Protein 7MK3 (pdb70)

Organism: Arabidopsis thaliana (NCBI:txid3702)

Nearest PDB structures (foldseek):
  7mk3-assembly1_A  TM=1.003E+00  e=4.484E-58  Arabidopsis thaliana
  7mk3-assembly1_B  TM=9.980E-01  e=1.835E-53  Arabidopsis thaliana
  7tac-assembly1_A  TM=9.935E-01  e=2.397E-52  Arabidopsis thaliana
  7mk2-assembly1_B  TM=9.627E-01  e=1.447E-45  Arabidopsis thaliana
  3v30-assembly1_A  TM=5.871E-01  e=3.829E-04  Homo sapiens

Sequence (726 aa):
TGPDVSALQLLSNSFESVFDSPDDFYSDAKLVLSDGREVSFHRCVLSARSSFFKSALAAAKKEKDAVKLELKEIAKDYEVGFDSVVTVLAYVYSSRVRPPPKGVSECADENCCHVACRPAVDFMLEVLYLAFIFKIPELITLYQRRHLLDVVDKVVIEDTLVILKLANI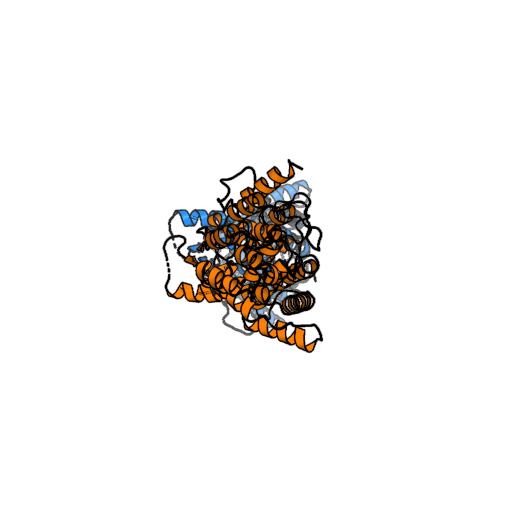CGKACMKLLDRCKEIIVKSNVDMVSLEKSLPEELVKEIIDRRKELGLEVPKVKKHVSNVHKALDSDDIELVKLLLKEDHTNLDDACALHFAVAYCNVKTATDLLKLDLADVNHRNPRGYTVLHVAAMRKEPQLILSLLEKGASASEATLEGRTALMIAKQATMAVECNNIPEQCKHSLKGRLCVEILEQEDKRTGPDVSALQLLSNSFESVFDSPDDFYSDAKLVLSDGREVSFHRCVLSARSSFFKSALAAAKKEKNNTAAVKLELKEIAKDYEVGFDSVVTVLAYVYSSRVRPPPKGVSECADENCCHVACRPAVDFMLEVLYLAFIFKIPELITLYQRHLLDVVDKVVIEDTLVILKLANICGKACMKLLDRCKEIIVKSNVDMVSLEKSLPEELVKEIIDRRKELGLEVPKVKKHVSNVHKALDSDDIELVKLLLKEDHTNLDDACALHFAVAYCNVKTATDLLKLDLADVNHRNPRGYTVLHVAAMRKEPQLILSLLEKGASASEATLEGRTALMIAKQATMAVECNNIPEQCKHSLKGRLCVEILEQEDKRE

GO terms:
  GO:0005634 nucleus (C, IDA)
  GO:0005737 cytoplasm (C, IDA)
  GO:0016604 nuclear body (C, IDA)
  GO:0003712 transcription coregulator activity (F, IDA)
  GO:0009617 response to bacterium (P, IEP)
  GO:0009751 response to salicylic acid (P, IDA)
  GO:1901149 salicylic acid binding (F, IDA)
  GO:0005634 nucleus (C, EXP)
  GO:0005737 cytoplasm (C, EXP)
  GO:0003712 transcription coregulator activity (F, IMP)
  GO:0042742 defense response to bacterium (P, IMP)
  GO:0009751 response to salicylic acid (P, IMP)
  GO:0009862 systemic acquired resistance, salicylic acid mediated signaling pathway (P, IMP)
  GO:0010112 regulation of systemic acquired resistance (P, IMP)
  GO:2000022 regulation of jasmonic acid mediated signaling pathway (P, IMP)
  GO:2000031 regulation of salicylic acid mediated signaling pathway (P, IMP)
  GO:1900424 regulation of defense response to bacterium (P, IMP)
  GO:0005515 protein binding (F, IPI)
  GO:0045893 positive regulation of DNA-templated transcription (P, IDA)
  GO:0009627 systemic acquired resistance (P, IEP)

Solvent-accessible surface area: 35230 Å² total; per-residue (Å²): 167,64,76,94,60,69,6,6,71,69,0,0,70,23,8,43,58,5,17,88,46,22,106,86,16,65,36,42,7,25,0,34,11,59,89,54,124,113,16,36,1,1,56,10,7,1,3,26,28,5,69,53,0,87,74,20,2,37,61,18,120,179,132,95,103,130,31,71,25,106,3,53,136,49,5,76,96,40,141,11,29,52,31,1,0,32,3,0,0,1,15,2,2,2,5,81,73,72,104,42,70,90,4,34,20,56,3,19,9,172,137,26,112,46,90,21,11,72,2,9,1,37,9,23,0,33,0,0,3,0,0,57,29,1,130,5,89,49,2,17,79,71,21,12,115,77,1,20,96,22,2,82,162,14,26,23,42,11,1,5,23,1,0,74,0,0,37,67,0,32,99,41,0,130,120,0,30,73,88,0,24,86,32,0,19,94,25,85,5,58,71,31,20,0,104,92,33,11,60,152,114,3,8,137,90,0,46,77,104,15,67,137,66,68,49,86,48,112,182,66,36,75,62,23,36,72,2,27,154,2,0,65,72,68,57,31,117,79,1,74,60,48,28,170,130,85,133,15,67,3,34,118,4,23,0,5,14,12,0,0,30,80,4,88,45,117,4,0,12,35,4,10,140,52,103,98,26,73,18,61,65,75,35,89,23,9,10,8,0,4,2,18,0,0,60,76,59,36,13,96,0,0,74,24,0,39,134,55,55,8,48,24,106,85,36,13,140,84,47,74,26,1,26,84,15,0,35,31,18,0,61,23,47,20,42,45,124,128,59,146,116,97,112,151,44,84,96,2,68,92,0,9,73,28,5,53,127,61,92,158,109,171,57,88,90,75,67,6,8,62,76,1,0,66,24,3,38,62,1,18,87,51,26,100,96,21,44,18,41,1,57,0,27,4,49,98,53,96,108,15,18,0,3,55,10,4,0,3,24,30,0,60,50,1,82,72,24,3,64,70,43,45,182,107,83,122,105,88,57,49,24,80,20,81,5,96,126,48,12,71,93,45,145,9,30,54,27,0,0,29,2,0,0,1,14,1,1,0,3,88,76,69,112,28,85,77,1,36,22,53,4,24,9,176,136,27,113,48,85,20,12,69,4,4,1,45,9,36,0,30,0,0,1,1,0,64,26,0,135,6,91,57,1,12,55,70,17,16,121,76,1,36,103,17,2,79,162,12,29,27,45,18,0,8,34,0,0,89,0,0,48,65,0,35,99,46,0,111,111,0,30,65,94,0,37,68,30,0,19,84,27,92,8,64,68,33,22,0,104,90,35,12,49,156,100,5,12,142,89,1,26,87,97,19,138,120,66,68,48,162,29,119,102,75,41,79,57,28,43,75,0,23,148,1,0,63,77,67,58,27,101,69,0,59,116,39,29,159,70,96,124,24,73,2,34,119,6,18,0,4,12,9,0,4,34,83,4,85,43,121,11,2,10,42,2,11,136,44,105,96,23,74,15,46,56,88,28,88,22,6,5,1,0,3,2,8,0,0,62,74,53,30,15,95,4,0,95,24,0,33,94,53,48,10,40,33,102,62,36,12,120,81,39,60,35,1,28,70,16,0,42,30,24,0,47,24,41,30,42,68,113,78,112,80,101,76,166,124,59,116,97,2,110,82,0,13,45,39,5,80,145,74,80,90,86,151

B-factor: mean 110.25, std 25.47, range [72.66, 228.22]

Radius of gyration: 40.94 Å; Cα contacts (8 Å, |Δi|>4): 1008; chains: 2; bounding box: 62×63×133 Å

Structure (mmCIF, N/CA/C/O backbone):
data_7MK3
#
_entry.id   7MK3
#
_cell.length_a   78.980
_cell.length_b   78.980
_cell.length_c   395.370
_cell.angle_alpha   90.000
_cell.angle_beta   90.000
_cell.angle_gamma   90.000
#
_symmetry.space_group_name_H-M   'P 41 21 2'
#
loop_
_entity.id
_entity.type
_entity.pdbx_description
1 polymer 'Regulatory protein NPR1'
2 non-polymer 'ZINC ION'
3 non-polymer GLYCEROL
4 non-polymer 'CHLORIDE ION'
#
loop_
_atom_site.group_PDB
_atom_site.id
_atom_site.type_symbol
_atom_site.label_atom_id
_atom_site.label_alt_id
_atom_site.label_comp_id
_atom_site.label_asym_id
_atom_site.label_entity_id
_atom_site.label_seq_id
_atom_site.pdbx_PDB_ins_code
_atom_site.Cartn_x
_atom_site.Cartn_y
_atom_site.Cartn_z
_atom_site.occupancy
_atom_site.B_iso_or_equiv
_atom_site.auth_seq_id
_atom_site.auth_comp_id
_atom_site.auth_asym_id
_atom_site.auth_atom_id
_atom_site.pdbx_PDB_model_num
ATOM 1 N N . THR A 1 7 ? 15.75624 66.04782 86.08261 1.000 134.24463 39 THR A N 1
ATOM 2 C CA . THR A 1 7 ? 14.96785 65.25744 87.02060 1.000 141.50590 39 THR A CA 1
ATOM 3 C C . THR A 1 7 ? 15.10605 65.79314 88.44307 1.000 156.20518 39 THR A C 1
ATOM 4 O O . THR A 1 7 ? 15.06161 67.00287 88.66783 1.000 152.93435 39 THR A O 1
ATOM 6 N N . GLY A 1 8 ? 15.27539 64.88436 89.40035 1.000 177.76889 40 GLY A N 1
ATOM 7 C CA . GLY A 1 8 ? 15.39031 65.25324 90.79036 1.000 170.89321 40 GLY A CA 1
ATOM 8 C C . GLY A 1 8 ? 16.82945 65.40581 91.23859 1.000 170.35645 40 GLY A C 1
ATOM 9 O O . GLY A 1 8 ? 17.69926 65.84817 90.48147 1.000 171.11814 40 GLY A O 1
ATOM 10 N N . PRO A 1 9 ? 17.10712 65.04204 92.49286 1.000 154.37007 41 PRO A N 1
ATOM 11 C CA . PRO A 1 9 ? 18.46826 65.18923 93.02123 1.000 143.65453 41 PRO A CA 1
ATOM 12 C C . PRO A 1 9 ? 19.29171 63.91357 92.92375 1.000 142.05544 41 PRO A C 1
ATOM 13 O O . PRO A 1 9 ? 18.75792 62.80581 93.04237 1.000 143.29995 41 PRO A O 1
ATOM 17 N N . ASP A 1 10 ? 20.59787 64.06210 92.71008 1.000 134.77364 42 ASP A N 1
ATOM 18 C CA . ASP A 1 10 ? 21.52944 62.93941 92.67733 1.000 135.48833 42 ASP A CA 1
ATOM 19 C C . ASP A 1 10 ? 22.29205 62.93648 93.99849 1.000 130.47988 42 ASP A C 1
ATOM 20 O O . ASP A 1 10 ? 23.08011 63.84801 94.26964 1.000 125.91317 42 ASP A O 1
ATOM 25 N N . VAL A 1 11 ? 22.06309 61.90529 94.81319 1.000 134.86567 43 VAL A N 1
ATOM 26 C CA . VAL A 1 11 ? 22.57993 61.90440 96.17873 1.000 123.43308 43 VAL A CA 1
ATOM 27 C C . VAL A 1 11 ? 24.08081 61.63180 96.22031 1.000 121.20395 43 VAL A C 1
ATOM 28 O O . VAL A 1 11 ? 24.77764 62.13090 97.11274 1.000 122.33042 43 VAL A O 1
ATOM 32 N N . SER A 1 12 ? 24.60316 60.84311 95.27811 1.000 124.82972 44 SER A N 1
ATOM 33 C CA . SER A 1 12 ? 26.02130 60.49438 95.30478 1.000 122.71348 44 SER A CA 1
ATOM 34 C C . SER A 1 12 ? 26.89661 61.73166 95.14130 1.000 119.54324 44 SER A C 1
ATOM 35 O O . SER A 1 12 ? 27.83386 61.95303 95.91916 1.000 113.83536 44 SER A O 1
ATOM 37 N N . ALA A 1 13 ? 26.60223 62.55298 94.13053 1.000 117.58784 45 ALA A N 1
ATOM 38 C CA . ALA A 1 13 ? 27.38998 63.76008 93.90641 1.000 115.73170 45 ALA A CA 1
ATOM 39 C C . ALA A 1 13 ? 27.23856 64.74089 95.06222 1.000 115.36795 45 ALA A C 1
ATOM 40 O O . ALA A 1 13 ? 28.20023 65.42190 95.43745 1.000 123.82352 45 ALA A O 1
ATOM 42 N N . LEU A 1 14 ? 26.03979 64.82055 95.64645 1.000 115.48438 46 LEU A N 1
ATOM 43 C CA . LEU A 1 14 ? 25.83367 65.70657 96.78824 1.000 112.19228 46 LEU A CA 1
ATOM 44 C C . LEU A 1 14 ? 26.67833 65.27547 97.98042 1.000 110.92776 46 LEU A C 1
ATOM 45 O O . LEU A 1 14 ? 27.30619 66.11149 98.64269 1.000 107.65759 46 LEU A O 1
ATOM 50 N N . GLN A 1 15 ? 26.71315 63.97189 98.26738 1.000 122.03074 47 GLN A N 1
ATOM 51 C CA . GLN A 1 15 ? 27.52230 63.49796 99.38400 1.000 122.92434 47 GLN A CA 1
ATOM 52 C C . GLN A 1 15 ? 29.01153 63.64696 99.10068 1.000 119.87986 47 GLN A C 1
ATOM 53 O O . GLN A 1 15 ? 29.78738 63.92174 100.02176 1.000 118.98036 47 GLN A O 1
ATOM 59 N N . LEU A 1 16 ? 29.43024 63.48636 97.84193 1.000 113.92351 48 LEU A N 1
ATOM 60 C CA . LEU A 1 16 ? 30.83011 63.73230 97.50308 1.000 107.44714 48 LEU A CA 1
ATOM 61 C C . LEU A 1 16 ? 31.19692 65.19799 97.71192 1.000 102.29937 48 LEU A C 1
ATOM 62 O O . LEU A 1 16 ? 32.27247 65.50965 98.23945 1.000 97.43403 48 LEU A O 1
ATOM 67 N N . LEU A 1 17 ? 30.31268 66.11029 97.30016 1.000 100.27605 49 LEU A N 1
ATOM 68 C CA . LEU A 1 17 ? 30.51923 67.53434 97.54910 1.000 98.63959 49 LEU A CA 1
ATOM 69 C C . LEU A 1 17 ? 30.62821 67.81898 99.04281 1.000 103.32849 49 LEU A C 1
ATOM 70 O O . LEU A 1 17 ? 31.51121 68.56668 99.48763 1.000 103.83790 49 LEU A O 1
ATOM 75 N N . SER A 1 18 ? 29.72593 67.22995 99.83229 1.000 97.67023 50 SER A N 1
ATOM 76 C CA . SER A 1 18 ? 29.74960 67.43636 101.27636 1.000 100.43657 50 SER A CA 1
ATOM 77 C C . SER A 1 18 ? 31.04717 66.92356 101.88733 1.000 102.58535 50 SER A C 1
ATOM 78 O O . SER A 1 18 ? 31.64083 67.58699 102.74434 1.000 91.37291 50 SER A O 1
ATOM 81 N N . ASN A 1 19 ? 31.50541 65.74560 101.45599 1.000 99.28144 51 ASN A N 1
ATOM 82 C CA . ASN A 1 19 ? 32.75188 65.19773 101.98197 1.000 95.47386 51 ASN A CA 1
ATOM 83 C C . ASN A 1 19 ? 33.94386 66.06752 101.60344 1.000 98.91170 51 ASN A C 1
ATOM 84 O O . ASN A 1 19 ? 34.83610 66.29697 102.42811 1.000 97.95099 51 ASN A O 1
ATOM 89 N N . SER A 1 20 ? 33.97449 66.56689 100.36477 1.000 105.26845 52 SER A N 1
ATOM 90 C CA . SER A 1 20 ? 35.07682 67.42841 99.94703 1.000 99.98824 52 SER A CA 1
ATOM 91 C C . SER A 1 20 ? 35.10890 68.71824 100.75869 1.000 102.84999 52 SER A C 1
ATOM 92 O O . SER A 1 20 ? 36.17762 69.16086 101.19893 1.000 107.77051 52 SER A O 1
ATOM 95 N N . PHE A 1 21 ? 33.94451 69.32778 100.98863 1.000 98.66657 53 PHE A N 1
ATOM 96 C CA . PHE A 1 21 ? 33.92630 70.57961 101.74001 1.000 98.81106 53 PHE A CA 1
ATOM 97 C C . PHE A 1 21 ? 34.20043 70.35347 103.22475 1.000 97.54716 53 PHE A C 1
ATOM 98 O O . PHE A 1 21 ? 34.80096 71.21319 103.88343 1.000 95.88326 53 PHE A O 1
ATOM 106 N N . GLU A 1 22 ? 33.80610 69.19796 103.76446 1.000 101.59809 54 GLU A N 1
ATOM 107 C CA . GLU A 1 22 ? 34.16512 68.87796 105.14132 1.000 97.23805 54 GLU A CA 1
ATOM 108 C C . GLU A 1 22 ? 35.66488 68.64427 105.27274 1.000 99.79990 54 GLU A C 1
ATOM 109 O O . GLU A 1 22 ? 36.27454 69.03366 106.27566 1.000 111.32427 54 GLU A O 1
ATOM 115 N N . SER A 1 23 ? 36.27738 68.01276 104.26703 1.000 99.59719 55 SER A N 1
ATOM 116 C CA . SER A 1 23 ? 37.72980 67.87901 104.25369 1.000 100.97706 55 SER A CA 1
ATOM 117 C C . SER A 1 23 ? 38.40858 69.23697 104.14044 1.000 98.77083 55 SER A C 1
ATOM 118 O O . SER A 1 23 ? 39.49582 69.43673 104.69460 1.000 97.53018 55 SER A O 1
ATOM 121 N N . VAL A 1 24 ? 37.78990 70.17388 103.41831 1.000 102.46219 56 VAL A N 1
ATOM 122 C CA . VAL A 1 24 ? 38.29612 71.54527 103.38395 1.000 100.49820 56 VAL A CA 1
ATOM 123 C C . VAL A 1 24 ? 38.26729 72.15470 104.77956 1.000 115.33568 56 VAL A C 1
ATOM 124 O O . VAL A 1 24 ? 39.24903 72.75072 105.23900 1.000 100.04454 56 VAL A O 1
ATOM 128 N N . PHE A 1 25 ? 37.13393 72.01872 105.47175 1.000 96.36147 57 PHE A N 1
ATOM 129 C CA . PHE A 1 25 ? 37.01991 72.58821 106.81220 1.000 95.15954 57 PHE A CA 1
ATOM 130 C C . PHE A 1 2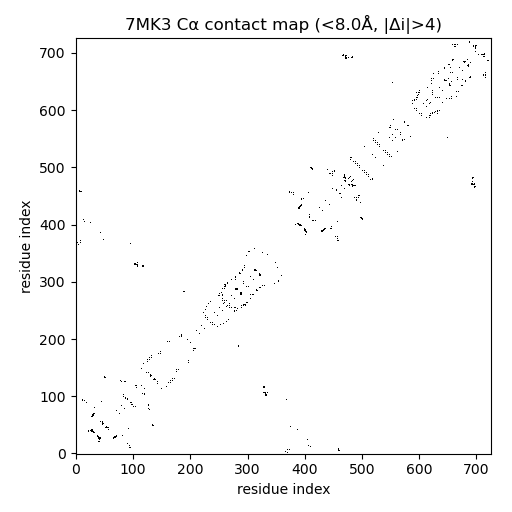5 ? 38.00894 71.94810 107.78047 1.000 100.16411 57 PHE A C 1
ATOM 131 O O . PHE A 1 25 ? 38.53333 72.62051 108.67639 1.000 96.19622 57 PHE A O 1
ATOM 139 N N . ASP A 1 26 ? 38.27324 70.64863 107.62088 1.000 104.24224 58 ASP A N 1
ATOM 140 C CA . ASP A 1 26 ? 39.16078 69.95644 108.55069 1.000 106.87692 58 ASP A CA 1
ATOM 141 C C . ASP A 1 26 ? 40.59381 70.46623 108.45679 1.000 104.04594 58 ASP A C 1
ATOM 142 O O . ASP A 1 26 ? 41.30952 70.48523 109.46468 1.000 110.20574 58 ASP A O 1
ATOM 147 N N . SER A 1 27 ? 41.02931 70.87919 107.26947 1.000 101.00887 59 SER A N 1
ATOM 148 C CA . SER A 1 27 ? 42.36779 71.43519 107.06710 1.000 98.71204 59 SER A CA 1
ATOM 149 C C . SER A 1 27 ? 42.24680 72.66177 106.17828 1.000 101.68933 59 SER A C 1
ATOM 150 O O . SER A 1 27 ? 42.54686 72.61616 104.97924 1.000 108.80534 59 SER A O 1
ATOM 153 N N . PRO A 1 28 ? 41.81473 73.79408 106.74132 1.000 106.75710 60 PRO A N 1
ATOM 154 C CA . PRO A 1 28 ? 41.57042 74.97919 105.90271 1.000 106.79759 60 PRO A CA 1
ATOM 155 C C . PRO A 1 28 ? 42.83691 75.61277 105.35868 1.000 116.09769 60 PRO A C 1
ATOM 156 O O . PRO A 1 28 ? 42.76191 76.34140 104.36156 1.000 114.17945 60 PRO A O 1
ATOM 160 N N . ASP A 1 29 ? 43.99484 75.35940 105.97146 1.000 120.73773 61 ASP A N 1
ATOM 161 C CA . ASP A 1 29 ? 45.23702 75.94087 105.47863 1.000 125.12820 61 ASP A CA 1
ATOM 162 C C . ASP A 1 29 ? 45.71548 75.28224 104.19180 1.000 123.86093 61 ASP A C 1
ATOM 163 O O . ASP A 1 29 ? 46.44904 75.91396 103.42398 1.000 128.06936 61 ASP A O 1
ATOM 168 N N . ASP A 1 30 ? 45.31968 74.03587 103.93797 1.000 116.23051 62 ASP A N 1
ATOM 169 C CA . ASP A 1 30 ? 45.70247 73.34264 102.71476 1.000 116.01055 62 ASP A CA 1
ATOM 170 C C . ASP A 1 30 ? 44.80997 73.68844 101.53050 1.000 109.77876 62 ASP A C 1
ATOM 171 O O . ASP A 1 30 ? 45.03238 73.15989 100.43577 1.000 101.15540 62 ASP A O 1
ATOM 176 N N . PHE A 1 31 ? 43.81458 74.55208 101.71566 1.000 110.78172 63 PHE A N 1
ATOM 177 C CA . PHE A 1 31 ? 42.89654 74.93873 100.65103 1.000 109.07970 63 PHE A CA 1
ATOM 178 C C . PHE A 1 31 ? 42.71863 76.44958 100.61008 1.000 109.21387 63 PHE A C 1
ATOM 179 O O . PHE A 1 31 ? 41.62614 76.95850 100.34333 1.000 108.64550 63 PHE A O 1
ATOM 187 N N . TYR A 1 32 ? 43.79588 77.18576 100.88794 1.000 111.69669 64 TYR A N 1
ATOM 188 C CA . TYR A 1 32 ? 43.86064 78.63213 100.67455 1.000 114.99869 64 TYR A CA 1
ATOM 189 C C . TYR A 1 32 ? 42.81046 79.37404 101.50641 1.000 116.33213 64 TYR A C 1
ATOM 190 O O . TYR A 1 32 ? 41.92682 80.05562 100.98213 1.000 109.32887 64 TYR A O 1
ATOM 199 N N . SER A 1 33 ? 42.92473 79.23161 102.82472 1.000 122.88931 65 SER A N 1
ATOM 200 C CA . SER A 1 33 ? 42.07315 79.99213 103.72958 1.000 127.71897 65 SER A CA 1
ATOM 201 C C . SER A 1 33 ? 42.49869 81.45481 103.72334 1.000 115.51894 65 SER A C 1
ATOM 202 O O . SER A 1 33 ? 43.68949 81.76565 103.82436 1.000 115.63035 65 SER A O 1
ATOM 205 N N . ASP A 1 34 ? 41.52432 82.35659 103.60233 1.000 109.79448 66 ASP A N 1
ATOM 206 C CA . ASP A 1 34 ? 41.80953 83.77663 103.43742 1.000 115.79725 66 ASP A CA 1
ATOM 207 C C . ASP A 1 34 ? 41.17443 84.64804 104.51454 1.000 117.35458 66 ASP A C 1
ATOM 208 O O . ASP A 1 34 ? 41.15910 85.87648 104.36854 1.000 118.04456 66 ASP A O 1
ATOM 213 N N . ALA A 1 35 ? 40.65979 84.05922 105.59250 1.000 120.61626 67 ALA A N 1
ATOM 214 C CA . ALA A 1 35 ? 40.07267 84.85339 106.66151 1.000 115.13552 67 ALA A CA 1
ATOM 215 C C . ALA A 1 35 ? 40.16474 84.09012 107.97447 1.000 106.80912 67 ALA A C 1
ATOM 216 O O . ALA A 1 35 ? 40.32597 82.86757 107.99720 1.000 106.99079 67 ALA A O 1
ATOM 218 N N . LYS A 1 36 ? 40.05102 84.83141 109.07508 1.000 115.40787 68 LYS A N 1
ATOM 219 C CA . LYS A 1 36 ? 40.14796 84.25840 110.40917 1.000 112.24653 68 LYS A CA 1
ATOM 220 C C . LYS A 1 36 ? 39.05913 84.83779 111.29929 1.000 110.70190 68 LYS A C 1
ATOM 221 O O . LYS A 1 36 ? 38.76398 86.03529 111.23732 1.000 115.09881 68 LYS A O 1
ATOM 223 N N . LEU A 1 37 ? 38.46357 83.97651 112.12058 1.000 113.03882 69 LEU A N 1
ATOM 224 C CA . LEU A 1 37 ? 37.44327 84.36017 113.08980 1.000 116.00603 69 LEU A CA 1
ATOM 225 C C . LEU A 1 37 ? 38.02700 84.13947 114.47943 1.000 119.73969 69 LEU A C 1
ATOM 226 O O . LEU A 1 37 ? 38.30375 82.99874 114.86435 1.000 125.85648 69 LEU A O 1
ATOM 231 N N . VAL A 1 38 ? 38.22843 85.22599 115.22204 1.000 126.13034 70 VAL A N 1
ATOM 232 C CA . VAL A 1 38 ? 38.83763 85.17710 116.54648 1.000 127.65951 70 VAL A CA 1
ATOM 233 C C . VAL A 1 38 ? 37.73763 85.26912 117.59342 1.000 124.96718 70 VAL A C 1
ATOM 234 O O . VAL A 1 38 ? 36.86896 86.14755 117.51818 1.000 124.46508 70 VAL A O 1
ATOM 238 N N . LEU A 1 39 ? 37.77397 84.36685 118.57086 1.000 123.76305 71 LEU A N 1
ATOM 239 C CA . LEU A 1 39 ? 36.76966 84.34352 119.62119 1.000 129.72378 71 LEU A CA 1
ATOM 240 C C . LEU A 1 39 ? 37.13407 85.33666 120.72340 1.000 134.98846 71 LEU A C 1
ATOM 241 O O . LEU A 1 39 ? 38.12958 86.06208 120.64444 1.000 137.94484 71 LEU A O 1
ATOM 246 N N . SER A 1 40 ? 36.31210 85.36779 121.77403 1.000 135.44400 72 SER A N 1
ATOM 247 C CA . SER A 1 40 ? 36.56713 86.25283 122.90335 1.000 143.42014 72 SER A CA 1
ATOM 248 C C . SER A 1 40 ? 37.65784 85.72774 123.82666 1.000 146.68079 72 SER A C 1
ATOM 249 O O . SER A 1 40 ? 38.22773 86.50853 124.59641 1.000 146.74013 72 SER A O 1
ATOM 252 N N . ASP A 1 41 ? 37.96086 84.42978 123.76762 1.000 151.68633 73 ASP A N 1
ATOM 253 C CA . ASP A 1 41 ? 38.99681 83.86557 124.62583 1.000 153.73432 73 ASP A CA 1
ATOM 254 C C . ASP A 1 41 ? 40.39499 84.16214 124.09416 1.000 151.60187 73 ASP A C 1
ATOM 255 O O . ASP A 1 41 ? 41.31079 84.44712 124.87389 1.000 155.89018 73 ASP A O 1
ATOM 260 N N . GLY A 1 42 ? 40.57687 84.10014 122.77816 1.000 142.95912 74 GLY A N 1
ATOM 261 C CA . GLY A 1 42 ? 41.87729 84.31871 122.17776 1.000 137.80997 74 GLY A CA 1
ATOM 262 C C . GLY A 1 42 ? 42.14051 83.36397 121.03311 1.000 138.28027 74 GLY A C 1
ATOM 263 O O . GLY A 1 42 ? 42.97407 83.63446 120.16314 1.000 129.03581 74 GLY A O 1
ATOM 264 N N . ARG A 1 43 ? 41.42958 82.23950 121.02663 1.000 138.21950 75 ARG A N 1
ATOM 265 C CA . ARG A 1 43 ? 41.56379 81.27076 119.95201 1.000 131.71545 75 ARG A CA 1
ATOM 266 C C . ARG A 1 43 ? 40.98319 81.82799 118.65492 1.000 132.11535 75 ARG A C 1
ATOM 267 O O . ARG A 1 43 ? 40.22698 82.80441 118.64502 1.000 130.77595 75 ARG A O 1
ATOM 275 N N . GLU A 1 44 ? 41.35558 81.19352 117.54604 1.000 134.69715 76 GLU A N 1
ATOM 276 C CA . GLU A 1 44 ? 40.92524 81.63035 116.22783 1.000 137.67831 76 GLU A CA 1
ATOM 277 C C . GLU A 1 44 ? 40.71608 80.41958 115.33176 1.000 136.51137 76 GLU A C 1
ATOM 278 O O . GLU A 1 44 ? 41.36482 79.38289 115.49568 1.000 136.47851 76 GLU A O 1
ATOM 284 N N . VAL A 1 45 ? 39.79372 80.56418 114.38462 1.000 137.25036 77 VAL A N 1
ATOM 285 C CA . VAL A 1 45 ? 39.47894 79.52795 113.40917 1.000 128.31577 77 VAL A CA 1
ATOM 286 C C . VAL A 1 45 ? 39.68858 80.10481 112.01680 1.000 123.67172 77 VAL A C 1
ATOM 287 O O . VAL A 1 45 ? 39.19880 81.19881 111.71213 1.000 129.92137 77 VAL A O 1
ATOM 291 N N . SER A 1 46 ? 40.41825 79.37404 111.17882 1.000 120.21576 78 SER A N 1
ATOM 292 C CA . SER A 1 46 ? 40.63478 79.79227 109.80215 1.000 113.86525 78 SER A CA 1
ATOM 293 C C . SER A 1 46 ? 39.44894 79.38457 108.93868 1.000 113.25172 78 SER A C 1
ATOM 294 O O . SER A 1 46 ? 38.90168 78.28807 109.08795 1.000 109.49176 78 SER A O 1
ATOM 297 N N . PHE A 1 47 ? 39.04970 80.27548 108.03372 1.000 107.36162 79 PHE A N 1
ATOM 298 C CA . PHE A 1 47 ? 37.92891 80.00872 107.14647 1.000 106.37086 79 PHE A CA 1
ATOM 299 C C . PHE A 1 47 ? 38.11986 80.78825 105.85348 1.000 106.13960 79 PHE A C 1
ATOM 300 O O . PHE A 1 47 ? 38.96446 81.68417 105.75540 1.000 107.59436 79 PHE A O 1
ATOM 308 N N . HIS A 1 48 ? 37.31706 80.42999 104.85703 1.000 106.46794 80 HIS A N 1
ATOM 309 C CA . HIS A 1 48 ? 37.38195 81.02997 103.53413 1.000 101.73509 80 HIS A CA 1
ATOM 310 C C . HIS A 1 48 ? 36.22401 82.00118 103.35243 1.000 102.32472 80 HIS A C 1
ATOM 311 O O . HIS A 1 48 ? 35.10737 81.74901 103.81525 1.000 110.72195 80 HIS A O 1
ATOM 318 N N . ARG A 1 49 ? 36.49964 83.11371 102.66992 1.000 104.73185 81 ARG A N 1
ATOM 319 C CA . ARG A 1 49 ? 35.52851 84.20029 102.60216 1.000 101.58673 81 ARG A CA 1
ATOM 320 C C . ARG A 1 49 ? 34.34080 83.84166 101.71596 1.000 97.04088 81 ARG A C 1
ATOM 321 O O . ARG A 1 49 ? 33.20644 84.24023 102.00319 1.000 97.04307 81 ARG A O 1
ATOM 329 N N . CYS A 1 50 ? 34.57664 83.08384 100.64196 1.000 97.97582 82 CYS A N 1
ATOM 330 C CA . CYS A 1 50 ? 33.50186 82.77584 99.70172 1.000 103.09426 82 CYS A CA 1
ATOM 331 C C . CYS A 1 50 ? 32.43918 81.88550 100.33543 1.000 104.73031 82 CYS A C 1
ATOM 332 O O . CYS A 1 50 ? 31.23632 82.13707 100.18114 1.000 104.70103 82 CYS A O 1
ATOM 335 N N . VAL A 1 51 ? 32.86490 80.84453 101.05485 1.000 104.60681 83 VAL A N 1
ATOM 336 C CA . VAL A 1 51 ? 31.92113 79.87733 101.61133 1.000 107.65920 83 VAL A CA 1
ATOM 337 C C . VAL A 1 51 ? 30.95296 80.56379 102.56647 1.000 105.31053 83 VAL A C 1
ATOM 338 O O . VAL A 1 51 ? 29.72992 80.41523 102.45458 1.000 111.26056 83 VAL A O 1
ATOM 342 N N . LEU A 1 52 ? 31.48455 81.33356 103.51531 1.000 95.40295 84 LEU A N 1
ATOM 343 C CA . LEU A 1 52 ? 30.63455 81.98604 104.50102 1.000 100.92801 84 LEU A CA 1
ATOM 344 C C . LEU A 1 52 ? 29.94383 83.22797 103.95513 1.000 96.35780 84 LEU A C 1
ATOM 345 O O . LEU A 1 52 ? 28.90959 83.63055 104.49834 1.000 104.22938 84 LEU A O 1
ATOM 350 N N . SER A 1 53 ? 30.47973 83.84102 102.89702 1.000 99.56116 85 SER A N 1
ATOM 351 C CA . SER A 1 53 ? 29.74575 84.90052 102.21910 1.000 102.58664 85 SER A CA 1
ATOM 352 C C . SER A 1 53 ? 28.55365 84.35350 101.44912 1.000 104.08043 85 SER A C 1
ATOM 353 O O . SER A 1 53 ? 27.59036 85.08977 101.21122 1.000 103.60269 85 SER A O 1
ATOM 355 N N . ALA A 1 54 ? 28.60127 83.08173 101.05505 1.000 95.98623 86 ALA A N 1
ATOM 356 C CA . ALA A 1 54 ? 27.48243 82.45699 100.36141 1.000 97.54784 86 ALA A CA 1
ATOM 357 C C . ALA A 1 54 ? 26.45898 81.85076 101.31339 1.000 97.03950 86 ALA A C 1
ATOM 358 O O . ALA A 1 54 ? 25.25138 81.99410 101.09368 1.000 102.03035 86 ALA A O 1
ATOM 360 N N . ARG A 1 55 ? 26.91577 81.16986 102.36663 1.000 98.73951 87 ARG A N 1
ATOM 361 C CA . ARG A 1 55 ? 25.99676 80.43038 103.22545 1.000 91.60076 87 ARG A CA 1
ATOM 362 C C . ARG A 1 55 ? 25.19644 81.33692 104.15278 1.000 91.94469 87 ARG A C 1
ATOM 363 O O . ARG A 1 55 ? 24.05746 81.00396 104.49904 1.000 92.17948 87 ARG A O 1
ATOM 371 N N . SER A 1 56 ? 25.75761 82.47088 104.56532 1.000 94.50490 88 SER A N 1
ATOM 372 C CA . SER A 1 56 ? 25.10449 83.34914 105.52472 1.000 92.53926 88 SER A CA 1
ATOM 373 C C . SER A 1 56 ? 25.13717 84.78717 105.02991 1.000 108.93551 88 SER A C 1
ATOM 374 O O . SER A 1 56 ? 26.14659 85.24420 104.48565 1.000 95.40938 88 SER A O 1
ATOM 377 N N . SER A 1 57 ? 24.02347 85.49820 105.22790 1.000 91.94013 89 SER A N 1
ATOM 378 C CA . SER A 1 57 ? 23.95877 86.90243 104.83588 1.000 91.76450 89 SER A CA 1
ATOM 379 C C . SER A 1 57 ? 24.75435 87.78692 105.78643 1.000 103.40433 89 SER A C 1
ATOM 380 O O . SER A 1 57 ? 25.33543 88.79288 105.35789 1.000 105.00121 89 SER A O 1
ATOM 383 N N . PHE A 1 58 ? 24.78297 87.43266 107.07367 1.000 101.45046 90 PHE A N 1
ATOM 384 C CA . PHE A 1 58 ? 25.53827 88.20914 108.05130 1.000 105.66836 90 PHE A CA 1
ATOM 385 C C . PHE A 1 58 ? 27.01124 88.27943 107.67036 1.000 110.49113 90 PHE A C 1
ATOM 386 O O . PHE A 1 58 ? 27.61426 89.35973 107.66894 1.000 139.14019 90 PHE A O 1
ATOM 394 N N . PHE A 1 59 ? 27.60804 87.13263 107.33565 1.000 107.10788 91 PHE A N 1
ATOM 395 C CA . PHE A 1 59 ? 29.01733 87.13133 106.96357 1.000 106.61037 91 PHE A CA 1
ATOM 396 C C . PHE A 1 59 ? 29.24980 87.81809 105.62658 1.000 107.06686 91 PHE A C 1
ATOM 397 O O . PHE A 1 59 ? 30.28966 88.45470 105.44135 1.000 110.63257 91 PHE A O 1
ATOM 405 N N . LYS A 1 60 ? 28.30426 87.71376 104.69026 1.000 103.58242 92 LYS A N 1
ATOM 406 C CA . LYS A 1 60 ? 28.43988 88.44545 103.43421 1.000 108.45468 92 LYS A CA 1
ATOM 407 C C . LYS A 1 60 ? 28.50610 89.94664 103.68688 1.000 110.53436 92 LYS A C 1
ATOM 408 O O . LYS A 1 60 ? 29.38669 90.64019 103.16213 1.000 109.38957 92 LYS A O 1
ATOM 414 N N . SER A 1 61 ? 27.58545 90.46339 104.50576 1.000 108.20392 93 SER A N 1
ATOM 415 C CA . SER A 1 61 ? 27.58924 91.88985 104.81588 1.000 108.76692 93 SER A CA 1
ATOM 416 C C . SER A 1 61 ? 28.85216 92.29053 105.56946 1.000 109.91399 93 SER A C 1
ATOM 417 O O . SER A 1 61 ? 29.45579 93.32995 105.27509 1.000 119.22792 93 SER A O 1
ATOM 420 N N . ALA A 1 62 ? 29.27378 91.47385 106.53957 1.000 113.65627 94 ALA A N 1
ATOM 421 C CA . ALA A 1 62 ? 30.46510 91.80370 107.31590 1.000 114.57139 94 ALA A CA 1
ATOM 422 C C . ALA A 1 62 ? 31.71148 91.82224 106.43958 1.000 125.73714 94 ALA A C 1
ATOM 423 O O . ALA A 1 62 ? 32.56574 92.70452 106.58033 1.000 126.17361 94 ALA A O 1
ATOM 425 N N . LEU A 1 63 ? 31.82565 90.86667 105.51549 1.000 108.41694 95 LEU A N 1
ATOM 426 C CA . LEU A 1 63 ? 32.99218 90.81098 104.64330 1.000 117.65443 95 LEU A CA 1
ATOM 427 C C . LEU A 1 63 ? 32.97765 91.94838 103.62985 1.000 130.99901 95 LEU A C 1
ATOM 428 O O . LEU A 1 63 ? 34.02913 92.52043 103.31670 1.000 138.40712 95 LEU A O 1
ATOM 433 N N . ALA A 1 64 ? 31.79595 92.29651 103.10969 1.000 132.70431 96 ALA A N 1
ATOM 434 C CA . ALA A 1 64 ? 31.70255 93.43585 102.20407 1.000 134.22817 96 ALA A CA 1
ATOM 435 C C . ALA A 1 64 ? 32.02816 94.74289 102.91442 1.000 145.12607 96 ALA A C 1
ATOM 436 O O . ALA A 1 64 ? 32.56798 95.66606 102.29404 1.000 158.67499 96 ALA A O 1
ATOM 438 N N . ALA A 1 65 ? 31.71017 94.84206 104.20695 1.000 135.41795 97 ALA A N 1
ATOM 439 C CA . ALA A 1 65 ? 32.06890 96.03553 104.96468 1.000 144.28689 97 ALA A CA 1
ATOM 440 C C . ALA A 1 65 ? 33.55675 96.06210 105.29509 1.000 156.04121 97 ALA A C 1
ATOM 441 O O . ALA A 1 65 ? 34.17181 97.13418 105.31544 1.000 169.45725 97 ALA A O 1
ATOM 443 N N . ALA A 1 66 ? 34.14955 94.89448 105.55633 1.000 148.47360 98 ALA A N 1
ATOM 444 C CA . ALA A 1 66 ? 35.57189 94.84222 105.87536 1.000 155.51245 98 ALA A CA 1
ATOM 445 C C . ALA A 1 66 ? 36.43709 95.08668 104.64598 1.000 166.35843 98 ALA A C 1
ATOM 446 O O . ALA A 1 66 ? 37.53974 95.63278 104.76649 1.000 177.39920 98 ALA A O 1
ATOM 448 N N . LYS A 1 67 ? 35.96285 94.69313 103.46103 1.000 166.47618 99 LYS A N 1
ATOM 449 C CA . LYS A 1 67 ? 36.74131 94.90817 102.24674 1.000 171.62902 99 LYS A CA 1
ATOM 450 C C . LYS A 1 67 ? 36.73466 96.36509 101.80284 1.000 184.66056 99 LYS A C 1
ATOM 451 O O . LYS A 1 67 ? 37.56475 96.74964 100.97219 1.000 189.58184 99 LYS A O 1
ATOM 457 N N . LYS A 1 68 ? 35.82268 97.18145 102.33410 1.000 197.79313 100 LYS A N 1
ATOM 458 C CA . LYS A 1 68 ? 35.73665 98.57899 101.93138 1.000 202.46152 100 LYS A CA 1
ATOM 459 C C . LYS A 1 68 ? 36.81314 99.44438 102.57235 1.000 218.29024 100 LYS A C 1
ATOM 460 O O . LYS A 1 68 ? 37.08966 100.53844 102.06840 1.000 226.53718 100 LYS A O 1
ATOM 466 N N . GLU A 1 69 ? 37.42350 98.98513 103.66220 1.000 206.04503 101 GLU A N 1
ATOM 467 C CA . GLU A 1 69 ? 38.47713 99.73048 104.33715 1.000 210.54625 101 GLU A CA 1
ATOM 468 C C . GLU A 1 69 ? 39.87414 99.32717 103.88382 1.000 214.47444 101 GLU A C 1
ATOM 469 O O . GLU A 1 69 ? 40.85536 99.87282 104.40053 1.000 217.86043 101 GLU A O 1
ATOM 475 N N . LYS A 1 70 ? 39.98332 98.39090 102.93772 1.000 228.21808 102 LYS A N 1
ATOM 476 C CA . LYS A 1 70 ? 41.27055 97.91482 102.42664 1.000 216.80225 102 LYS A CA 1
ATOM 477 C C . LYS A 1 70 ? 42.14268 97.36494 103.55547 1.000 219.88919 102 LYS A C 1
ATOM 478 O O . LYS A 1 70 ? 43.30436 97.74385 103.71932 1.000 219.13090 102 LYS A O 1
ATOM 480 N N . ASP A 1 71 ? 41.56732 96.45856 104.33932 1.000 188.99168 103 ASP A N 1
ATOM 481 C CA . ASP A 1 71 ? 42.27843 95.84823 105.45681 1.000 166.09948 103 ASP A CA 1
ATOM 482 C C . ASP A 1 71 ? 42.81510 94.47138 105.07931 1.000 154.67388 103 ASP A C 1
ATOM 483 O O . ASP A 1 71 ? 43.49588 94.31625 104.06536 1.000 152.53097 103 ASP A O 1
ATOM 485 N N . ALA A 1 77 ? 44.22050 87.92191 104.30256 1.000 148.03726 109 ALA A N 1
ATOM 486 C CA . ALA A 1 77 ? 44.36523 88.04349 105.74804 1.000 152.56804 109 ALA A CA 1
ATOM 487 C C . ALA A 1 77 ? 43.35054 89.02975 106.31662 1.000 163.72791 109 ALA A C 1
ATOM 488 O O . ALA A 1 77 ? 43.61484 90.22928 106.39764 1.000 164.73106 109 ALA A O 1
ATOM 490 N N . VAL A 1 78 ? 42.18629 88.51575 106.70684 1.000 143.56369 110 VAL A N 1
ATOM 491 C CA . VAL A 1 78 ? 41.11434 89.31874 107.28271 1.000 139.89655 110 VAL A CA 1
ATOM 492 C C . VAL A 1 78 ? 40.69717 88.68238 108.60081 1.000 130.00190 110 VAL A C 1
ATOM 493 O O . VAL A 1 78 ? 40.39283 87.48546 108.64716 1.000 127.53347 110 VAL A O 1
ATOM 497 N N . LYS A 1 79 ? 40.68247 89.47818 109.66678 1.000 133.21557 111 LYS A N 1
ATOM 498 C CA . LYS A 1 79 ? 40.34159 89.00390 111.00049 1.000 126.24526 111 LYS A CA 1
ATOM 499 C C . LYS A 1 79 ? 39.02129 89.61222 111.45212 1.000 125.94600 111 LYS A C 1
ATOM 500 O O . LYS A 1 79 ? 38.79386 90.81549 111.29040 1.000 127.05366 111 LYS A O 1
ATOM 502 N N . LEU A 1 80 ? 38.15594 88.77480 112.02058 1.000 122.80316 112 LEU A N 1
ATOM 503 C CA . LEU A 1 80 ? 36.85495 89.20071 112.52010 1.000 123.57463 112 LEU A CA 1
ATOM 504 C C . LEU A 1 80 ? 36.72170 88.80585 113.98337 1.000 126.21764 112 LEU A C 1
ATOM 505 O O . LEU A 1 80 ? 36.87381 87.62957 114.32850 1.000 142.70127 112 LEU A O 1
ATOM 510 N N . GLU A 1 81 ? 36.43278 89.78628 114.83654 1.000 126.03234 113 GLU A N 1
ATOM 511 C CA . GLU A 1 81 ? 36.29820 89.56077 116.27234 1.000 124.62548 113 GLU A CA 1
ATOM 512 C C . GLU A 1 81 ? 34.87708 89.09597 116.57085 1.000 118.63207 113 GLU A C 1
ATOM 513 O O . GLU A 1 81 ? 33.91594 89.84727 116.37511 1.000 117.48922 113 GLU A O 1
ATOM 519 N N . LEU A 1 82 ? 34.74537 87.85515 117.04791 1.000 118.74467 114 LEU A N 1
ATOM 520 C CA . LEU A 1 82 ? 33.43239 87.34128 117.42405 1.000 117.42192 114 LEU A CA 1
ATOM 521 C C . LEU A 1 82 ? 32.85800 88.08513 118.62176 1.000 116.43238 114 LEU A C 1
ATOM 522 O O . LEU A 1 82 ? 31.63387 88.20842 118.74353 1.000 114.41506 114 LEU A O 1
ATOM 527 N N . LYS A 1 83 ? 33.71854 88.58432 119.51218 1.000 118.59981 115 LYS A N 1
ATOM 528 C CA . LYS A 1 83 ? 33.24696 89.33602 120.66861 1.000 120.35418 115 LYS A CA 1
ATOM 529 C C . LYS A 1 83 ? 32.64248 90.67797 120.27952 1.000 124.83413 115 LYS A C 1
ATOM 530 O O . LYS A 1 83 ? 31.95652 91.29541 121.10113 1.000 119.88402 115 LYS A O 1
ATOM 532 N N . GLU A 1 84 ? 32.87692 91.13904 119.05179 1.000 125.58086 116 GLU A N 1
ATOM 533 C CA . GLU A 1 84 ? 32.35275 92.41264 118.57480 1.000 131.76255 116 GLU A CA 1
ATOM 534 C C . GLU A 1 84 ? 31.05454 92.26927 117.79212 1.000 130.25771 116 GLU A C 1
ATOM 535 O O . GLU A 1 84 ? 30.12213 93.04981 118.00573 1.000 133.49661 116 GLU A O 1
ATOM 541 N N . ILE A 1 85 ? 30.96729 91.28922 116.89048 1.000 125.34319 117 ILE A N 1
ATOM 542 C CA . ILE A 1 85 ? 29.76285 91.13646 116.07847 1.000 129.10208 117 ILE A CA 1
ATOM 543 C C . ILE A 1 85 ? 28.61641 90.58061 116.91826 1.000 129.86033 117 ILE A C 1
ATOM 544 O O . ILE A 1 85 ? 27.52627 91.16236 116.97040 1.000 131.44307 117 ILE A O 1
ATOM 549 N N . ALA A 1 86 ? 28.84468 89.45513 117.59185 1.000 125.07039 118 ALA A N 1
ATOM 550 C CA . ALA A 1 86 ? 27.87654 88.87007 118.51714 1.000 125.96567 118 ALA A CA 1
ATOM 551 C C . ALA A 1 86 ? 28.30336 89.26466 119.92621 1.000 128.68809 118 ALA A C 1
ATOM 552 O O . ALA A 1 86 ? 29.23934 88.68859 120.48598 1.000 130.37436 118 ALA A O 1
ATOM 554 N N . LYS A 1 87 ? 27.60931 90.24907 120.50280 1.000 125.83168 119 LYS A N 1
ATOM 555 C CA . LYS A 1 87 ? 28.04325 90.86992 121.74601 1.000 128.31773 119 LYS A CA 1
ATOM 556 C C . LYS A 1 87 ? 27.20204 90.50926 122.96188 1.000 130.54837 119 LYS A C 1
ATOM 557 O O . LYS A 1 87 ? 27.65586 90.73496 124.08800 1.000 135.43706 119 LYS A O 1
ATOM 559 N N . ASP A 1 88 ? 26.00468 89.96005 122.77538 1.000 124.62942 120 ASP A N 1
ATOM 560 C CA . ASP A 1 88 ? 25.09023 89.72063 123.88379 1.000 127.36200 120 ASP A CA 1
ATOM 561 C C . ASP A 1 88 ? 25.19441 88.31513 124.46474 1.000 125.57631 120 ASP A C 1
ATOM 562 O O . ASP A 1 88 ? 24.38079 87.95695 125.32246 1.000 135.45620 120 ASP A O 1
ATOM 567 N N . TYR A 1 89 ? 26.16737 87.51560 124.03176 1.000 122.15208 121 TYR A N 1
ATOM 568 C CA . TYR A 1 89 ? 26.31287 86.16209 124.56422 1.000 119.71804 121 TYR A CA 1
ATOM 569 C C . TYR A 1 89 ? 27.70842 85.65288 124.24715 1.000 117.64984 121 TYR A C 1
ATOM 570 O O . TYR A 1 89 ? 28.10389 85.61907 123.07734 1.000 125.54162 121 TYR A O 1
ATOM 579 N N . GLU A 1 90 ? 28.44750 85.25671 125.28119 1.000 117.55964 122 GLU A N 1
ATOM 580 C CA . GLU A 1 90 ? 29.78688 84.70280 125.11258 1.000 117.96985 122 GLU A CA 1
ATOM 581 C C . GLU A 1 90 ? 29.66681 83.25750 124.64530 1.000 114.52824 122 GLU A C 1
ATOM 582 O O . GLU A 1 90 ? 29.27981 82.37642 125.42007 1.000 117.72001 122 GLU A O 1
ATOM 588 N N . VAL A 1 91 ? 29.99599 83.01172 123.38411 1.000 108.00705 123 VAL A N 1
ATOM 589 C CA . VAL A 1 91 ? 29.91273 81.67771 122.80261 1.000 101.53944 123 VAL A CA 1
ATOM 590 C C . VAL A 1 91 ? 31.26821 80.99723 122.91702 1.000 102.22199 123 VAL A C 1
ATOM 591 O O . VAL A 1 91 ? 32.32166 81.63986 122.85442 1.000 103.53318 123 VAL A O 1
ATOM 595 N N . GLY A 1 92 ? 31.24164 79.67868 123.08540 1.000 97.77425 124 GLY A N 1
ATOM 596 C CA . GLY A 1 92 ? 32.45243 78.89767 123.20122 1.000 93.83528 124 GLY A CA 1
ATOM 597 C C . GLY A 1 92 ? 33.10911 78.65127 121.85601 1.000 97.02580 124 GLY A C 1
ATOM 598 O O . GLY A 1 92 ? 32.77735 79.25766 120.83636 1.000 98.76163 124 GLY A O 1
ATOM 599 N N . PHE A 1 93 ? 34.06903 77.72775 121.86701 1.000 100.84130 125 PHE A N 1
ATOM 600 C CA . PHE A 1 93 ? 34.81624 77.37126 120.66699 1.000 97.85163 125 PHE A CA 1
ATOM 601 C C . PHE A 1 93 ? 34.17633 76.20998 119.91584 1.000 95.65072 125 PHE A C 1
ATOM 602 O O . PHE A 1 93 ? 34.08438 76.24185 118.68234 1.000 94.82732 125 PHE A O 1
ATOM 610 N N . ASP A 1 94 ? 33.72190 75.18650 120.64205 1.000 93.42255 126 ASP A N 1
ATOM 611 C CA . ASP A 1 94 ? 33.14776 74.01389 119.99302 1.000 93.42957 126 ASP A CA 1
ATOM 612 C C . ASP A 1 94 ? 31.80922 74.32839 119.33738 1.000 90.11432 126 ASP A C 1
ATOM 613 O O . ASP A 1 94 ? 31.46947 73.72847 118.31240 1.000 91.15854 126 ASP A O 1
ATOM 618 N N . SER A 1 95 ? 31.04368 75.26737 119.89787 1.000 86.82373 127 SER A N 1
ATOM 619 C CA . SER A 1 95 ? 29.80006 75.67939 119.25352 1.000 89.48502 127 SER A CA 1
ATOM 620 C C . SER A 1 95 ? 30.07382 76.35883 117.91687 1.000 85.53646 127 SER A C 1
ATOM 621 O O . SER A 1 95 ? 29.38847 76.08887 116.92050 1.000 89.54640 127 SER A O 1
ATOM 624 N N . VAL A 1 96 ? 31.07319 77.24360 117.87874 1.000 91.68587 128 VAL A N 1
ATOM 625 C CA . VAL A 1 96 ? 31.46548 77.87457 116.62229 1.000 87.80823 128 VAL A CA 1
ATOM 626 C C . VAL A 1 96 ? 31.96046 76.82527 115.63760 1.000 86.09254 128 VAL A C 1
ATOM 627 O O . VAL A 1 96 ? 31.66957 76.89217 114.43709 1.000 89.38827 128 VAL A O 1
ATOM 631 N N . VAL A 1 97 ? 32.71042 75.83606 116.13051 1.000 86.87747 129 VAL A N 1
ATOM 632 C CA . VAL A 1 97 ? 33.20111 74.76966 115.26114 1.000 85.63629 129 VAL A CA 1
ATOM 633 C C . VAL A 1 97 ? 32.03645 73.99465 114.65623 1.000 87.57022 129 VAL A C 1
ATOM 634 O O . VAL A 1 97 ? 32.03638 73.68040 113.46142 1.000 92.60273 129 VAL A O 1
ATOM 638 N N . THR A 1 98 ? 31.02053 73.68954 115.46613 1.000 85.36799 130 THR A N 1
ATOM 639 C CA . THR A 1 98 ? 29.85799 72.95592 114.97122 1.000 89.96594 130 THR A CA 1
ATOM 640 C C . THR A 1 98 ? 29.09792 73.76811 113.92683 1.000 85.34909 130 THR A C 1
ATOM 641 O O . THR A 1 98 ? 28.71610 73.24757 112.86774 1.000 88.59185 130 THR A O 1
ATOM 645 N N . VAL A 1 99 ? 28.86904 75.05313 114.21103 1.000 83.04762 131 VAL A N 1
ATOM 646 C CA . VAL A 1 99 ? 28.14272 75.90177 113.26918 1.000 82.94534 131 VAL A CA 1
ATOM 647 C C . VAL A 1 99 ? 28.90555 76.01648 111.95410 1.000 87.45703 131 VAL A C 1
ATOM 648 O O . VAL A 1 99 ? 28.31816 75.93019 110.86824 1.000 88.99864 131 VAL A O 1
ATOM 652 N N . LEU A 1 100 ? 30.22822 76.18764 112.02586 1.000 83.49370 132 LEU A N 1
ATOM 653 C CA . LEU A 1 100 ? 31.02026 76.30204 110.80632 1.000 83.06395 132 LEU A CA 1
ATOM 654 C C . LEU A 1 100 ? 31.08435 74.98142 110.04918 1.000 86.06158 132 LEU A C 1
ATOM 655 O O . LEU A 1 100 ? 31.12227 74.97906 108.81338 1.000 87.48356 132 LEU A O 1
ATOM 660 N N . ALA A 1 101 ? 31.09095 73.85356 110.76356 1.000 107.53661 133 ALA A N 1
ATOM 661 C CA . ALA A 1 101 ? 31.05290 72.55862 110.09544 1.000 85.63314 133 ALA A CA 1
ATOM 662 C C . ALA A 1 101 ? 29.74552 72.37492 109.34112 1.000 92.52168 133 ALA A C 1
ATOM 663 O O . ALA A 1 101 ? 29.73376 71.84572 108.22284 1.000 92.44842 133 ALA A O 1
ATOM 665 N N . TYR A 1 102 ? 28.63045 72.80829 109.93482 1.000 86.75511 134 TYR A N 1
ATOM 666 C CA . TYR A 1 102 ? 27.36707 72.74984 109.20565 1.000 89.38309 134 TYR A CA 1
ATOM 667 C C . TYR A 1 102 ? 27.37071 73.70916 108.02152 1.000 89.22228 134 TYR A C 1
ATOM 668 O O . TYR A 1 102 ? 26.79636 73.40771 106.96922 1.000 88.81954 134 TYR A O 1
ATOM 677 N N . VAL A 1 103 ? 28.00261 74.87368 108.17832 1.000 93.87568 135 VAL A N 1
ATOM 678 C CA . VAL A 1 103 ? 28.08672 75.82856 107.07586 1.000 89.84557 135 VAL A CA 1
ATOM 679 C C . VAL A 1 103 ? 28.86533 75.22953 105.91023 1.000 86.62911 135 VAL A C 1
ATOM 680 O O . VAL A 1 103 ? 28.49775 75.40164 104.74104 1.000 92.90150 135 VAL A O 1
ATOM 684 N N . TYR A 1 104 ? 29.93972 74.49972 106.21090 1.000 92.43373 136 TYR A N 1
ATOM 685 C CA . TYR A 1 104 ? 30.80008 73.96618 105.15980 1.000 85.45244 136 TYR A CA 1
ATOM 686 C C . TYR A 1 104 ? 30.20648 72.71979 104.50987 1.000 88.08080 136 TYR A C 1
ATOM 687 O O . TYR A 1 104 ? 30.13575 72.63048 103.27944 1.000 84.52674 136 TYR A O 1
ATOM 696 N N . SER A 1 105 ? 29.77798 71.74583 105.31315 1.000 92.44905 137 SER A N 1
ATOM 697 C CA . SER A 1 105 ? 29.41609 70.43107 104.79921 1.000 90.21174 137 SER A CA 1
ATOM 698 C C . SER A 1 105 ? 27.93262 70.10728 104.90892 1.000 87.34057 137 SER A C 1
ATOM 699 O O . SER A 1 105 ? 27.53021 69.00551 104.51821 1.000 89.52265 137 SER A O 1
ATOM 702 N N . SER A 1 106 ? 27.11237 71.02453 105.42652 1.000 87.24567 138 SER A N 1
ATOM 703 C CA . SER A 1 106 ? 25.68317 70.78067 105.63964 1.000 91.22537 138 SER A CA 1
ATOM 704 C C . SER A 1 106 ? 25.44673 69.57297 106.54366 1.000 96.88199 138 SER A C 1
ATOM 705 O O . SER A 1 106 ? 24.42311 68.89272 106.43772 1.000 97.28538 138 SER A O 1
ATOM 707 N N . ARG A 1 107 ? 26.39231 69.30311 107.44151 1.000 95.18439 139 ARG A N 1
ATOM 708 C CA . ARG A 1 107 ? 26.33411 68.15791 108.33890 1.000 94.17914 139 ARG A CA 1
ATOM 709 C C . ARG A 1 107 ? 26.50441 68.64267 109.76989 1.000 98.33882 139 ARG A C 1
ATOM 710 O O . ARG A 1 107 ? 27.46938 69.34957 110.07699 1.000 100.88921 139 ARG A O 1
ATOM 718 N N . VAL A 1 108 ? 25.57064 68.26347 110.64049 1.000 106.13361 140 VAL A N 1
ATOM 719 C CA . VAL A 1 108 ? 25.61421 68.67011 112.04084 1.000 104.34243 140 VAL A CA 1
ATOM 720 C C . VAL A 1 108 ? 26.69950 67.88626 112.76960 1.000 107.11782 140 VAL A C 1
ATOM 721 O O . VAL A 1 108 ? 26.52558 66.70420 113.08789 1.000 105.47233 140 VAL A O 1
ATOM 725 N N . ARG A 1 109 ? 27.82554 68.53780 113.03586 1.000 106.30832 141 ARG A N 1
ATOM 726 C CA . ARG A 1 109 ? 28.92675 67.87541 113.72592 1.000 110.90402 141 ARG A CA 1
ATOM 727 C C . ARG A 1 109 ? 28.64655 67.82850 115.22483 1.000 125.96200 141 ARG A C 1
ATOM 728 O O . ARG A 1 109 ? 28.30352 68.85655 115.81603 1.000 152.24294 141 ARG A O 1
ATOM 736 N N . PRO A 1 110 ? 28.77487 66.66604 115.86929 1.000 116.36297 142 PRO A N 1
ATOM 737 C CA . PRO A 1 110 ? 28.48886 66.59456 117.29777 1.000 114.48087 142 PRO A CA 1
ATOM 738 C C . PRO A 1 110 ? 29.61676 67.21414 118.10294 1.000 116.09579 142 PRO A C 1
ATOM 739 O O . PRO A 1 110 ? 30.76654 67.28324 117.63650 1.000 112.95082 142 PRO A O 1
ATOM 743 N N . PRO A 1 111 ? 29.33408 67.69206 119.30964 1.000 111.35403 143 PRO A N 1
ATOM 744 C CA 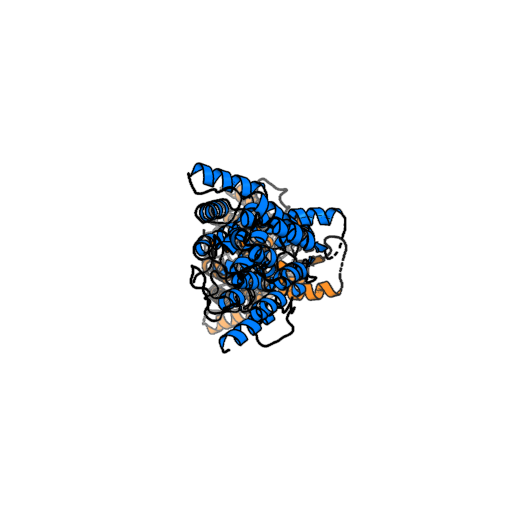. PRO A 1 111 ? 30.37712 68.31635 120.12282 1.000 105.75456 143 PRO A CA 1
ATOM 745 C C . PRO A 1 111 ? 31.28712 67.27108 120.73951 1.000 109.20887 143 PRO A C 1
ATOM 746 O O . PRO A 1 111 ? 30.88313 66.11267 120.92200 1.000 113.69522 143 PRO A O 1
ATOM 750 N N . PRO A 1 112 ? 32.52438 67.63640 121.06735 1.000 111.80285 144 PRO A N 1
ATOM 751 C CA . PRO A 1 112 ? 33.40910 66.69232 121.75612 1.000 117.74564 144 PRO A CA 1
ATOM 752 C C . PRO A 1 112 ? 32.91544 66.40276 123.16403 1.000 116.99098 144 PRO A C 1
ATOM 753 O O . PRO A 1 112 ? 32.25101 67.22660 123.79804 1.000 111.32746 144 PRO A O 1
ATOM 757 N N . LYS A 1 113 ? 33.23941 65.20325 123.64315 1.000 126.31159 145 LYS A N 1
ATOM 758 C CA . LYS A 1 113 ? 32.79863 64.77778 124.96526 1.000 129.28855 145 LYS A CA 1
ATOM 759 C C . LYS A 1 113 ? 33.33746 65.71359 126.03995 1.000 130.24058 145 LYS A C 1
ATOM 760 O O . LYS A 1 113 ? 34.51706 66.07776 126.03226 1.000 127.70467 145 LYS A O 1
ATOM 762 N N . GLY A 1 114 ? 32.46455 66.10358 126.96521 1.000 114.46977 146 GLY A N 1
ATOM 763 C CA . GLY A 1 114 ? 32.85419 66.98353 128.04818 1.000 110.50506 146 GLY A CA 1
ATOM 764 C C . GLY A 1 114 ? 32.27680 68.37878 127.93195 1.000 105.25327 146 GLY A C 1
ATOM 765 O O . GLY A 1 114 ? 31.89378 68.98337 128.93779 1.000 110.49284 146 GLY A O 1
ATOM 766 N N . VAL A 1 115 ? 32.21181 68.90403 126.70755 1.000 105.69968 147 VAL A N 1
ATOM 767 C CA . VAL A 1 115 ? 31.68518 70.25066 126.50463 1.000 99.03709 147 VAL A CA 1
ATOM 768 C C . VAL A 1 115 ? 30.18111 70.27651 126.74849 1.000 90.55992 147 VAL A C 1
ATOM 769 O O . VAL A 1 115 ? 29.67832 71.07370 127.54890 1.000 89.81256 147 VAL A O 1
ATOM 773 N N . SER A 1 116 ? 29.44033 69.40647 126.06118 1.000 89.15302 148 SER A N 1
ATOM 774 C CA . SER A 1 116 ? 27.99645 69.29563 126.22575 1.000 85.87102 148 SER A CA 1
ATOM 775 C C . SER A 1 116 ? 27.61250 68.18710 127.19947 1.000 90.00250 148 SER A C 1
ATOM 776 O O . SER A 1 116 ? 26.52719 67.60702 127.08561 1.000 90.71678 148 SER A O 1
ATOM 779 N N . GLU A 1 117 ? 28.48601 67.88192 128.15648 1.000 89.51775 149 GLU A N 1
ATOM 780 C CA . GLU A 1 117 ? 28.25441 66.81591 129.11862 1.000 89.15801 149 GLU A CA 1
ATOM 781 C C . GLU A 1 117 ? 28.66256 67.29777 130.50178 1.000 87.49281 149 GLU A C 1
ATOM 782 O O . GLU A 1 117 ? 29.62910 68.05186 130.64196 1.000 93.94519 149 GLU A O 1
ATOM 788 N N . CYS A 1 118 ? 27.92594 66.86125 131.51922 1.000 89.66223 150 CYS A N 1
ATOM 789 C CA . CYS A 1 118 ? 28.19885 67.25054 132.89209 1.000 93.75048 150 CYS A CA 1
ATOM 790 C C . CYS A 1 118 ? 29.05021 66.18487 133.58156 1.000 95.96155 150 CYS A C 1
ATOM 791 O O . CYS A 1 118 ? 29.42753 65.16970 132.99113 1.000 89.56341 150 CYS A O 1
ATOM 794 N N . ALA A 1 119 ? 29.35755 66.42630 134.85450 1.000 89.24861 151 ALA A N 1
ATOM 795 C CA . ALA A 1 119 ? 30.24531 65.56615 135.62495 1.000 90.19928 151 ALA A CA 1
ATOM 796 C C . ALA A 1 119 ? 29.50977 64.45709 136.36792 1.000 97.34204 151 ALA A C 1
ATOM 797 O O . ALA A 1 119 ? 30.11405 63.79091 137.21498 1.000 95.86813 151 ALA A O 1
ATOM 799 N N . ASP A 1 120 ? 28.22945 64.24328 136.07601 1.000 96.56138 152 ASP A N 1
ATOM 800 C CA . ASP A 1 120 ? 27.44853 63.17835 136.69566 1.000 91.47776 152 ASP A CA 1
ATOM 801 C C . ASP A 1 120 ? 27.39505 61.99706 135.73351 1.000 98.37555 152 ASP A C 1
ATOM 802 O O . ASP A 1 120 ? 26.76623 62.07932 134.67324 1.000 94.58945 152 ASP A O 1
ATOM 807 N N . GLU A 1 121 ? 28.05671 60.89799 136.10470 1.000 96.23140 153 GLU A N 1
ATOM 808 C CA . GLU A 1 121 ? 28.01817 59.69554 135.28134 1.000 98.51960 153 GLU A CA 1
ATOM 809 C C . GLU A 1 121 ? 26.62809 59.07743 135.23134 1.000 96.72501 153 GLU A C 1
ATOM 810 O O . GLU A 1 121 ? 26.34472 58.29184 134.32077 1.000 96.94153 153 GLU A O 1
ATOM 816 N N . ASN A 1 122 ? 25.75938 59.41179 136.18665 1.000 98.95940 154 ASN A N 1
ATOM 817 C CA . ASN A 1 122 ? 24.37888 58.95012 136.14998 1.000 98.91068 154 ASN A CA 1
ATOM 818 C C . ASN A 1 122 ? 23.49394 59.83335 135.28162 1.000 92.06536 154 ASN A C 1
ATOM 819 O O . ASN A 1 122 ? 22.40610 59.40071 134.88646 1.000 94.14714 154 ASN A O 1
ATOM 824 N N . CYS A 1 123 ? 23.93274 61.05240 134.97915 1.000 90.62484 155 CYS A N 1
ATOM 825 C CA . CYS A 1 123 ? 23.16364 61.93516 134.11432 1.000 87.93082 155 CYS A CA 1
ATOM 826 C C . CYS A 1 123 ? 23.26504 61.48719 132.66262 1.000 91.80378 155 CYS A C 1
ATOM 827 O O . CYS A 1 123 ? 24.34345 61.13684 132.17610 1.000 89.13208 155 CYS A O 1
ATOM 830 N N . CYS A 1 124 ? 22.12865 61.50501 131.96702 1.000 91.06874 156 CYS A N 1
ATOM 831 C CA . CYS A 1 124 ? 22.09902 61.14726 130.55587 1.000 85.28596 156 CYS A CA 1
ATOM 832 C C . CYS A 1 124 ? 22.60969 62.26183 129.65347 1.000 85.38418 156 CYS A C 1
ATOM 833 O O . CYS A 1 124 ? 22.72550 62.04717 128.44150 1.000 89.43112 156 CYS A O 1
ATOM 836 N N . HIS A 1 125 ? 22.91030 63.43567 130.21408 1.000 94.48208 157 HIS A N 1
ATOM 837 C CA . HIS A 1 125 ? 23.43284 64.57501 129.45713 1.000 79.68951 157 HIS A CA 1
ATOM 838 C C . HIS A 1 125 ? 22.48097 64.98940 128.33880 1.000 77.73240 157 HIS A C 1
ATOM 839 O O . HIS A 1 125 ? 22.90116 65.35237 127.23829 1.000 85.41241 157 HIS A O 1
ATOM 846 N N . VAL A 1 126 ? 21.18548 64.93567 128.62837 1.000 86.11972 158 VAL A N 1
ATOM 847 C CA . VAL A 1 126 ? 20.16256 65.43937 127.72586 1.000 83.90831 158 VAL A CA 1
ATOM 848 C C . VAL A 1 126 ? 19.63304 66.79124 128.18608 1.000 81.22462 158 VAL A C 1
ATOM 849 O O . VAL A 1 126 ? 19.49494 67.71271 127.38124 1.000 86.49382 158 VAL A O 1
ATOM 853 N N . ALA A 1 127 ? 19.35669 66.92987 129.48378 1.000 84.19959 159 ALA A N 1
ATOM 854 C CA . ALA A 1 127 ? 18.81387 68.15947 130.04091 1.000 81.96472 159 ALA A CA 1
ATOM 855 C C . ALA A 1 127 ? 19.72120 68.81843 131.07074 1.000 79.12293 159 ALA A C 1
ATOM 856 O O . ALA A 1 127 ? 19.32870 69.83808 131.65028 1.000 77.69885 159 ALA A O 1
ATOM 858 N N . CYS A 1 128 ? 20.91104 68.27615 131.32174 1.000 77.33857 160 CYS A N 1
ATOM 859 C CA . CYS A 1 128 ? 21.81462 68.90223 132.27425 1.000 76.51325 160 CYS A CA 1
ATOM 860 C C . CYS A 1 128 ? 22.34801 70.22053 131.71446 1.000 80.82238 160 CYS A C 1
ATOM 861 O O . CYS A 1 128 ? 22.25685 70.50281 130.51637 1.000 86.87839 160 CYS A O 1
ATOM 864 N N . ARG A 1 129 ? 22.90543 71.03613 132.60913 1.000 74.92501 161 ARG A N 1
ATOM 865 C CA . ARG A 1 129 ? 23.24968 72.40887 132.24489 1.000 78.82469 161 ARG A CA 1
ATOM 866 C C . ARG A 1 129 ? 24.29891 72.52679 131.14176 1.000 82.28683 161 ARG A C 1
ATOM 867 O O . ARG A 1 129 ? 24.14821 73.42130 130.29221 1.000 88.61438 161 ARG A O 1
ATOM 875 N N . PRO A 1 130 ? 25.36767 71.71859 131.09370 1.000 83.70817 162 PRO A N 1
ATOM 876 C CA . PRO A 1 130 ? 26.32514 71.87297 129.98124 1.000 87.66825 162 PRO A CA 1
ATOM 877 C C . PRO A 1 130 ? 25.70739 71.68251 128.60419 1.000 83.73872 162 PRO A C 1
ATOM 878 O O . PRO A 1 130 ? 26.01173 72.45184 127.68171 1.000 92.75957 162 PRO A O 1
ATOM 882 N N . ALA A 1 131 ? 24.84767 70.67448 128.43532 1.000 94.03476 163 ALA A N 1
ATOM 883 C CA . ALA A 1 131 ? 24.21281 70.45696 127.13864 1.000 97.55413 163 ALA A CA 1
ATOM 884 C C . ALA A 1 131 ? 23.28575 71.61095 126.77743 1.000 97.93962 163 ALA A C 1
ATOM 885 O O . ALA A 1 131 ? 23.24677 72.04760 125.61856 1.000 98.50808 163 ALA A O 1
ATOM 887 N N . VAL A 1 132 ? 22.53279 72.11643 127.75756 1.000 83.88263 164 VAL A N 1
ATOM 888 C CA . VAL A 1 132 ? 21.66637 73.26566 127.51497 1.000 93.95048 164 VAL A CA 1
ATOM 889 C C . VAL A 1 132 ? 22.49513 74.47702 127.11085 1.000 84.46537 164 VAL A C 1
ATOM 890 O O . VAL A 1 132 ? 22.12238 75.22460 126.20166 1.000 82.86020 164 VAL A O 1
ATOM 894 N N . ASP A 1 133 ? 23.64147 74.67818 127.76467 1.000 78.73060 165 ASP A N 1
ATOM 895 C CA . ASP A 1 133 ? 24.50133 75.80899 127.42925 1.000 81.57937 165 ASP A CA 1
ATOM 896 C C . ASP A 1 133 ? 25.05760 75.68098 126.01696 1.000 83.54203 165 ASP A C 1
ATOM 897 O O . ASP A 1 133 ? 25.10952 76.66607 125.27012 1.000 86.27795 165 ASP A O 1
ATOM 902 N N . PHE A 1 134 ? 25.48359 74.47455 125.63393 1.000 83.90120 166 PHE A N 1
ATOM 903 C CA . PHE A 1 134 ? 25.98746 74.27244 124.27842 1.000 87.81395 166 PHE A CA 1
ATOM 904 C C . PHE A 1 134 ? 24.90133 74.53142 123.24176 1.000 85.51436 166 PHE A C 1
ATOM 905 O O . PHE A 1 134 ? 25.14760 75.19053 122.22195 1.000 78.48133 166 PHE A O 1
ATOM 913 N N . MET A 1 135 ? 23.69262 74.01641 123.48166 1.000 85.17672 167 MET A N 1
ATOM 914 C CA . MET A 1 135 ? 22.60211 74.24638 122.54006 1.000 81.61326 167 MET A CA 1
ATOM 915 C C . MET A 1 135 ? 22.22921 75.72323 122.47655 1.000 79.32816 167 MET A C 1
ATOM 916 O O . MET A 1 135 ? 21.90380 76.23921 121.40200 1.000 87.41464 167 MET A O 1
ATOM 921 N N . LEU A 1 136 ? 22.28832 76.42253 123.61251 1.000 89.72610 168 LEU A N 1
ATOM 922 C CA . LEU A 1 136 ? 22.03391 77.85946 123.62378 1.000 84.31402 168 LEU A CA 1
ATOM 923 C C . LEU A 1 136 ? 23.06407 78.60062 122.78177 1.000 82.81307 168 LEU A C 1
ATOM 924 O O . LEU A 1 136 ? 22.71715 79.47883 121.98313 1.000 85.69682 168 LEU A O 1
ATOM 929 N N . GLU A 1 137 ? 24.34464 78.26451 122.95906 1.000 85.74551 169 GLU A N 1
ATOM 930 C CA . GLU A 1 137 ? 25.39314 78.90595 122.17212 1.000 84.58721 169 GLU A CA 1
ATOM 931 C C . GLU A 1 137 ? 25.19552 78.65366 120.68343 1.000 85.55668 169 GLU A C 1
ATOM 932 O O . GLU A 1 137 ? 25.32519 79.57438 119.86673 1.000 81.40217 169 GLU A O 1
ATOM 938 N N . VAL A 1 138 ? 24.86969 77.41355 120.31185 1.000 83.12408 170 VAL A N 1
ATOM 939 C CA . VAL A 1 138 ? 24.69825 77.09423 118.89773 1.000 86.59019 170 VAL A CA 1
ATOM 940 C C . VAL A 1 138 ? 23.48566 77.82130 118.32562 1.000 95.81251 170 VAL A C 1
ATOM 941 O O . VAL A 1 138 ? 23.52172 78.31934 117.19378 1.000 92.28766 170 VAL A O 1
ATOM 945 N N . LEU A 1 139 ? 22.39902 77.90859 119.09774 1.000 83.15265 171 LEU A N 1
ATOM 946 C CA . LEU A 1 139 ? 21.21284 78.61588 118.62612 1.000 78.85243 171 LEU A CA 1
ATOM 947 C C . LEU A 1 139 ? 21.48757 80.10487 118.45674 1.000 84.69200 171 LEU A C 1
ATOM 948 O O . LEU A 1 139 ? 21.04763 80.71495 117.47513 1.000 88.67468 171 LEU A O 1
ATOM 953 N N . TYR A 1 140 ? 22.21901 80.70624 119.39821 1.000 90.68665 172 TYR A N 1
ATOM 954 C CA . TYR A 1 140 ? 22.56389 82.11844 119.27122 1.000 89.61254 172 TYR A CA 1
ATOM 955 C C . TYR A 1 140 ? 23.46571 82.35644 118.06661 1.000 91.05018 172 TYR A C 1
ATOM 956 O O . TYR A 1 140 ? 23.31560 83.35820 117.35531 1.000 97.10472 172 TYR A O 1
ATOM 965 N N . LEU A 1 141 ? 24.40938 81.44336 117.82097 1.000 85.02886 173 LEU A N 1
ATOM 966 C CA . LEU A 1 141 ? 25.27722 81.57339 116.65519 1.000 84.85373 173 LEU A CA 1
ATOM 967 C C . LEU A 1 141 ? 24.48211 81.45716 115.36161 1.000 86.10119 173 LEU A C 1
ATOM 968 O O . LEU A 1 141 ? 24.71617 82.21130 114.41042 1.000 87.13289 173 LEU A O 1
ATOM 973 N N . ALA A 1 142 ? 23.53512 80.51741 115.30809 1.000 90.66826 174 ALA A N 1
ATOM 974 C CA . ALA A 1 142 ? 22.70171 80.37393 114.11980 1.000 89.91659 174 ALA A CA 1
ATOM 975 C C . ALA A 1 142 ? 21.80165 81.58519 113.91596 1.000 91.48753 174 ALA A C 1
ATOM 976 O O . ALA A 1 142 ? 21.51467 81.95678 112.77220 1.000 88.99131 174 ALA A O 1
ATOM 978 N N . PHE A 1 143 ? 21.34722 82.20984 115.00487 1.000 89.06942 175 PHE A N 1
ATOM 979 C CA . PHE A 1 143 ? 20.52592 83.40865 114.87366 1.000 88.82935 175 PHE A CA 1
ATOM 980 C C . PHE A 1 143 ? 21.34575 84.59125 114.37612 1.000 98.23115 175 PHE A C 1
ATOM 981 O O . PHE A 1 143 ? 20.90142 85.33249 113.49126 1.000 96.90562 175 PHE A O 1
ATOM 989 N N . ILE A 1 144 ? 22.54021 84.78865 114.93689 1.000 93.07905 176 ILE A N 1
ATOM 990 C CA . ILE A 1 144 ? 23.38750 85.89348 114.50045 1.000 91.12121 176 ILE A CA 1
ATOM 991 C C . ILE A 1 144 ? 23.82169 85.69315 113.05349 1.000 92.20186 176 ILE A C 1
ATOM 992 O O . ILE A 1 144 ? 23.84893 86.64279 112.26116 1.000 100.35457 176 ILE A O 1
ATOM 997 N N . PHE A 1 145 ? 24.14562 84.45579 112.67835 1.000 93.21587 177 PHE A N 1
ATOM 998 C CA . PHE A 1 145 ? 24.58962 84.16177 111.32249 1.000 91.56601 177 PHE A CA 1
ATOM 999 C C . PHE A 1 145 ? 23.43554 84.04875 110.33508 1.000 93.52778 177 PHE A C 1
ATOM 1000 O O . PHE A 1 145 ? 23.68593 83.90382 109.13403 1.000 87.47110 177 PHE A O 1
ATOM 1008 N N . LYS A 1 146 ? 22.18983 84.10707 110.81203 1.000 89.83243 178 LYS A N 1
ATOM 1009 C CA . LYS A 1 146 ? 20.99985 84.07140 109.95858 1.000 90.87481 178 LYS A CA 1
ATOM 1010 C C . LYS A 1 146 ? 20.93926 82.78477 109.13394 1.000 85.51203 178 LYS A C 1
ATOM 1011 O O . LYS A 1 146 ? 20.82754 82.80736 107.90680 1.000 79.89648 178 LYS A O 1
ATOM 1017 N N . ILE A 1 147 ? 21.01333 81.65183 109.82515 1.000 91.21902 179 ILE A N 1
ATOM 1018 C CA . ILE A 1 147 ? 20.83717 80.34285 109.20027 1.000 93.30132 179 ILE A CA 1
ATOM 1019 C C . ILE A 1 147 ? 19.52062 79.75838 109.69844 1.000 102.12103 179 ILE A C 1
ATOM 1020 O O . ILE A 1 147 ? 19.46337 79.23327 110.81943 1.000 97.92143 179 ILE A O 1
ATOM 1025 N N . PRO A 1 148 ? 18.44881 79.80716 108.90185 1.000 98.38228 180 PRO A N 1
ATOM 1026 C CA . PRO A 1 148 ? 17.12490 79.46314 109.44566 1.000 100.36002 180 PRO A CA 1
ATOM 1027 C C . PRO A 1 148 ? 16.94982 77.98516 109.74420 1.000 102.56083 180 PRO A C 1
ATOM 1028 O O . PRO A 1 148 ? 16.23579 77.64261 110.69528 1.000 111.90497 180 PRO A O 1
ATOM 1032 N N . GLU A 1 149 ? 17.57253 77.09873 108.96480 1.000 100.24453 181 GLU A N 1
ATOM 1033 C CA . GLU A 1 149 ? 17.43373 75.66880 109.22239 1.000 99.83784 181 GLU A CA 1
ATOM 1034 C C . GLU A 1 149 ? 18.05652 75.28240 110.55971 1.000 98.24848 181 GLU A C 1
ATOM 1035 O O . GLU A 1 149 ? 17.45831 74.52347 111.33247 1.000 106.97471 181 GLU A O 1
ATOM 1041 N N . LEU A 1 150 ? 19.25134 75.80161 110.85449 1.000 100.20113 182 LEU A N 1
ATOM 1042 C CA . LEU A 1 150 ? 19.87459 75.54083 112.14797 1.000 100.35801 182 LEU A CA 1
ATOM 1043 C C . LEU A 1 150 ? 19.04967 76.13623 113.28188 1.000 100.74061 182 LEU A C 1
ATOM 1044 O O . LEU A 1 150 ? 18.89649 75.51616 114.34370 1.000 102.77107 182 LEU A O 1
ATOM 1049 N N . ILE A 1 151 ? 18.51479 77.34320 113.07200 1.000 103.22220 183 ILE A N 1
ATOM 1050 C CA . ILE A 1 151 ? 17.64372 77.96871 114.06423 1.000 102.09285 183 ILE A CA 1
ATOM 1051 C C . ILE A 1 151 ? 16.47373 77.05323 114.39224 1.000 99.04108 183 ILE A C 1
ATOM 1052 O O . ILE A 1 151 ? 16.19639 76.76667 115.56197 1.000 103.47985 183 ILE A O 1
ATOM 1057 N N . THR A 1 152 ? 15.77020 76.58087 113.36022 1.000 97.28541 184 THR A N 1
ATOM 1058 C CA . THR A 1 152 ? 14.59833 75.74255 113.58842 1.000 101.73432 184 THR A CA 1
ATOM 1059 C C . THR A 1 152 ? 14.98048 74.42117 114.24258 1.000 95.98977 184 THR A C 1
ATOM 1060 O O . THR A 1 152 ? 14.29788 73.96050 115.16360 1.000 100.65879 184 THR A O 1
ATOM 1064 N N . LEU A 1 153 ? 16.08156 73.80798 113.79976 1.000 90.77345 185 LEU A N 1
ATOM 1065 C CA . LEU A 1 153 ? 16.48217 72.51629 114.35117 1.000 97.47475 185 LEU A CA 1
ATOM 1066 C C . LEU A 1 153 ? 16.82123 72.62858 115.83377 1.000 105.14721 185 LEU A C 1
ATOM 1067 O O . LEU A 1 153 ? 16.37925 71.81098 116.65209 1.000 106.67281 185 LEU A O 1
ATOM 1072 N N . TYR A 1 154 ? 17.59616 73.64608 116.20853 1.000 113.56074 186 TYR A N 1
ATOM 1073 C CA . TYR A 1 154 ? 17.97617 73.75360 117.61089 1.000 99.54034 186 TYR A CA 1
ATOM 1074 C C . TYR A 1 154 ? 16.83961 74.29180 118.47224 1.000 98.98502 186 TYR A C 1
ATOM 1075 O O . TYR A 1 154 ? 16.74609 73.93577 119.65281 1.000 105.66456 186 TYR A O 1
ATOM 1084 N N . GLN A 1 155 ? 15.94701 75.10919 117.90697 1.000 98.06534 187 GLN A N 1
ATOM 1085 C CA . GLN A 1 155 ? 14.73429 75.46971 118.63038 1.000 98.97653 187 GLN A CA 1
ATOM 1086 C C . GLN A 1 155 ? 13.88804 74.23430 118.90765 1.000 94.27146 187 GLN A C 1
ATOM 1087 O O . GLN A 1 155 ? 13.31489 74.09684 119.99341 1.000 95.81987 187 GLN A O 1
ATOM 1093 N N A ARG A 1 156 ? 13.80660 73.31854 117.93836 0.422 100.18819 188 ARG A N 1
ATOM 1094 N N B ARG A 1 156 ? 13.80712 73.31890 117.93811 0.578 98.60857 188 ARG A N 1
ATOM 1095 C CA A ARG A 1 156 ? 13.10429 72.05899 118.16125 0.422 97.20271 188 ARG A CA 1
ATOM 1096 C CA B ARG A 1 156 ? 13.10607 72.05853 118.15928 0.578 92.57073 188 ARG A CA 1
ATOM 1097 C C A ARG A 1 156 ? 13.78222 71.23915 119.25098 0.422 106.55184 188 ARG A C 1
ATOM 1098 C C B ARG A 1 156 ? 13.78234 71.24096 119.25140 0.578 119.09607 188 ARG A C 1
ATOM 1099 O O A ARG A 1 156 ? 13.10939 70.64028 120.09869 0.422 106.80932 188 ARG A O 1
ATOM 1100 O O B ARG A 1 156 ? 13.10874 70.64412 120.09984 0.578 101.92395 188 ARG A O 1
ATOM 1115 N N . HIS A 1 157 ? 15.11681 71.19929 119.23951 1.000 96.25314 189 HIS A N 1
ATOM 1116 C CA . HIS A 1 157 ? 15.85273 70.48514 120.28229 1.000 97.00573 189 HIS A CA 1
ATOM 1117 C C . HIS A 1 157 ? 15.50980 71.02412 121.66854 1.000 102.76723 189 HIS A C 1
ATOM 1118 O O . HIS A 1 157 ? 15.12372 70.26595 122.57016 1.000 100.58448 189 HIS A O 1
ATOM 1125 N N . LEU A 1 158 ? 15.64152 72.34006 121.85522 1.000 103.34488 190 LEU A N 1
ATOM 1126 C CA . LEU A 1 158 ? 15.34333 72.92071 123.16117 1.000 102.33840 190 LEU A CA 1
ATOM 1127 C C . LEU A 1 158 ? 13.87138 72.78825 123.53292 1.000 98.38839 190 LEU A C 1
ATOM 1128 O O . LEU A 1 158 ? 13.55743 72.61491 124.71229 1.000 96.13307 190 LEU A O 1
ATOM 1133 N N . LEU A 1 159 ? 12.95518 72.85898 122.56442 1.000 100.71758 191 LEU A N 1
ATOM 1134 C CA . LEU A 1 159 ? 11.54827 72.66210 122.89629 1.000 99.97847 191 LEU A CA 1
ATOM 1135 C C . LEU A 1 159 ? 11.27001 71.22735 123.31954 1.000 99.00122 191 LEU A C 1
ATOM 1136 O O . LEU A 1 159 ? 10.39047 70.98724 124.15458 1.000 100.49929 191 LEU A O 1
ATOM 1141 N N . ASP A 1 160 ? 12.00257 70.26526 122.75608 1.000 97.84243 192 ASP A N 1
ATOM 1142 C CA . ASP A 1 160 ? 11.83576 68.87797 123.17019 1.000 99.15413 192 ASP A CA 1
ATOM 1143 C C . ASP A 1 160 ? 12.41652 68.63243 124.55621 1.000 97.80453 192 ASP A C 1
ATOM 1144 O O . ASP A 1 160 ? 11.86891 67.83157 125.32240 1.000 102.54230 192 ASP A O 1
ATOM 1149 N N . VAL A 1 161 ? 13.51430 69.30891 124.89979 1.000 103.58094 193 VAL A N 1
ATOM 1150 C CA . VAL A 1 161 ? 14.17751 69.03165 126.17426 1.000 100.70070 193 VAL A CA 1
ATOM 1151 C C . VAL A 1 161 ? 13.70870 69.91909 127.33085 1.000 103.67028 193 VAL A C 1
ATOM 1152 O O . VAL A 1 161 ? 13.89566 69.54332 128.49727 1.000 93.00303 193 VAL A O 1
ATOM 1156 N N . VAL A 1 162 ? 13.06863 71.05896 127.04918 1.000 104.30025 194 VAL A N 1
ATOM 1157 C CA . VAL A 1 162 ? 12.80822 72.05664 128.08734 1.000 100.24189 194 VAL A CA 1
ATOM 1158 C C . VAL A 1 162 ? 11.90341 71.51452 129.18797 1.000 102.58261 194 VAL A C 1
ATOM 1159 O O . VAL A 1 162 ? 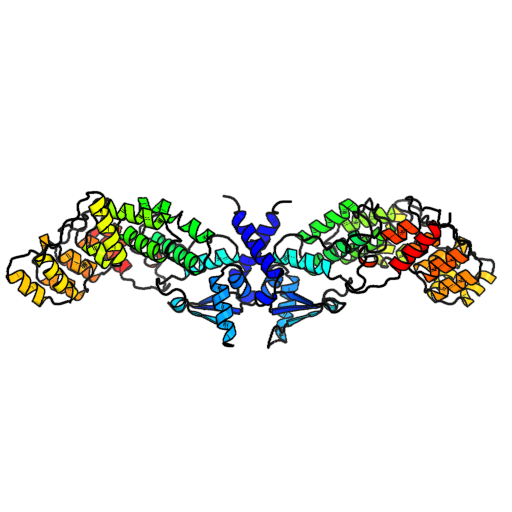12.00233 71.93954 130.34635 1.000 103.03211 194 VAL A O 1
ATOM 1163 N N . ASP A 1 163 ? 11.02289 70.56660 128.86273 1.000 106.31734 195 ASP A N 1
ATOM 1164 C CA . ASP A 1 163 ? 10.10972 70.03359 129.86710 1.000 102.59734 195 ASP A CA 1
ATOM 1165 C C . ASP A 1 163 ? 10.81748 69.21621 130.94030 1.000 99.82691 195 ASP A C 1
ATOM 1166 O O . ASP A 1 163 ? 10.18974 68.88035 131.95031 1.000 100.44984 195 ASP A O 1
ATOM 1171 N N . LYS A 1 164 ? 12.09940 68.89399 130.75263 1.000 105.54867 196 LYS A N 1
ATOM 1172 C CA . LYS A 1 164 ? 12.86518 68.14346 131.73625 1.000 91.36184 196 LYS A CA 1
ATOM 1173 C C . LYS A 1 164 ? 13.93775 68.96604 132.43433 1.000 90.10283 196 LYS A C 1
ATOM 1174 O O . LYS A 1 164 ? 14.43391 68.53776 133.48058 1.000 94.68330 196 LYS A O 1
ATOM 1180 N N . VAL A 1 165 ? 14.30658 70.12242 131.88924 1.000 94.74190 197 VAL A N 1
ATOM 1181 C CA . VAL A 1 165 ? 15.34508 70.95401 132.48589 1.000 98.29041 197 VAL A CA 1
ATOM 1182 C C . VAL A 1 165 ? 14.78950 71.65523 133.71786 1.000 96.45053 197 VAL A C 1
ATOM 1183 O O . VAL A 1 165 ? 13.59238 71.95178 133.80761 1.000 96.42529 197 VAL A O 1
ATOM 1187 N N . VAL A 1 166 ? 15.67270 71.92309 134.68362 1.000 106.24372 198 VAL A N 1
ATOM 1188 C CA . VAL A 1 166 ? 15.25303 72.60494 135.90181 1.000 101.76138 198 VAL A CA 1
ATOM 1189 C C . VAL A 1 166 ? 14.87486 74.05105 135.58596 1.000 99.34531 198 VAL A C 1
ATOM 1190 O O . VAL A 1 166 ? 15.26333 74.62312 134.55994 1.000 106.39950 198 VAL A O 1
ATOM 1194 N N . ILE A 1 167 ? 14.09434 74.64737 136.48995 1.000 93.33642 199 ILE A N 1
ATOM 1195 C CA . ILE A 1 167 ? 13.52784 75.97029 136.24085 1.000 96.54050 199 ILE A CA 1
ATOM 1196 C C . ILE A 1 167 ? 14.62332 77.03083 136.18631 1.000 100.32934 199 ILE A C 1
ATOM 1197 O O . ILE A 1 167 ? 14.54862 77.98202 135.39566 1.000 100.99342 199 ILE A O 1
ATOM 1202 N N . GLU A 1 168 ? 15.65892 76.88483 137.01754 1.000 102.13895 200 GLU A N 1
ATOM 1203 C CA . GLU A 1 168 ? 16.73416 77.87181 137.04046 1.000 96.24407 200 GLU A CA 1
ATOM 1204 C C . GLU A 1 168 ? 17.44945 77.95732 135.69798 1.000 94.07808 200 GLU A C 1
ATOM 1205 O O . GLU A 1 168 ? 17.89556 79.03999 135.30118 1.000 92.51857 200 GLU A O 1
ATOM 1211 N N . ASP A 1 169 ? 17.56792 76.83466 134.98589 1.000 92.06386 201 ASP A N 1
ATOM 1212 C CA . ASP A 1 169 ? 18.13557 76.86184 133.64295 1.000 90.14472 201 ASP A CA 1
ATOM 1213 C C . ASP A 1 169 ? 17.10811 77.29903 132.60651 1.000 93.34850 201 ASP A C 1
ATOM 1214 O O . ASP A 1 169 ? 17.47248 77.90788 131.59117 1.000 92.91393 201 ASP A O 1
ATOM 1219 N N . THR A 1 170 ? 15.82846 76.99579 132.84303 1.000 92.73700 202 THR A N 1
ATOM 1220 C CA . THR A 1 170 ? 14.77468 77.49620 131.96834 1.000 84.68597 202 THR A CA 1
ATOM 1221 C C . THR A 1 170 ? 14.73992 79.01840 131.96467 1.000 90.57865 202 THR A C 1
ATOM 1222 O O . THR A 1 170 ? 14.35749 79.62849 130.96116 1.000 91.60487 202 THR A O 1
ATOM 1226 N N . LEU A 1 171 ? 15.15416 79.64795 133.06627 1.000 92.58437 203 LEU A N 1
ATOM 1227 C CA . LEU A 1 171 ? 15.25298 81.10495 133.09203 1.000 89.31468 203 LEU A CA 1
ATOM 1228 C C . LEU A 1 171 ? 16.27974 81.60396 132.07916 1.000 82.94393 203 LEU A C 1
ATOM 1229 O O . LEU A 1 171 ? 16.02211 82.55417 131.33002 1.000 94.45170 203 LEU A O 1
ATOM 1234 N N . VAL A 1 172 ? 17.45219 80.96673 132.03686 1.000 90.66958 204 VAL A N 1
ATOM 1235 C CA . VAL A 1 172 ? 18.48003 81.36087 131.07661 1.000 86.89828 204 VAL A CA 1
ATOM 1236 C C . VAL A 1 172 ? 18.02254 81.05935 129.65384 1.000 81.48389 204 VAL A C 1
ATOM 1237 O O . VAL A 1 172 ? 18.30719 81.81888 128.71481 1.000 91.12751 204 VAL A O 1
ATOM 1241 N N . ILE A 1 173 ? 17.30776 79.94609 129.47187 1.000 84.02473 205 ILE A N 1
ATOM 1242 C CA . ILE A 1 173 ? 16.77236 79.61866 128.15206 1.000 88.33015 205 ILE A CA 1
ATOM 1243 C C . ILE A 1 173 ? 15.79882 80.69695 127.69076 1.000 84.86875 205 ILE A C 1
ATOM 1244 O O . ILE A 1 173 ? 15.83284 81.12846 126.53325 1.000 92.95614 205 ILE A O 1
ATOM 1249 N N . LEU A 1 174 ? 14.92085 81.15088 128.58983 1.000 93.48379 206 LEU A N 1
ATOM 1250 C CA . LEU A 1 174 ? 14.00017 82.23721 128.26469 1.000 94.64069 206 LEU A CA 1
ATOM 1251 C C . LEU A 1 174 ? 14.75753 83.51955 127.94243 1.000 94.09645 206 LEU A C 1
ATOM 1252 O O . LEU A 1 174 ? 14.39120 84.25288 127.01379 1.000 100.64170 206 LEU A O 1
ATOM 1257 N N . LYS A 1 175 ? 15.80948 83.81070 128.71095 1.000 90.59970 207 LYS A N 1
ATOM 1258 C CA . LYS A 1 175 ? 16.62896 84.98841 128.44402 1.000 91.34186 207 LYS A CA 1
ATOM 1259 C C . LYS A 1 175 ? 17.16976 84.96663 127.01977 1.000 89.81587 207 LYS A C 1
ATOM 1260 O O . LYS A 1 175 ? 16.99662 85.92816 126.25920 1.000 90.93865 207 LYS A O 1
ATOM 1266 N N . LEU A 1 176 ? 17.81456 83.86353 126.63268 1.000 89.46676 208 LEU A N 1
ATOM 1267 C CA . LEU A 1 176 ? 18.38474 83.80447 125.28951 1.000 95.37446 208 LEU A CA 1
ATOM 1268 C C . LEU A 1 176 ? 17.30268 83.75913 124.21564 1.000 98.60516 208 LEU A C 1
ATOM 1269 O O . LEU A 1 176 ? 17.50265 84.28957 123.11662 1.000 86.08318 208 LEU A O 1
ATOM 1274 N N . ALA A 1 177 ? 16.15433 83.14268 124.50821 1.000 96.54463 209 ALA A N 1
ATOM 1275 C CA . ALA A 1 177 ? 15.05999 83.13120 123.54404 1.000 95.40735 209 ALA A CA 1
ATOM 1276 C C . ALA A 1 177 ? 14.55436 84.54141 123.27620 1.000 100.26753 209 ALA A C 1
ATOM 1277 O O . ALA A 1 177 ? 14.20397 84.87877 122.13920 1.000 102.32407 209 ALA A O 1
ATOM 1279 N N . ASN A 1 178 ? 14.50803 85.38168 124.31286 1.000 95.84192 210 ASN A N 1
ATOM 1280 C CA . ASN A 1 178 ? 14.17373 86.78414 124.08911 1.000 98.17156 210 ASN A CA 1
ATOM 1281 C C . ASN A 1 178 ? 15.29648 87.51371 123.36352 1.000 98.70966 210 ASN A C 1
ATOM 1282 O O . ASN A 1 178 ? 15.02892 88.43986 122.58913 1.000 102.26093 210 ASN A O 1
ATOM 1287 N N . ILE A 1 179 ? 16.55132 87.12448 123.60694 1.000 102.76023 211 ILE A N 1
ATOM 1288 C CA . ILE A 1 179 ? 17.66529 87.73222 122.88102 1.000 98.28269 211 ILE A CA 1
ATOM 1289 C C . ILE A 1 179 ? 17.51612 87.49629 121.38207 1.000 105.70975 211 ILE A C 1
ATOM 1290 O O . ILE A 1 179 ? 17.84578 88.36488 120.56463 1.000 107.32020 211 ILE A O 1
ATOM 1295 N N . CYS A 1 180 ? 16.99499 86.33140 120.99800 1.000 112.49024 212 CYS A N 1
ATOM 1296 C CA . CYS A 1 180 ? 16.82771 85.98475 119.59187 1.000 107.68612 212 CYS A CA 1
ATOM 1297 C C . CYS A 1 180 ? 15.60698 86.63454 118.95117 1.000 124.61823 212 CYS A C 1
ATOM 1298 O O . CYS A 1 180 ? 15.33502 86.36964 117.77560 1.000 129.75475 212 CYS A O 1
ATOM 1301 N N . GLY A 1 181 ? 14.86573 87.46163 119.68541 1.000 121.91637 213 GLY A N 1
ATOM 1302 C CA . GLY A 1 181 ? 13.76926 88.20105 119.07905 1.000 127.17973 213 GLY A CA 1
ATOM 1303 C C . GLY A 1 181 ? 12.64945 87.29403 118.60319 1.000 127.90696 213 GLY A C 1
ATOM 1304 O O . GLY A 1 181 ? 12.29075 86.30590 119.25344 1.000 120.57297 213 GLY A O 1
ATOM 1305 N N . LYS A 1 182 ? 12.08896 87.63502 117.44308 1.000 133.16516 214 LYS A N 1
ATOM 1306 C CA . LYS A 1 182 ? 10.95260 86.91559 116.88177 1.000 137.29391 214 LYS A CA 1
ATOM 1307 C C . LYS A 1 182 ? 11.34666 85.62540 116.17534 1.000 131.78841 214 LYS A C 1
ATOM 1308 O O . LYS A 1 182 ? 10.45994 84.89494 115.72039 1.000 137.74386 214 LYS A O 1
ATOM 1310 N N . ALA A 1 183 ? 12.64227 85.32620 116.06683 1.000 127.86328 215 ALA A N 1
ATOM 1311 C CA . ALA A 1 183 ? 13.06183 84.09604 115.40830 1.000 123.37181 215 ALA A CA 1
ATOM 1312 C C . ALA A 1 183 ? 12.82231 82.86664 116.27375 1.000 127.20978 215 ALA A C 1
ATOM 1313 O O . ALA A 1 183 ? 12.77036 81.75168 115.74341 1.000 125.76261 215 ALA A O 1
ATOM 1315 N N . CYS A 1 184 ? 12.67517 83.04213 117.58633 1.000 123.05713 216 CYS A N 1
ATOM 1316 C CA . CYS A 1 184 ? 12.43598 81.92040 118.48499 1.000 118.06792 216 CYS A CA 1
ATOM 1317 C C . CYS A 1 184 ? 11.11531 82.09838 119.22296 1.000 119.91260 216 CYS A C 1
ATOM 1318 O O . CYS A 1 184 ? 11.07672 82.05519 120.45647 1.000 115.76866 216 CYS A O 1
ATOM 1321 N N . MET A 1 185 ? 10.02815 82.29571 118.47244 1.000 133.29484 217 MET A N 1
ATOM 1322 C CA . MET A 1 185 ? 8.73019 82.55162 119.09085 1.000 136.83828 217 MET A CA 1
ATOM 1323 C C . MET A 1 185 ? 8.23153 81.34032 119.87002 1.000 132.87619 217 MET A C 1
ATOM 1324 O O . MET A 1 185 ? 7.71986 81.48298 120.98728 1.000 132.97342 217 MET A O 1
ATOM 1329 N N . LYS A 1 186 ? 8.37001 80.14251 119.29673 1.000 115.65572 218 LYS A N 1
ATOM 1330 C CA . LYS A 1 186 ? 7.88591 78.93525 119.96005 1.000 107.91308 218 LYS A CA 1
ATOM 1331 C C . LYS A 1 186 ? 8.59209 78.72081 121.29334 1.000 103.17064 218 LYS A C 1
ATOM 1332 O O . LYS A 1 186 ? 7.94455 78.53981 122.33267 1.000 100.51475 218 LYS A O 1
ATOM 1338 N N . LEU A 1 187 ? 9.92771 78.74060 121.27856 1.000 104.94797 219 LEU A N 1
ATOM 1339 C CA . LEU A 1 187 ? 10.69311 78.52655 122.50235 1.000 106.26206 219 LEU A CA 1
ATOM 1340 C C . LEU A 1 187 ? 10.42766 79.62624 123.52198 1.000 100.42455 219 LEU A C 1
ATOM 1341 O O . LE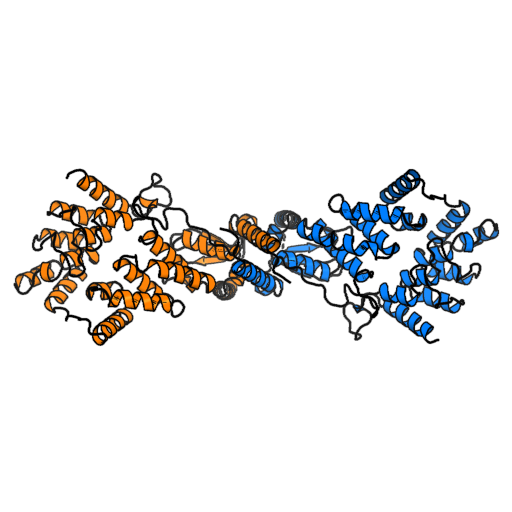U A 1 187 ? 10.29954 79.35228 124.72114 1.000 94.68249 219 LEU A O 1
ATOM 1346 N N . LEU A 1 188 ? 10.33894 80.87723 123.06351 1.000 102.89891 220 LEU A N 1
ATOM 1347 C CA . LEU A 1 188 ? 10.09809 81.98947 123.97763 1.000 99.46374 220 LEU A CA 1
ATOM 1348 C C . LEU A 1 188 ? 8.74616 81.84994 124.66599 1.000 101.07095 220 LEU A C 1
ATOM 1349 O O . LEU A 1 188 ? 8.64117 81.99788 125.88929 1.000 104.15969 220 LEU A O 1
ATOM 1354 N N . ASP A 1 189 ? 7.69638 81.55979 123.89303 1.000 104.31745 221 ASP A N 1
ATOM 1355 C CA . ASP A 1 189 ? 6.36952 81.41217 124.48174 1.000 106.57364 221 ASP A CA 1
ATOM 1356 C C . ASP A 1 189 ? 6.30481 80.20448 125.40830 1.000 102.36767 221 ASP A C 1
ATOM 1357 O O . ASP A 1 189 ? 5.68123 80.26889 126.47512 1.000 99.20174 221 ASP A O 1
ATOM 1362 N N . ARG A 1 190 ? 6.94947 79.09724 125.02747 1.000 101.00343 222 ARG A N 1
ATOM 1363 C CA . ARG A 1 190 ? 6.95010 77.91939 125.88834 1.000 96.68826 222 ARG A CA 1
ATOM 1364 C C . ARG A 1 190 ? 7.65040 78.20468 127.21030 1.000 99.20870 222 ARG A C 1
ATOM 1365 O O . ARG A 1 190 ? 7.15391 77.82832 128.27917 1.000 98.24563 222 ARG A O 1
ATOM 1373 N N . CYS A 1 191 ? 8.80221 78.87817 127.15913 1.000 97.76759 223 CYS A N 1
ATOM 1374 C CA . CYS A 1 191 ? 9.52390 79.20221 128.38407 1.000 93.94068 223 CYS A CA 1
ATOM 1375 C C . CYS A 1 191 ? 8.74245 80.18974 129.24031 1.000 94.23230 223 CYS A C 1
ATOM 1376 O O . CYS A 1 191 ? 8.74072 80.08331 130.47208 1.000 91.89959 223 CYS A O 1
ATOM 1379 N N . LYS A 1 192 ? 8.06862 81.15451 128.60775 1.000 98.11533 224 LYS A N 1
ATOM 1380 C CA . LYS A 1 192 ? 7.23617 82.08698 129.35990 1.000 100.32176 224 LYS A CA 1
ATOM 1381 C C . LYS A 1 192 ? 6.10472 81.35787 130.07239 1.000 100.48818 224 LYS A C 1
ATOM 1382 O O . LYS A 1 192 ? 5.82782 81.62335 131.24842 1.000 99.59885 224 LYS A O 1
ATOM 1386 N N . GLU A 1 193 ? 5.44576 80.42656 129.37719 1.000 102.71565 225 GLU A N 1
ATOM 1387 C CA . GLU A 1 193 ? 4.37462 79.65582 130.00088 1.000 104.77318 225 GLU A CA 1
ATOM 1388 C C . GLU A 1 193 ? 4.90213 78.80379 131.14903 1.000 101.55332 225 GLU A C 1
ATOM 1389 O O . GLU A 1 193 ? 4.26303 78.70644 132.20367 1.000 102.31916 225 GLU A O 1
ATOM 1395 N N . ILE A 1 194 ? 6.06947 78.18127 130.96429 1.000 103.59209 226 ILE A N 1
ATOM 1396 C CA . ILE A 1 194 ? 6.64017 77.34330 132.01690 1.000 101.96262 226 ILE A CA 1
ATOM 1397 C C . ILE A 1 194 ? 6.99177 78.18238 133.23978 1.000 99.22375 226 ILE A C 1
ATOM 1398 O O . ILE A 1 194 ? 6.73970 77.77826 134.38191 1.000 97.88231 226 ILE A O 1
ATOM 1403 N N . ILE A 1 195 ? 7.56890 79.36619 133.02279 1.000 97.99031 227 ILE A N 1
ATOM 1404 C CA . ILE A 1 195 ? 7.96027 80.21737 134.14177 1.000 96.82724 227 ILE A CA 1
ATOM 1405 C C . ILE A 1 195 ? 6.72972 80.76101 134.85895 1.000 100.83864 227 ILE A C 1
ATOM 1406 O O . ILE A 1 195 ? 6.70989 80.86667 136.09172 1.000 105.44326 227 ILE A O 1
ATOM 1411 N N . VAL A 1 196 ? 5.67976 81.10064 134.10707 1.000 102.45203 228 VAL A N 1
ATOM 1412 C CA . VAL A 1 196 ? 4.45275 81.58722 134.72990 1.000 106.89070 228 VAL A CA 1
ATOM 1413 C C . VAL A 1 196 ? 3.79482 80.48398 135.55051 1.000 108.33082 228 VAL A C 1
ATOM 1414 O O . VAL A 1 196 ? 3.34566 80.71558 136.67996 1.000 108.21171 228 VAL A O 1
ATOM 1418 N N . LYS A 1 197 ? 3.73987 79.26510 135.00572 1.000 108.92488 229 LYS A N 1
ATOM 1419 C CA . LYS A 1 197 ? 3.08942 78.16584 135.71185 1.000 108.88437 229 LYS A CA 1
ATOM 1420 C C . LYS A 1 197 ? 3.85625 77.76013 136.96458 1.000 106.96736 229 LYS A C 1
ATOM 1421 O O . LYS A 1 197 ? 3.25455 77.25579 137.91956 1.000 105.93237 229 LYS A O 1
ATOM 1423 N N . SER A 1 198 ? 5.16984 77.96757 136.98368 1.000 108.19448 230 SER A N 1
ATOM 1424 C CA . SER A 1 198 ? 5.97221 77.61044 138.14141 1.000 107.41884 230 SER A CA 1
ATOM 1425 C C . SER A 1 198 ? 5.93075 78.72338 139.18714 1.000 102.32575 230 SER A C 1
ATOM 1426 O O . SER A 1 198 ? 5.36322 79.79828 138.97444 1.000 103.84277 230 SER A O 1
ATOM 1429 N N . ASN A 1 199 ? 6.54760 78.45068 140.33644 1.000 104.75675 231 ASN A N 1
ATOM 1430 C CA . ASN A 1 199 ? 6.56582 79.40567 141.43737 1.000 101.11193 231 ASN A CA 1
ATOM 1431 C C . ASN A 1 199 ? 7.93437 80.06115 141.56709 1.000 102.88650 231 ASN A C 1
ATOM 1432 O O . ASN A 1 199 ? 8.60831 79.90779 142.59107 1.000 103.21543 231 ASN A O 1
ATOM 1437 N N . VAL A 1 200 ? 8.35289 80.79056 140.53895 1.000 106.72644 232 VAL A N 1
ATOM 1438 C CA . VAL A 1 200 ? 9.64476 81.46507 140.56030 1.000 106.96731 232 VAL A CA 1
ATOM 1439 C C . VAL A 1 200 ? 9.54474 82.71021 141.42806 1.000 109.82858 232 VAL A C 1
ATOM 1440 O O . VAL A 1 200 ? 8.57906 83.47815 141.33479 1.000 105.11940 232 VAL A O 1
ATOM 1444 N N . ASP A 1 201 ? 10.54538 82.91058 142.28167 1.000 127.00572 233 ASP A N 1
ATOM 1445 C CA . ASP A 1 201 ? 10.57555 84.08937 143.13401 1.000 127.33239 233 ASP A CA 1
ATOM 1446 C C . ASP A 1 201 ? 10.70962 85.35400 142.29368 1.000 127.93585 233 ASP A C 1
ATOM 1447 O O . ASP A 1 201 ? 11.29211 85.34716 141.20570 1.000 128.68399 233 ASP A O 1
ATOM 1452 N N . MET A 1 202 ? 10.15206 86.45172 142.81063 1.000 114.25340 234 MET A N 1
ATOM 1453 C CA . MET A 1 202 ? 10.27195 87.73197 142.12196 1.000 101.93834 234 MET A CA 1
ATOM 1454 C C . MET A 1 202 ? 11.72099 88.19624 142.06488 1.000 97.93022 234 MET A C 1
ATOM 1455 O O . MET A 1 202 ? 12.13887 88.81138 141.07657 1.000 101.05589 234 MET A O 1
ATOM 1460 N N . VAL A 1 203 ? 12.50305 87.90084 143.10537 1.000 100.51281 235 VAL A N 1
ATOM 1461 C CA . VAL A 1 203 ? 13.91669 88.26252 143.10189 1.000 96.75331 235 VAL A CA 1
ATOM 1462 C C . VAL A 1 203 ? 14.66587 87.48307 142.02845 1.000 94.97120 235 VAL A C 1
ATOM 1463 O O . VAL A 1 203 ? 15.55538 88.02165 141.35791 1.000 98.00594 235 VAL A O 1
ATOM 1467 N N . SER A 1 204 ? 14.32329 86.20437 141.84971 1.000 97.99567 236 SER A N 1
ATOM 1468 C CA . SER A 1 204 ? 14.95747 85.40990 140.80280 1.000 91.36790 236 SER A CA 1
ATOM 1469 C C . SER A 1 204 ? 14.66207 85.98547 139.42461 1.000 92.25720 236 SER A C 1
ATOM 1470 O O . SER A 1 204 ? 15.55615 86.07365 138.57485 1.000 98.68403 236 SER A O 1
ATOM 1473 N N . LEU A 1 205 ? 13.41197 86.38963 139.18775 1.000 105.46128 237 LEU A N 1
ATOM 1474 C CA . LEU A 1 205 ? 13.06354 87.01043 137.91439 1.000 96.19192 237 LEU A CA 1
ATOM 1475 C C . LEU A 1 205 ? 13.79727 88.33224 137.72829 1.000 98.74973 237 LEU A C 1
ATOM 1476 O O . LEU A 1 205 ? 14.26937 88.64031 136.62739 1.000 90.32088 237 LEU A O 1
ATOM 1481 N N . GLU A 1 206 ? 13.91105 89.12252 138.79851 1.000 90.32674 238 GLU A N 1
ATOM 1482 C CA . GLU A 1 206 ? 14.55642 90.42700 138.69406 1.000 86.59176 238 GLU A CA 1
ATOM 1483 C C . GLU A 1 206 ? 16.04889 90.29164 138.41732 1.000 88.09803 238 GLU A C 1
ATOM 1484 O O . GLU A 1 206 ? 16.62355 91.09945 137.67806 1.000 94.70897 238 GLU A O 1
ATOM 1490 N N . LYS A 1 207 ? 16.69347 89.28091 138.99817 1.000 87.60951 239 LYS A N 1
ATOM 1491 C CA . LYS A 1 207 ? 18.12894 89.09755 138.83162 1.000 91.31396 239 LYS A CA 1
ATOM 1492 C C . LYS A 1 207 ? 18.49250 88.17147 137.67767 1.000 91.29339 239 LYS A C 1
ATOM 1493 O O . LYS A 1 207 ? 19.68241 88.02104 137.37997 1.000 93.80348 239 LYS A O 1
ATOM 1499 N N . SER A 1 208 ? 17.51014 87.55141 137.02073 1.000 88.95826 240 SER A N 1
ATOM 1500 C CA . SER A 1 208 ? 17.77835 86.66810 135.89611 1.000 91.96573 240 SER A CA 1
ATOM 1501 C C . SER A 1 208 ? 17.22434 87.16235 134.56945 1.000 94.95927 240 SER A C 1
ATOM 1502 O O . SER A 1 208 ? 17.67200 86.68282 133.52211 1.000 98.06593 240 SER A O 1
ATOM 1505 N N . LEU A 1 209 ? 16.27944 88.09614 134.57673 1.000 95.81794 241 LEU A N 1
ATOM 1506 C CA . LEU A 1 209 ? 15.61983 88.54474 133.36290 1.000 91.75330 241 LEU A CA 1
ATOM 1507 C C . LEU A 1 209 ? 15.61235 90.06353 133.29577 1.000 91.79227 241 LEU A C 1
ATOM 1508 O O . LEU A 1 209 ? 15.62929 90.73599 134.33217 1.000 92.67243 241 LEU A O 1
ATOM 1513 N N . PRO A 1 210 ? 15.59352 90.63027 132.09124 1.000 96.58608 242 PRO A N 1
ATOM 1514 C CA . PRO A 1 210 ? 15.45005 92.08410 131.95977 1.000 98.52580 242 PRO A CA 1
ATOM 1515 C C . PRO A 1 210 ? 14.07427 92.54034 132.42276 1.000 97.35732 242 PRO A C 1
ATOM 1516 O O . PRO A 1 210 ? 13.14521 91.74932 132.59469 1.000 103.93687 242 PRO A O 1
ATOM 1520 N N . GLU A 1 211 ? 13.95730 93.85704 132.61792 1.000 98.91630 243 GLU A N 1
ATOM 1521 C CA . GLU A 1 211 ? 12.73679 94.42690 133.18383 1.000 103.02596 243 GLU A CA 1
ATOM 1522 C C . GLU A 1 211 ? 11.51575 94.10055 132.33172 1.000 106.49550 243 GLU A C 1
ATOM 1523 O O . GLU A 1 211 ? 10.42315 93.86223 132.86364 1.000 104.78340 243 GLU A O 1
ATOM 1529 N N . GLU A 1 212 ? 11.68282 94.08246 131.00711 1.000 106.18318 244 GLU A N 1
ATOM 1530 C CA . GLU A 1 212 ? 10.56119 93.80015 130.11677 1.000 105.90243 244 GLU A CA 1
ATOM 1531 C C . GLU A 1 212 ? 9.99909 92.40480 130.36375 1.000 104.52173 244 GLU A C 1
ATOM 1532 O O . GLU A 1 212 ? 8.78011 92.22425 130.47346 1.000 106.61590 244 GLU A O 1
ATOM 1538 N N . LEU A 1 213 ? 10.87772 91.40340 130.46437 1.000 110.93996 245 LEU A N 1
ATOM 1539 C CA . LEU A 1 213 ? 10.41711 90.03744 130.69157 1.000 102.18018 245 LEU A CA 1
ATOM 1540 C C . LEU A 1 213 ? 9.76408 89.89106 132.05805 1.000 97.02409 245 LEU A C 1
ATOM 1541 O O . LEU A 1 213 ? 8.75235 89.19439 132.19441 1.000 100.61244 245 LEU A O 1
ATOM 1546 N N . VAL A 1 214 ? 10.33013 90.53313 133.08164 1.000 101.75802 246 VAL A N 1
ATOM 1547 C CA . VAL A 1 214 ? 9.74889 90.45355 134.41902 1.000 102.58478 246 VAL A CA 1
ATOM 1548 C C . VAL A 1 214 ? 8.34669 91.04712 134.42091 1.000 117.40422 246 VAL A C 1
ATOM 1549 O O . VAL A 1 214 ? 7.40364 90.45654 134.96222 1.000 114.62421 246 VAL A O 1
ATOM 1553 N N . LYS A 1 215 ? 8.18614 92.22210 133.80507 1.000 116.44845 247 LYS A N 1
ATOM 1554 C CA . LYS A 1 215 ? 6.87101 92.85348 133.77294 1.000 113.31115 247 LYS A CA 1
ATOM 1555 C C . LYS A 1 215 ? 5.88034 92.02584 132.96278 1.000 114.51859 247 LYS A C 1
ATOM 1556 O O . LYS A 1 215 ? 4.71468 91.89169 133.35234 1.000 117.55703 247 LYS A O 1
ATOM 1562 N N . GLU A 1 216 ? 6.32676 91.45047 131.84187 1.000 126.15089 248 GLU A N 1
ATOM 1563 C CA . GLU A 1 216 ? 5.44260 90.61061 131.03902 1.000 119.10052 248 GLU A CA 1
ATOM 1564 C C . GLU A 1 216 ? 4.98947 89.38148 131.81730 1.000 114.07394 248 GLU A C 1
ATOM 1565 O O . GLU A 1 216 ? 3.80441 89.02428 131.79699 1.000 117.76103 248 GLU A O 1
ATOM 1571 N N . ILE A 1 217 ? 5.91851 88.72481 132.51508 1.000 112.41890 249 ILE A N 1
ATOM 1572 C CA . ILE A 1 217 ? 5.57386 87.52330 133.26621 1.000 111.00348 249 ILE A CA 1
ATOM 1573 C C . ILE A 1 217 ? 4.64712 87.86303 134.42624 1.000 119.04375 249 ILE A C 1
ATOM 1574 O O . ILE A 1 217 ? 3.70588 87.11838 134.71910 1.000 123.78180 249 ILE A O 1
ATOM 1579 N N . ILE A 1 218 ? 4.87740 88.99821 135.09117 1.000 116.45254 250 ILE A N 1
ATOM 1580 C CA . ILE A 1 218 ? 4.00174 89.39065 136.19230 1.000 118.46970 250 ILE A CA 1
ATOM 1581 C C . ILE A 1 218 ? 2.60599 89.72466 135.67626 1.000 125.29542 250 ILE A C 1
ATOM 1582 O O . ILE A 1 218 ? 1.59705 89.36145 136.29580 1.000 132.05891 250 ILE A O 1
ATOM 1587 N N . ASP A 1 219 ? 2.52172 90.41008 134.53197 1.000 127.15674 251 ASP A N 1
ATOM 1588 C CA . ASP A 1 219 ? 1.21919 90.72051 133.95228 1.000 130.27660 251 ASP A CA 1
ATOM 1589 C C . ASP A 1 219 ? 0.47504 89.45145 133.55879 1.000 132.10440 251 ASP A C 1
ATOM 1590 O O . ASP A 1 219 ? -0.73286 89.33403 133.79398 1.000 135.14121 251 ASP A O 1
ATOM 1595 N N . ARG A 1 220 ? 1.18025 88.48488 132.96512 1.000 137.03509 252 ARG A N 1
ATOM 1596 C CA . ARG A 1 220 ? 0.53121 87.23359 132.58711 1.000 136.59913 252 ARG A CA 1
ATOM 1597 C C . ARG A 1 220 ? 0.12459 86.41927 133.81007 1.000 138.75039 252 ARG A C 1
ATOM 1598 O O . ARG A 1 220 ? -0.91128 85.74414 133.78787 1.000 141.23969 252 ARG A O 1
ATOM 1606 N N . ARG A 1 221 ? 0.91696 86.47617 134.88316 1.000 133.97848 253 ARG A N 1
ATOM 1607 C CA . ARG A 1 221 ? 0.58169 85.74638 136.10048 1.000 129.48229 253 ARG A CA 1
ATOM 1608 C C . ARG A 1 221 ? -0.64520 86.34240 136.77690 1.000 136.26945 253 ARG A C 1
ATOM 1609 O O . ARG A 1 221 ? -1.52322 85.60718 137.24334 1.000 141.32215 253 ARG A O 1
ATOM 1617 N N . LYS A 1 222 ? -0.72308 87.67428 136.84070 1.000 136.57143 254 LYS A N 1
ATOM 1618 C CA . LYS A 1 222 ? -1.89705 88.31561 137.42282 1.000 141.36102 254 LYS A CA 1
ATOM 1619 C C . LYS A 1 222 ? -3.11545 88.18081 136.51834 1.000 141.77468 254 LYS A C 1
ATOM 1620 O O . LYS A 1 222 ? -4.25208 88.19767 137.00451 1.000 144.01598 254 LYS A O 1
ATOM 1622 N N . GLU A 1 223 ? -2.90104 88.04483 135.20778 1.000 140.87885 255 GLU A N 1
ATOM 1623 C CA . GLU A 1 223 ? -4.01921 87.88163 134.28524 1.000 145.98222 255 GLU A CA 1
ATOM 1624 C C . GLU A 1 223 ? -4.63951 86.49575 134.41053 1.000 145.17231 255 GLU A C 1
ATOM 1625 O O . GLU A 1 223 ? -5.86495 86.34787 134.33438 1.000 148.94583 255 GLU A O 1
ATOM 1631 N N . LEU A 1 224 ? -3.81260 85.47088 134.60866 1.000 145.85425 256 LEU A N 1
ATOM 1632 C CA . LEU A 1 224 ? -4.29861 84.10649 134.76638 1.000 145.80931 256 LEU A CA 1
ATOM 1633 C C . LEU A 1 224 ? -4.82256 83.81957 136.16743 1.000 148.83899 256 LEU A C 1
ATOM 1634 O O . LEU A 1 224 ? -5.25759 82.69265 136.42797 1.000 149.37196 256 LEU A O 1
ATOM 1636 N N . GLY A 1 225 ? -4.79431 84.79858 137.06785 1.000 152.91422 257 GLY A N 1
ATOM 1637 C CA . GLY A 1 225 ? -5.26866 84.57933 138.42054 1.000 153.57182 257 GLY A CA 1
ATOM 1638 C C . GLY A 1 225 ? -4.35187 83.73310 139.27336 1.000 151.14543 257 GLY A C 1
ATOM 1639 O O . GLY A 1 225 ? -4.82357 83.04591 140.18470 1.000 151.99548 257 GLY A O 1
ATOM 1640 N N . LEU A 1 226 ? -3.04971 83.76233 139.00238 1.000 150.60542 258 LEU A N 1
ATOM 1641 C CA . LEU A 1 226 ? -2.08739 82.98089 139.75926 1.000 148.82441 258 LEU A CA 1
ATOM 1642 C C . LEU A 1 226 ? -1.66467 83.73845 141.01650 1.000 153.10325 258 LEU A C 1
ATOM 1643 O O . LEU A 1 226 ? -2.06504 84.88066 141.25398 1.000 154.34695 258 LEU A O 1
ATOM 1645 N N . GLU A 1 227 ? -0.83987 83.09086 141.83554 1.000 160.59614 259 GLU A N 1
ATOM 1646 C CA . GLU A 1 227 ? -0.35622 83.68924 143.07489 1.000 163.51699 259 GLU A CA 1
ATOM 1647 C C . GLU A 1 227 ? 0.81238 84.61361 142.75622 1.000 173.65055 259 GLU A C 1
ATOM 1648 O O . GLU A 1 227 ? 1.91248 84.15041 142.43733 1.000 167.09877 259 GLU A O 1
ATOM 1650 N N . VAL A 1 228 ? 0.57581 85.91899 142.83850 1.000 158.37770 260 VAL A N 1
ATOM 1651 C CA . VAL A 1 228 ? 1.62007 86.91633 142.61901 1.000 159.41066 260 VAL A CA 1
ATOM 1652 C C . VAL A 1 228 ? 1.77275 87.74315 143.89053 1.000 163.89316 260 VAL A C 1
ATOM 1653 O O . VAL A 1 228 ? 1.31098 88.89268 143.94093 1.000 158.92909 260 VAL A O 1
ATOM 1655 N N . PRO A 1 229 ? 2.40639 87.21048 144.93160 1.000 176.68897 261 PRO A N 1
ATOM 1656 C CA . PRO A 1 229 ? 2.51128 87.94935 146.19133 1.000 178.44794 261 PRO A CA 1
ATOM 1657 C C . PRO A 1 229 ? 3.51978 89.08285 146.11252 1.000 180.17540 261 PRO A C 1
ATOM 1658 O O . PRO A 1 229 ? 4.53586 89.00436 145.41842 1.000 185.25063 261 PRO A O 1
ATOM 1662 N N . LYS A 1 230 ? 3.22084 90.15088 146.84550 1.000 178.68001 262 LYS A N 1
ATOM 1663 C CA . LYS A 1 230 ? 4.12406 91.28510 146.91769 1.000 167.30143 262 LYS A CA 1
ATOM 1664 C C . LYS A 1 230 ? 5.32085 90.95319 147.80672 1.000 164.02903 262 LYS A C 1
ATOM 1665 O O . LYS A 1 230 ? 5.32412 89.97457 148.55897 1.000 167.28723 262 LYS A O 1
ATOM 1671 N N . VAL A 1 231 ? 6.35159 91.78587 147.70945 1.000 157.16693 263 VAL A N 1
ATOM 1672 C CA . VAL A 1 231 ? 7.56881 91.63172 148.49706 1.000 148.41088 263 VAL A CA 1
ATOM 1673 C C . VAL A 1 231 ? 7.46101 92.49531 149.74388 1.000 145.48481 263 VAL A C 1
ATOM 1674 O O . VAL A 1 231 ? 7.02996 93.65378 149.67711 1.000 146.15814 263 VAL A O 1
ATOM 1676 N N . LYS A 1 232 ? 7.84983 91.93204 150.88563 1.000 143.20779 264 LYS A N 1
ATOM 1677 C CA . LYS A 1 232 ? 7.84573 92.68991 152.12921 1.000 139.72277 264 LYS A CA 1
ATOM 1678 C C . LYS A 1 232 ? 8.85336 93.82940 152.04918 1.000 135.38093 264 LYS A C 1
ATOM 1679 O O . LYS A 1 232 ? 9.99094 93.63868 151.60902 1.000 141.26000 264 LYS A O 1
ATOM 1681 N N . LYS A 1 233 ? 8.42557 95.02181 152.47259 1.000 138.60023 265 LYS A N 1
ATOM 1682 C CA . LYS A 1 233 ? 9.27486 96.20296 152.34789 1.000 135.28113 265 LYS A CA 1
ATOM 1683 C C . LYS A 1 233 ? 10.55363 96.05953 153.16422 1.000 132.81099 265 LYS A C 1
ATOM 1684 O O . LYS A 1 233 ? 11.64610 96.37826 152.68058 1.000 127.56215 265 LYS A O 1
ATOM 1686 N N . HIS A 1 234 ? 10.43855 95.58077 154.40466 1.000 136.65471 266 HIS A N 1
ATOM 1687 C CA . HIS A 1 234 ? 11.62080 95.39892 155.24175 1.000 139.61246 266 HIS A CA 1
ATOM 1688 C C . HIS A 1 234 ? 12.51742 94.28676 154.70776 1.000 142.73753 266 HIS A C 1
ATOM 1689 O O . HIS A 1 234 ? 13.74954 94.38974 154.77141 1.000 154.77219 266 HIS A O 1
ATOM 1696 N N . VAL A 1 235 ? 11.92017 93.21751 154.17679 1.000 134.94305 267 VAL A N 1
ATOM 1697 C CA . VAL A 1 235 ? 12.70968 92.16765 153.53840 1.000 125.92977 267 VAL A CA 1
ATOM 1698 C C . VAL A 1 235 ? 13.44222 92.72461 152.32418 1.000 113.74370 267 VAL A C 1
ATOM 1699 O O . VAL A 1 235 ? 14.60850 92.39225 152.07305 1.000 112.57258 267 VAL A O 1
ATOM 1703 N N . SER A 1 236 ? 12.77481 93.59242 151.55951 1.000 127.74006 268 SER A N 1
ATOM 1704 C CA . SER A 1 236 ? 13.43888 94.25335 150.44155 1.000 119.86629 268 SER A CA 1
ATOM 1705 C C . SER A 1 236 ? 14.57573 95.14285 150.92823 1.000 120.31134 268 SER A C 1
ATOM 1706 O O . SER A 1 236 ? 15.61508 95.24960 150.26820 1.000 110.20861 268 SER A O 1
ATOM 1708 N N . ASN A 1 237 ? 14.39987 95.78536 152.08640 1.000 121.58922 269 ASN A N 1
ATOM 1709 C CA . ASN A 1 237 ? 15.47678 96.59257 152.65203 1.000 116.55043 269 ASN A CA 1
ATOM 1710 C C . ASN A 1 237 ? 16.67917 95.72930 153.01224 1.000 107.41681 269 ASN A C 1
ATOM 1711 O O . ASN A 1 237 ? 17.82635 96.10591 152.74396 1.000 98.83346 269 ASN A O 1
ATOM 1716 N N . VAL A 1 238 ? 16.43559 94.56383 153.61675 1.000 114.45362 270 VAL A N 1
ATOM 1717 C CA . VAL A 1 238 ? 17.53140 93.65324 153.94338 1.000 110.33860 270 VAL A CA 1
ATOM 1718 C C . VAL A 1 238 ? 18.22483 93.17678 152.67161 1.000 102.87270 270 VAL A C 1
ATOM 1719 O O . VAL A 1 238 ? 19.45795 93.07368 152.61622 1.000 100.12290 270 VAL A O 1
ATOM 1723 N N . HIS A 1 239 ? 17.44522 92.89368 151.62504 1.000 101.73700 271 HIS A N 1
ATOM 1724 C CA . HIS A 1 239 ? 18.03119 92.43567 150.36830 1.000 95.20414 271 HIS A CA 1
ATOM 1725 C C . HIS A 1 239 ? 18.89264 93.51788 149.72589 1.000 99.67331 271 HIS A C 1
ATOM 1726 O O . HIS A 1 239 ? 19.98592 93.22997 149.22419 1.000 92.14349 271 HIS A O 1
ATOM 1733 N N . LYS A 1 240 ? 18.41860 94.76727 149.72761 1.000 105.79299 272 LYS A N 1
ATOM 1734 C CA . LYS A 1 240 ? 19.21916 95.85885 149.17835 1.000 97.95044 272 LYS A CA 1
ATOM 1735 C C . LYS A 1 240 ? 20.46444 96.11046 150.01938 1.000 96.06788 272 LYS A C 1
ATOM 1736 O O . LYS A 1 240 ? 21.52105 96.46289 149.48194 1.000 89.73764 272 LYS A O 1
ATOM 1742 N N . ALA A 1 241 ? 20.36069 95.94024 151.33981 1.000 99.26233 273 ALA A N 1
ATOM 1743 C CA . ALA A 1 241 ? 21.53533 96.08082 152.19268 1.000 100.23770 273 ALA A CA 1
ATOM 1744 C C . ALA A 1 241 ? 22.56585 95.00339 151.88530 1.000 99.05545 273 ALA A C 1
ATOM 1745 O O . ALA A 1 241 ? 23.77414 95.26680 151.89184 1.000 100.59238 273 ALA A O 1
ATOM 1747 N N . LEU A 1 242 ? 22.10500 93.78135 151.61133 1.000 101.20231 274 LEU A N 1
ATOM 1748 C CA . LEU A 1 242 ? 23.03031 92.70058 151.28541 1.000 101.36902 274 LEU A CA 1
ATOM 1749 C C . LEU A 1 242 ? 23.64182 92.89066 149.90236 1.000 96.52768 274 LEU A C 1
ATOM 1750 O O . LEU A 1 242 ? 24.81078 92.55196 149.68272 1.000 96.75366 274 LEU A O 1
ATOM 1755 N N . ASP A 1 243 ? 22.86779 93.43055 148.95743 1.000 97.90868 275 ASP A N 1
ATOM 1756 C CA . ASP A 1 243 ? 23.37411 93.61751 147.60153 1.000 97.89251 275 ASP A CA 1
ATOM 1757 C C . ASP A 1 243 ? 24.48230 94.66196 147.54814 1.000 100.41086 275 ASP A C 1
ATOM 1758 O O . ASP A 1 243 ? 25.33942 94.60798 146.65872 1.000 94.51202 275 ASP A O 1
ATOM 1763 N N . SER A 1 244 ? 24.48490 95.61195 148.48044 1.000 103.94152 276 SER A N 1
ATOM 1764 C CA . SER A 1 244 ? 25.49359 96.66090 148.52660 1.000 100.72451 276 SER A CA 1
ATOM 1765 C C . SER A 1 244 ? 26.70131 96.28301 149.37606 1.000 105.12985 276 SER A C 1
ATOM 1766 O O . SER A 1 244 ? 27.57929 97.12641 149.58782 1.000 110.44058 276 SER A O 1
ATOM 1768 N N . ASP A 1 245 ? 26.76063 95.04110 149.86403 1.000 103.30136 277 ASP A N 1
ATOM 1769 C CA . ASP A 1 245 ? 27.87695 94.55460 150.67898 1.000 103.10648 277 ASP A CA 1
ATOM 1770 C C . ASP A 1 245 ? 28.07227 95.41069 151.92909 1.000 101.55860 277 ASP A C 1
ATOM 1771 O O . ASP A 1 245 ? 29.19773 95.73301 152.31533 1.000 98.83133 277 ASP A O 1
ATOM 1776 N N . ASP A 1 246 ? 26.96660 95.77896 152.56840 1.000 103.76194 278 ASP A N 1
ATOM 1777 C CA . ASP A 1 246 ? 26.97639 96.57986 153.79090 1.000 110.99307 278 ASP A CA 1
ATOM 1778 C C . ASP A 1 246 ? 26.42719 95.70578 154.91654 1.000 111.86346 278 ASP A C 1
ATOM 1779 O O . ASP A 1 246 ? 25.23281 95.73223 155.21724 1.000 108.60378 278 ASP A O 1
ATOM 1784 N N . ILE A 1 247 ? 27.31615 94.92895 155.54072 1.000 113.81400 279 ILE A N 1
ATOM 1785 C CA . ILE A 1 247 ? 26.89364 94.01927 156.60115 1.000 115.42060 279 ILE A CA 1
ATOM 1786 C C . ILE A 1 247 ? 26.42797 94.79458 157.82739 1.000 119.46658 279 ILE A C 1
ATOM 1787 O O . ILE A 1 247 ? 25.50643 94.36162 158.53172 1.000 118.15543 279 ILE A O 1
ATOM 1792 N N . GLU A 1 248 ? 27.04576 95.94574 158.10612 1.000 120.55328 280 GLU A N 1
ATOM 1793 C CA . GLU A 1 248 ? 26.61059 96.75797 159.23736 1.000 116.12091 280 GLU A CA 1
ATOM 1794 C C . GLU A 1 248 ? 25.19495 97.28062 159.03539 1.000 112.68155 280 GLU A C 1
ATOM 1795 O O . GLU A 1 248 ? 24.44779 97.44416 160.00715 1.000 111.48293 280 GLU A O 1
ATOM 1801 N N . LEU A 1 249 ? 24.80279 97.53596 157.78537 1.000 111.81920 281 LEU A N 1
ATOM 1802 C CA . LEU A 1 249 ? 23.42465 97.93141 157.51787 1.000 108.39902 281 LEU A CA 1
ATOM 1803 C C . LEU A 1 249 ? 22.46314 96.78591 157.80972 1.000 111.16938 281 LEU A C 1
ATOM 1804 O O . LEU A 1 249 ? 21.36879 97.00690 158.34089 1.000 105.94678 281 LEU A O 1
ATOM 1809 N N . VAL A 1 250 ? 22.85929 95.55288 157.48152 1.000 111.92682 282 VAL A N 1
ATOM 1810 C CA . VAL A 1 250 ? 22.04278 94.39289 157.83112 1.000 108.40619 282 VAL A CA 1
ATOM 1811 C C . VAL A 1 250 ? 21.94197 94.25253 159.34374 1.000 110.72205 282 VAL A C 1
ATOM 1812 O O . VAL A 1 250 ? 20.88702 93.89362 159.88031 1.000 112.50985 282 VAL A O 1
ATOM 1816 N N . LYS A 1 251 ? 23.03546 94.53724 160.05460 1.000 115.69901 283 LYS A N 1
ATOM 1817 C CA . LYS A 1 251 ? 23.00650 94.49359 161.51383 1.000 115.95217 283 LYS A CA 1
ATOM 1818 C C . LYS A 1 251 ? 22.02986 95.52249 162.07122 1.000 119.50582 283 LYS A C 1
ATOM 1819 O O . LYS A 1 251 ? 21.21678 95.21508 162.95123 1.000 123.93103 283 LYS A O 1
ATOM 1825 N N . LEU A 1 252 ? 22.09953 96.75649 161.56616 1.000 113.40699 284 LEU A N 1
ATOM 1826 C CA . LEU A 1 252 ? 21.20060 97.80629 162.03559 1.000 119.24686 284 LEU A CA 1
ATOM 1827 C C . LEU A 1 252 ? 19.74895 97.50586 161.68313 1.000 114.68470 284 LEU A C 1
ATOM 1828 O O . LEU A 1 252 ? 18.84084 97.87837 162.43476 1.000 122.99705 284 LEU A O 1
ATOM 1830 N N . LEU A 1 253 ? 19.50961 96.84011 160.55126 1.000 120.81671 285 LEU A N 1
ATOM 1831 C CA . LEU A 1 253 ? 18.14564 96.47109 160.18795 1.000 121.95972 285 LEU A CA 1
ATOM 1832 C C . LEU A 1 253 ? 17.62257 95.35192 161.07929 1.000 126.40802 285 LEU A C 1
ATOM 1833 O O . LEU A 1 253 ? 16.45187 95.36276 161.47742 1.000 130.38341 285 LEU A O 1
ATOM 1838 N N . LEU A 1 254 ? 18.47608 94.37778 161.40361 1.000 122.28259 286 LEU A N 1
ATOM 1839 C CA . LEU A 1 254 ? 18.07511 93.28942 162.28542 1.000 128.63399 286 LEU A CA 1
ATOM 1840 C C . LEU A 1 254 ? 17.90539 93.74910 163.72699 1.000 137.04885 286 LEU A C 1
ATOM 1841 O O . LEU A 1 254 ? 17.17570 93.10307 164.48693 1.000 139.73592 286 LEU A O 1
ATOM 1846 N N . LYS A 1 255 ? 18.57195 94.83941 164.11940 1.000 142.00971 287 LYS A N 1
ATOM 1847 C CA . LYS A 1 255 ? 18.40511 95.36513 165.47237 1.000 146.44357 287 LYS A CA 1
ATOM 1848 C C . LYS A 1 255 ? 16.95352 95.73725 165.74965 1.000 155.23941 287 LYS A C 1
ATOM 1849 O O . LYS A 1 255 ? 16.46414 95.56479 166.87224 1.000 175.56620 287 LYS A O 1
ATOM 1855 N N . GLU A 1 256 ? 16.24912 96.25192 164.73887 1.000 165.87887 288 GLU A N 1
ATOM 1856 C CA . GLU A 1 256 ? 14.84667 96.61389 164.90788 1.000 157.08002 288 GLU A CA 1
ATOM 1857 C C . GLU A 1 256 ? 13.96334 95.39353 165.14483 1.000 156.87489 288 GLU A C 1
ATOM 1858 O O . GLU A 1 256 ? 12.86571 95.53455 165.69674 1.000 161.10872 288 GLU A O 1
ATOM 1864 N N . ASP A 1 257 ? 14.42977 94.20236 164.76483 1.000 154.10320 289 ASP A N 1
ATOM 1865 C CA . ASP A 1 257 ? 13.68511 92.95051 164.89708 1.000 153.85266 289 ASP A CA 1
ATOM 1866 C C . ASP A 1 257 ? 12.38782 92.96491 164.09670 1.000 153.35461 289 ASP A C 1
ATOM 1867 O O . ASP A 1 257 ? 11.44887 92.22816 164.41409 1.000 149.09531 289 ASP A O 1
ATOM 1869 N N . HIS A 1 258 ? 12.31992 93.79926 163.05801 1.000 170.69866 290 HIS A N 1
ATOM 1870 C CA . HIS A 1 258 ? 11.15589 93.81217 162.18171 1.000 172.88320 290 HIS A CA 1
ATOM 1871 C C . HIS A 1 258 ? 11.17218 92.64408 161.20666 1.000 172.01508 290 HIS A C 1
ATOM 1872 O O . HIS A 1 258 ? 10.10885 92.13653 160.83359 1.000 174.81139 290 HIS A O 1
ATOM 1879 N N . THR A 1 259 ? 12.35749 92.20713 160.79104 1.000 156.87120 291 THR A N 1
ATOM 1880 C CA . THR A 1 259 ? 12.50752 91.09671 159.86632 1.000 146.55732 291 THR A CA 1
ATOM 1881 C C . THR A 1 259 ? 13.43030 90.04834 160.47000 1.000 138.68156 291 THR A C 1
ATOM 1882 O O . THR A 1 259 ? 14.24569 90.33608 161.34989 1.000 138.97363 291 THR A O 1
ATOM 1884 N N . ASN A 1 260 ? 13.28578 88.82015 159.98397 1.000 130.96875 292 ASN A N 1
ATOM 1885 C CA . ASN A 1 260 ? 14.17212 87.72319 160.33290 1.000 122.50699 292 ASN A CA 1
ATOM 1886 C C . ASN A 1 260 ? 14.83555 87.20692 159.06463 1.000 120.31986 292 ASN A C 1
ATOM 1887 O O . ASN A 1 260 ? 14.23370 87.20768 157.98637 1.000 118.70025 292 ASN A O 1
ATOM 1892 N N . LEU A 1 261 ? 16.08918 86.77085 159.20125 1.000 123.18842 293 LEU A N 1
ATOM 1893 C CA . LEU A 1 261 ? 16.82473 86.25936 158.05156 1.000 112.65185 293 LEU A CA 1
ATOM 1894 C C . LEU A 1 261 ? 16.20835 84.98537 157.48947 1.000 106.86071 293 LEU A C 1
ATOM 1895 O O . LEU A 1 261 ? 16.43261 84.66958 156.31624 1.000 109.09619 293 LEU A O 1
ATOM 1900 N N . ASP A 1 262 ? 15.43650 84.25214 158.29387 1.000 113.12508 294 ASP A N 1
ATOM 1901 C CA . ASP A 1 262 ? 14.80073 83.03128 157.81084 1.000 115.38746 294 ASP A CA 1
ATOM 1902 C C . ASP A 1 262 ? 13.57988 83.34341 156.95261 1.000 116.34513 294 ASP A C 1
ATOM 1903 O O . ASP A 1 262 ? 13.41334 82.77417 155.86835 1.000 115.62684 294 ASP A O 1
ATOM 1908 N N . ASP A 1 263 ? 12.71216 84.24350 157.42357 1.000 121.12324 295 ASP A N 1
ATOM 1909 C CA . ASP A 1 263 ? 11.55709 84.64583 156.62920 1.000 118.46980 295 ASP A CA 1
ATOM 1910 C C . ASP A 1 263 ? 11.95240 85.47568 155.41572 1.000 108.67764 295 ASP A C 1
ATOM 1911 O O . ASP A 1 263 ? 11.17706 85.55755 154.45725 1.000 108.40374 295 ASP A O 1
ATOM 1916 N N . ALA A 1 264 ? 13.13394 86.09068 155.43473 1.000 108.99821 296 ALA A N 1
ATOM 1917 C CA . ALA A 1 264 ? 13.62341 86.87017 154.30793 1.000 105.88302 296 ALA A CA 1
ATOM 1918 C C . ALA A 1 264 ? 14.53511 86.07631 153.38330 1.000 103.53228 296 ALA A C 1
ATOM 1919 O O . ALA A 1 264 ? 14.82257 86.54543 152.27639 1.000 99.09487 296 ALA A O 1
ATOM 1921 N N . CYS A 1 265 ? 14.98599 84.89307 153.80644 1.000 98.25778 297 CYS A N 1
ATOM 1922 C CA . CYS A 1 265 ? 15.92055 84.07555 153.03123 1.000 91.71841 297 CYS A CA 1
ATOM 1923 C C . CYS A 1 265 ? 17.16583 84.87458 152.65751 1.000 86.89227 297 CYS A C 1
ATOM 1924 O O . CYS A 1 265 ? 17.64874 84.82451 151.52418 1.000 86.11544 297 CYS A O 1
ATOM 1927 N N . ALA A 1 266 ? 17.68636 85.62974 153.62852 1.000 91.75522 298 ALA A N 1
ATOM 1928 C CA . ALA A 1 266 ? 18.87720 86.43515 153.38264 1.000 89.76381 298 ALA A CA 1
ATOM 1929 C C . ALA A 1 266 ? 20.08860 85.56511 153.08009 1.000 84.68304 298 ALA A C 1
ATOM 1930 O O . ALA A 1 266 ? 20.96023 85.96512 152.29915 1.000 82.10837 298 ALA A O 1
ATOM 1932 N N . LEU A 1 267 ? 20.16136 84.37658 153.68349 1.000 87.92522 299 LEU A N 1
ATOM 1933 C CA . LEU A 1 267 ? 21.25246 83.45759 153.37796 1.000 87.08619 299 LEU A CA 1
ATOM 1934 C C . LEU A 1 267 ? 21.19774 83.01510 151.92159 1.000 85.58342 299 LEU A C 1
ATOM 1935 O O . LEU A 1 267 ? 22.22083 82.99841 151.22641 1.000 81.96076 299 LEU A O 1
ATOM 1940 N N . HIS A 1 268 ? 20.00339 82.65310 151.44234 1.000 89.50560 300 HIS A N 1
ATOM 1941 C CA . HIS A 1 268 ? 19.85302 82.26089 150.04475 1.000 81.67737 300 HIS A CA 1
ATOM 1942 C C . HIS A 1 268 ? 20.25087 83.39571 149.11101 1.000 76.85567 300 HIS A C 1
ATOM 1943 O O . HIS A 1 268 ? 20.94607 83.17342 148.11441 1.000 80.60725 300 HIS A O 1
ATOM 1950 N N . PHE A 1 269 ? 19.82151 84.62078 149.42238 1.000 78.68334 301 PHE A N 1
ATOM 1951 C CA . PHE A 1 269 ? 20.15274 85.76977 148.58476 1.000 82.56574 301 PHE A CA 1
ATOM 1952 C C . PHE A 1 269 ? 21.65859 86.00416 148.54676 1.000 82.10320 301 PHE A C 1
ATOM 1953 O O . PHE A 1 269 ? 22.24699 86.18178 147.47149 1.000 87.05265 301 PHE A O 1
ATOM 1961 N N . ALA A 1 270 ? 22.29915 86.01053 149.71914 1.000 86.41466 302 ALA A N 1
ATOM 1962 C CA . ALA A 1 270 ? 23.73511 86.26089 149.77978 1.000 86.53603 302 ALA A CA 1
ATOM 1963 C C . ALA A 1 270 ? 24.51872 85.16848 149.06495 1.000 92.49387 302 ALA A C 1
ATOM 1964 O O . ALA A 1 270 ? 25.53684 85.44512 148.41971 1.000 86.43199 302 ALA A O 1
ATOM 1966 N N . VAL A 1 271 ? 24.05667 83.92012 149.16036 1.000 95.88541 303 VAL A N 1
ATOM 1967 C CA . VAL A 1 271 ? 24.76479 82.82559 148.50859 1.000 93.36863 303 VAL A CA 1
ATOM 1968 C C . VAL A 1 271 ? 24.54045 82.85321 147.00162 1.000 85.17683 303 VAL A C 1
ATOM 1969 O O . VAL A 1 271 ? 25.43941 82.50451 146.22782 1.000 87.34896 303 VAL A O 1
ATOM 1973 N N . ALA A 1 272 ? 23.36259 83.29009 146.55440 1.000 84.15435 304 ALA A N 1
ATOM 1974 C CA . ALA A 1 272 ? 23.05787 83.27285 145.12908 1.000 79.09832 304 ALA A CA 1
ATOM 1975 C C . ALA A 1 272 ? 23.72019 84.43053 144.39273 1.000 84.46722 304 ALA A C 1
ATOM 1976 O O . ALA A 1 272 ? 24.37267 84.22602 143.36314 1.000 84.40373 304 ALA A O 1
ATOM 1978 N N . TYR A 1 273 ? 23.56660 85.65225 144.90034 1.000 85.48465 305 TYR A N 1
ATOM 1979 C CA . TYR A 1 273 ? 23.92590 86.83315 144.12714 1.000 78.38923 305 TYR A CA 1
ATOM 1980 C C . TYR A 1 273 ? 25.02709 87.68565 144.73864 1.000 89.43590 305 TYR A C 1
ATOM 1981 O O . TYR A 1 273 ? 25.79158 88.29784 143.98954 1.000 91.28781 305 TYR A O 1
ATOM 1990 N N . CYS A 1 274 ? 25.13351 87.74828 146.06299 1.000 90.77166 306 CYS A N 1
ATOM 1991 C CA . CYS A 1 274 ? 26.08596 88.65051 146.69250 1.000 91.15336 306 CYS A CA 1
ATOM 1992 C C . CYS A 1 274 ? 27.51071 88.11579 146.54876 1.000 89.49341 306 CYS A C 1
ATOM 1993 O O . CYS A 1 274 ? 27.75268 87.02340 146.02761 1.000 89.41310 306 CYS A O 1
ATOM 1996 N N . ASN A 1 275 ? 28.46754 88.91022 147.02201 1.000 96.73822 307 ASN A N 1
ATOM 1997 C CA . ASN A 1 275 ? 29.86862 88.53019 146.96588 1.000 99.46000 307 ASN A CA 1
ATOM 1998 C C . ASN A 1 275 ? 30.15324 87.39495 147.94799 1.000 97.15776 307 ASN A C 1
ATOM 1999 O O . ASN A 1 275 ? 29.33554 87.05299 148.80757 1.000 96.52726 307 ASN A O 1
ATOM 2004 N N . VAL A 1 276 ? 31.34192 86.80545 147.80936 1.000 100.31035 308 VAL A N 1
ATOM 2005 C CA . VAL A 1 276 ? 31.74328 85.73214 148.71254 1.000 98.24280 308 VAL A CA 1
ATOM 2006 C C . VAL A 1 276 ? 31.95866 86.27355 150.12046 1.000 101.97292 308 VAL A C 1
ATOM 2007 O O . VAL A 1 276 ? 31.50879 85.67574 151.10598 1.000 101.08904 308 VAL A O 1
ATOM 2011 N N . LYS A 1 277 ? 32.63426 87.42027 150.23804 1.000 100.64206 309 LYS A N 1
ATOM 2012 C CA . LYS A 1 277 ? 32.91542 87.98198 151.55501 1.000 103.89660 309 LYS A CA 1
ATOM 2013 C C . LYS A 1 277 ? 31.64675 88.45553 152.25271 1.000 102.66639 309 LYS A C 1
ATOM 2014 O O . LYS A 1 277 ? 31.54611 88.35501 153.47967 1.000 104.99181 309 LYS A O 1
ATOM 2020 N N . THR A 1 278 ? 30.66993 88.96376 151.49811 1.000 101.54146 310 THR A N 1
ATOM 2021 C CA . THR A 1 278 ? 29.41735 89.40020 152.10898 1.000 100.95862 310 THR A CA 1
ATOM 2022 C C . THR A 1 278 ? 28.66880 88.22117 152.72089 1.000 102.87406 310 THR A C 1
ATOM 2023 O O . THR A 1 278 ? 28.21827 88.28346 153.87174 1.000 103.90559 310 THR A O 1
ATOM 2027 N N . ALA A 1 279 ? 28.53418 87.12942 151.96360 1.000 107.77631 311 ALA A N 1
ATOM 2028 C CA . ALA A 1 279 ? 27.88112 85.93767 152.49472 1.000 94.78808 311 ALA A CA 1
ATOM 2029 C C . ALA A 1 279 ? 28.67772 85.34123 153.64823 1.000 102.40758 311 ALA A C 1
ATOM 2030 O O . ALA A 1 279 ? 28.09887 84.82113 154.60929 1.000 105.22737 311 ALA A O 1
ATOM 2032 N N . THR A 1 280 ? 30.00866 85.41769 153.57703 1.000 100.16534 312 THR A N 1
ATOM 2033 C CA . THR A 1 280 ? 30.84047 84.91208 154.66455 1.000 104.47379 312 THR A CA 1
ATOM 2034 C C . THR A 1 280 ? 30.59947 85.70011 155.94730 1.000 111.81329 312 THR A C 1
ATOM 2035 O O . THR A 1 280 ? 30.42249 85.11890 157.02394 1.000 113.88746 312 THR A O 1
ATOM 2039 N N . ASP A 1 281 ? 30.58060 87.03139 155.84793 1.000 107.32833 313 ASP A N 1
ATOM 2040 C CA . ASP A 1 281 ? 30.32977 87.86024 157.02136 1.000 108.52054 313 ASP A CA 1
ATOM 2041 C C . ASP A 1 281 ? 28.90667 87.69225 157.53556 1.000 109.75828 313 ASP A C 1
ATOM 2042 O O . ASP A 1 281 ? 28.66881 87.81715 158.74185 1.000 113.39734 313 ASP A O 1
ATOM 2047 N N . LEU A 1 282 ? 27.95097 87.41346 156.64574 1.000 110.29828 314 LEU A N 1
ATOM 2048 C CA . LEU A 1 282 ? 26.58817 87.15276 157.09814 1.000 107.88973 314 LEU A CA 1
ATOM 2049 C C . LEU A 1 282 ? 26.49980 85.82471 157.84081 1.000 111.49231 314 LEU A C 1
ATOM 2050 O O . LEU A 1 282 ? 25.77134 85.70858 158.83337 1.000 112.60674 314 LEU A O 1
ATOM 2055 N N . LEU A 1 283 ? 27.23470 84.81170 157.37443 1.000 119.62450 315 LEU A N 1
ATOM 2056 C CA . LEU A 1 283 ? 27.24370 83.52390 158.06045 1.000 122.61670 315 LEU A CA 1
ATOM 2057 C C . LEU A 1 283 ? 27.98731 83.59697 159.38727 1.000 125.11715 315 LEU A C 1
ATOM 2058 O O . LEU A 1 283 ? 27.62062 82.90042 160.34052 1.000 134.14515 315 LEU A O 1
ATOM 2063 N N . LYS A 1 284 ? 29.02770 84.42887 159.46957 1.000 118.24622 316 LYS A N 1
ATOM 2064 C CA . LYS A 1 284 ? 29.80394 84.55238 160.69785 1.000 118.02426 316 LYS A CA 1
ATOM 2065 C C . LYS A 1 284 ? 29.02178 85.19962 161.83308 1.000 118.65379 316 LYS A C 1
ATOM 2066 O O . LYS A 1 284 ? 29.53794 85.26896 162.95346 1.000 136.59897 316 LYS A O 1
ATOM 2072 N N . LEU A 1 285 ? 27.80239 85.67211 161.57704 1.000 116.09824 317 LEU A N 1
ATOM 2073 C CA . LEU A 1 285 ? 26.97495 86.25675 162.62399 1.000 121.71558 317 LEU A CA 1
ATOM 2074 C C . LEU A 1 285 ? 26.09313 85.22832 163.31883 1.000 123.35245 317 LEU A C 1
ATOM 2075 O O . LEU A 1 285 ? 25.79228 85.38729 164.50797 1.000 134.45470 317 LEU A O 1
ATOM 2080 N N . ASP A 1 286 ? 25.67782 84.18087 162.60302 1.000 121.04599 318 ASP A N 1
ATOM 2081 C CA . ASP A 1 286 ? 24.84598 83.10225 163.13936 1.000 121.39104 318 ASP A CA 1
ATOM 2082 C C . ASP A 1 286 ? 23.51605 83.64623 163.67337 1.000 117.14952 318 ASP A C 1
ATOM 2083 O O . ASP A 1 286 ? 23.23503 83.64733 164.87360 1.000 119.22395 318 ASP A O 1
ATOM 2088 N N . LEU A 1 287 ? 22.69571 84.11194 162.72581 1.000 115.03989 319 LEU A N 1
ATOM 2089 C CA . LEU A 1 287 ? 21.32847 84.51256 163.03618 1.000 116.46912 319 LEU A CA 1
ATOM 2090 C C . LEU A 1 287 ? 20.33015 83.97404 162.01639 1.000 112.48400 319 LEU A C 1
ATOM 2091 O O . LEU A 1 287 ? 19.24524 84.54793 161.86383 1.000 119.35232 319 LEU A O 1
ATOM 2096 N N . ALA A 1 288 ? 20.66485 82.89177 161.31807 1.000 115.26595 320 ALA A N 1
ATOM 2097 C CA . ALA A 1 288 ? 19.78665 82.32793 160.30527 1.000 117.04154 320 ALA A CA 1
ATOM 2098 C C . ALA A 1 288 ? 19.96112 80.81813 160.27260 1.000 118.34875 320 ALA A C 1
ATOM 2099 O O . ALA A 1 288 ? 21.07578 80.31179 160.42772 1.000 112.73566 320 ALA A O 1
ATOM 2101 N N . ASP A 1 289 ? 18.85408 80.10829 160.06922 1.000 130.87127 321 ASP A N 1
ATOM 2102 C CA . ASP A 1 289 ? 18.90003 78.65865 159.93376 1.000 128.11292 321 ASP A CA 1
ATOM 2103 C C . ASP A 1 289 ? 19.61673 78.29675 158.63778 1.000 122.68042 321 ASP A C 1
ATOM 2104 O O . ASP A 1 289 ? 19.14850 78.63373 157.54491 1.000 122.34524 321 ASP A O 1
ATOM 2109 N N . VAL A 1 290 ? 20.75710 77.61526 158.76091 1.000 115.49342 322 VAL A N 1
ATOM 2110 C CA . VAL A 1 290 ? 21.54487 77.26403 157.58342 1.000 104.17575 322 VAL A CA 1
ATOM 2111 C C . VAL A 1 290 ? 20.79556 76.25765 156.71685 1.000 105.91105 322 VAL A C 1
ATOM 2112 O O . VAL A 1 290 ? 20.85547 76.31342 155.48230 1.000 103.22035 322 VAL A O 1
ATOM 2116 N N . ASN A 1 291 ? 20.06043 75.33897 157.34238 1.000 105.83355 323 ASN A N 1
ATOM 2117 C CA . ASN A 1 291 ? 19.32221 74.30811 156.62696 1.000 105.52886 323 ASN A CA 1
ATOM 2118 C C . ASN A 1 291 ? 17.92178 74.75788 156.21642 1.000 106.75482 323 ASN A C 1
ATOM 2119 O O . ASN A 1 291 ? 17.07960 73.91136 155.89627 1.000 104.92758 323 ASN A O 1
ATOM 2124 N N . HIS A 1 292 ? 17.65564 76.06130 156.21533 1.000 106.41643 324 HIS A N 1
ATOM 2125 C CA . HIS A 1 292 ? 16.34027 76.56523 155.84967 1.000 102.49382 324 HIS A CA 1
ATOM 2126 C C . HIS A 1 292 ? 16.13987 76.50347 154.33943 1.000 100.50341 324 HIS A C 1
ATOM 2127 O O . HIS A 1 292 ? 17.09110 76.60128 153.55918 1.000 97.19908 324 HIS A O 1
ATOM 2134 N N . ARG A 1 293 ? 14.88434 76.34103 153.93174 1.000 100.32288 325 ARG A N 1
ATOM 2135 C CA . ARG A 1 293 ? 14.52365 76.23398 152.52858 1.000 100.15940 325 ARG A CA 1
ATOM 2136 C C . ARG A 1 293 ? 14.02771 77.58169 152.00419 1.000 100.21590 325 ARG A C 1
ATOM 2137 O O . ARG A 1 293 ? 14.07098 78.60268 152.69676 1.000 107.07638 325 ARG A O 1
ATOM 2145 N N . ASN A 1 294 ? 13.54963 77.58754 150.76267 1.000 107.26649 326 ASN A N 1
ATOM 2146 C CA . ASN A 1 294 ? 13.04097 78.78990 150.11278 1.000 110.32823 326 ASN A CA 1
ATOM 2147 C C . ASN A 1 294 ? 11.71367 78.46863 149.42907 1.000 120.92397 326 ASN A C 1
ATOM 2148 O O . ASN A 1 294 ? 11.33448 77.29245 149.36619 1.000 118.96326 326 ASN A O 1
ATOM 2153 N N . PRO A 1 295 ? 10.96923 79.46201 148.92503 1.000 128.19276 327 PRO A N 1
ATOM 2154 C CA . PRO A 1 295 ? 9.70930 79.14275 148.22778 1.000 135.98224 327 PRO A CA 1
ATOM 2155 C C . PRO A 1 295 ? 9.86251 78.17526 147.06308 1.000 127.13577 327 PRO A C 1
ATOM 2156 O O . PRO A 1 295 ? 8.87702 77.52709 146.69143 1.000 126.95663 327 PRO A O 1
ATOM 2160 N N . ARG A 1 296 ? 11.05158 78.05376 146.47386 1.000 120.14290 328 ARG A N 1
ATOM 2161 C CA . ARG A 1 296 ? 11.27738 77.07894 145.41490 1.000 119.44106 328 ARG A CA 1
ATOM 2162 C C . ARG A 1 296 ? 11.65356 75.70116 145.94410 1.000 120.00571 328 ARG A C 1
ATOM 2163 O O . ARG A 1 296 ? 11.67419 74.74103 145.16624 1.000 123.90977 328 ARG A O 1
ATOM 2171 N N . GLY A 1 297 ? 11.94789 75.57921 147.23463 1.000 113.95050 329 GLY A N 1
ATOM 2172 C CA . GLY A 1 297 ? 12.29440 74.30612 147.82842 1.000 109.15904 329 GLY A CA 1
ATOM 2173 C C . GLY A 1 297 ? 13.77394 74.02535 147.96420 1.000 110.98492 329 GLY A C 1
ATOM 2174 O O . GLY A 1 297 ? 14.14017 72.89437 148.30369 1.000 109.07123 329 GLY A O 1
ATOM 2175 N N . TYR A 1 298 ? 14.63229 75.00893 147.71519 1.000 119.12382 330 TYR A N 1
ATOM 2176 C CA . TYR A 1 298 ? 16.07470 74.83315 147.79754 1.000 99.28681 330 TYR A CA 1
ATOM 2177 C C . TYR A 1 298 ? 16.58226 75.31370 149.15024 1.000 95.14392 330 TYR A C 1
ATOM 2178 O O . TYR A 1 298 ? 16.11105 76.32483 149.67882 1.000 98.55251 330 TYR A O 1
ATOM 2187 N N . THR A 1 299 ? 17.54595 74.58471 149.70594 1.000 91.25376 331 THR A N 1
ATOM 2188 C CA . THR A 1 299 ? 18.22819 75.01769 150.91303 1.000 91.14960 331 THR A CA 1
ATOM 2189 C C . THR A 1 299 ? 19.43498 7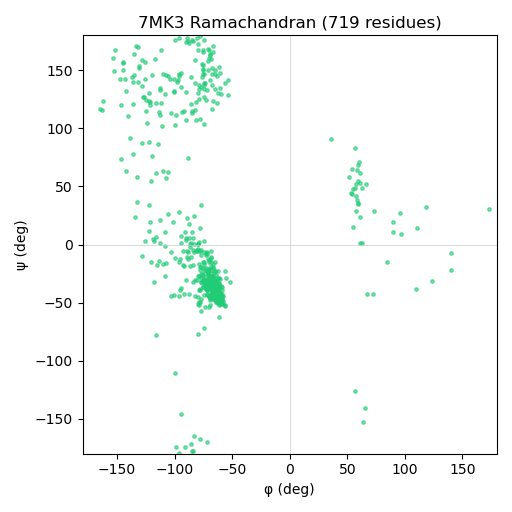5.87525 150.53557 1.000 81.30924 331 THR A C 1
ATOM 2190 O O . THR A 1 299 ? 19.74169 76.07511 149.35824 1.000 87.48515 331 THR A O 1
ATOM 2194 N N . VAL A 1 300 ? 20.13210 76.39406 151.54905 1.000 80.74404 332 VAL A N 1
ATOM 2195 C CA . VAL A 1 300 ? 21.28008 77.25989 151.28883 1.000 80.99629 332 VAL A CA 1
ATOM 2196 C C . VAL A 1 300 ? 22.38998 76.48056 150.59323 1.000 83.65006 332 VAL A C 1
ATOM 2197 O O . VAL A 1 300 ? 23.06523 76.99837 149.69330 1.000 81.81873 332 VAL A O 1
ATOM 2201 N N . LEU A 1 301 ? 22.59073 75.22118 150.99116 1.000 80.54453 333 LEU A N 1
ATOM 2202 C CA . LEU A 1 301 ? 23.62868 74.40559 150.36954 1.000 79.30374 333 LEU A CA 1
ATOM 2203 C C . LEU A 1 301 ? 23.32701 74.12960 148.90227 1.000 79.59806 333 LEU A C 1
ATOM 2204 O O . LEU A 1 301 ? 24.25256 74.03928 148.08738 1.000 84.07429 333 LEU A O 1
ATOM 2209 N N . HIS A 1 302 ? 22.04783 74.00641 148.54156 1.000 79.57868 334 HIS A N 1
ATOM 2210 C CA . HIS A 1 302 ? 21.70338 73.80602 147.13806 1.000 84.52295 334 HIS A CA 1
ATOM 2211 C C . HIS A 1 302 ? 22.07034 75.02576 146.30191 1.000 84.54388 334 HIS A C 1
ATOM 2212 O O . HIS A 1 302 ? 22.62375 74.88910 145.20508 1.000 83.91114 334 HIS A O 1
ATOM 2219 N N . VAL A 1 303 ? 21.78230 76.22784 146.80654 1.000 78.78285 335 VAL A N 1
ATOM 2220 C CA . VAL A 1 303 ? 22.16944 77.43592 146.08533 1.000 87.65630 335 VAL A CA 1
ATOM 2221 C C . VAL A 1 303 ? 23.68605 77.57058 146.03423 1.000 81.94024 335 VAL A C 1
ATOM 2222 O O . VAL A 1 303 ? 24.24079 78.05561 145.03861 1.000 85.13035 335 VAL A O 1
ATOM 2226 N N . ALA A 1 304 ? 24.38167 77.14581 147.09300 1.000 77.73146 336 ALA A N 1
ATOM 2227 C CA . ALA A 1 304 ? 25.84115 77.16077 147.06900 1.000 79.10861 336 ALA A CA 1
ATOM 2228 C C . ALA A 1 304 ? 26.38154 76.22372 145.99710 1.000 86.13701 336 ALA A C 1
ATOM 2229 O O . ALA A 1 304 ? 27.37821 76.53356 145.33358 1.000 88.13643 336 ALA A O 1
ATOM 2231 N N . ALA A 1 305 ? 25.73625 75.06961 145.81702 1.000 90.26479 337 ALA A N 1
ATOM 2232 C CA . ALA A 1 305 ? 26.12751 74.16148 144.74366 1.000 89.45987 337 ALA A CA 1
ATOM 2233 C C . ALA A 1 305 ? 25.82521 74.76259 143.37633 1.000 86.06423 337 ALA A C 1
ATOM 2234 O O . ALA A 1 305 ? 26.59816 74.58318 142.42789 1.000 84.16654 337 ALA A O 1
ATOM 2236 N N . MET A 1 306 ? 24.70138 75.47450 143.25611 1.000 89.81237 338 MET A N 1
ATOM 2237 C CA . MET A 1 306 ? 24.36953 76.12897 141.99297 1.000 88.92159 338 MET A CA 1
ATOM 2238 C C . MET A 1 306 ? 25.36273 77.23140 141.64593 1.000 89.66089 338 MET A C 1
ATOM 2239 O O . MET A 1 306 ? 25.62977 77.47077 140.46277 1.000 101.44529 338 MET A O 1
ATOM 2244 N N . ARG A 1 307 ? 25.91431 77.91352 142.65193 1.000 86.80078 339 ARG A N 1
ATOM 2245 C CA . ARG A 1 307 ? 26.85447 78.99610 142.37956 1.000 89.94578 339 ARG A CA 1
ATOM 2246 C C . ARG A 1 307 ? 28.25306 78.47987 142.05678 1.000 88.78138 339 ARG A C 1
ATOM 2247 O O . ARG A 1 307 ? 29.00032 79.14643 141.33022 1.000 95.91129 339 ARG A O 1
ATOM 2255 N N . LYS A 1 308 ? 28.61296 77.30107 142.56921 1.000 90.86241 340 LYS A N 1
ATOM 2256 C CA . LYS A 1 308 ? 29.93552 76.70474 142.36230 1.000 88.37692 340 LYS A CA 1
ATOM 2257 C C . LYS A 1 308 ? 31.03553 77.57742 142.96637 1.000 88.03308 340 LYS A C 1
ATOM 2258 O O . LYS A 1 308 ? 32.04599 77.87906 142.32786 1.000 92.14990 340 LYS A O 1
ATOM 2264 N N . GLU A 1 309 ? 30.82947 77.98482 144.21568 1.000 92.12488 341 GLU A N 1
ATOM 2265 C CA . GLU A 1 309 ? 31.84743 78.70820 144.96850 1.000 88.88310 341 GLU A CA 1
ATOM 2266 C C . GLU A 1 309 ? 32.32733 77.83232 146.11640 1.000 85.45360 341 GLU A C 1
ATOM 2267 O O . GLU A 1 309 ? 31.55752 77.57755 147.05650 1.000 80.64579 341 GLU A O 1
ATOM 2273 N N . PRO A 1 310 ? 33.57133 77.34406 146.08248 1.000 89.75182 342 PRO A N 1
ATOM 2274 C CA . PRO A 1 310 ? 34.01180 76.38730 147.11322 1.000 85.45004 342 PRO A CA 1
ATOM 2275 C C . PRO A 1 310 ? 33.99583 76.95031 148.52178 1.000 90.38743 342 PRO A C 1
ATOM 2276 O O . PRO A 1 310 ? 33.67419 76.22093 149.46887 1.000 90.44270 342 PRO A O 1
ATOM 2280 N N . GLN A 1 311 ? 34.34190 78.22874 148.69120 1.000 91.71361 343 GLN A N 1
ATOM 2281 C CA . GLN A 1 311 ? 34.42269 78.79218 150.03487 1.000 93.46542 343 GLN A CA 1
ATOM 2282 C C . GLN A 1 311 ? 33.05048 78.85933 150.69253 1.000 87.13197 343 GLN A C 1
ATOM 2283 O O . GLN A 1 311 ? 32.93029 78.65505 151.90522 1.000 86.27726 343 GLN A O 1
ATOM 2289 N N . LEU A 1 312 ? 32.00340 79.13098 149.91033 1.000 87.37622 344 LEU A N 1
ATOM 2290 C CA . LEU A 1 312 ? 30.65381 79.16063 150.46656 1.000 85.78986 344 LEU A CA 1
ATOM 2291 C C . LEU A 1 312 ? 30.24314 77.78385 150.97543 1.000 86.03585 344 LEU A C 1
ATOM 2292 O O . LEU A 1 312 ? 29.73094 77.64816 152.09323 1.000 91.31382 344 LEU A O 1
ATOM 2297 N N . ILE A 1 313 ? 30.47035 76.74656 150.16535 1.000 82.31212 345 ILE A N 1
ATOM 2298 C CA . ILE A 1 313 ? 30.14135 75.38386 150.57658 1.000 85.29441 345 ILE A CA 1
ATOM 2299 C C . ILE A 1 313 ? 30.94648 74.99028 151.80802 1.000 92.33280 345 ILE A C 1
ATOM 2300 O O . ILE A 1 313 ? 30.42361 74.36543 152.74005 1.000 93.60269 345 ILE A O 1
ATOM 2305 N N . LEU A 1 314 ? 32.22860 75.35888 151.83491 1.000 88.62212 346 LEU A N 1
ATOM 2306 C CA . LEU A 1 314 ? 33.08336 75.01731 152.96672 1.000 87.61852 346 LEU A CA 1
ATOM 2307 C C . LEU A 1 314 ? 32.59484 75.68953 154.24575 1.000 97.98972 346 LEU A C 1
ATOM 2308 O O . LEU A 1 314 ? 32.43821 75.03596 155.28451 1.000 107.35873 346 LEU A O 1
ATOM 2313 N N . SER A 1 315 ? 32.33660 76.99908 154.18498 1.000 94.77131 347 SER A N 1
ATOM 2314 C CA . SER A 1 315 ? 31.87235 77.72323 155.36249 1.000 99.50088 347 SER A CA 1
ATOM 2315 C C . SER A 1 315 ? 30.49611 77.25038 155.81026 1.000 99.37266 347 SER A C 1
ATOM 2316 O O . SER A 1 315 ? 30.18788 77.29643 157.00663 1.000 103.56010 347 SER A O 1
ATOM 2319 N N . LEU A 1 316 ? 29.65749 76.79518 154.87600 1.000 93.30006 348 LEU A N 1
ATOM 2320 C CA . LEU A 1 316 ? 28.36119 76.25206 155.26469 1.000 99.32309 348 LEU A CA 1
ATOM 2321 C C . LEU A 1 316 ? 28.51537 74.90180 155.95149 1.000 103.78308 348 LEU A C 1
ATOM 2322 O O . LEU A 1 316 ? 27.81077 74.61029 156.92513 1.000 103.21458 348 LEU A O 1
ATOM 2327 N N . LEU A 1 317 ? 29.43296 74.06484 155.45966 1.000 103.63031 349 LEU A N 1
ATOM 2328 C CA . LEU A 1 317 ? 29.66894 72.77531 156.09882 1.000 101.74902 349 LEU A CA 1
ATOM 2329 C C . LEU A 1 317 ? 30.29683 72.93930 157.47724 1.000 112.80626 349 LEU A C 1
ATOM 2330 O O . LEU A 1 317 ? 30.03615 72.12909 158.37378 1.000 118.88045 349 LEU A O 1
ATOM 2335 N N . GLU A 1 318 ? 31.11833 73.97434 157.67006 1.000 123.10999 350 GLU A N 1
ATOM 2336 C CA . GLU A 1 318 ? 31.64116 74.26554 159.00159 1.000 133.21563 350 GLU A CA 1
ATOM 2337 C C . GLU A 1 318 ? 30.60150 74.89495 159.91966 1.000 140.13755 350 GLU A C 1
ATOM 2338 O O . GLU A 1 318 ? 30.93685 75.23673 161.05952 1.000 154.08085 350 GLU A O 1
ATOM 2344 N N . LYS A 1 319 ? 29.36134 75.05896 159.45737 1.000 121.87331 351 LYS A N 1
ATOM 2345 C CA . LYS A 1 319 ? 28.28904 75.62222 160.26785 1.000 112.50568 351 LYS A CA 1
ATOM 2346 C C . LYS A 1 319 ? 27.15876 74.62971 160.51199 1.000 112.25583 351 LYS A C 1
ATOM 2347 O O . LYS A 1 319 ? 26.13055 75.00776 161.08294 1.000 111.25165 351 LYS A O 1
ATOM 2350 N N . GLY A 1 320 ? 27.31752 73.37610 160.09672 1.000 111.41975 352 GLY A N 1
ATOM 2351 C CA . GLY A 1 320 ? 26.31904 72.36235 160.36312 1.000 114.34133 352 GLY A CA 1
ATOM 2352 C C . GLY A 1 320 ? 25.32705 72.12566 159.25017 1.000 109.27011 352 GLY A C 1
ATOM 2353 O O . GLY A 1 320 ? 24.19752 71.69994 159.52144 1.000 116.78150 352 GLY A O 1
ATOM 2354 N N . ALA A 1 321 ? 25.71042 72.38326 158.00276 1.000 110.84747 353 ALA A N 1
ATOM 2355 C CA . ALA A 1 321 ? 24.80284 72.18175 156.88262 1.000 106.24696 353 ALA A CA 1
ATOM 2356 C C . ALA A 1 321 ? 24.64252 70.69529 156.59234 1.000 111.85421 353 ALA A C 1
ATOM 2357 O O . ALA A 1 321 ? 25.62999 69.97474 156.41834 1.000 112.20938 353 ALA A O 1
ATOM 2359 N N . SER A 1 322 ? 23.39459 70.23566 156.54748 1.000 116.36895 354 SER A N 1
ATOM 2360 C CA . SER A 1 322 ? 23.10211 68.84471 156.22515 1.000 115.78708 354 SER A CA 1
ATOM 2361 C C . SER A 1 322 ? 23.12294 68.66451 154.71238 1.000 109.79250 354 SER A C 1
ATOM 2362 O O . SER A 1 322 ? 22.29722 69.24656 154.00059 1.000 106.67972 354 SER A O 1
ATOM 2365 N N . ALA A 1 323 ? 24.06537 67.86094 154.22295 1.000 109.07034 355 ALA A N 1
ATOM 2366 C CA . ALA A 1 323 ? 24.24603 67.66286 152.79188 1.000 102.20381 355 ALA A CA 1
ATOM 2367 C C . ALA A 1 323 ? 23.40143 66.52951 152.22681 1.000 96.86451 355 ALA A C 1
ATOM 2368 O O . ALA A 1 323 ? 23.38426 66.34418 151.00535 1.000 94.52943 355 ALA A O 1
ATOM 2370 N N . SER A 1 324 ? 22.70367 65.77529 153.07187 1.000 98.19111 356 SER A N 1
ATOM 2371 C CA . SER A 1 324 ? 21.91170 64.63790 152.62399 1.000 99.54159 356 SER A CA 1
ATOM 2372 C C . SER A 1 324 ? 20.47451 65.00664 152.27868 1.000 99.99830 356 SER A C 1
ATOM 2373 O O . SER A 1 324 ? 19.68443 64.11433 151.95389 1.000 99.60074 356 SER A O 1
ATOM 2376 N N . GLU A 1 325 ? 20.11616 66.28636 152.33622 1.000 101.28691 357 GLU A N 1
ATOM 2377 C CA . GLU A 1 325 ? 18.76185 66.71969 152.02482 1.000 98.84996 357 GLU A CA 1
ATOM 2378 C C . GLU A 1 325 ? 18.61537 66.94912 150.52614 1.000 101.45845 357 GLU A C 1
ATOM 2379 O O . GLU A 1 325 ? 19.54903 67.40639 149.86047 1.000 102.24888 357 GLU A O 1
ATOM 2385 N N . ALA A 1 326 ? 17.43690 66.62982 150.00117 1.000 101.28246 358 ALA A N 1
ATOM 2386 C CA . ALA A 1 326 ? 17.15853 66.71085 148.57520 1.000 99.11014 358 ALA A CA 1
ATOM 2387 C C . ALA A 1 326 ? 16.15512 67.82060 148.28468 1.000 101.30092 358 ALA A C 1
ATOM 2388 O O . ALA A 1 326 ? 15.50443 68.36211 149.18240 1.000 106.44553 358 ALA A O 1
ATOM 2390 N N . THR A 1 327 ? 16.03812 68.15307 147.00127 1.000 102.66052 359 THR A N 1
ATOM 2391 C CA . THR A 1 327 ? 15.10264 69.16585 146.53838 1.000 96.80774 359 THR A CA 1
ATOM 2392 C C . THR A 1 327 ? 13.73186 68.53353 146.30462 1.000 103.39616 359 THR A C 1
ATOM 2393 O O . THR A 1 327 ? 13.48866 67.37297 146.64583 1.000 109.42876 359 THR A O 1
ATOM 2397 N N . LEU A 1 328 ? 12.81545 69.30253 145.71223 1.000 108.62942 360 LEU A N 1
ATOM 2398 C CA . LEU A 1 328 ? 11.51371 68.75266 145.35307 1.000 109.95695 360 LEU A CA 1
ATOM 2399 C C . LEU A 1 328 ? 11.62728 67.76305 144.20180 1.000 109.96724 360 LEU A C 1
ATOM 2400 O O . LEU A 1 328 ? 10.80495 66.84691 144.08918 1.000 116.35248 360 LEU A O 1
ATOM 2405 N N . GLU A 1 329 ? 12.63209 67.92842 143.34513 1.000 116.67590 361 GLU A N 1
ATOM 2406 C CA . GLU A 1 329 ? 12.87002 67.02455 142.22917 1.000 115.93894 361 GLU A CA 1
ATOM 2407 C C . GLU A 1 329 ? 13.72442 65.82345 142.61307 1.000 112.77221 361 GLU A C 1
ATOM 2408 O O . GLU A 1 329 ? 13.97230 64.96127 141.76379 1.000 114.94910 361 GLU A O 1
ATOM 2414 N N . GLY A 1 330 ? 14.17975 65.74740 143.86070 1.000 106.11897 362 GLY A N 1
ATOM 2415 C CA . GLY A 1 330 ? 14.97220 64.62292 144.31381 1.000 101.55831 362 GLY A CA 1
ATOM 2416 C C . GLY A 1 330 ? 16.46448 64.76291 144.12866 1.000 93.44034 362 GLY A C 1
ATOM 2417 O O . GLY A 1 330 ? 17.17220 63.74929 144.15001 1.000 92.55205 362 GLY A O 1
ATOM 2418 N N . ARG A 1 331 ? 16.96939 65.98008 143.95152 1.000 93.40689 363 ARG A N 1
ATOM 2419 C CA . ARG A 1 331 ? 18.38961 66.21783 143.73255 1.000 90.32480 363 ARG A CA 1
ATOM 2420 C C . ARG A 1 331 ? 19.04271 66.67430 145.02989 1.000 92.60976 363 ARG A C 1
ATOM 2421 O O . ARG A 1 331 ? 18.52821 67.56960 145.70827 1.000 94.40570 363 ARG A O 1
ATOM 2429 N N . THR A 1 332 ? 20.17087 66.06029 145.36927 1.000 97.23947 364 THR A N 1
ATOM 2430 C CA . THR A 1 332 ? 20.96380 66.49769 146.50568 1.000 89.96844 364 THR A CA 1
ATOM 2431 C C . THR A 1 332 ? 21.98439 67.54165 146.05683 1.000 87.01363 364 THR A C 1
ATOM 2432 O O . THR A 1 332 ? 22.13523 67.83066 144.86776 1.000 84.71866 364 THR A O 1
ATOM 2436 N N . ALA A 1 333 ? 22.68955 68.11704 147.03419 1.000 87.31348 365 ALA A N 1
ATOM 2437 C CA . ALA A 1 333 ? 23.67333 69.15004 146.72352 1.000 79.40011 365 ALA A CA 1
ATOM 2438 C C . ALA A 1 333 ? 24.78643 68.60737 145.83561 1.000 83.33526 365 ALA A C 1
ATOM 2439 O O . ALA A 1 333 ? 25.25518 69.29854 144.92287 1.000 87.20804 365 ALA A O 1
ATOM 2441 N N . LEU A 1 334 ? 25.22539 67.37168 146.09002 1.000 91.34587 366 LEU A N 1
ATOM 2442 C CA . LEU A 1 334 ? 26.26341 66.76787 145.25999 1.000 82.90284 366 LEU A CA 1
ATOM 2443 C C . LEU A 1 334 ? 25.78431 66.58962 143.82482 1.000 82.21630 366 LEU A C 1
ATOM 2444 O O . LEU A 1 334 ? 26.54117 66.82372 142.87456 1.000 78.10874 366 LEU A O 1
ATOM 2449 N N . MET A 1 335 ? 24.52623 66.17903 143.64869 1.000 79.25423 367 MET A N 1
ATOM 2450 C CA . MET A 1 335 ? 23.97805 66.02602 142.30552 1.000 80.26198 367 MET A CA 1
ATOM 2451 C C . MET A 1 335 ? 23.93646 67.36082 141.57370 1.000 80.32478 367 MET A C 1
ATOM 2452 O O . MET A 1 335 ? 24.27311 67.43711 140.38611 1.000 85.63766 367 MET A O 1
ATOM 2457 N N . ILE A 1 336 ? 23.52974 68.42538 142.26908 1.000 73.48621 368 ILE A N 1
ATOM 2458 C CA . ILE A 1 336 ? 23.49053 69.74920 141.65436 1.000 79.53501 368 ILE A CA 1
ATOM 2459 C C . ILE A 1 336 ? 24.89425 70.20208 141.27465 1.000 83.35945 368 ILE A C 1
ATOM 2460 O O . ILE A 1 336 ? 25.11528 70.74523 140.18435 1.000 82.51337 368 ILE A O 1
ATOM 2465 N N . ALA A 1 337 ? 25.86629 69.97872 142.16307 1.000 81.33008 369 ALA A N 1
ATOM 2466 C CA . ALA A 1 337 ? 27.23663 70.39216 141.87896 1.000 84.27912 369 ALA A CA 1
ATOM 2467 C C . ALA A 1 337 ? 27.81392 69.62435 140.69639 1.000 81.92768 369 ALA A C 1
ATOM 2468 O O . ALA A 1 337 ? 28.55926 70.18762 139.88610 1.000 84.45548 369 ALA A O 1
ATOM 2470 N N . LYS A 1 338 ? 27.48016 68.33677 140.57718 1.000 88.45204 370 LYS A N 1
ATOM 2471 C CA . LYS A 1 338 ? 27.98144 67.55335 139.45209 1.000 84.73881 370 LYS A CA 1
ATOM 2472 C C . LYS A 1 338 ? 27.30909 67.96289 138.14746 1.000 86.18753 370 LYS A C 1
ATOM 2473 O O . LYS A 1 338 ? 27.97387 68.08157 137.11160 1.000 91.01984 370 LYS A O 1
ATOM 2479 N N . GLN A 1 339 ? 25.99460 68.18471 138.17477 1.000 90.30161 371 GLN A N 1
ATOM 2480 C CA . GLN A 1 339 ? 25.26379 68.55515 136.97149 1.000 80.77676 371 GLN A CA 1
ATOM 2481 C C . GLN A 1 339 ? 25.45505 70.01555 136.58489 1.000 81.06849 371 GLN A C 1
ATOM 2482 O O . GLN A 1 339 ? 25.02211 70.41168 135.49755 1.000 84.58732 371 GLN A O 1
ATOM 2488 N N . ALA A 1 340 ? 26.08487 70.82128 137.43964 1.000 79.60214 372 ALA A N 1
ATOM 2489 C CA . ALA A 1 340 ? 26.38859 72.20373 137.09727 1.000 82.41383 372 ALA A CA 1
ATOM 2490 C C . ALA A 1 340 ? 27.76929 72.37482 136.47900 1.000 84.44235 372 ALA A C 1
ATOM 2491 O O . ALA A 1 340 ? 28.02909 73.41107 135.85694 1.000 96.66087 372 ALA A O 1
ATOM 2493 N N . THR A 1 341 ? 28.65291 71.39224 136.63284 1.000 84.84079 373 THR A N 1
ATOM 2494 C CA . THR A 1 341 ? 30.00106 71.43989 136.08565 1.000 91.05929 373 THR A CA 1
ATOM 2495 C C . THR A 1 341 ? 30.10185 70.51366 134.88123 1.000 90.95882 373 THR A C 1
ATOM 2496 O O . THR A 1 341 ? 29.47423 69.45061 134.85053 1.000 98.61175 373 THR A O 1
ATOM 2500 N N . MET A 1 342 ? 30.89340 70.91777 133.89164 1.000 92.59049 374 MET A N 1
ATOM 2501 C CA . MET A 1 342 ? 31.09804 70.08222 132.71939 1.000 95.47095 374 MET A CA 1
ATOM 2502 C C . MET A 1 342 ? 32.15996 69.01956 132.99444 1.000 95.58252 374 MET A C 1
ATOM 2503 O O . MET A 1 342 ? 32.99800 69.15364 133.89055 1.000 100.11618 374 MET A O 1
ATOM 2508 N N . ALA A 1 343 ? 32.11661 67.95016 132.19608 1.000 96.86191 375 ALA A N 1
ATOM 2509 C CA . ALA A 1 343 ? 32.99575 66.80467 132.40028 1.000 100.11005 375 ALA A CA 1
ATOM 2510 C C . ALA A 1 343 ? 34.45157 67.09477 132.05977 1.000 109.88519 375 ALA A C 1
ATOM 2511 O O . ALA A 1 343 ? 35.31809 66.28100 132.39764 1.000 116.21436 375 ALA A O 1
ATOM 2513 N N . VAL A 1 344 ? 34.74183 68.21877 131.40154 1.000 108.90885 376 VAL A N 1
ATOM 2514 C CA . VAL A 1 344 ? 36.12511 68.55030 131.07328 1.000 105.98836 376 VAL A CA 1
ATOM 2515 C C . VAL A 1 344 ? 36.93082 68.79876 132.34265 1.000 112.11222 376 VAL A C 1
ATOM 2516 O O . VAL A 1 344 ? 38.11134 68.43811 132.42822 1.000 118.82026 376 VAL A O 1
ATOM 2520 N N . GLU A 1 345 ? 36.30414 69.39824 133.35230 1.000 104.80512 377 GLU A N 1
ATOM 2521 C CA . GLU A 1 345 ? 36.98817 69.77924 134.58048 1.000 115.32074 377 GLU A CA 1
ATOM 2522 C C . GLU A 1 345 ? 37.25334 68.60452 135.51468 1.000 120.94324 377 GLU A C 1
ATOM 2523 O O . GLU A 1 345 ? 37.90249 68.79678 136.54860 1.000 118.94421 377 GLU A O 1
ATOM 2529 N N . CYS A 1 346 ? 36.77528 67.40203 135.18774 1.000 125.25625 378 CYS A N 1
ATOM 2530 C CA . CYS A 1 346 ? 36.91610 66.23920 136.06003 1.000 126.03967 378 CYS A CA 1
ATOM 2531 C C . CYS A 1 346 ? 37.18266 64.98306 135.22528 1.000 142.39971 378 CYS A C 1
ATOM 2532 O O . CYS A 1 346 ? 36.40297 64.03463 135.21429 1.000 149.82332 378 CYS A O 1
ATOM 2535 N N . ASN A 1 347 ? 38.31145 64.95964 134.51668 1.000 151.25579 379 ASN A N 1
ATOM 2536 C CA . ASN A 1 347 ? 38.62943 63.81655 133.66076 1.000 165.66911 379 ASN A CA 1
ATOM 2537 C C . ASN A 1 347 ? 40.10757 63.83456 133.30671 1.000 183.72846 379 ASN A C 1
ATOM 2538 O O . ASN A 1 347 ? 40.56665 64.76719 132.64428 1.000 189.15897 379 ASN A O 1
ATOM 2540 N N . ASN A 1 348 ? 40.84519 62.81938 133.76698 1.000 187.24206 380 ASN A N 1
ATOM 2541 C CA . ASN A 1 348 ? 42.20890 62.46626 133.35733 1.000 193.15096 380 ASN A CA 1
ATOM 2542 C C . ASN A 1 348 ? 43.24026 63.56339 133.62091 1.000 196.09214 380 ASN A C 1
ATOM 2543 O O . ASN A 1 348 ? 44.41971 63.39640 133.29319 1.000 197.86189 380 ASN A O 1
ATOM 2548 N N . ILE A 1 349 ? 42.80986 64.67538 134.21020 1.000 197.98515 381 ILE A N 1
ATOM 2549 C CA . ILE A 1 349 ? 43.68079 65.73827 134.71991 1.000 198.19639 381 ILE A CA 1
ATOM 2550 C C . ILE A 1 349 ? 44.63953 66.27846 133.65561 1.000 204.17088 381 ILE A C 1
ATOM 2551 O O . ILE A 1 349 ? 45.84645 66.38202 133.92078 1.000 194.24450 381 ILE A O 1
ATOM 2556 N N . PRO A 1 350 ? 44.18679 66.60672 132.42961 1.000 226.15769 382 PRO A N 1
ATOM 2557 C CA . PRO A 1 350 ? 45.06507 67.34355 131.51621 1.000 223.73633 382 PRO A CA 1
ATOM 2558 C C . PRO A 1 350 ? 44.98324 68.83864 131.77010 1.000 224.11935 382 PRO A C 1
ATOM 2559 O O . PRO A 1 350 ? 44.27813 69.27460 132.68600 1.000 221.01123 382 PRO A O 1
ATOM 2563 N N . GLU A 1 351 ? 45.70169 69.63691 130.98299 1.000 209.77144 383 GLU A N 1
ATOM 2564 C CA . GLU A 1 351 ? 45.64371 71.07836 131.17753 1.000 201.27555 383 GLU A CA 1
ATOM 2565 C C . GLU A 1 351 ? 44.29624 71.53554 130.63624 1.000 210.31175 383 GLU A C 1
ATOM 2566 O O . GLU A 1 351 ? 43.39099 71.86813 131.40810 1.000 217.13691 383 GLU A O 1
ATOM 2572 N N . GLN A 1 352 ? 44.15662 71.52565 129.31086 1.000 203.08710 384 GLN A N 1
ATOM 2573 C CA . GLN A 1 352 ? 42.86598 71.62927 128.63038 1.000 196.46639 384 GLN A CA 1
ATOM 2574 C C . GLN A 1 352 ? 42.09030 72.86352 129.09155 1.000 200.89256 384 GLN A C 1
ATOM 2575 O O . GLN A 1 352 ? 41.04562 72.77038 129.74063 1.000 198.06406 384 GLN A O 1
ATOM 2581 N N . CYS A 1 353 ? 42.65335 74.03510 128.78161 1.000 209.40502 385 CYS A N 1
ATOM 2582 C CA . CYS A 1 353 ? 42.03495 75.32464 129.08483 1.000 209.70566 385 CYS A CA 1
ATOM 2583 C C . CYS A 1 353 ? 41.97183 75.58135 130.58782 1.000 207.95557 385 CYS A C 1
ATOM 2584 O O . CYS A 1 353 ? 42.22034 76.70566 131.03662 1.000 209.46678 385 CYS A O 1
ATOM 2586 N N . LYS A 1 354 ? 41.59952 74.55274 131.35736 1.000 198.04541 386 LYS A N 1
ATOM 2587 C CA . LYS A 1 354 ? 41.46534 74.58590 132.81216 1.000 189.31580 386 LYS A CA 1
ATOM 2588 C C . LYS A 1 354 ? 40.23863 75.37857 133.24470 1.000 183.24351 386 LYS A C 1
ATOM 2589 O O . LYS A 1 354 ? 39.50906 74.94416 134.14282 1.000 170.41663 386 LYS A O 1
ATOM 2595 N N . HIS A 1 355 ? 39.99947 76.52647 132.61170 1.000 185.07020 387 HIS A N 1
ATOM 2596 C CA . HIS A 1 355 ? 38.91567 77.44040 132.99563 1.000 177.05853 387 HIS A CA 1
ATOM 2597 C C . HIS A 1 355 ? 39.16258 77.78340 134.46371 1.000 171.86669 387 HIS A C 1
ATOM 2598 O O . HIS A 1 355 ? 40.27210 78.22633 134.80171 1.000 167.73843 387 HIS A O 1
ATOM 2605 N N . SER A 1 356 ? 38.19312 77.60333 135.35449 1.000 179.31397 388 SER A N 1
ATOM 2606 C CA . SER A 1 356 ? 38.40770 77.72268 136.78982 1.000 157.28264 388 SER A CA 1
ATOM 2607 C C . SER A 1 356 ? 38.00291 76.40594 137.43364 1.000 140.43436 388 SER A C 1
ATOM 2608 O O . SER A 1 356 ? 36.86603 75.95311 137.26233 1.000 139.15902 388 SER A O 1
ATOM 2611 N N . LEU A 1 357 ? 38.92926 75.79415 138.17170 1.000 127.59811 389 LEU A N 1
ATOM 2612 C CA . LEU A 1 357 ? 38.66803 74.51111 138.81459 1.000 115.53615 389 LEU A CA 1
ATOM 2613 C C . LEU A 1 357 ? 37.81842 74.68254 140.06774 1.000 111.74967 389 LEU A C 1
ATOM 2614 O O . LEU A 1 357 ? 37.98145 73.94273 141.04324 1.000 107.22304 389 LEU A O 1
ATOM 2619 N N . LYS A 1 358 ? 36.90695 75.65613 140.04625 1.000 114.50248 390 LYS A N 1
ATOM 2620 C CA . LYS A 1 358 ? 36.03891 75.89136 141.19324 1.000 105.38334 390 LYS A CA 1
ATOM 2621 C C . LYS A 1 358 ? 34.95836 74.82070 141.28800 1.000 99.24358 390 LYS A C 1
ATOM 2622 O O . LYS A 1 358 ? 34.67659 74.30393 142.37762 1.000 115.20418 390 LYS A O 1
ATOM 2628 N N . GLY A 1 359 ? 34.34838 74.47125 140.15314 1.000 98.86457 391 GLY A N 1
ATOM 2629 C CA . GLY A 1 359 ? 33.33031 73.43420 140.15940 1.000 99.91025 391 GLY A CA 1
ATOM 2630 C C . GLY A 1 359 ? 33.88218 72.07646 140.54685 1.000 100.56342 391 GLY A C 1
ATOM 2631 O O . GLY A 1 359 ? 33.22926 71.31184 141.26078 1.000 113.53175 391 GLY A O 1
ATOM 2632 N N . ARG A 1 360 ? 35.09348 71.75756 140.08373 1.000 97.08210 392 ARG A N 1
ATOM 2633 C CA . ARG A 1 360 ? 35.72054 70.50077 140.47927 1.000 99.70157 392 ARG A CA 1
ATOM 2634 C C . ARG A 1 360 ? 35.99611 70.47645 141.97721 1.000 97.65760 392 ARG A C 1
ATOM 2635 O O . ARG A 1 360 ? 35.81631 69.44354 142.63497 1.000 94.52733 392 ARG A O 1
ATOM 2643 N N . LEU A 1 361 ? 36.42049 71.61199 142.53668 1.000 100.33164 393 LEU A N 1
ATOM 2644 C CA . LEU A 1 361 ? 36.65033 71.68471 143.97507 1.000 92.46157 393 LEU A CA 1
ATOM 2645 C C . LEU A 1 361 ? 35.35165 71.49578 144.74867 1.000 96.15295 393 LEU A C 1
ATOM 2646 O O . LEU A 1 361 ? 35.32662 70.80086 145.77066 1.000 85.73470 393 LEU A O 1
ATOM 2651 N N . CYS A 1 362 ? 34.25933 72.10194 144.27377 1.000 97.52809 394 CYS A N 1
ATOM 2652 C CA . CYS A 1 362 ? 32.96580 71.90140 144.92368 1.000 93.38389 394 CYS A CA 1
ATOM 2653 C C . CYS A 1 362 ? 32.53184 70.44181 144.84961 1.000 88.00291 394 CYS A C 1
ATOM 2654 O O . CYS A 1 362 ? 32.02370 69.88193 145.83208 1.000 87.63241 394 CYS A O 1
ATOM 2657 N N . VAL A 1 363 ? 32.72165 69.81262 143.68685 1.000 87.85142 395 VAL A N 1
ATOM 2658 C CA . VAL A 1 363 ? 32.35062 68.41066 143.51954 1.000 91.39919 395 VAL A CA 1
ATOM 2659 C C . VAL A 1 363 ? 33.14484 67.53227 144.47615 1.000 96.20914 395 VAL A C 1
ATOM 2660 O O . VAL A 1 363 ? 32.59386 66.62484 145.11041 1.000 99.47450 395 VAL A O 1
ATOM 2664 N N . GLU A 1 364 ? 34.44764 67.79418 144.60665 1.000 90.38821 396 GLU A N 1
ATOM 2665 C CA . GLU A 1 364 ? 35.26818 66.99345 145.50999 1.000 94.31561 396 GLU A CA 1
ATOM 2666 C C . GLU A 1 364 ? 34.88623 67.23309 146.96629 1.000 95.60304 396 GLU A C 1
ATOM 2667 O O . GLU A 1 364 ? 34.87474 66.29400 147.76983 1.000 116.16670 396 GLU A O 1
ATOM 2673 N N . ILE A 1 365 ? 34.56033 68.47886 147.32244 1.000 96.80324 397 ILE A N 1
ATOM 2674 C CA . ILE A 1 365 ? 34.11025 68.77885 148.68093 1.000 97.21664 397 ILE A CA 1
ATOM 2675 C C . ILE A 1 365 ? 32.85624 67.97943 149.00993 1.000 100.62843 397 ILE A C 1
ATOM 2676 O O . ILE A 1 365 ? 32.74979 67.35339 150.07385 1.000 104.15594 397 ILE A O 1
ATOM 2681 N N . LEU A 1 366 ? 31.88652 67.98620 148.09416 1.000 98.59128 398 LEU A N 1
ATOM 2682 C CA . LEU A 1 366 ? 30.62322 67.31194 148.36836 1.000 101.38296 398 LEU A CA 1
ATOM 2683 C C . LEU A 1 366 ? 30.77444 65.79476 148.33651 1.000 105.44255 398 LEU A C 1
ATOM 2684 O O . LEU A 1 366 ? 30.10235 65.09119 149.10077 1.000 111.41811 398 LEU A O 1
ATOM 2689 N N . GLU A 1 367 ? 31.66233 65.27245 147.48590 1.000 100.45579 399 GLU A N 1
ATOM 2690 C CA . GLU A 1 367 ? 31.94188 63.84044 147.50639 1.000 107.92120 399 GLU A CA 1
ATOM 2691 C C . GLU A 1 367 ? 32.61593 63.43267 148.81053 1.000 119.43592 399 GLU A C 1
ATOM 2692 O O . GLU A 1 367 ? 32.33019 62.35972 149.35207 1.000 129.53351 399 GLU A O 1
ATOM 2698 N N . GLN A 1 368 ? 33.51370 64.27408 149.32907 1.000 117.58222 400 GLN A N 1
ATOM 2699 C CA . GLN A 1 368 ? 34.07895 64.03569 150.65293 1.000 118.51797 400 GLN A CA 1
ATOM 2700 C C . GLN A 1 368 ? 32.99277 63.99601 151.71693 1.000 127.23749 400 GLN A C 1
ATOM 2701 O O . GLN A 1 368 ? 32.93802 63.06733 152.53129 1.000 133.79172 400 GLN A O 1
ATOM 2707 N N . GLU A 1 369 ? 32.11987 65.00447 151.72870 1.000 145.26629 401 GLU A N 1
ATOM 2708 C CA . GLU A 1 369 ? 31.04461 65.03083 152.71297 1.000 144.02107 401 GLU A CA 1
ATOM 2709 C C . GLU A 1 369 ? 30.09821 63.84528 152.55286 1.000 156.78038 401 GLU A C 1
ATOM 2710 O O . GLU A 1 369 ? 29.42927 63.46215 153.52001 1.000 158.52222 401 GLU A O 1
ATOM 2716 N N . ASP A 1 370 ? 30.04670 63.24273 151.36230 1.000 136.99545 402 ASP A N 1
ATOM 2717 C CA . ASP A 1 370 ? 29.19991 62.07256 151.14808 1.000 142.37507 402 ASP A CA 1
ATOM 2718 C C . ASP A 1 370 ? 29.61538 60.91598 152.05384 1.000 148.60460 402 ASP A C 1
ATOM 2719 O O . ASP A 1 370 ? 28.83607 60.46134 152.89915 1.000 154.01433 402 ASP A O 1
ATOM 2724 N N . LYS A 1 371 ? 30.84743 60.42371 151.89224 1.000 148.23751 403 LYS A N 1
ATOM 2725 C CA . LYS A 1 371 ? 31.29648 59.27782 152.67803 1.000 146.82542 403 LYS A CA 1
ATOM 2726 C C . LYS A 1 371 ? 31.53780 59.61287 154.14449 1.000 141.49359 403 LYS A C 1
ATOM 2727 O O . LYS A 1 371 ? 31.80509 58.69792 154.93088 1.000 142.24598 403 LYS A O 1
ATOM 2733 N N . ARG A 1 372 ? 31.45168 60.88116 154.53185 1.000 142.33154 404 ARG A N 1
ATOM 2734 C CA . ARG A 1 372 ? 31.65999 61.26942 155.92223 1.000 138.73682 404 ARG A CA 1
ATOM 2735 C C . ARG A 1 372 ? 30.45873 60.89404 156.78550 1.000 145.10430 404 ARG A C 1
ATOM 2736 O O . ARG A 1 372 ? 29.49693 60.29382 156.30460 1.000 143.92602 404 ARG A O 1
ATOM 2738 N N . THR B 1 7 ? 20.51967 58.19403 110.73035 1.000 151.46192 39 THR B N 1
ATOM 2739 C CA . THR B 1 7 ? 20.08085 56.95363 110.10169 1.000 155.42417 39 THR B CA 1
ATOM 2740 C C . THR B 1 7 ? 20.14984 57.05459 108.58100 1.000 164.50873 39 THR B C 1
ATOM 2741 O O . THR B 1 7 ? 20.42274 56.06873 107.89604 1.000 163.51236 39 THR B O 1
ATOM 2743 N N . GLY B 1 8 ? 19.90115 58.25305 108.05900 1.000 178.55005 40 GLY B N 1
ATOM 2744 C CA . GLY B 1 8 ? 19.92677 58.48416 106.63509 1.000 175.34710 40 GLY B CA 1
ATOM 2745 C C . GLY B 1 8 ? 20.45984 59.85748 106.28217 1.000 174.18683 40 GLY B C 1
ATOM 2746 O O . GLY B 1 8 ? 20.43111 60.78812 107.09404 1.000 175.01218 40 GLY B O 1
ATOM 2747 N N . PRO B 1 9 ? 20.97314 60.00361 105.06021 1.000 162.36658 41 PRO B N 1
ATOM 2748 C CA . PRO B 1 9 ? 21.49023 61.30663 104.62785 1.000 157.21346 41 PRO B CA 1
ATOM 2749 C C . PRO B 1 9 ? 20.40880 62.37739 104.64409 1.000 153.38956 41 PRO B C 1
ATOM 2750 O O . PRO B 1 9 ? 19.23029 62.10969 104.39829 1.000 148.60025 41 PRO B O 1
ATOM 2754 N N . ASP B 1 10 ? 20.82794 63.60608 104.93990 1.000 147.66878 42 ASP B N 1
ATOM 2755 C CA . ASP B 1 10 ? 19.92955 64.75592 104.97124 1.000 135.92374 42 ASP B CA 1
ATOM 2756 C C . ASP B 1 10 ? 19.89880 65.38215 103.58130 1.000 127.44701 42 ASP B C 1
ATOM 2757 O O . ASP B 1 10 ? 20.86099 66.03521 103.16515 1.000 125.31353 42 ASP B O 1
ATOM 2762 N N . VAL B 1 11 ? 18.78968 65.18916 102.86645 1.000 128.79283 43 VAL B N 1
ATOM 2763 C CA . VAL B 1 11 ? 18.71246 65.62736 101.47621 1.000 115.79041 43 VAL B CA 1
ATOM 2764 C C . VAL B 1 11 ? 18.53279 67.13797 101.38328 1.000 106.36177 43 VAL B C 1
ATOM 2765 O O . VAL B 1 11 ? 19.07589 67.78150 100.47829 1.000 111.58234 43 VAL B O 1
ATOM 2769 N N . SER B 1 12 ? 17.77168 67.72788 102.30850 1.000 108.15513 44 SER B N 1
ATOM 2770 C CA . SER B 1 12 ? 17.49743 69.16034 102.23729 1.000 106.42385 44 SER B CA 1
ATOM 2771 C C . SER B 1 12 ? 18.76435 69.98212 102.44304 1.000 104.84870 44 SER B C 1
ATOM 2772 O O . SER B 1 12 ? 19.00682 70.95275 101.71459 1.000 101.78219 44 SER B O 1
ATOM 2775 N N . ALA B 1 13 ? 19.58358 69.60944 103.42927 1.000 103.97239 45 ALA B N 1
ATOM 2776 C CA . ALA B 1 13 ? 20.81268 70.35151 103.68920 1.000 101.80368 45 ALA B CA 1
ATOM 2777 C C . ALA B 1 13 ? 21.77874 70.24872 102.51570 1.000 97.36307 45 ALA B C 1
ATOM 2778 O O . ALA B 1 13 ? 22.40212 71.24358 102.12479 1.000 95.97771 45 ALA B O 1
ATOM 2780 N N . LEU B 1 14 ? 21.90923 69.05386 101.93421 1.000 101.40807 46 LEU B N 1
ATOM 2781 C CA . LEU B 1 14 ? 22.79452 68.88345 100.78651 1.000 98.02799 46 LEU B CA 1
ATOM 2782 C C . LEU B 1 14 ? 22.28742 69.66051 99.57738 1.000 92.18339 46 LEU B C 1
ATOM 2783 O O . LEU B 1 14 ? 23.08152 70.24797 98.83192 1.000 101.64327 46 LEU B O 1
ATOM 2788 N N . GLN B 1 15 ? 20.96777 69.68481 99.37106 1.000 92.66228 47 GLN B N 1
ATOM 2789 C CA . GLN B 1 15 ? 20.41271 70.45653 98.26401 1.000 94.03205 47 GLN B CA 1
ATOM 2790 C C . GLN B 1 15 ? 20.64694 71.94895 98.45929 1.000 92.07083 47 GLN B C 1
ATOM 2791 O O . GLN B 1 15 ? 20.96993 72.66100 97.50171 1.000 94.86910 47 GLN B O 1
ATOM 2797 N N . LEU B 1 16 ? 20.49308 72.44094 99.69162 1.000 95.30764 48 LEU B N 1
ATOM 2798 C CA . LEU B 1 16 ? 20.76035 73.85183 99.95711 1.000 90.33867 48 LEU B CA 1
ATOM 2799 C C . LEU B 1 16 ? 22.23487 74.18176 99.75286 1.000 95.44498 48 LEU B C 1
ATOM 2800 O O . LEU B 1 16 ? 22.57128 75.24758 99.22162 1.000 96.19939 48 LEU B O 1
ATOM 2805 N N . LEU B 1 17 ? 23.12621 73.27797 100.16767 1.000 92.52757 49 LEU B N 1
ATOM 2806 C CA . LEU B 1 17 ? 24.55341 73.45673 99.91416 1.000 92.00985 49 LEU B CA 1
ATOM 2807 C C . LEU B 1 17 ? 24.83458 73.55727 98.41861 1.000 92.14332 49 LEU B C 1
ATOM 2808 O O . LEU B 1 17 ? 25.55837 74.45554 97.96273 1.000 105.38532 49 LEU B O 1
ATOM 2813 N N . SER B 1 18 ? 24.26866 72.63098 97.63967 1.000 91.27128 50 SER B N 1
ATOM 2814 C CA . SER B 1 18 ? 24.48313 72.63769 96.19698 1.000 93.40722 50 SER B CA 1
ATOM 2815 C C . SER B 1 18 ? 23.93700 73.90944 95.56331 1.000 88.05561 50 SER B C 1
ATOM 2816 O O . SER B 1 18 ? 24.56035 74.47542 94.66022 1.000 95.44347 50 SER B O 1
ATOM 2819 N N . ASN B 1 19 ? 22.77602 74.37796 96.02692 1.000 94.31658 51 ASN B N 1
ATOM 2820 C CA . ASN B 1 19 ? 22.20655 75.60733 95.48318 1.000 95.32895 51 ASN B CA 1
ATOM 2821 C C . ASN B 1 19 ? 23.08207 76.81233 95.80461 1.000 101.03708 51 ASN B C 1
ATOM 2822 O O . ASN B 1 19 ? 23.30662 77.67192 94.94262 1.000 93.23500 51 ASN B O 1
ATOM 2827 N N . SER B 1 20 ? 23.58720 76.89114 97.03899 1.000 106.83418 52 SER B N 1
ATOM 2828 C CA . SER B 1 20 ? 24.46112 77.99966 97.40930 1.000 95.50571 52 SER B CA 1
ATOM 2829 C C . SER B 1 20 ? 25.73004 78.00592 96.56671 1.000 97.96482 52 SER B C 1
ATOM 2830 O O . SER B 1 20 ? 26.16388 79.06068 96.08706 1.000 99.28537 52 SER B O 1
ATOM 2833 N N . PHE B 1 21 ? 26.33081 76.83542 96.35202 1.000 93.80872 53 PHE B N 1
ATOM 2834 C CA . PHE B 1 21 ? 27.56664 76.81088 95.57604 1.000 98.43378 53 PHE B CA 1
ATOM 2835 C C . PHE B 1 21 ? 27.31519 76.99528 94.08090 1.000 96.91432 53 PHE B C 1
ATOM 2836 O O . PHE B 1 21 ? 28.18124 77.52246 93.37086 1.000 95.27914 53 PHE B O 1
ATOM 2844 N N . GLU B 1 22 ? 26.13289 76.61790 93.58884 1.000 96.00084 54 GLU B N 1
ATOM 2845 C CA . GLU B 1 22 ? 25.77713 76.94851 92.21338 1.000 94.30475 54 GLU B CA 1
ATOM 2846 C C . GLU B 1 22 ? 25.59460 78.45085 92.04595 1.000 97.24784 54 GLU B C 1
ATOM 2847 O O . GLU B 1 22 ? 25.99014 79.01999 91.02219 1.000 108.81920 54 GLU B O 1
ATOM 2853 N N . SER B 1 23 ? 24.99543 79.11006 93.04169 1.000 99.90956 55 SER B N 1
ATOM 2854 C CA . SER B 1 23 ? 24.91398 80.56686 93.01228 1.000 100.22257 55 SER B CA 1
ATOM 2855 C C . SER B 1 23 ? 26.29632 81.19961 93.10015 1.000 96.67060 55 SER B C 1
ATOM 2856 O O . SER B 1 23 ? 26.52644 82.27305 92.53106 1.000 100.62290 55 SER B O 1
ATOM 2859 N N . VAL B 1 24 ? 27.22062 80.55665 93.81687 1.000 103.63432 56 VAL B N 1
ATOM 2860 C CA . VAL B 1 24 ? 28.60761 81.01942 93.83607 1.000 102.56296 56 VAL B CA 1
ATOM 2861 C C . VAL B 1 24 ? 29.20336 80.95985 92.43549 1.000 105.88701 56 VAL B C 1
ATOM 2862 O O . VAL B 1 24 ? 29.80272 81.92763 91.95128 1.000 101.31976 56 VAL B O 1
ATOM 2866 N N . PHE B 1 25 ? 29.05195 79.81373 91.76768 1.000 95.50236 57 PHE B N 1
ATOM 2867 C CA . PHE B 1 25 ? 29.59540 79.66581 90.42048 1.000 96.47162 57 PHE B CA 1
ATOM 2868 C C . PHE B 1 25 ? 28.93858 80.62494 89.43426 1.000 100.20530 57 PHE B C 1
ATOM 2869 O O . PHE B 1 25 ? 29.59306 81.09260 88.49507 1.000 101.05887 57 PHE B O 1
ATOM 2877 N N . ASP B 1 26 ? 27.65374 80.93175 89.62815 1.000 103.27787 58 ASP B N 1
ATOM 2878 C CA . ASP B 1 26 ? 26.94383 81.80077 88.69637 1.000 103.17649 58 ASP B CA 1
ATOM 2879 C C . ASP B 1 26 ? 27.34311 83.26359 88.84087 1.000 100.82412 58 ASP B C 1
ATOM 2880 O O . ASP B 1 26 ? 27.06999 84.05891 87.93558 1.000 98.76768 58 ASP B O 1
ATOM 2885 N N . SER B 1 27 ? 27.97647 83.63664 89.95410 1.000 103.94391 59 SER B N 1
ATOM 2886 C CA . SER B 1 27 ? 28.45532 85.00424 90.16394 1.000 102.34679 59 SER B CA 1
ATOM 2887 C C . SER B 1 27 ? 29.74046 84.94946 90.97775 1.000 110.60459 59 SER B C 1
ATOM 2888 O O . SER B 1 27 ? 29.76285 85.28483 92.16742 1.000 116.77541 59 SER B O 1
ATOM 2891 N N . PRO B 1 28 ? 30.84538 84.52699 90.35589 1.000 107.03469 60 PRO B N 1
ATOM 2892 C CA . PRO B 1 28 ? 32.08332 84.33117 91.12752 1.000 110.87981 60 PRO B CA 1
ATOM 2893 C C . PRO B 1 28 ? 32.67426 85.61953 91.66997 1.000 116.04873 60 PRO B C 1
ATOM 2894 O O . PRO B 1 28 ? 33.26493 85.60221 92.75689 1.000 115.15918 60 PRO B O 1
ATOM 2898 N N . ASP B 1 29 ? 32.53884 86.73549 90.94984 1.000 124.28801 61 ASP B N 1
ATOM 2899 C CA . ASP B 1 29 ? 33.11400 87.99268 91.41346 1.000 125.52760 61 ASP B CA 1
ATOM 2900 C C . ASP B 1 29 ? 32.40868 88.53613 92.64833 1.000 126.75293 61 ASP B C 1
ATOM 2901 O O . ASP B 1 29 ? 33.01782 89.29665 93.40868 1.000 128.95840 61 ASP B O 1
ATOM 2906 N N . ASP B 1 30 ? 31.14624 88.16691 92.86503 1.000 125.42802 62 ASP B N 1
ATOM 2907 C CA . ASP B 1 30 ? 30.41236 88.61072 94.04242 1.000 125.20955 62 ASP B CA 1
ATOM 2908 C C . ASP B 1 30 ? 30.83430 87.88876 95.31438 1.000 117.21639 62 ASP B C 1
ATOM 2909 O O . ASP B 1 30 ? 30.50333 88.35609 96.40921 1.000 117.11798 62 ASP B O 1
ATOM 2914 N N . PHE B 1 31 ? 31.55592 86.77487 95.20018 1.000 114.51209 63 PHE B N 1
ATOM 2915 C CA . PHE B 1 31 ? 31.97673 85.98521 96.35023 1.000 110.98667 63 PHE B CA 1
ATOM 2916 C C . PHE B 1 31 ? 33.49351 85.83587 96.40419 1.000 111.85009 63 PHE B C 1
ATOM 2917 O O . PHE B 1 31 ? 34.00630 84.79514 96.81899 1.000 108.28950 63 PHE B O 1
ATOM 2925 N N . TYR B 1 32 ? 34.21764 86.87159 95.97517 1.000 116.91976 64 TYR B N 1
ATOM 2926 C CA . TYR B 1 32 ? 35.67360 86.95469 96.09881 1.000 115.89468 64 TYR B CA 1
ATOM 2927 C C . TYR B 1 32 ? 36.35797 85.80409 95.35204 1.000 113.59730 64 TYR B C 1
ATOM 2928 O O . TYR B 1 32 ? 36.91845 84.87645 95.93951 1.000 109.10791 64 TYR B O 1
ATOM 2937 N N . SER B 1 33 ? 36.29529 85.89705 94.02597 1.000 114.82225 65 SER B N 1
ATOM 2938 C CA . SER B 1 33 ? 36.99812 84.95453 93.16673 1.000 115.75666 65 SER B CA 1
ATOM 2939 C C . SER B 1 33 ? 38.47038 85.33780 93.09152 1.000 118.02773 65 SER B C 1
ATOM 2940 O O . SER B 1 33 ? 38.80574 86.51096 92.89987 1.000 123.09127 65 SER B O 1
ATOM 2943 N N . ASP B 1 34 ? 39.35004 84.34850 93.24437 1.000 117.70983 66 ASP B N 1
ATOM 2944 C CA . ASP B 1 34 ? 40.78067 84.60278 93.32071 1.000 120.60972 66 ASP B CA 1
ATOM 2945 C C . ASP B 1 34 ? 41.58611 83.94756 92.20755 1.000 120.33630 66 ASP B C 1
ATOM 2946 O O . ASP B 1 34 ? 42.81983 84.02890 92.23319 1.000 124.37060 66 ASP B O 1
ATOM 2951 N N . ALA B 1 35 ? 40.94173 83.30459 91.23572 1.000 121.39628 67 ALA B N 1
ATOM 2952 C CA . ALA B 1 35 ? 41.68102 82.68867 90.14435 1.000 115.28987 67 ALA B CA 1
ATOM 2953 C C . ALA B 1 35 ? 40.87792 82.80965 88.85834 1.000 117.05364 67 ALA B C 1
ATOM 2954 O O . ALA B 1 35 ? 39.65415 82.95657 88.87831 1.000 113.00779 67 ALA B O 1
ATOM 2956 N N . LYS B 1 36 ? 41.58466 82.74312 87.73122 1.000 108.85410 68 LYS B N 1
ATOM 2957 C CA . LYS B 1 36 ? 40.96213 82.87219 86.41805 1.000 106.27113 68 LYS B CA 1
ATOM 2958 C C . LYS B 1 36 ? 41.53399 81.81388 85.48874 1.000 107.23085 68 LYS B C 1
ATOM 2959 O O . LYS B 1 36 ? 42.74756 81.77342 85.26297 1.000 110.27946 68 LYS B O 1
ATOM 2965 N N . LEU B 1 37 ? 40.66120 80.96360 84.95274 1.000 115.43031 69 LEU B N 1
ATOM 2966 C CA . LEU B 1 37 ? 41.04178 79.97322 83.95158 1.000 115.53951 69 LEU B CA 1
ATOM 2967 C C . LEU B 1 37 ? 40.79121 80.57082 82.57247 1.000 117.35158 69 LEU B C 1
ATOM 2968 O O . LEU B 1 37 ? 39.64266 80.83955 82.20670 1.000 119.08052 69 LEU B O 1
ATOM 2973 N N . VAL B 1 38 ? 41.86065 80.79646 81.81334 1.000 123.10218 70 VAL B N 1
ATOM 2974 C CA . VAL B 1 38 ? 41.75405 81.33811 80.46329 1.000 126.39576 70 VAL B CA 1
ATOM 2975 C C . VAL B 1 38 ? 41.81491 80.18805 79.46896 1.000 127.25592 70 VAL B C 1
ATOM 2976 O O . VAL B 1 38 ? 42.57989 79.23085 79.64652 1.000 129.93557 70 VAL B O 1
ATOM 2980 N N . LEU B 1 39 ? 40.99089 80.27053 78.43049 1.000 122.46134 71 LEU B N 1
ATOM 2981 C CA . LEU B 1 39 ? 40.87635 79.19960 77.45367 1.000 124.16361 71 LEU B CA 1
ATOM 2982 C C . LEU B 1 39 ? 41.85734 79.43522 76.30571 1.000 135.34541 71 LEU B C 1
ATOM 2983 O O . LEU B 1 39 ? 42.67883 80.35544 76.33607 1.000 138.40215 71 LEU B O 1
ATOM 2988 N N . SER B 1 40 ? 41.77840 78.59224 75.27321 1.000 136.38749 72 SER B N 1
ATOM 2989 C CA . SER B 1 40 ? 42.67909 78.73007 74.13432 1.000 142.32799 72 SER B CA 1
ATOM 2990 C C . SER B 1 40 ? 42.30403 79.91803 73.25822 1.000 145.30236 72 SER B C 1
ATOM 2991 O O . SER B 1 40 ? 43.17920 80.51836 72.62409 1.000 151.14543 72 SER B O 1
ATOM 2994 N N . ASP B 1 41 ? 41.01884 80.27419 73.21195 1.000 143.92752 73 ASP B N 1
ATOM 2995 C CA . ASP B 1 41 ? 40.58638 81.39195 72.38041 1.000 143.72628 73 ASP B CA 1
ATOM 2996 C C . ASP B 1 41 ? 40.89366 82.73343 73.03649 1.000 140.85571 73 ASP B C 1
ATOM 2997 O O . ASP B 1 41 ? 41.28454 83.68545 72.35192 1.000 143.53700 73 ASP B O 1
ATOM 3002 N N . GLY B 1 42 ? 40.71884 82.83127 74.35186 1.000 136.73390 74 GLY B N 1
ATOM 3003 C CA . GLY B 1 42 ? 41.02994 84.05639 75.06134 1.000 129.25579 74 GLY B CA 1
ATOM 3004 C C . GLY B 1 42 ? 40.02538 84.39617 76.14183 1.000 130.84417 74 GLY B C 1
ATOM 3005 O O . GLY B 1 42 ? 40.22852 85.33719 76.91519 1.000 132.12288 74 GLY B O 1
ATOM 3006 N N . ARG B 1 43 ? 38.93461 83.63759 76.20261 1.000 131.38083 75 ARG B N 1
ATOM 3007 C CA . ARG B 1 43 ? 37.91669 83.86886 77.21382 1.000 124.83950 75 ARG B CA 1
ATOM 3008 C C . ARG B 1 43 ? 38.42730 83.45274 78.59060 1.000 128.67019 75 ARG B C 1
ATOM 3009 O O . ARG B 1 43 ? 39.35893 82.65421 78.72543 1.000 126.85960 75 ARG B O 1
ATOM 3017 N N . GLU B 1 44 ? 37.80363 84.01376 79.62456 1.000 138.16542 76 GLU B N 1
ATOM 3018 C CA . GLU B 1 44 ? 38.19025 83.75602 81.00371 1.000 139.75716 76 GLU B CA 1
ATOM 3019 C C . GLU B 1 44 ? 36.98485 83.28889 81.80420 1.000 134.01730 76 GLU B C 1
ATOM 3020 O O . GLU B 1 44 ? 35.86671 83.77224 81.60264 1.000 135.76172 76 GLU B O 1
ATOM 3026 N N . VAL B 1 45 ? 37.22147 82.34428 82.71023 1.000 123.17653 77 VAL B N 1
ATOM 3027 C CA . VAL B 1 45 ? 36.22634 81.89266 83.67518 1.000 119.81098 77 VAL B CA 1
ATOM 3028 C C . VAL B 1 45 ? 36.79745 82.13631 85.06421 1.000 112.75040 77 VAL B C 1
ATOM 3029 O O . VAL B 1 45 ? 37.86315 81.60621 85.40412 1.000 109.70074 77 VAL B O 1
ATOM 3033 N N . SER B 1 46 ? 36.10224 82.94736 85.85703 1.000 115.68089 78 SER B N 1
ATOM 3034 C CA . SER B 1 46 ? 36.54991 83.26137 87.20776 1.000 112.56557 78 SER B CA 1
ATOM 3035 C C . SER B 1 46 ? 36.15756 82.12782 88.14687 1.000 106.87068 78 SER B C 1
ATOM 3036 O O . SER B 1 46 ? 34.97494 81.78616 88.25657 1.000 106.59104 78 SER B O 1
ATOM 3039 N N . PHE B 1 47 ? 37.14642 81.54227 88.81871 1.000 108.12062 79 PHE B N 1
ATOM 3040 C CA . PHE B 1 47 ? 36.90758 80.44734 89.74417 1.000 105.47246 79 PHE B CA 1
ATOM 3041 C C . PHE B 1 47 ? 37.70876 80.67384 91.01831 1.000 109.44882 79 PHE B C 1
ATOM 3042 O O . PHE B 1 47 ? 38.63941 81.48555 91.06438 1.000 111.64628 79 PHE B O 1
ATOM 3050 N N . HIS B 1 48 ? 37.32652 79.93992 92.05772 1.000 103.35319 80 HIS B N 1
ATOM 3051 C CA . HIS B 1 48 ? 37.97211 80.01356 93.35833 1.000 103.91677 80 HIS B CA 1
ATOM 3052 C C . HIS B 1 48 ? 38.93532 78.84625 93.52119 1.000 103.33530 80 HIS B C 1
ATOM 3053 O O . HIS B 1 48 ? 38.65543 77.72818 93.07854 1.000 103.79399 80 HIS B O 1
ATOM 3060 N N . ARG B 1 49 ? 40.07423 79.11586 94.16083 1.000 105.72389 81 ARG B N 1
ATOM 3061 C CA . ARG B 1 49 ? 41.12263 78.10640 94.26021 1.000 105.38713 81 ARG B CA 1
ATOM 3062 C C . ARG B 1 49 ? 40.72309 76.96789 95.19121 1.000 97.16660 81 ARG B C 1
ATOM 3063 O O . ARG B 1 49 ? 41.06454 75.80691 94.93844 1.000 97.83001 81 ARG B O 1
ATOM 3071 N N . CYS B 1 50 ? 40.00046 77.27754 96.27055 1.000 98.78198 82 CYS B N 1
ATOM 3072 C CA . CYS B 1 50 ? 39.68208 76.25698 97.26570 1.000 104.52500 82 CYS B CA 1
ATOM 3073 C C . CYS B 1 50 ? 38.75369 75.18950 96.69898 1.000 102.03440 82 CYS B C 1
ATOM 3074 O O . CYS B 1 50 ? 38.97343 73.99096 96.91509 1.000 117.30926 82 CYS B O 1
ATOM 3077 N N . VAL B 1 51 ? 37.71627 75.60485 95.96827 1.000 102.56460 83 VAL B N 1
ATOM 3078 C CA . VAL B 1 51 ? 36.72813 74.65682 95.45666 1.000 98.18405 83 VAL B CA 1
ATOM 3079 C C . VAL B 1 51 ? 37.38830 73.64664 94.52639 1.000 95.83752 83 VAL B C 1
ATOM 3080 O O . VAL B 1 51 ? 37.20281 72.43050 94.66408 1.000 97.96454 83 VAL B O 1
ATOM 3084 N N . LEU B 1 52 ? 38.17573 74.13556 93.56878 1.000 98.03703 84 LEU B N 1
ATOM 3085 C CA . LEU B 1 52 ? 38.78886 73.24522 92.59231 1.000 93.24771 84 LEU B CA 1
ATOM 3086 C C . LEU B 1 52 ? 39.97931 72.49112 93.17010 1.000 91.18622 84 LEU B C 1
ATOM 3087 O O . LEU B 1 52 ? 40.30208 71.39847 92.69169 1.000 102.87056 84 LEU B O 1
ATOM 3092 N N . SER B 1 53 ? 40.63657 73.04141 94.19411 1.000 96.95681 85 SER B N 1
ATOM 3093 C CA . SER B 1 53 ? 41.67598 72.28444 94.88165 1.000 96.48892 85 SER B CA 1
ATOM 3094 C C . SER B 1 53 ? 41.08026 71.14490 95.69645 1.000 101.80450 85 SER B C 1
ATOM 3095 O O . SER B 1 53 ? 41.73502 70.11513 95.89516 1.000 98.94734 85 SER B O 1
ATOM 3097 N N . ALA B 1 54 ? 39.84472 71.30973 96.17102 1.000 99.75088 86 ALA B N 1
ATOM 3098 C CA . ALA B 1 54 ? 39.18032 70.24518 96.91298 1.000 94.76658 86 ALA B CA 1
ATOM 3099 C C . ALA B 1 54 ? 38.61945 69.17873 95.98138 1.000 99.61371 86 ALA B C 1
ATOM 3100 O O . ALA B 1 54 ? 38.87943 67.98432 96.16429 1.000 100.77464 86 ALA B O 1
ATOM 3102 N N . ARG B 1 55 ? 37.84233 69.59311 94.97817 1.000 98.67095 87 ARG B N 1
ATOM 3103 C CA . ARG B 1 55 ? 37.15935 68.62153 94.12978 1.000 98.76035 87 ARG B CA 1
ATOM 3104 C C . ARG B 1 55 ? 38.12469 67.93469 93.17103 1.000 96.04869 87 ARG B C 1
ATOM 3105 O O . ARG B 1 55 ? 37.98625 66.73690 92.89630 1.000 88.23287 87 ARG B O 1
ATOM 3113 N N . SER B 1 56 ? 39.10520 68.66820 92.65399 1.000 95.35933 88 SER B N 1
ATOM 3114 C CA . SER B 1 56 ? 40.03843 68.14900 91.66222 1.000 101.00876 88 SER B CA 1
ATOM 3115 C C . SER B 1 56 ? 41.42552 68.03771 92.27975 1.000 106.96238 88 SER B C 1
ATOM 3116 O O . SER B 1 56 ? 41.97816 69.03462 92.75736 1.000 100.58867 88 SER B O 1
ATOM 3119 N N . SER B 1 57 ? 41.98352 66.82431 92.26989 1.000 96.24055 89 SER B N 1
ATOM 3120 C CA . SER B 1 57 ? 43.36224 66.64740 92.71172 1.000 90.10999 89 SER B CA 1
ATOM 3121 C C . SER B 1 57 ? 44.34208 67.26435 91.72368 1.000 101.04914 89 SER B C 1
ATOM 3122 O O . SER B 1 57 ? 45.40924 67.74427 92.12598 1.000 102.06744 89 SER B O 1
ATOM 3125 N N . PHE B 1 58 ? 43.99720 67.25812 90.43364 1.000 107.05235 90 PHE B N 1
ATOM 3126 C CA . PHE B 1 58 ? 44.82776 67.91804 89.43200 1.000 111.49180 90 PHE B CA 1
ATOM 3127 C C . PHE B 1 58 ? 44.96688 69.40354 89.73570 1.000 113.30221 90 PHE B C 1
ATOM 3128 O O . PHE B 1 58 ? 46.06869 69.96171 89.67443 1.000 116.92488 90 PHE B O 1
ATOM 3136 N N . PHE B 1 59 ? 43.85505 70.06164 90.07251 1.000 98.96025 91 PHE B N 1
ATOM 3137 C CA . PHE B 1 59 ? 43.91363 71.48989 90.36112 1.000 98.11088 91 PHE B CA 1
ATOM 3138 C C . PHE B 1 59 ? 44.68324 71.76725 91.64504 1.000 99.20865 91 PHE B C 1
ATOM 3139 O O . PHE B 1 59 ? 45.39676 72.76980 91.73521 1.000 104.52051 91 PHE B O 1
ATOM 3147 N N . LYS B 1 60 ? 44.56741 70.88921 92.64322 1.000 98.59656 92 LYS B N 1
ATOM 3148 C CA . LYS B 1 60 ? 45.35878 71.05707 93.85869 1.000 97.28464 92 LYS B CA 1
ATOM 3149 C C . LYS B 1 60 ? 46.84895 70.94541 93.55838 1.000 104.50043 92 LYS B C 1
ATOM 3150 O O . LYS B 1 60 ? 47.64776 71.78943 93.98566 1.000 111.43849 92 LYS B O 1
ATOM 3156 N N . SER B 1 61 ? 47.23999 69.90537 92.81524 1.000 103.97726 93 SER B N 1
ATOM 3157 C CA . SER B 1 61 ? 48.64917 69.70868 92.49214 1.000 103.48711 93 SER B CA 1
ATOM 3158 C C . SER B 1 61 ? 49.18977 70.82601 91.60914 1.000 110.47549 93 SER B C 1
ATOM 3159 O O . SER B 1 61 ? 50.37325 71.17037 91.70576 1.000 123.87995 93 SER B O 1
ATOM 3161 N N . ALA B 1 62 ? 48.34829 71.40260 90.74833 1.000 103.86578 94 ALA B N 1
ATOM 3162 C CA . ALA B 1 62 ? 48.80256 72.49100 89.89043 1.000 112.35347 94 ALA B CA 1
ATOM 3163 C C . ALA B 1 62 ? 48.88869 73.80877 90.65128 1.000 120.13158 94 ALA B C 1
ATOM 3164 O O . ALA B 1 62 ? 49.82206 74.59084 90.44012 1.000 130.60718 94 ALA B O 1
ATOM 3166 N N . LEU B 1 63 ? 47.93424 74.06751 91.54715 1.000 114.17538 95 LEU B N 1
ATOM 3167 C CA . LEU B 1 63 ? 47.93283 75.31790 92.29280 1.000 121.02220 95 LEU B CA 1
ATOM 3168 C C . LEU B 1 63 ? 49.02087 75.33555 93.35645 1.000 135.01168 95 LEU B C 1
ATOM 3169 O O . LEU B 1 63 ? 49.56269 76.40327 93.66598 1.000 140.23473 95 LEU B O 1
ATOM 3174 N N . ALA B 1 64 ? 49.36158 74.17134 93.91943 1.000 149.98962 96 ALA B N 1
ATOM 3175 C CA . ALA B 1 64 ? 50.46897 74.11548 94.86747 1.000 156.91914 96 ALA B CA 1
ATOM 3176 C C . ALA B 1 64 ? 51.78839 74.48920 94.20546 1.000 159.74870 96 ALA B C 1
ATOM 3177 O O . ALA B 1 64 ? 52.66845 75.06541 94.85530 1.000 165.25177 96 ALA B O 1
A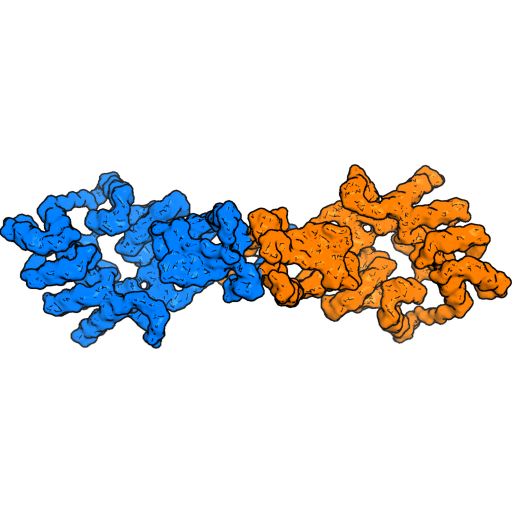TOM 3179 N N . ALA B 1 65 ? 51.94391 74.17452 92.91778 1.000 151.87512 97 ALA B N 1
ATOM 3180 C CA . ALA B 1 65 ? 53.14886 74.56226 92.19497 1.000 156.11590 97 ALA B CA 1
ATOM 3181 C C . ALA B 1 65 ? 53.06532 75.99058 91.67342 1.000 160.81369 97 ALA B C 1
ATOM 3182 O O . ALA B 1 65 ? 54.09012 76.67713 91.59363 1.000 172.93679 97 ALA B O 1
ATOM 3184 N N . ALA B 1 66 ? 51.86462 76.45190 91.31446 1.000 150.38565 98 ALA B N 1
ATOM 3185 C CA . ALA B 1 66 ? 51.71211 77.82205 90.83770 1.000 149.73593 98 ALA B CA 1
ATOM 3186 C C . ALA B 1 66 ? 51.89433 78.83410 91.96123 1.000 160.02455 98 ALA B C 1
ATOM 3187 O O . ALA B 1 66 ? 52.33430 79.96211 91.71075 1.000 163.71178 98 ALA B O 1
ATOM 3189 N N . LYS B 1 67 ? 51.56572 78.45580 93.19870 1.000 162.53214 99 LYS B N 1
ATOM 3190 C CA . LYS B 1 67 ? 51.73924 79.35648 94.33168 1.000 163.49341 99 LYS B CA 1
ATOM 3191 C C . LYS B 1 67 ? 53.19670 79.51365 94.74406 1.000 169.99985 99 LYS B C 1
ATOM 3192 O O . LYS B 1 67 ? 53.48767 80.33786 95.61763 1.000 173.25981 99 LYS B O 1
ATOM 3194 N N . LYS B 1 68 ? 54.11217 78.74900 94.14499 1.000 172.75515 100 LYS B N 1
ATOM 3195 C CA . LYS B 1 68 ? 55.52548 78.87790 94.48486 1.000 178.61014 100 LYS B CA 1
ATOM 3196 C C . LYS B 1 68 ? 56.08425 80.21282 94.00736 1.000 184.25551 100 LYS B C 1
ATOM 3197 O O . LYS B 1 68 ? 56.79481 80.90172 94.74879 1.000 188.26737 100 LYS B O 1
ATOM 3203 N N . GLU B 1 69 ? 55.77214 80.59530 92.76838 1.000 185.62969 101 GLU B N 1
ATOM 3204 C CA . GLU B 1 69 ? 56.25598 81.86249 92.23045 1.000 186.51962 101 GLU B CA 1
ATOM 3205 C C . GLU B 1 69 ? 55.46081 83.03787 92.78930 1.000 190.96847 101 GLU B C 1
ATOM 3206 O O . GLU B 1 69 ? 56.02828 83.96002 93.38489 1.000 198.55741 101 GLU B O 1
ATOM 3208 N N . LYS B 1 70 ? 54.14454 83.01921 92.60582 1.000 180.72193 102 LYS B N 1
ATOM 3209 C CA . LYS B 1 70 ? 53.28697 84.09153 93.09674 1.000 170.98638 102 LYS B CA 1
ATOM 3210 C C . LYS B 1 70 ? 53.04693 83.95781 94.59697 1.000 168.28066 102 LYS B C 1
ATOM 3211 O O . LYS B 1 70 ? 52.37993 84.79443 95.20581 1.000 162.86361 102 LYS B O 1
ATOM 3213 N N . ASN B 1 73 ? 49.80467 89.20383 93.12238 1.000 178.44738 105 ASN B N 1
ATOM 3214 C CA . ASN B 1 73 ? 49.58604 89.37495 94.55329 1.000 184.13294 105 ASN B CA 1
ATOM 3215 C C . ASN B 1 73 ? 48.90986 90.70973 94.85002 1.000 190.39737 105 ASN B C 1
ATOM 3216 O O . ASN B 1 73 ? 49.12034 91.30007 95.90963 1.000 190.17380 105 ASN B O 1
ATOM 3218 N N . ASN B 1 74 ? 48.09366 91.18025 93.90728 1.000 193.21448 106 ASN B N 1
ATOM 3219 C CA . ASN B 1 74 ? 47.41158 92.45940 94.06071 1.000 195.36002 106 ASN B CA 1
ATOM 3220 C C . ASN B 1 74 ? 45.90024 92.27350 94.12033 1.000 196.68317 106 ASN B C 1
ATOM 3221 O O . ASN B 1 74 ? 45.30588 92.32314 95.20219 1.000 187.44166 106 ASN B O 1
ATOM 3223 N N . THR B 1 75 ? 45.26996 92.06040 92.96590 1.000 209.18992 107 THR B N 1
ATOM 3224 C CA . THR B 1 75 ? 43.81844 91.90954 92.88516 1.000 202.35713 107 THR B CA 1
ATOM 3225 C C . THR B 1 75 ? 43.50101 90.81614 91.87536 1.000 202.20529 107 THR B C 1
ATOM 3226 O O . THR B 1 75 ? 43.69979 91.00853 90.67098 1.000 202.52267 107 THR B O 1
ATOM 3228 N N . ALA B 1 76 ? 42.99980 89.68283 92.36602 1.000 189.67495 108 ALA B N 1
ATOM 3229 C CA . ALA B 1 76 ? 42.65568 88.53096 91.53458 1.000 177.15644 108 ALA B CA 1
ATOM 3230 C C . ALA B 1 76 ? 43.82924 88.13905 90.63621 1.000 184.62876 108 ALA B C 1
ATOM 3231 O O . ALA B 1 76 ? 43.72699 88.09615 89.40932 1.000 177.28773 108 ALA B O 1
ATOM 3233 N N . ALA B 1 77 ? 44.96170 87.84736 91.27814 1.000 214.16574 109 ALA B N 1
ATOM 3234 C CA . ALA B 1 77 ? 46.20980 87.63294 90.55157 1.000 200.59301 109 ALA B CA 1
ATOM 3235 C C . ALA B 1 77 ? 46.66682 86.17666 90.57754 1.000 194.00331 109 ALA B C 1
ATOM 3236 O O . ALA B 1 77 ? 47.72815 85.85951 91.12509 1.000 195.13418 109 ALA B O 1
ATOM 3238 N N . VAL B 1 78 ? 45.86586 85.28789 89.99078 1.000 152.05291 110 VAL B N 1
ATOM 3239 C CA . VAL B 1 78 ? 46.26622 83.91535 89.68933 1.000 135.98448 110 VAL B CA 1
ATOM 3240 C C . VAL B 1 78 ? 45.55910 83.51603 88.40097 1.000 128.41075 110 VAL B C 1
ATOM 3241 O O . VAL B 1 78 ? 44.32510 83.52181 88.33296 1.000 127.77143 110 VAL B O 1
ATOM 3245 N N . LYS B 1 79 ? 46.32755 83.18024 87.36761 1.000 124.50039 111 LYS B N 1
ATOM 3246 C CA . LYS B 1 79 ? 45.76989 82.85464 86.06266 1.000 114.89855 111 LYS B CA 1
ATOM 3247 C C . LYS B 1 79 ? 46.32170 81.52094 85.58491 1.000 114.97652 111 LYS B C 1
ATOM 3248 O O . LYS B 1 79 ? 47.52265 81.25836 85.69937 1.000 116.64261 111 LYS B O 1
ATOM 3250 N N . LEU B 1 80 ? 45.43841 80.68351 85.04653 1.000 115.69750 112 LEU B N 1
ATOM 3251 C CA . LEU B 1 80 ? 45.80236 79.35951 84.55625 1.000 117.57950 112 LEU B CA 1
ATOM 3252 C C . LEU B 1 80 ? 45.43900 79.25477 83.08246 1.000 124.65060 112 LEU B C 1
ATOM 3253 O O . LEU B 1 80 ? 44.27456 79.44090 82.71109 1.000 124.94199 112 LEU B O 1
ATOM 3258 N N . GLU B 1 81 ? 46.43233 78.94595 82.25117 1.000 132.17321 113 GLU B N 1
ATOM 3259 C CA . GLU B 1 81 ? 46.22838 78.79627 80.81400 1.000 137.29235 113 GLU B CA 1
ATOM 3260 C C . GLU B 1 81 ? 45.75077 77.37853 80.52420 1.000 134.62861 113 GLU B C 1
ATOM 3261 O O . GLU B 1 81 ? 46.49575 76.41243 80.71886 1.000 133.35129 113 GLU B O 1
ATOM 3267 N N . LEU B 1 82 ? 44.50605 77.25092 80.05726 1.000 127.65290 114 LEU B N 1
ATOM 3268 C CA . LEU B 1 82 ? 43.97488 75.93321 79.72466 1.000 124.94709 114 LEU B CA 1
ATOM 3269 C C . LEU B 1 82 ? 44.68003 75.33276 78.51544 1.000 125.01652 114 LEU B C 1
ATOM 3270 O O . LEU B 1 82 ? 44.81280 74.10746 78.42281 1.000 118.63803 114 LEU B O 1
ATOM 3275 N N . LYS B 1 83 ? 45.14954 76.17354 77.59037 1.000 127.67438 115 LYS B N 1
ATOM 3276 C CA . LYS B 1 83 ? 45.83468 75.67556 76.40293 1.000 132.90673 115 LYS B CA 1
ATOM 3277 C C . LYS B 1 83 ? 47.14266 74.97061 76.73833 1.000 134.75054 115 LYS B C 1
ATOM 3278 O O . LYS B 1 83 ? 47.68423 74.25685 75.88698 1.000 129.43835 115 LYS B O 1
ATOM 3284 N N . GLU B 1 84 ? 47.65969 75.14962 77.95317 1.000 133.68853 116 GLU B N 1
ATOM 3285 C CA . GLU B 1 84 ? 48.92582 74.55548 78.36333 1.000 129.22304 116 GLU B CA 1
ATOM 3286 C C . GLU B 1 84 ? 48.75248 73.30341 79.21202 1.000 120.52481 116 GLU B C 1
ATOM 3287 O O . GLU B 1 84 ? 49.45492 72.31240 78.99097 1.000 119.70354 116 GLU B O 1
ATOM 3293 N N . ILE B 1 85 ? 47.83426 73.32035 80.17978 1.000 123.20276 117 ILE B N 1
ATOM 3294 C CA . ILE B 1 85 ? 47.64449 72.14664 81.02657 1.000 117.67346 117 ILE B CA 1
ATOM 3295 C C . ILE B 1 85 ? 46.82316 71.07849 80.31344 1.000 116.55751 117 ILE B C 1
ATOM 3296 O O . ILE B 1 85 ? 46.95577 69.88673 80.61499 1.000 108.69260 117 ILE B O 1
ATOM 3301 N N . ALA B 1 86 ? 45.96267 71.47123 79.37548 1.000 116.84834 118 ALA B N 1
ATOM 3302 C CA . ALA B 1 86 ? 45.30163 70.49675 78.51760 1.000 117.29102 118 ALA B CA 1
ATOM 3303 C C . ALA B 1 86 ? 46.26677 70.06756 77.42005 1.000 124.73356 118 ALA B C 1
ATOM 3304 O O . ALA B 1 86 ? 46.83637 68.97244 77.47820 1.000 129.82968 118 ALA B O 1
ATOM 3306 N N . LYS B 1 87 ? 46.45008 70.92536 76.41487 1.000 135.14353 119 LYS B N 1
ATOM 3307 C CA . LYS B 1 87 ? 47.47056 70.80262 75.37288 1.000 136.34536 119 LYS B CA 1
ATOM 3308 C C . LYS B 1 87 ? 47.42747 69.46919 74.63119 1.000 138.99216 119 LYS B C 1
ATOM 3309 O O . LYS B 1 87 ? 48.38446 69.12619 73.92808 1.000 148.06085 119 LYS B O 1
ATOM 3311 N N . ASP B 1 88 ? 46.34366 68.70587 74.76780 1.000 126.97547 120 ASP B N 1
ATOM 3312 C CA . ASP B 1 88 ? 46.18753 67.44569 74.05655 1.000 120.45663 120 ASP B CA 1
ATOM 3313 C C . ASP B 1 88 ? 44.86882 67.34255 73.31146 1.000 113.87022 120 ASP B C 1
ATOM 3314 O O . ASP B 1 88 ? 44.69771 66.40490 72.52432 1.000 110.68708 120 ASP B O 1
ATOM 3319 N N . TYR B 1 89 ? 43.93725 68.26765 73.53610 1.000 111.94415 121 TYR B N 1
ATOM 3320 C CA . TYR B 1 89 ? 42.64123 68.27457 72.87039 1.000 104.19758 121 TYR B CA 1
ATOM 3321 C C . TYR B 1 89 ? 41.99612 69.64035 73.05578 1.000 100.75913 121 TYR B C 1
ATOM 3322 O O . TYR B 1 89 ? 41.71649 70.04219 74.18973 1.000 106.09244 121 TYR B O 1
ATOM 3331 N N . GLU B 1 90 ? 41.77751 70.36939 71.96305 1.000 99.08058 122 GLU B N 1
ATOM 3332 C CA . GLU B 1 90 ? 41.18421 71.69651 72.06492 1.000 108.33372 122 GLU B CA 1
ATOM 3333 C C . GLU B 1 90 ? 39.77972 71.59695 72.64249 1.000 107.99069 122 GLU B C 1
ATOM 3334 O O . GLU B 1 90 ? 38.91658 70.90823 72.08964 1.000 108.84416 122 GLU B O 1
ATOM 3340 N N . VAL B 1 91 ? 39.55762 72.27923 73.76184 1.000 107.06604 123 VAL B N 1
ATOM 3341 C CA . VAL B 1 91 ? 38.31427 72.19155 74.51678 1.000 98.38991 123 VAL B CA 1
ATOM 3342 C C . VAL B 1 91 ? 37.59354 73.52847 74.42117 1.000 95.06817 123 VAL B C 1
ATOM 3343 O O . VAL B 1 91 ? 38.20631 74.58734 74.60577 1.000 97.07090 123 VAL B O 1
ATOM 3347 N N . GLY B 1 92 ? 36.29758 73.47887 74.13367 1.000 93.88590 124 GLY B N 1
ATOM 3348 C CA . GLY B 1 92 ? 35.49723 74.67704 74.03466 1.000 92.38531 124 GLY B CA 1
ATOM 3349 C C . GLY B 1 92 ? 35.25096 75.31485 75.39221 1.000 91.21559 124 GLY B C 1
ATOM 3350 O O . GLY B 1 92 ? 35.83685 74.95723 76.41485 1.000 97.70639 124 GLY B O 1
ATOM 3351 N N . PHE B 1 93 ? 34.34349 76.28926 75.38634 1.000 89.85806 125 PHE B N 1
ATOM 3352 C CA . PHE B 1 93 ? 34.02651 77.05636 76.58472 1.000 91.00365 125 PHE B CA 1
ATOM 3353 C C . PHE B 1 93 ? 32.82947 76.48513 77.33604 1.000 93.85566 125 PHE B C 1
ATOM 3354 O O . PHE B 1 93 ? 32.81959 76.47274 78.57334 1.000 99.39550 125 PHE B O 1
ATOM 3362 N N . ASP B 1 94 ? 31.82383 75.99607 76.60870 1.000 95.23058 126 ASP B N 1
ATOM 3363 C CA . ASP B 1 94 ? 30.61914 75.49163 77.25814 1.000 92.72183 126 ASP B CA 1
ATOM 3364 C C . ASP B 1 94 ? 30.89401 74.19340 78.00888 1.000 87.14167 126 ASP B C 1
ATOM 3365 O O . ASP B 1 94 ? 30.31229 73.95047 79.07252 1.000 95.21104 126 ASP B O 1
ATOM 3370 N N . SER B 1 95 ? 31.78378 73.35091 77.47977 1.000 85.03887 127 SER B N 1
ATOM 3371 C CA . SER B 1 95 ? 32.15460 72.13385 78.19458 1.000 85.30759 127 SER B CA 1
ATOM 3372 C C . SER B 1 95 ? 32.90673 72.45928 79.47917 1.000 86.92464 127 SER B C 1
ATOM 3373 O O . SER B 1 95 ? 32.69009 71.81590 80.51503 1.000 86.91722 127 SER B O 1
ATOM 3376 N N . VAL B 1 96 ? 33.79364 73.45603 79.43014 1.000 87.99349 128 VAL B N 1
ATOM 3377 C CA . VAL B 1 96 ? 34.47647 73.90622 80.63930 1.000 86.45328 128 VAL B CA 1
ATOM 3378 C C . VAL B 1 96 ? 33.46638 74.43617 81.64775 1.000 84.94287 128 VAL B C 1
ATOM 3379 O O . VAL B 1 96 ? 33.57590 74.17968 82.85362 1.000 86.00593 128 VAL B O 1
ATOM 3383 N N . VAL B 1 97 ? 32.45963 75.17203 81.16901 1.000 84.98203 129 VAL B N 1
ATOM 3384 C CA . VAL B 1 97 ? 31.42405 75.68655 82.06179 1.000 82.79628 129 VAL B CA 1
ATOM 3385 C C . VAL B 1 97 ? 30.66075 74.53979 82.71292 1.000 92.40173 129 VAL B C 1
ATOM 3386 O O . VAL B 1 97 ? 30.36918 74.57347 83.91284 1.000 87.13986 129 VAL B O 1
ATOM 3390 N N . THR B 1 98 ? 30.33477 73.50450 81.93664 1.000 85.21999 130 THR B N 1
ATOM 3391 C CA . THR B 1 98 ? 29.62270 72.35254 82.48648 1.000 84.14749 130 THR B CA 1
ATOM 3392 C C . THR B 1 98 ? 30.45655 71.64747 83.55223 1.000 92.63971 130 THR B C 1
ATOM 3393 O O . THR B 1 98 ? 29.95370 71.30329 84.63215 1.000 85.73893 130 THR B O 1
ATOM 3397 N N . VAL B 1 99 ? 31.74160 71.42740 83.26443 1.000 83.66350 131 VAL B N 1
ATOM 3398 C CA . VAL B 1 99 ? 32.60517 70.73432 84.21727 1.000 82.12961 131 VAL B CA 1
ATOM 3399 C C . VAL B 1 99 ? 32.76217 71.55327 85.49325 1.000 83.39878 131 VAL B C 1
ATOM 3400 O O . VAL B 1 99 ? 32.71015 71.01278 86.60492 1.000 88.02672 131 VAL B O 1
ATOM 3404 N N . LEU B 1 100 ? 32.93680 72.87091 85.36016 1.000 86.67148 132 LEU B N 1
ATOM 3405 C CA . LEU B 1 100 ? 33.06308 73.71451 86.54447 1.000 87.95532 132 LEU B CA 1
ATOM 3406 C C . LEU B 1 100 ? 31.75827 73.78275 87.32844 1.000 92.88518 132 LEU B C 1
ATOM 3407 O O . LEU B 1 100 ? 31.78125 73.86314 88.56216 1.000 101.80781 132 LEU B O 1
ATOM 3412 N N . ALA B 1 101 ? 30.61628 73.74490 86.63812 1.000 104.57862 133 ALA B N 1
ATOM 3413 C CA . ALA B 1 101 ? 29.33468 73.72154 87.33119 1.000 92.83558 133 ALA B CA 1
ATOM 3414 C C . ALA B 1 101 ? 29.16903 72.43606 88.12670 1.000 104.87667 133 ALA B C 1
ATOM 3415 O O . ALA B 1 101 ? 28.63565 72.45489 89.24163 1.000 88.16933 133 ALA B O 1
ATOM 3417 N N . TYR B 1 102 ? 29.61987 71.30779 87.57332 1.000 91.22334 134 TYR B N 1
ATOM 3418 C CA . TYR B 1 102 ? 29.58263 70.07173 88.34933 1.000 82.65551 134 TYR B CA 1
ATOM 3419 C C . TYR B 1 102 ? 30.56499 70.12431 89.51355 1.000 95.65885 134 TYR B C 1
ATOM 3420 O O . TYR B 1 102 ? 30.29703 69.56889 90.58453 1.000 88.11025 134 TYR B O 1
ATOM 3429 N N . VAL B 1 103 ? 31.71369 70.77398 89.31978 1.000 97.66124 135 VAL B N 1
ATOM 3430 C CA . VAL B 1 103 ? 32.68687 70.89308 90.40285 1.000 93.89066 135 VAL B CA 1
ATOM 3431 C C . VAL B 1 103 ? 32.10779 71.71229 91.55036 1.000 86.99796 135 VAL B C 1
ATOM 3432 O O . VAL B 1 103 ? 32.29383 71.38193 92.72857 1.000 89.28917 135 VAL B O 1
ATOM 3436 N N . TYR B 1 104 ? 31.37846 72.77958 91.22445 1.000 90.05182 136 TYR B N 1
ATOM 3437 C CA . TYR B 1 104 ? 30.85815 73.67321 92.25403 1.000 87.41105 136 TYR B CA 1
ATOM 3438 C C . TYR B 1 104 ? 29.60354 73.11141 92.91731 1.000 87.58575 136 TYR B C 1
ATOM 3439 O O . TYR B 1 104 ? 29.52778 73.03543 94.14830 1.000 89.80652 136 TYR B O 1
ATOM 3448 N N . SER B 1 105 ? 28.60986 72.71232 92.12303 1.000 89.92834 137 SER B N 1
ATOM 3449 C CA . SER B 1 105 ? 27.29438 72.35974 92.64158 1.000 95.88847 137 SER B CA 1
ATOM 3450 C C . SER B 1 105 ? 26.98900 70.86881 92.59405 1.000 89.41328 137 SER B C 1
ATOM 3451 O O . SER B 1 105 ? 25.90547 70.46466 93.03083 1.000 92.34231 137 SER B O 1
ATOM 3454 N N . SER B 1 106 ? 27.90125 70.04598 92.07297 1.000 92.04863 138 SER B N 1
ATOM 3455 C CA . SER B 1 106 ? 27.71692 68.59418 91.99725 1.000 93.04466 138 SER B CA 1
ATOM 3456 C C . SER B 1 106 ? 26.48593 68.21336 91.17823 1.000 100.80901 138 SER B C 1
ATOM 3457 O O . SER B 1 106 ? 25.80885 67.22737 91.47802 1.000 107.57026 138 SER B O 1
ATOM 3460 N N . ARG B 1 107 ? 26.18407 68.98623 90.13749 1.000 102.04035 139 ARG B N 1
ATOM 3461 C CA . ARG B 1 107 ? 25.07943 68.67412 89.24349 1.000 105.08683 139 ARG B CA 1
ATOM 3462 C C . ARG B 1 107 ? 25.46659 69.04974 87.82104 1.000 108.53849 139 ARG B C 1
ATOM 3463 O O . ARG B 1 107 ? 26.15231 70.05168 87.59692 1.000 104.53966 139 ARG B O 1
ATOM 3471 N N . VAL B 1 108 ? 25.04175 68.22776 86.86743 1.000 133.16863 140 VAL B N 1
ATOM 3472 C CA . VAL B 1 108 ? 25.38647 68.43593 85.46651 1.000 116.52398 140 VAL B CA 1
ATOM 3473 C C . VAL B 1 108 ? 24.49621 69.52297 84.88355 1.000 113.21419 140 VAL B C 1
ATOM 3474 O O . VAL B 1 108 ? 23.28633 69.56481 85.13815 1.000 114.17089 140 VAL B O 1
ATOM 3478 N N . ARG B 1 109 ? 25.09668 70.41201 84.09753 1.000 109.18280 141 ARG B N 1
ATOM 3479 C CA . ARG B 1 109 ? 24.38116 71.52111 83.48112 1.000 107.25058 141 ARG B CA 1
ATOM 3480 C C . ARG B 1 109 ? 24.41766 71.36028 81.96778 1.000 106.52004 141 ARG B C 1
ATOM 3481 O O . ARG B 1 109 ? 25.51369 71.29534 81.38356 1.000 110.00035 141 ARG B O 1
ATOM 3489 N N . PRO B 1 110 ? 23.27279 71.28187 81.29579 1.000 109.04669 142 PRO B N 1
ATOM 3490 C CA . PRO B 1 110 ? 23.27116 71.08001 79.84315 1.000 108.02925 142 PRO B CA 1
ATOM 3491 C C . PRO B 1 110 ? 23.79124 72.30868 79.12047 1.000 111.48557 142 PRO B C 1
ATOM 3492 O O . PRO B 1 110 ? 23.49634 73.44686 79.51666 1.000 108.73389 142 PRO B O 1
ATOM 3496 N N . PRO B 1 111 ? 24.56746 72.12111 78.05703 1.000 111.15587 143 PRO B N 1
ATOM 3497 C CA . PRO B 1 111 ? 25.12836 73.26327 77.33046 1.000 109.22989 143 PRO B CA 1
ATOM 3498 C C . PRO B 1 111 ? 24.04258 74.01196 76.58231 1.000 109.85334 143 PRO B C 1
ATOM 3499 O O . PRO B 1 111 ? 22.95721 73.46328 76.33721 1.000 106.50793 143 PRO B O 1
ATOM 3503 N N . PRO B 1 112 ? 24.28998 75.26837 76.21438 1.000 112.90926 144 PRO B N 1
ATOM 3504 C CA . PRO B 1 112 ? 23.34398 75.97753 75.34697 1.000 117.66273 144 PRO B CA 1
ATOM 3505 C C . PRO B 1 112 ? 23.12076 75.20392 74.05700 1.000 117.25860 144 PRO B C 1
ATOM 3506 O O . PRO B 1 112 ? 24.05512 74.64071 73.48223 1.000 118.33066 144 PRO B O 1
ATOM 3510 N N . LYS B 1 113 ? 21.86552 75.16016 73.61469 1.000 117.95601 145 LYS B N 1
ATOM 3511 C CA . LYS B 1 113 ? 21.54869 74.45102 72.38313 1.000 118.14954 145 LYS B CA 1
ATOM 3512 C C . LYS B 1 113 ? 22.31712 75.06834 71.22271 1.000 117.75036 145 LYS B C 1
ATOM 3513 O O . LYS B 1 113 ? 22.28308 76.28452 71.01555 1.000 119.96861 145 LYS B O 1
ATOM 3515 N N . GLY B 1 114 ? 23.00386 74.22325 70.45969 1.000 126.89966 146 GLY B N 1
ATOM 3516 C CA . GLY B 1 114 ? 23.88340 74.70573 69.41437 1.000 121.29088 146 GLY B CA 1
ATOM 3517 C C . GLY B 1 114 ? 25.30744 74.20649 69.55627 1.000 126.57424 146 GLY B C 1
ATOM 3518 O O . GLY B 1 114 ? 26.00673 74.02330 68.55574 1.000 133.06784 146 GLY B O 1
ATOM 3519 N N . VAL B 1 115 ? 25.75494 73.98713 70.79371 1.000 111.92739 147 VAL B N 1
ATOM 3520 C CA . VAL B 1 115 ? 27.08877 73.43387 71.00656 1.000 106.08271 147 VAL B CA 1
ATOM 3521 C C . VAL B 1 115 ? 27.08130 71.92497 70.80309 1.000 102.48628 147 VAL B C 1
ATOM 3522 O O . VAL B 1 115 ? 27.96999 71.37071 70.14602 1.000 101.11622 147 VAL B O 1
ATOM 3526 N N . SER B 1 116 ? 26.08295 71.23898 71.35883 1.000 98.19347 148 SER B N 1
ATOM 3527 C CA . SER B 1 116 ? 25.92254 69.80062 71.19399 1.000 100.19882 148 SER B CA 1
ATOM 3528 C C . SER B 1 116 ? 24.78143 69.46801 70.23757 1.000 92.12806 148 SER B C 1
ATOM 3529 O O . SER B 1 116 ? 24.18130 68.39466 70.32663 1.000 90.51504 148 SER B O 1
ATOM 3532 N N . GLU B 1 117 ? 24.47207 70.38036 69.31890 1.000 95.26559 149 GLU B N 1
ATOM 3533 C CA . GLU B 1 117 ? 23.36887 70.19675 68.39013 1.000 96.19565 149 GLU B CA 1
ATOM 3534 C C . GLU B 1 117 ? 23.81204 70.59713 66.99155 1.000 89.20191 149 GLU B C 1
ATOM 3535 O O . GLU B 1 117 ? 24.61285 71.51934 66.81635 1.000 94.51842 149 GLU B O 1
ATOM 3541 N N . CYS B 1 118 ? 23.27944 69.89453 65.99696 1.000 79.00291 150 CYS B N 1
ATOM 3542 C CA . CYS B 1 118 ? 23.61080 70.13673 64.60417 1.000 82.72790 150 CYS B CA 1
ATOM 3543 C C . CYS B 1 118 ? 22.51940 70.97695 63.94350 1.000 89.84173 150 CYS B C 1
ATOM 3544 O O . CYS B 1 118 ? 21.48981 71.29602 64.54304 1.000 93.16168 150 CYS B O 1
ATOM 3547 N N . ALA B 1 119 ? 22.75348 71.33907 62.68422 1.000 82.23188 151 ALA B N 1
ATOM 3548 C CA . ALA B 1 119 ? 21.86929 72.23200 61.94886 1.000 79.19744 151 ALA B CA 1
ATOM 3549 C C . ALA B 1 119 ? 20.73590 71.50255 61.23784 1.000 90.32606 151 ALA B C 1
ATOM 3550 O O . ALA B 1 119 ? 19.97978 72.13679 60.49492 1.000 89.45892 151 ALA B O 1
ATOM 3552 N N . ASP B 1 120 ? 20.59861 70.19584 61.44322 1.000 89.13713 152 ASP B N 1
ATOM 3553 C CA . ASP B 1 120 ? 19.52889 69.42412 60.82372 1.000 88.07428 152 ASP B CA 1
ATOM 3554 C C . ASP B 1 120 ? 18.33194 69.38450 61.76634 1.000 93.75325 152 ASP B C 1
ATOM 3555 O O . ASP B 1 120 ? 18.41544 68.81611 62.86067 1.000 87.69198 152 ASP B O 1
ATOM 3560 N N . GLU B 1 121 ? 17.22000 69.98902 61.34057 1.000 97.97420 153 GLU B N 1
ATOM 3561 C CA . GLU B 1 121 ? 16.02244 70.01727 62.17175 1.000 97.27641 153 GLU B CA 1
ATOM 3562 C C . GLU B 1 121 ? 15.36836 68.64783 62.29422 1.000 94.29965 153 GLU B C 1
ATOM 3563 O O . GLU B 1 121 ? 14.52486 68.45565 63.17606 1.000 100.65499 153 GLU B O 1
ATOM 3569 N N . ASN B 1 122 ? 15.73119 67.69796 61.43293 1.000 97.58664 154 ASN B N 1
ATOM 3570 C CA . ASN B 1 122 ? 15.24234 66.33180 61.55317 1.000 94.56472 154 ASN B CA 1
ATOM 3571 C C . ASN B 1 122 ? 16.09600 65.48112 62.48215 1.000 87.59396 154 ASN B C 1
ATOM 3572 O O . ASN B 1 122 ? 15.62926 64.43498 62.94730 1.000 89.85486 154 ASN B O 1
ATOM 3577 N N . CYS B 1 123 ? 17.32563 65.90432 62.76150 1.000 90.47622 155 CYS B N 1
ATOM 3578 C CA . CYS B 1 123 ? 18.19979 65.15046 63.64787 1.000 87.79069 155 CYS B CA 1
ATOM 3579 C C . CYS B 1 123 ? 17.75809 65.30533 65.09698 1.000 92.12387 155 CYS B C 1
ATOM 3580 O O . CYS B 1 123 ? 17.38876 66.39662 65.53922 1.000 92.85239 155 CYS B O 1
ATOM 3583 N N . CYS B 1 124 ? 17.79590 64.19883 65.83884 1.000 91.46712 156 CYS B N 1
ATOM 3584 C CA . CYS B 1 124 ? 17.48281 64.23006 67.26080 1.000 87.98095 156 CYS B CA 1
ATOM 3585 C C . CYS B 1 124 ? 18.66125 64.68040 68.11190 1.000 87.62333 156 CYS B C 1
ATOM 3586 O O . CYS B 1 124 ? 18.49941 64.83663 69.32745 1.000 94.18665 156 CYS B O 1
ATOM 3589 N N . HIS B 1 125 ? 19.83227 64.88286 67.50344 1.000 92.40704 157 HIS B N 1
ATOM 3590 C CA . HIS B 1 125 ? 21.02072 65.38017 68.19879 1.000 86.61170 157 HIS B CA 1
ATOM 3591 C C . HIS B 1 125 ? 21.43795 64.45043 69.33435 1.000 82.50843 157 HIS B C 1
ATOM 3592 O O . HIS B 1 125 ? 21.91050 64.88960 70.38457 1.000 75.98476 157 HIS B O 1
ATOM 3599 N N . VAL B 1 126 ? 21.26353 63.15180 69.11479 1.000 87.92716 158 VAL B N 1
ATOM 3600 C CA . VAL B 1 126 ? 21.75545 62.13211 70.02707 1.000 86.40236 158 VAL B CA 1
ATOM 3601 C C . VAL B 1 126 ? 23.11495 61.60368 69.58711 1.000 90.61721 158 VAL B C 1
ATOM 3602 O O . VAL B 1 126 ? 23.99538 61.37852 70.41827 1.000 91.95218 158 VAL B O 1
ATOM 3606 N N . ALA B 1 127 ? 23.30911 61.43161 68.27651 1.000 90.94464 159 ALA B N 1
ATOM 3607 C CA . ALA B 1 127 ? 24.54562 60.88341 67.74176 1.000 85.90590 159 ALA B CA 1
ATOM 3608 C C . ALA B 1 127 ? 25.21414 61.76025 66.69036 1.000 83.76004 159 ALA B C 1
ATOM 3609 O O . ALA B 1 127 ? 26.23588 61.34612 66.13141 1.000 88.61963 159 ALA B O 1
ATOM 3611 N N . CYS B 1 128 ? 24.68003 62.94540 66.39967 1.000 82.29229 160 CYS B N 1
ATOM 3612 C CA . CYS B 1 128 ? 25.31136 63.80411 65.40967 1.000 74.67022 160 CYS B CA 1
ATOM 3613 C C . CYS B 1 128 ? 26.62762 64.36015 65.95447 1.000 74.64459 160 CYS B C 1
ATOM 3614 O O . CYS B 1 128 ? 26.92878 64.27068 67.14804 1.000 97.94260 160 CYS B O 1
ATOM 3617 N N . ARG B 1 129 ? 27.42203 64.93709 65.05303 1.000 73.82894 161 ARG B N 1
ATOM 3618 C CA . ARG B 1 129 ? 28.78559 65.31937 65.41264 1.000 76.81880 161 ARG B CA 1
ATOM 3619 C C . ARG B 1 129 ? 28.86783 66.37547 66.51276 1.000 79.84613 161 ARG B C 1
ATOM 3620 O O . ARG B 1 129 ? 29.76054 66.25277 67.36707 1.000 89.18997 161 ARG B O 1
ATOM 3628 N N . PRO B 1 130 ? 28.02968 67.41969 66.55624 1.000 76.97104 162 PRO B N 1
ATOM 3629 C CA . PRO B 1 130 ? 28.14873 68.37528 67.67483 1.000 85.00376 162 PRO B CA 1
ATOM 3630 C C . PRO B 1 130 ? 27.95819 67.74537 69.04746 1.000 82.32093 162 PRO B C 1
ATOM 3631 O O . PRO B 1 130 ? 28.72284 68.04722 69.97561 1.000 91.77865 162 PRO B O 1
ATOM 3635 N N . ALA B 1 131 ? 26.95529 66.87675 69.20463 1.000 81.14681 163 ALA B N 1
ATOM 3636 C CA . ALA B 1 131 ? 26.73348 66.22730 70.49361 1.000 82.59455 163 ALA B CA 1
ATOM 3637 C C . ALA B 1 131 ? 27.90767 65.33380 70.87036 1.000 84.71681 163 ALA B C 1
ATOM 3638 O O . ALA B 1 131 ? 28.35544 65.33257 72.02555 1.000 87.50607 163 ALA B O 1
ATOM 3640 N N . VAL B 1 132 ? 28.41663 64.56362 69.90628 1.000 79.68909 164 VAL B N 1
ATOM 3641 C CA . VAL B 1 132 ? 29.56844 63.70583 70.16458 1.000 83.06061 164 VAL B CA 1
ATOM 3642 C C . VAL B 1 132 ? 30.77842 64.54670 70.54801 1.000 82.25622 164 VAL B C 1
ATOM 3643 O O . VAL B 1 132 ? 31.53292 64.19419 71.46027 1.000 82.23365 164 VAL B O 1
ATOM 3647 N N . ASP B 1 133 ? 30.96911 65.68140 69.87202 1.000 83.53807 165 ASP B N 1
ATOM 3648 C CA . ASP B 1 133 ? 32.09958 66.55244 70.17263 1.000 81.00939 165 ASP B CA 1
ATOM 3649 C C . ASP B 1 133 ? 32.00168 67.11481 71.58310 1.000 82.42467 165 ASP B C 1
ATOM 3650 O O . ASP B 1 133 ? 32.99932 67.15578 72.31214 1.000 89.06997 165 ASP B O 1
ATOM 3655 N N . PHE B 1 134 ? 30.80771 67.55640 71.98663 1.000 78.20977 166 PHE B N 1
ATOM 3656 C CA . PHE B 1 134 ? 30.64613 68.06673 73.34497 1.000 80.96611 166 PHE B CA 1
ATOM 3657 C C . PHE B 1 134 ? 30.88777 66.97242 74.37768 1.000 90.52753 166 PHE B C 1
ATOM 3658 O O . PHE B 1 134 ? 31.54082 67.20831 75.40402 1.000 90.27554 166 PHE B O 1
ATOM 3666 N N . MET B 1 135 ? 30.36103 65.76985 74.12874 1.000 80.48900 167 MET B N 1
ATOM 3667 C CA . MET B 1 135 ? 30.59135 64.66287 75.05123 1.000 79.67230 167 MET B CA 1
ATOM 3668 C C . MET B 1 135 ? 32.07652 64.34333 75.16534 1.000 81.76071 167 MET B C 1
ATOM 3669 O O . MET B 1 135 ? 32.58442 64.10200 76.26653 1.000 79.44649 167 MET B O 1
ATOM 3674 N N . LEU B 1 136 ? 32.79245 64.35416 74.03776 1.000 91.71454 168 LEU B N 1
ATOM 3675 C CA . LEU B 1 136 ? 34.22311 64.06892 74.06098 1.000 84.35847 168 LEU B CA 1
ATOM 3676 C C . LEU B 1 136 ? 34.99047 65.15566 74.80261 1.000 81.34193 168 LEU B C 1
ATOM 3677 O O . LEU B 1 136 ? 35.92897 64.85829 75.55011 1.000 83.24914 168 LEU B O 1
ATOM 3682 N N . GLU B 1 137 ? 34.60871 66.42108 74.60869 1.000 77.00216 169 GLU B N 1
ATOM 3683 C CA . GLU B 1 137 ? 35.27071 67.50619 75.32655 1.000 81.85406 169 GLU B CA 1
ATOM 3684 C C . GLU B 1 137 ? 35.06149 67.37987 76.82935 1.000 83.98875 169 GLU B C 1
ATOM 3685 O O . GLU B 1 137 ? 36.00736 67.53917 77.61081 1.000 82.68173 169 GLU B O 1
ATOM 3691 N N . VAL B 1 138 ? 33.83110 67.08416 77.25425 1.000 83.30863 170 VAL B N 1
ATOM 3692 C CA . VAL B 1 138 ? 33.56738 66.94918 78.68387 1.000 72.89252 170 VAL B CA 1
ATOM 3693 C C . VAL B 1 138 ? 34.30052 65.73859 79.25225 1.000 84.58924 170 VAL B C 1
ATOM 3694 O O . VAL B 1 138 ? 34.82161 65.78239 80.37341 1.000 93.22327 170 VAL B O 1
ATOM 3698 N N . LEU B 1 139 ? 34.36912 64.64546 78.48724 1.000 78.65451 171 LEU B N 1
ATOM 3699 C CA . LEU B 1 139 ? 35.08256 63.46110 78.95449 1.000 83.14879 171 LEU B CA 1
ATOM 3700 C C . LEU B 1 139 ? 36.57418 63.73835 79.10242 1.000 79.01814 171 LEU B C 1
ATOM 3701 O O . LEU B 1 139 ? 37.19395 63.33009 80.09258 1.000 90.28803 171 LEU B O 1
ATOM 3706 N N . TYR B 1 140 ? 37.16603 64.43778 78.13086 1.000 81.80594 172 TYR B N 1
ATOM 3707 C CA . TYR B 1 140 ? 38.57780 64.79376 78.22723 1.000 83.80537 172 TYR B CA 1
ATOM 3708 C C . TYR B 1 140 ? 38.82941 65.73643 79.39702 1.000 86.56865 172 TYR B C 1
ATOM 3709 O O . TYR B 1 140 ? 39.85502 65.62996 80.08141 1.000 85.83200 172 TYR B O 1
ATOM 3718 N N . LEU B 1 141 ? 37.90398 66.66787 79.64191 1.000 91.29746 173 LEU B N 1
ATOM 3719 C CA . LEU B 1 141 ? 38.04749 67.56466 80.78342 1.000 84.23256 173 LEU B CA 1
ATOM 3720 C C . LEU B 1 141 ? 37.99214 66.79443 82.09502 1.000 80.54696 173 LEU B C 1
ATOM 3721 O O . LEU B 1 141 ? 38.77366 67.06158 83.01474 1.000 79.60631 173 LEU B O 1
ATOM 3726 N N . ALA B 1 142 ? 37.07112 65.83387 82.19939 1.000 83.98313 174 ALA B N 1
ATOM 3727 C CA . ALA B 1 142 ? 36.98585 65.01745 83.40483 1.000 86.10788 174 ALA B CA 1
ATOM 3728 C C . ALA B 1 142 ? 38.22526 64.15121 83.58385 1.000 88.92409 174 ALA B C 1
ATOM 3729 O O . ALA B 1 142 ? 38.64025 63.89326 84.71945 1.000 88.20207 174 ALA B O 1
ATOM 3731 N N . PHE B 1 143 ? 38.82613 63.69391 82.48342 1.000 80.10042 175 PHE B N 1
ATOM 3732 C CA . PHE B 1 143 ? 40.04782 62.90180 82.58872 1.000 87.66433 175 PHE B CA 1
ATOM 3733 C C . PHE B 1 143 ? 41.21839 63.75635 83.05844 1.000 93.10316 175 PHE B C 1
ATOM 3734 O O . PHE B 1 143 ? 41.98061 63.35074 83.94386 1.000 95.78188 175 PHE B O 1
ATOM 3742 N N . ILE B 1 144 ? 41.38028 64.94321 82.47050 1.000 90.25288 176 ILE B N 1
ATOM 3743 C CA . ILE B 1 144 ? 42.48867 65.81339 82.85148 1.000 89.91586 176 ILE B CA 1
ATOM 3744 C C . ILE B 1 144 ? 42.32012 66.30038 84.28560 1.000 91.71185 176 ILE B C 1
ATOM 3745 O O . ILE B 1 144 ? 43.29191 66.38232 85.04673 1.000 103.47720 176 ILE B O 1
ATOM 3750 N N . PHE B 1 145 ? 41.08914 66.61489 84.68319 1.000 92.71750 177 PHE B N 1
ATOM 3751 C CA . PHE B 1 145 ? 40.81617 67.12691 86.01947 1.000 88.71958 177 PHE B CA 1
ATOM 3752 C C . PHE B 1 145 ? 40.73922 66.02708 87.07001 1.000 92.96702 177 PHE B C 1
ATOM 3753 O O . PHE B 1 145 ? 40.59018 66.33989 88.25657 1.000 99.08080 177 PHE B O 1
ATOM 3761 N N . LYS B 1 146 ? 40.83005 64.75992 86.66183 1.000 95.07342 178 LYS B N 1
ATOM 3762 C CA . LYS B 1 146 ? 40.80042 63.61232 87.56945 1.000 104.69343 178 LYS B CA 1
ATOM 3763 C C . LYS B 1 146 ? 39.50364 63.58265 88.38286 1.000 100.21312 178 LYS B C 1
ATOM 3764 O O . LYS B 1 146 ? 39.49662 63.71351 89.60840 1.000 99.52210 178 LYS B O 1
ATOM 3770 N N . ILE B 1 147 ? 38.39958 63.40706 87.66987 1.000 98.31368 179 ILE B N 1
ATOM 3771 C CA . ILE B 1 147 ? 37.08052 63.24192 88.26330 1.000 102.80529 179 ILE B CA 1
ATOM 3772 C C . ILE B 1 147 ? 36.49443 61.93195 87.75110 1.000 105.90170 179 ILE B C 1
ATOM 3773 O O . ILE B 1 147 ? 36.04951 61.84354 86.60622 1.000 102.89759 179 ILE B O 1
ATOM 3778 N N . PRO B 1 148 ? 36.46957 60.88590 88.58057 1.000 103.00332 180 PRO B N 1
ATOM 3779 C CA . PRO B 1 148 ? 36.08291 59.55845 88.08114 1.000 99.99699 180 PRO B CA 1
ATOM 3780 C C . PRO B 1 148 ? 34.58636 59.40970 87.85496 1.000 103.64003 180 PRO B C 1
ATOM 3781 O O . PRO B 1 148 ? 34.16456 58.66796 86.96121 1.000 103.48316 180 PRO B O 1
ATOM 3785 N N . GLU B 1 149 ? 33.77386 60.10487 88.65373 1.000 108.02813 181 GLU B N 1
ATOM 3786 C CA . GLU B 1 149 ? 32.32651 60.01728 88.48530 1.000 108.79318 181 GLU B CA 1
ATOM 3787 C C . GLU B 1 149 ? 31.89646 60.59292 87.14067 1.000 105.86732 181 GLU B C 1
ATOM 3788 O O . GLU B 1 149 ? 31.12851 59.96454 86.40197 1.000 106.79568 181 GLU B O 1
ATOM 3794 N N . LEU B 1 150 ? 32.38933 61.78783 86.80366 1.000 101.42538 182 LEU B N 1
ATOM 3795 C CA . LEU B 1 150 ? 32.08636 62.37650 85.50309 1.000 98.30882 182 LEU B CA 1
ATOM 3796 C C . LEU B 1 150 ? 32.66041 61.53120 84.37337 1.000 92.98667 182 LEU B C 1
ATOM 3797 O O . LEU B 1 150 ? 32.03982 61.39325 83.31017 1.000 93.71636 182 LEU B O 1
ATOM 3802 N N . ILE B 1 151 ? 33.84710 60.95702 84.59010 1.000 93.08144 183 ILE B N 1
ATOM 3803 C CA . ILE B 1 151 ? 34.45711 60.08314 83.59153 1.000 87.59399 183 ILE B CA 1
ATOM 3804 C C . ILE B 1 151 ? 33.53043 58.91762 83.27371 1.000 90.24515 183 ILE B C 1
ATOM 3805 O O . ILE B 1 151 ? 33.22332 58.64763 82.10742 1.000 95.45872 183 ILE B O 1
ATOM 3810 N N . THR B 1 152 ? 33.05983 58.21879 84.31041 1.000 93.00939 184 THR B N 1
ATOM 3811 C CA . THR B 1 152 ? 32.18148 57.07350 84.09369 1.000 95.79069 184 THR B CA 1
ATOM 3812 C C . THR B 1 152 ? 30.85089 57.50472 83.48859 1.000 91.12360 184 THR B C 1
ATOM 3813 O O . THR B 1 152 ? 30.32241 56.83228 82.59313 1.000 95.71369 184 THR B O 1
ATOM 3817 N N . LEU B 1 153 ? 30.30507 58.63335 83.95092 1.000 94.71316 185 LEU B N 1
ATOM 3818 C CA . LEU B 1 153 ? 29.02759 59.11224 83.43266 1.000 91.34786 185 LEU B CA 1
ATOM 3819 C C . LEU B 1 153 ? 29.10300 59.36980 81.93282 1.000 94.84247 185 LEU B C 1
ATOM 3820 O O . LEU B 1 153 ? 28.27335 58.87264 81.16119 1.000 102.49192 185 LEU B O 1
ATOM 3825 N N . TYR B 1 154 ? 30.10313 60.13491 81.49395 1.000 89.05494 186 TYR B N 1
ATOM 3826 C CA . TYR B 1 154 ? 30.19045 60.45664 80.07565 1.000 91.41205 186 TYR B CA 1
ATOM 3827 C C . TYR B 1 154 ? 30.70709 59.29283 79.23921 1.000 89.36407 186 TYR B C 1
ATOM 3828 O O . TYR B 1 154 ? 30.36941 59.20573 78.05281 1.000 91.22373 186 TYR B O 1
ATOM 3837 N N . GLN B 1 155 ? 31.47173 58.37171 79.83232 1.000 90.59306 187 GLN B N 1
ATOM 3838 C CA . GLN B 1 155 ? 31.80228 57.13605 79.13306 1.000 88.61808 187 GLN B CA 1
ATOM 3839 C C . GLN B 1 155 ? 30.54741 56.32660 78.83790 1.000 92.90670 187 GLN B C 1
ATOM 3840 O O . GLN B 1 155 ? 30.38179 55.81005 77.72822 1.000 98.02003 187 GLN B O 1
ATOM 3846 N N . ARG B 1 156 ? 29.64498 56.21406 79.81675 1.000 99.55353 188 ARG B N 1
ATOM 3847 C CA . ARG B 1 156 ? 28.37751 55.52993 79.57538 1.000 101.02852 188 ARG B CA 1
ATOM 3848 C C . ARG B 1 156 ? 27.53009 56.28316 78.55608 1.000 104.70683 188 ARG B C 1
ATOM 3849 O O . ARG B 1 156 ? 26.87266 55.66645 77.70587 1.000 116.29918 188 ARG B O 1
ATOM 3857 N N . HIS B 1 157 ? 27.52703 57.61765 78.63618 1.000 101.14194 189 HIS B N 1
ATOM 3858 C CA . HIS B 1 157 ? 26.79618 58.42526 77.66326 1.000 96.21160 189 HIS B CA 1
ATOM 3859 C C . HIS B 1 157 ? 27.27057 58.14392 76.24327 1.000 94.06895 189 HIS B C 1
ATOM 3860 O O . HIS B 1 157 ? 26.45581 57.99746 75.32464 1.000 96.44146 189 HIS B O 1
ATOM 3867 N N . LEU B 1 158 ? 28.58800 58.06713 76.04422 1.000 98.52131 190 LEU B N 1
ATOM 3868 C CA . LEU B 1 158 ? 29.11772 57.78318 74.71495 1.000 92.20416 190 LEU B CA 1
ATOM 3869 C C . LEU B 1 158 ? 28.90585 56.32716 74.31741 1.000 95.68796 190 LEU B C 1
ATOM 3870 O O . LEU B 1 158 ? 28.71528 56.03391 73.13156 1.000 90.51202 190 LEU B O 1
ATOM 3875 N N . LEU B 1 159 ? 28.93757 55.40625 75.28418 1.000 102.55606 191 LEU B N 1
ATOM 3876 C CA . LEU B 1 159 ? 28.80524 53.98904 74.96374 1.000 96.68639 191 LEU B CA 1
ATOM 3877 C C . LEU B 1 159 ? 27.38658 53.64424 74.53219 1.000 102.86264 191 LEU B C 1
ATOM 3878 O O . LEU B 1 159 ? 27.19069 52.82219 73.62939 1.000 102.68655 191 LEU B O 1
ATOM 3883 N N . ASP B 1 160 ? 26.38278 54.25566 75.16516 1.000 92.78439 192 ASP B N 1
ATOM 3884 C CA . ASP B 1 160 ? 25.00441 54.00289 74.75897 1.000 97.24600 192 ASP B CA 1
ATOM 3885 C C . ASP B 1 160 ? 24.70049 54.52950 73.36070 1.000 100.51141 192 ASP B C 1
ATOM 3886 O O . ASP B 1 160 ? 23.71205 54.10296 72.75509 1.000 107.47601 192 ASP B O 1
ATOM 3891 N N . VAL B 1 161 ? 25.53312 55.42179 72.82763 1.000 103.63598 193 VAL B N 1
ATOM 3892 C CA . VAL B 1 161 ? 25.21950 56.13219 71.59294 1.000 108.03726 193 VAL B CA 1
ATOM 3893 C C . VAL B 1 161 ? 26.09278 55.62837 70.44701 1.000 113.25387 193 VAL B C 1
ATOM 3894 O O . VAL B 1 161 ? 25.68671 55.67591 69.27992 1.000 122.83160 193 VAL B O 1
ATOM 3898 N N . VAL B 1 162 ? 27.28538 55.11632 70.77424 1.000 105.29703 194 VAL B N 1
ATOM 3899 C CA . VAL B 1 162 ? 28.29755 54.82937 69.75646 1.000 95.97596 194 VAL B CA 1
ATOM 3900 C C . VAL B 1 162 ? 27.77244 53.90177 68.66318 1.000 101.33564 194 VAL B C 1
ATOM 3901 O O . VAL B 1 162 ? 28.21262 53.98330 67.50938 1.000 104.68897 194 VAL B O 1
ATOM 3905 N N . ASP B 1 163 ? 26.81712 53.02666 68.98655 1.000 106.00945 195 ASP B N 1
ATOM 3906 C CA . ASP B 1 163 ? 26.29966 52.10690 67.97853 1.000 101.60287 195 ASP B CA 1
ATOM 3907 C C . ASP B 1 163 ? 25.49972 52.81478 66.89275 1.000 100.22799 195 ASP B C 1
ATOM 3908 O O . ASP B 1 163 ? 25.30207 52.24110 65.81647 1.000 102.85013 195 ASP B O 1
ATOM 3913 N N . LYS B 1 164 ? 25.04045 54.04012 67.14358 1.000 95.64654 196 LYS B N 1
ATOM 3914 C CA . LYS B 1 164 ? 24.25944 54.79687 66.17406 1.000 99.10972 196 LYS B CA 1
ATOM 3915 C C . LYS B 1 164 ? 25.03892 55.96107 65.57597 1.000 92.59252 196 LYS B C 1
ATOM 3916 O O . LYS B 1 164 ? 24.44952 56.80337 64.89076 1.000 98.77347 196 LYS B O 1
ATOM 3922 N N . VAL B 1 165 ? 26.34464 56.02761 65.81349 1.000 96.70726 197 VAL B N 1
ATOM 3923 C CA . VAL B 1 165 ? 27.18818 57.10664 65.31329 1.000 94.77681 197 VAL B CA 1
ATOM 3924 C C . VAL B 1 165 ? 27.84907 56.65664 64.01896 1.000 93.96133 197 VAL B C 1
ATOM 3925 O O . VAL B 1 165 ? 28.18424 55.47607 63.85501 1.000 97.36869 197 VAL B O 1
ATOM 3929 N N . VAL B 1 166 ? 28.02646 57.59942 63.08917 1.000 92.20256 198 VAL B N 1
ATOM 3930 C CA . VAL B 1 166 ? 28.72646 57.29802 61.84909 1.000 98.25683 198 VAL B CA 1
ATOM 3931 C C . VAL B 1 166 ? 30.17015 56.90979 62.16622 1.000 96.00686 198 VAL B C 1
ATOM 3932 O O . VAL B 1 166 ? 30.79181 57.43786 63.09718 1.000 94.02875 198 VAL B O 1
ATOM 3936 N N . ILE B 1 167 ? 30.70519 55.96924 61.38178 1.000 100.35068 199 ILE B N 1
ATOM 3937 C CA . ILE B 1 167 ? 32.00706 55.37710 61.68211 1.000 106.30018 199 ILE B CA 1
ATOM 3938 C C . ILE B 1 167 ? 33.11565 56.42359 61.64846 1.000 101.66460 199 ILE B C 1
ATOM 3939 O O . ILE B 1 167 ? 34.07845 56.34796 62.42526 1.000 107.27577 199 ILE B O 1
ATOM 3944 N N . GLU B 1 168 ? 33.00465 57.41426 60.75910 1.000 97.22144 200 GLU B N 1
ATOM 3945 C CA . GLU B 1 168 ? 34.02996 58.45052 60.67882 1.000 88.86130 200 GLU B CA 1
ATOM 3946 C C . GLU B 1 168 ? 34.10735 59.26730 61.96265 1.000 92.23516 200 GLU B C 1
ATOM 3947 O O . GLU B 1 168 ? 35.17548 59.79011 62.30056 1.000 95.57246 200 GLU B O 1
ATOM 3953 N N . ASP B 1 169 ? 32.99384 59.38948 62.68887 1.000 92.05730 201 ASP B N 1
ATOM 3954 C CA . ASP B 1 169 ? 33.02862 60.01310 64.00699 1.000 89.38491 201 ASP B CA 1
ATOM 3955 C C . ASP B 1 169 ? 33.47643 59.02811 65.07931 1.000 89.51309 201 ASP B C 1
ATOM 3956 O O . ASP B 1 169 ? 34.08377 59.43280 66.08089 1.000 96.03782 201 ASP B O 1
ATOM 3961 N N . THR B 1 170 ? 33.18112 57.73927 64.88780 1.000 84.91213 202 THR B N 1
ATOM 3962 C CA . THR B 1 170 ? 33.70332 56.71795 65.78677 1.000 86.27817 202 THR B CA 1
ATOM 3963 C C . THR B 1 170 ? 35.22550 56.70365 65.77279 1.000 93.51121 202 THR B C 1
ATOM 3964 O O . THR B 1 170 ? 35.85249 56.36737 66.78199 1.000 93.90603 202 THR B O 1
ATOM 3968 N N . LEU B 1 171 ? 35.83527 57.08509 64.64818 1.000 92.65466 203 LEU B N 1
ATOM 3969 C CA . LEU B 1 171 ? 37.28992 57.21358 64.59896 1.000 83.81037 203 LEU B CA 1
ATOM 3970 C C . LEU B 1 171 ? 37.78513 58.25829 65.59517 1.000 75.81484 203 LEU B C 1
ATOM 3971 O O . LEU B 1 171 ? 38.73667 58.01649 66.34756 1.000 88.41602 203 LEU B O 1
ATOM 3976 N N . VAL B 1 172 ? 37.14506 59.42945 65.61710 1.000 83.06254 204 VAL B N 1
ATOM 3977 C CA . VAL B 1 172 ? 37.54725 60.48201 66.54653 1.000 82.58881 204 VAL B CA 1
ATOM 3978 C C . VAL B 1 172 ? 37.25915 60.06338 67.98448 1.000 81.87937 204 VAL B C 1
ATOM 3979 O O . VAL B 1 172 ? 38.03772 60.35713 68.90488 1.000 88.36572 204 VAL B O 1
ATOM 3983 N N . ILE B 1 173 ? 36.13904 59.36870 68.20062 1.000 83.33380 205 ILE B N 1
ATOM 3984 C CA . ILE B 1 173 ? 35.81976 58.88077 69.54107 1.000 82.13896 205 ILE B CA 1
ATOM 3985 C C . ILE B 1 173 ? 36.89145 57.90862 70.02304 1.000 86.07221 205 ILE B C 1
ATOM 3986 O O . ILE B 1 173 ? 37.32050 57.95753 71.18219 1.000 84.45695 205 ILE B O 1
ATOM 3991 N N . LEU B 1 174 ? 37.34994 57.01975 69.13789 1.000 84.30237 206 LEU B N 1
ATOM 3992 C CA . LEU B 1 174 ? 38.41144 56.08367 69.49553 1.000 85.12625 206 LEU B CA 1
ATOM 3993 C C . LEU B 1 174 ? 39.72855 56.80867 69.74099 1.000 85.35619 206 LEU B C 1
ATOM 3994 O O . LEU B 1 174 ? 40.50088 56.42246 70.62667 1.000 90.21156 206 LEU B O 1
ATOM 3999 N N . LYS B 1 175 ? 40.00458 57.85643 68.96173 1.000 82.85065 207 LYS B N 1
ATOM 4000 C CA . LYS B 1 175 ? 41.19140 58.67016 69.20727 1.000 83.70716 207 LYS B CA 1
ATOM 4001 C C . LYS B 1 175 ? 41.17208 59.24814 70.61710 1.000 89.78443 207 LYS B C 1
ATOM 4002 O O . LYS B 1 175 ? 42.16071 59.15448 71.35659 1.000 93.35889 207 LYS B O 1
ATOM 4008 N N . LEU B 1 176 ? 40.04287 59.84136 71.01255 1.000 89.92213 208 LEU B N 1
ATOM 4009 C CA . LEU B 1 176 ? 39.95164 60.39705 72.36088 1.000 90.61629 208 LEU B CA 1
ATOM 4010 C C . LEU B 1 176 ? 40.03987 59.30463 73.42033 1.000 90.04137 208 LEU B C 1
ATOM 4011 O O . LEU B 1 176 ? 40.66786 59.49982 74.46775 1.000 90.94412 208 LEU B O 1
ATOM 4016 N N . ALA B 1 177 ? 39.41294 58.15117 73.17084 1.000 94.06417 209 ALA B N 1
ATOM 4017 C CA . ALA B 1 177 ? 39.47966 57.05096 74.12836 1.000 93.93895 209 ALA B CA 1
ATOM 4018 C C . ALA B 1 177 ? 40.91558 56.58620 74.33153 1.000 101.38253 209 ALA B C 1
ATOM 4019 O O . ALA B 1 177 ? 41.31256 56.23865 75.45005 1.000 100.51762 209 ALA B O 1
ATOM 4021 N N . ASN B 1 178 ? 41.70918 56.57108 73.25868 1.000 96.95810 210 ASN B N 1
ATOM 4022 C CA . ASN B 1 178 ? 43.13112 56.27712 73.40046 1.000 97.48381 210 ASN B CA 1
ATOM 4023 C C . ASN B 1 178 ? 43.84638 57.38507 74.16211 1.000 99.58994 210 ASN B C 1
ATOM 4024 O O . ASN B 1 178 ? 44.77276 57.11628 74.93611 1.000 102.37642 210 ASN B O 1
ATOM 4029 N N . ILE B 1 179 ? 43.43241 58.63689 73.95323 1.000 102.22242 211 ILE B N 1
ATOM 4030 C CA . ILE B 1 179 ? 44.06678 59.75223 74.65012 1.000 98.01992 211 ILE B CA 1
ATOM 4031 C C . ILE B 1 179 ? 43.79638 59.67533 76.14972 1.000 103.72534 211 ILE B C 1
ATOM 4032 O O . ILE B 1 179 ? 44.67719 59.96499 76.96899 1.000 99.01186 211 ILE B O 1
ATOM 4037 N N . CYS B 1 180 ? 42.58939 59.26333 76.53478 1.000 99.69094 212 CYS B N 1
ATOM 4038 C CA . CYS B 1 180 ? 42.17857 59.25055 77.93451 1.000 103.50108 212 CYS B CA 1
ATOM 4039 C C . CYS B 1 180 ? 42.74027 58.07048 78.72403 1.000 109.19551 212 CYS B C 1
ATOM 4040 O O . CYS B 1 180 ? 42.25370 57.80303 79.82834 1.000 108.47572 212 CYS B O 1
ATOM 4043 N N . GLY B 1 181 ? 43.73581 57.36447 78.19409 1.000 115.70091 213 GLY B N 1
ATOM 4044 C CA . GLY B 1 181 ? 44.39277 56.30633 78.93719 1.000 115.42182 213 GLY B CA 1
ATOM 4045 C C . GLY B 1 181 ? 43.46094 55.15672 79.27517 1.000 118.45580 213 GLY B C 1
ATOM 4046 O O . GLY B 1 181 ? 42.47742 54.87984 78.57993 1.000 115.40282 213 GLY B O 1
ATOM 4047 N N . LYS B 1 182 ? 43.77873 54.47538 80.37571 1.000 119.79056 214 LYS B N 1
ATOM 4048 C CA . LYS B 1 182 ? 43.02408 53.30956 80.81837 1.000 119.86885 214 LYS B CA 1
ATOM 4049 C C . LYS B 1 182 ? 41.73873 53.66894 81.55198 1.000 114.04462 214 LYS B C 1
ATOM 4050 O O . LYS B 1 182 ? 41.02173 52.76124 81.98721 1.000 112.34239 214 LYS B O 1
ATOM 4052 N N . ALA B 1 183 ? 41.42869 54.95789 81.70272 1.000 115.13312 215 ALA B N 1
ATOM 4053 C CA . ALA B 1 183 ? 40.19280 55.35880 82.36270 1.000 111.10209 215 ALA B CA 1
ATOM 4054 C C . ALA B 1 183 ? 38.95945 55.10876 81.50604 1.000 111.60957 215 ALA B C 1
ATOM 4055 O O . ALA B 1 183 ? 37.83970 55.24590 82.01028 1.000 108.13398 215 ALA B O 1
ATOM 4057 N N . CYS B 1 184 ? 39.13361 54.75145 80.23300 1.000 111.19309 216 CYS B N 1
ATOM 4058 C CA . CYS B 1 184 ? 38.02329 54.45907 79.32995 1.000 109.03661 216 CYS B CA 1
ATOM 4059 C C . CYS B 1 184 ? 38.30364 53.15129 78.58696 1.000 107.94955 216 CYS B C 1
ATOM 4060 O O . CYS B 1 184 ? 38.35274 53.10069 77.35872 1.000 106.44321 216 CYS B O 1
ATOM 4063 N N . MET B 1 185 ? 38.48987 52.07400 79.35376 1.000 106.31255 217 MET B N 1
ATOM 4064 C CA . MET B 1 185 ? 38.77718 50.77836 78.74613 1.000 105.85528 217 MET B CA 1
ATOM 4065 C C . MET B 1 185 ? 37.57210 50.24637 77.98079 1.000 108.51728 217 MET B C 1
ATOM 4066 O O . MET B 1 185 ? 37.71758 49.72348 76.86941 1.000 114.78916 217 MET B O 1
ATOM 4071 N N . LYS B 1 186 ? 36.37514 50.37187 78.55862 1.000 108.42126 218 LYS B N 1
ATOM 4072 C CA . LYS B 1 186 ? 35.16996 49.89122 77.88974 1.000 109.19720 218 LYS B CA 1
ATOM 4073 C C . LYS B 1 186 ? 34.93042 50.64433 76.58682 1.000 105.39413 218 LYS B C 1
ATOM 4074 O O . LYS B 1 186 ? 34.66785 50.03579 75.54162 1.000 108.08898 218 LYS B O 1
ATOM 4080 N N . LEU B 1 187 ? 35.01845 51.97693 76.63411 1.000 104.45316 219 LEU B N 1
ATOM 4081 C CA . LEU B 1 187 ? 34.82017 52.78272 75.43335 1.000 103.49132 219 LEU B CA 1
ATOM 4082 C C . LEU B 1 187 ? 35.86738 52.46304 74.37498 1.000 103.45050 219 LEU B C 1
ATOM 4083 O O . LEU B 1 187 ? 35.54027 52.32382 73.19068 1.000 95.05712 219 LEU B O 1
ATOM 4088 N N . LEU B 1 188 ? 37.13270 52.34028 74.78378 1.000 103.13690 220 LEU B N 1
ATOM 4089 C CA . LEU B 1 188 ? 38.19428 52.05158 73.82524 1.000 102.85798 220 LEU B CA 1
ATOM 4090 C C . LEU B 1 188 ? 37.99001 50.69056 73.17223 1.000 107.84866 220 LEU B C 1
ATOM 4091 O O . LEU B 1 188 ? 38.13400 50.55287 71.95191 1.000 103.53741 220 LEU B O 1
ATOM 4096 N N . ASP B 1 189 ? 37.64891 49.67320 73.96727 1.000 105.01034 221 ASP B N 1
ATOM 4097 C CA . ASP B 1 189 ? 37.44006 48.34091 73.40981 1.000 110.05726 221 ASP B CA 1
ATOM 4098 C C . ASP B 1 189 ? 36.23644 48.31297 72.47564 1.000 109.48767 221 ASP B C 1
ATOM 4099 O O . ASP B 1 189 ? 36.29478 47.70509 71.39922 1.000 120.45211 221 ASP B O 1
ATOM 4104 N N . ARG B 1 190 ? 35.13968 48.97200 72.86188 1.000 106.69672 222 ARG B N 1
ATOM 4105 C CA . ARG B 1 190 ? 33.96218 49.00681 72.00060 1.000 110.69823 222 ARG B CA 1
ATOM 4106 C C . ARG B 1 190 ? 34.25699 49.73340 70.69392 1.000 105.62716 222 ARG B C 1
ATOM 4107 O O . ARG B 1 190 ? 33.82452 49.29698 69.61971 1.000 109.09140 222 ARG B O 1
ATOM 4115 N N . CYS B 1 191 ? 35.00505 50.83756 70.76222 1.000 103.65637 223 CYS B N 1
ATOM 4116 C CA . CYS B 1 191 ? 35.34125 51.57549 69.55043 1.000 100.03516 223 CYS B CA 1
ATOM 4117 C C . CYS B 1 191 ? 36.26259 50.76598 68.64795 1.000 100.86686 223 CYS B C 1
ATOM 4118 O O . CYS B 1 191 ? 36.08902 50.76035 67.42432 1.000 100.07932 223 CYS B O 1
ATOM 4121 N N . LYS B 1 192 ? 37.24769 50.07607 69.23014 1.000 106.09857 224 LYS B N 1
ATOM 4122 C CA . LYS B 1 192 ? 38.11947 49.22270 68.42938 1.000 101.96303 224 LYS B CA 1
ATOM 4123 C C . LYS B 1 192 ? 37.33002 48.10457 67.76229 1.000 105.51183 224 LYS B C 1
ATOM 4124 O O . LYS B 1 192 ? 37.56831 47.77991 66.59291 1.000 102.79502 224 LYS B O 1
ATOM 4130 N N . GLU B 1 193 ? 36.38249 47.50593 68.48984 1.000 105.78774 225 GLU B N 1
ATOM 4131 C CA . GLU B 1 193 ? 35.54439 46.46664 67.90096 1.000 110.32919 225 GLU B CA 1
ATOM 4132 C C . GLU B 1 193 ? 34.71482 47.01779 66.74790 1.000 110.62948 225 GLU B C 1
ATOM 4133 O O . GLU B 1 193 ? 34.61229 46.38758 65.68787 1.000 109.18804 225 GLU B O 1
ATOM 4139 N N . ILE B 1 194 ? 34.12234 48.19980 66.93505 1.000 111.61310 226 ILE B N 1
ATOM 4140 C CA . ILE B 1 194 ? 33.31339 48.80854 65.88200 1.000 106.08215 226 ILE B CA 1
ATOM 4141 C C . ILE B 1 194 ? 34.16737 49.10966 64.65549 1.000 105.53442 226 ILE B C 1
ATOM 4142 O O . ILE B 1 194 ? 33.73603 48.90376 63.51378 1.000 108.03393 226 ILE B O 1
ATOM 4147 N N . ILE B 1 195 ? 35.39669 49.58261 64.86880 1.000 105.64291 227 ILE B N 1
ATOM 4148 C CA . ILE B 1 195 ? 36.25390 49.95229 63.74576 1.000 98.78222 227 ILE B CA 1
ATOM 4149 C C . ILE B 1 195 ? 36.71413 48.71181 62.98800 1.000 105.73178 227 ILE B C 1
ATOM 4150 O O . ILE B 1 195 ? 36.68279 48.67603 61.75233 1.000 107.08507 227 ILE B O 1
ATOM 4155 N N . VAL B 1 196 ? 37.14698 47.67383 63.71029 1.000 106.03527 228 VAL B N 1
ATOM 4156 C CA . VAL B 1 196 ? 37.60656 46.46636 63.03286 1.000 108.18001 228 VAL B CA 1
ATOM 4157 C C . VAL B 1 196 ? 36.45015 45.70285 62.40267 1.000 112.87403 228 VAL B C 1
ATOM 4158 O O . VAL B 1 196 ? 36.66762 44.91454 61.47516 1.000 118.14420 228 VAL B O 1
ATOM 4162 N N . LYS B 1 197 ? 35.21955 45.91715 62.87602 1.000 112.79685 229 LYS B N 1
ATOM 4163 C CA . LYS B 1 197 ? 34.07512 45.24591 62.26874 1.000 114.18094 229 LYS B CA 1
ATOM 4164 C C . LYS B 1 197 ? 33.72940 45.85721 60.91646 1.000 108.16894 229 LYS B C 1
ATOM 4165 O O . LYS B 1 197 ? 33.31229 45.14535 59.99543 1.000 114.92409 229 LYS B O 1
ATOM 4167 N N . SER B 1 198 ? 33.89831 47.16947 60.77667 1.000 103.54182 230 SER B N 1
ATOM 4168 C CA . SER B 1 198 ? 33.58104 47.85344 59.53385 1.000 106.35852 230 SER B CA 1
ATOM 4169 C C . SER B 1 198 ? 34.71956 47.68561 58.52861 1.000 107.87829 230 SER B C 1
ATOM 4170 O O . SER B 1 198 ? 35.75610 47.07825 58.81206 1.000 109.90182 230 SER B O 1
ATOM 4173 N N . ASN B 1 199 ? 34.52171 48.23520 57.33065 1.000 103.70542 231 ASN B N 1
ATOM 4174 C CA . ASN B 1 199 ? 35.52619 48.15669 56.27730 1.000 105.76195 231 ASN B CA 1
ATOM 4175 C C . ASN B 1 199 ? 36.20087 49.50738 56.07378 1.000 102.76917 231 ASN B C 1
ATOM 4176 O O . ASN B 1 199 ? 36.18636 50.05828 54.96806 1.000 98.54722 231 ASN B O 1
ATOM 4181 N N . VAL B 1 200 ? 36.79646 50.04597 57.13711 1.000 105.51080 232 VAL B N 1
ATOM 4182 C CA . VAL B 1 200 ? 37.45915 51.34080 57.05247 1.000 103.45204 232 VAL B CA 1
ATOM 4183 C C . VAL B 1 200 ? 38.77293 51.18685 56.29921 1.000 106.22159 232 VAL B C 1
ATOM 4184 O O . VAL B 1 200 ? 39.54789 50.25477 56.55225 1.000 108.37402 232 VAL B O 1
ATOM 4188 N N . ASP B 1 201 ? 39.02383 52.09925 55.36226 1.000 107.30528 233 ASP B N 1
ATOM 4189 C CA . ASP B 1 201 ? 40.24992 52.06270 54.57802 1.000 110.10884 233 ASP B CA 1
ATOM 4190 C C . ASP B 1 201 ? 41.47411 52.21490 55.47465 1.000 115.07795 233 ASP B C 1
ATOM 4191 O O . ASP B 1 201 ? 41.41589 52.81347 56.55230 1.000 123.93469 233 ASP B O 1
ATOM 4196 N N . MET B 1 202 ? 42.59690 51.65638 55.01575 1.000 120.55147 234 MET B N 1
ATOM 4197 C CA . MET B 1 202 ? 43.85232 51.81917 55.74072 1.000 121.14089 234 MET B CA 1
ATOM 4198 C C . MET B 1 202 ? 44.31843 53.26968 55.72621 1.000 109.81773 234 MET B C 1
ATOM 4199 O O . MET B 1 202 ? 44.93710 53.73188 56.69200 1.000 107.89711 234 MET B O 1
ATOM 4204 N N . VAL B 1 203 ? 44.01606 54.00346 54.65312 1.000 111.31290 235 VAL B N 1
ATOM 4205 C CA . VAL B 1 203 ? 44.42222 55.40229 54.56421 1.000 106.82760 235 VAL B CA 1
ATOM 4206 C C . VAL B 1 203 ? 43.70887 56.23848 55.62013 1.000 108.17319 235 VAL B C 1
ATOM 4207 O O . VAL B 1 203 ? 44.32247 57.09000 56.27551 1.000 105.14051 235 VAL B O 1
ATOM 4211 N N . SER B 1 204 ? 42.40436 56.01575 55.80005 1.000 97.23334 236 SER B N 1
ATOM 4212 C CA . SER B 1 204 ? 41.65966 56.77112 56.80265 1.000 96.81436 236 SER B CA 1
ATOM 4213 C C . SER B 1 204 ? 42.16061 56.46316 58.20789 1.000 96.43038 236 SER B C 1
ATOM 4214 O O . SER B 1 204 ? 42.27287 57.36572 59.04667 1.000 108.93898 236 SER B O 1
ATOM 4217 N N . LEU B 1 205 ? 42.46936 55.19295 58.48281 1.000 109.43322 237 LEU B N 1
ATOM 4218 C CA . LEU B 1 205 ? 43.06427 54.83988 59.76763 1.000 100.89506 237 LEU B CA 1
ATOM 4219 C C . LEU B 1 205 ? 44.40014 55.54384 59.96262 1.000 100.06281 237 LEU B C 1
ATOM 4220 O O . LEU B 1 205 ? 44.67448 56.08655 61.03939 1.000 96.12980 237 LEU B O 1
ATOM 4225 N N . GLU B 1 206 ? 45.23893 55.55392 58.92364 1.000 96.37461 238 GLU B N 1
ATOM 4226 C CA . GLU B 1 206 ? 46.55378 56.17694 59.02959 1.000 99.53325 238 GLU B CA 1
ATOM 4227 C C . GLU B 1 206 ? 46.44001 57.67475 59.28258 1.000 99.13990 238 GLU B C 1
ATOM 4228 O O . GLU B 1 206 ? 47.23247 58.24619 60.04086 1.000 103.45932 238 GLU B O 1
ATOM 4234 N N . LYS B 1 207 ? 45.46047 58.32740 58.65957 1.000 96.94642 239 LYS B N 1
ATOM 4235 C CA . LYS B 1 207 ? 45.32492 59.77388 58.76973 1.000 98.09005 239 LYS B CA 1
ATOM 4236 C C . LYS B 1 207 ? 44.48649 60.22049 59.96195 1.000 97.21830 239 LYS B C 1
ATOM 4237 O O . LYS B 1 207 ? 44.50011 61.41164 60.29091 1.000 109.88053 239 LYS B O 1
ATOM 4243 N N . SER B 1 208 ? 43.76345 59.31128 60.61891 1.000 105.75732 240 SER B N 1
ATOM 4244 C CA . SER B 1 208 ? 42.91521 59.68356 61.74294 1.000 95.32475 240 SER B CA 1
ATOM 4245 C C . SER B 1 208 ? 43.37119 59.11326 63.07921 1.000 96.31360 240 SER B C 1
ATOM 4246 O O . SER B 1 208 ? 42.89463 59.57682 64.12121 1.000 95.94372 240 SER B O 1
ATOM 4249 N N . LEU B 1 209 ? 44.27179 58.13555 63.08463 1.000 95.36064 241 LEU B N 1
ATOM 4250 C CA . LEU B 1 209 ? 44.69972 57.47660 64.30769 1.000 93.04374 241 LEU B CA 1
ATOM 4251 C C . LEU B 1 209 ? 46.21803 57.41618 64.37575 1.000 100.48145 241 LEU B C 1
ATOM 4252 O O . LEU B 1 209 ? 46.89162 57.43418 63.34021 1.000 109.00443 241 LEU B O 1
ATOM 4257 N N . PRO B 1 210 ? 46.78374 57.35021 65.58036 1.000 102.42420 242 PRO B N 1
ATOM 4258 C CA . PRO B 1 210 ? 48.23892 57.20829 65.70922 1.000 106.05652 242 PRO B CA 1
ATOM 4259 C C . PRO B 1 210 ? 48.71175 55.85696 65.19195 1.000 105.53178 242 PRO B C 1
ATOM 4260 O O . PRO B 1 210 ? 47.92619 54.95378 64.90072 1.000 111.40358 242 PRO B O 1
ATOM 4264 N N . GLU B 1 211 ? 50.03752 55.72827 65.09323 1.000 108.89546 243 GLU B N 1
ATOM 4265 C CA . GLU B 1 211 ? 50.63367 54.54965 64.46839 1.000 108.76899 243 GLU B CA 1
ATOM 4266 C C . GLU B 1 211 ? 50.29479 53.27551 65.23499 1.000 109.47674 243 GLU B C 1
ATOM 4267 O O . GLU B 1 211 ? 49.93487 52.25401 64.63602 1.000 104.83345 243 GLU B O 1
ATOM 4273 N N . GLU B 1 212 ? 50.40925 53.31472 66.56524 1.000 109.15952 244 GLU B N 1
ATOM 4274 C CA . GLU B 1 212 ? 50.17344 52.11166 67.35816 1.000 112.07720 244 GLU B CA 1
ATOM 4275 C C . GLU B 1 212 ? 48.71632 51.66932 67.27975 1.000 112.24979 244 GLU B C 1
ATOM 4276 O O . GLU B 1 212 ? 48.42936 50.46678 67.25756 1.000 113.62212 244 GLU B O 1
ATOM 4282 N N . LEU B 1 213 ? 47.78336 52.62257 67.21212 1.000 112.86254 245 LEU B N 1
ATOM 4283 C CA . LEU B 1 213 ? 46.37293 52.26415 67.10108 1.000 104.99851 245 LEU B CA 1
ATOM 4284 C C . LEU B 1 213 ? 46.07807 51.59154 65.76651 1.000 105.67394 245 LEU B C 1
ATOM 4285 O O . LEU B 1 213 ? 45.36000 50.58477 65.71701 1.000 107.18986 245 LEU B O 1
ATOM 4290 N N . VAL B 1 214 ? 46.62273 52.13419 64.67477 1.000 114.33868 246 VAL B N 1
ATOM 4291 C CA . VAL B 1 214 ? 46.43101 51.51938 63.36460 1.000 105.95627 246 VAL B CA 1
ATOM 4292 C C . VAL B 1 214 ? 47.05810 50.13347 63.33211 1.000 115.83156 246 VAL B C 1
ATOM 4293 O O . VAL B 1 214 ? 46.48859 49.19277 62.76636 1.000 111.86040 246 VAL B O 1
ATOM 4297 N N . LYS B 1 215 ? 48.23693 49.98185 63.94203 1.000 128.88776 247 LYS B N 1
ATOM 4298 C CA . LYS B 1 215 ? 48.88370 48.67389 63.96865 1.000 129.55477 247 LYS B CA 1
ATOM 4299 C C . LYS B 1 215 ? 48.05265 47.66466 64.75200 1.000 120.88459 247 LYS B C 1
ATOM 4300 O O . LYS B 1 215 ? 47.89173 46.51725 64.32201 1.000 129.84608 247 LYS B O 1
ATOM 4306 N N . GLU B 1 216 ? 47.50290 48.07940 65.89679 1.000 116.24510 248 GLU B N 1
ATOM 4307 C CA . GLU B 1 216 ? 46.65303 47.18944 66.68294 1.000 116.21492 248 GLU B CA 1
ATOM 4308 C C . GLU B 1 216 ? 45.39791 46.79721 65.91228 1.000 114.75541 248 GLU B C 1
ATOM 4309 O O . GLU B 1 216 ? 44.99967 45.62337 65.90810 1.000 114.05089 248 GLU B O 1
ATOM 4315 N N . ILE B 1 217 ? 44.75895 47.76973 65.25658 1.000 112.48206 249 ILE B N 1
ATOM 4316 C CA . ILE B 1 217 ? 43.53700 47.48701 64.50934 1.000 109.84542 249 ILE B CA 1
ATOM 4317 C C . ILE B 1 217 ? 43.82635 46.53736 63.35431 1.000 116.06031 249 ILE B C 1
ATOM 4318 O O . ILE B 1 217 ? 43.06777 45.59316 63.10520 1.000 118.25843 249 ILE B O 1
ATOM 4323 N N . ILE B 1 218 ? 44.93623 46.75626 62.64495 1.000 112.70720 250 ILE B N 1
ATOM 4324 C CA . ILE B 1 218 ? 45.28883 45.88446 61.52906 1.000 114.45472 250 ILE B CA 1
ATOM 4325 C C . ILE B 1 218 ? 45.62848 44.48526 62.02903 1.000 126.78483 250 ILE B C 1
ATOM 4326 O O . ILE B 1 218 ? 45.26159 43.48297 61.40368 1.000 131.72014 250 ILE B O 1
ATOM 4331 N N . ASP B 1 219 ? 46.31528 44.39072 63.17067 1.000 120.95809 251 ASP B N 1
ATOM 4332 C CA . ASP B 1 219 ? 46.65121 43.08556 63.72937 1.000 124.31837 251 ASP B CA 1
ATOM 4333 C C . ASP B 1 219 ? 45.39400 42.30740 64.09548 1.000 128.46465 251 ASP B C 1
ATOM 4334 O O . ASP B 1 219 ? 45.27612 41.11385 63.78879 1.000 136.36831 251 ASP B O 1
ATOM 4339 N N . ARG B 1 220 ? 44.43494 42.97004 64.74888 1.000 129.31791 252 ARG B N 1
ATOM 4340 C CA . ARG B 1 220 ? 43.20408 42.27282 65.10970 1.000 134.42525 252 ARG B CA 1
ATOM 4341 C C . ARG B 1 220 ? 42.37758 41.92800 63.87610 1.000 138.33888 252 ARG B C 1
ATOM 4342 O O . ARG B 1 220 ? 41.74573 40.86663 63.82609 1.000 144.66137 252 ARG B O 1
ATOM 4350 N N . ARG B 1 221 ? 42.36863 42.80730 62.87112 1.000 130.45765 253 ARG B N 1
ATOM 4351 C CA . ARG B 1 221 ? 41.65983 42.50618 61.63231 1.000 133.18950 253 ARG B CA 1
ATOM 4352 C C . ARG B 1 221 ? 42.26022 41.28899 60.94266 1.000 145.91724 253 ARG B C 1
ATOM 4353 O O . ARG B 1 221 ? 41.53484 40.46343 60.37579 1.000 149.24520 253 ARG B O 1
ATOM 4361 N N . LYS B 1 222 ? 43.58758 41.15968 60.98685 1.000 164.06332 254 LYS B N 1
ATOM 4362 C CA . LYS B 1 222 ? 44.24547 40.02301 60.35369 1.000 149.53548 254 LYS B CA 1
ATOM 4363 C C . LYS B 1 222 ? 43.99596 38.73608 61.12951 1.000 154.30571 254 LYS B C 1
ATOM 4364 O O . LYS B 1 222 ? 43.71361 37.69060 60.53251 1.000 158.77034 254 LYS B O 1
ATOM 4370 N N . GLU B 1 223 ? 44.09141 38.79053 62.46090 1.000 153.62622 255 GLU B N 1
ATOM 4371 C CA . GLU B 1 223 ? 43.93511 37.57992 63.25962 1.000 160.38752 255 GLU B CA 1
ATOM 4372 C C . GLU B 1 223 ? 42.48425 37.12448 63.35893 1.000 161.63297 255 GLU B C 1
ATOM 4373 O O . GLU B 1 223 ? 42.23865 35.94361 63.62688 1.000 164.38598 255 GLU B O 1
ATOM 4379 N N . LEU B 1 224 ? 41.52238 38.02149 63.14955 1.000 158.95623 256 LEU B N 1
ATOM 4380 C CA . LEU B 1 224 ? 40.11052 37.66816 63.23576 1.000 159.49047 256 LEU B CA 1
ATOM 4381 C C . LEU B 1 224 ? 39.56519 37.07175 61.94461 1.000 160.02390 256 LEU B C 1
ATOM 4382 O O . LEU B 1 224 ? 38.35582 36.83476 61.85376 1.000 157.27850 256 LEU B O 1
ATOM 4384 N N . GLY B 1 225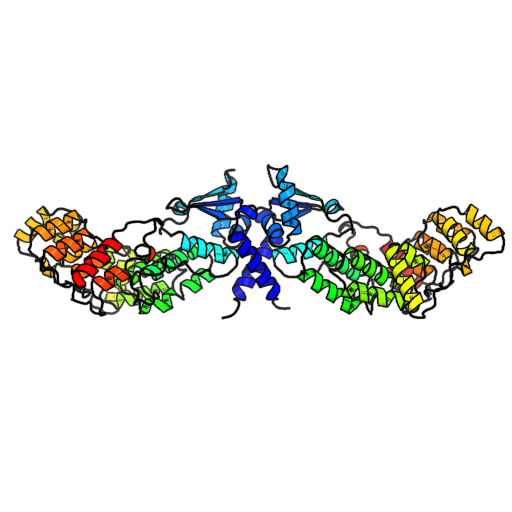 ? 40.41736 36.82335 60.95108 1.000 161.72124 257 GLY B N 1
ATOM 4385 C CA . GLY B 1 225 ? 39.97517 36.29491 59.68011 1.000 160.93900 257 GLY B CA 1
ATOM 4386 C C . GLY B 1 225 ? 39.48490 37.32570 58.68889 1.000 157.55813 257 GLY B C 1
ATOM 4387 O O . GLY B 1 225 ? 39.35517 37.00259 57.50092 1.000 156.21531 257 GLY B O 1
ATOM 4388 N N . LEU B 1 226 ? 39.20561 38.55019 59.12838 1.000 158.91223 258 LEU B N 1
ATOM 4389 C CA . LEU B 1 226 ? 38.76456 39.59367 58.21544 1.000 155.76003 258 LEU B CA 1
ATOM 4390 C C . LEU B 1 226 ? 39.88869 39.97761 57.25993 1.000 159.70241 258 LEU B C 1
ATOM 4391 O O . LEU B 1 226 ? 41.07139 39.95349 57.61105 1.000 158.32644 258 LEU B O 1
ATOM 4393 N N . GLU B 1 227 ? 39.50601 40.33663 56.03820 1.000 165.40017 259 GLU B N 1
ATOM 4394 C CA . GLU B 1 227 ? 40.49013 40.63677 55.00877 1.000 165.72096 259 GLU B CA 1
ATOM 4395 C C . GLU B 1 227 ? 41.16032 41.98032 55.26594 1.000 160.39051 259 GLU B C 1
ATOM 4396 O O . GLU B 1 227 ? 40.51403 42.95488 55.66086 1.000 157.07130 259 GLU B O 1
ATOM 4402 N N . VAL B 1 228 ? 42.46954 42.02054 55.04292 1.000 160.29320 260 VAL B N 1
ATOM 4403 C CA . VAL B 1 228 ? 43.24536 43.25588 55.09437 1.000 156.99361 260 VAL B CA 1
ATOM 4404 C C . VAL B 1 228 ? 44.03258 43.35205 53.79340 1.000 161.36936 260 VAL B C 1
ATOM 4405 O O . VAL B 1 228 ? 45.18237 42.89235 53.73083 1.000 159.67861 260 VAL B O 1
ATOM 4407 N N . PRO B 1 229 ? 43.45763 43.92396 52.73706 1.000 164.52339 261 PRO B N 1
ATOM 4408 C CA . PRO B 1 229 ? 44.13788 43.92679 51.43788 1.000 164.81111 261 PRO B CA 1
ATOM 4409 C C . PRO B 1 229 ? 45.41973 44.74114 51.46929 1.000 164.39982 261 PRO B C 1
ATOM 4410 O O . PRO B 1 229 ? 45.53608 45.74145 52.18174 1.000 176.02716 261 PRO B O 1
ATOM 4414 N N . LYS B 1 230 ? 46.39195 44.29029 50.68206 1.000 161.03529 262 LYS B N 1
ATOM 4415 C CA . LYS B 1 230 ? 47.66390 44.98990 50.58914 1.000 154.82133 262 LYS B CA 1
ATOM 4416 C C . LYS B 1 230 ? 47.47709 46.34046 49.91057 1.000 154.39594 262 LYS B C 1
ATOM 4417 O O . LYS B 1 230 ? 46.75564 46.46122 48.91613 1.000 155.11102 262 LYS B O 1
ATOM 4419 N N . VAL B 1 231 ? 48.12612 47.36330 50.46303 1.000 152.74155 263 VAL B N 1
ATOM 4420 C CA . VAL B 1 231 ? 48.05637 48.70022 49.88507 1.000 146.34337 263 VAL B CA 1
ATOM 4421 C C . VAL B 1 231 ? 48.75140 48.68303 48.53046 1.000 142.61759 263 VAL B C 1
ATOM 4422 O O . VAL B 1 231 ? 49.92417 48.30531 48.42416 1.000 149.23140 263 VAL B O 1
ATOM 4424 N N . LYS B 1 232 ? 48.02476 49.07924 47.48727 1.000 137.56313 264 LYS B N 1
ATOM 4425 C CA . LYS B 1 232 ? 48.59392 49.10140 46.14668 1.000 131.51764 264 LYS B CA 1
ATOM 4426 C C . LYS B 1 232 ? 49.76352 50.07555 46.08872 1.000 126.12577 264 LYS B C 1
ATOM 4427 O O . LYS B 1 232 ? 49.65256 51.22556 46.52395 1.000 125.21992 264 LYS B O 1
ATOM 4429 N N . LYS B 1 233 ? 50.89051 49.60350 45.55009 1.000 127.70818 265 LYS B N 1
ATOM 4430 C CA . LYS B 1 233 ? 52.12321 50.38574 45.58366 1.000 124.77956 265 LYS B CA 1
ATOM 4431 C C . LYS B 1 233 ? 51.97817 51.68745 44.80443 1.000 124.11438 265 LYS B C 1
ATOM 4432 O O . LYS B 1 233 ? 52.30474 52.76727 45.31048 1.000 119.62091 265 LYS B O 1
ATOM 4434 N N . HIS B 1 234 ? 51.49124 51.60426 43.56486 1.000 132.87599 266 HIS B N 1
ATOM 4435 C CA . HIS B 1 234 ? 51.33612 52.80559 42.75160 1.000 125.37896 266 HIS B CA 1
ATOM 4436 C C . HIS B 1 234 ? 50.25752 53.72784 43.30859 1.000 121.17122 266 HIS B C 1
ATOM 4437 O O . HIS B 1 234 ? 50.37955 54.95639 43.21059 1.000 117.47371 266 HIS B O 1
ATOM 4444 N N . VAL B 1 235 ? 49.20152 53.15777 43.89392 1.000 121.62424 267 VAL B N 1
ATOM 4445 C CA . VAL B 1 235 ? 48.19095 53.96880 44.56660 1.000 117.40420 267 VAL B CA 1
ATOM 4446 C C . VAL B 1 235 ? 48.81722 54.73250 45.72602 1.000 111.80398 267 VAL B C 1
ATOM 4447 O O . VAL B 1 235 ? 48.48766 55.89966 45.97500 1.000 106.04703 267 VAL B O 1
ATOM 4451 N N . SER B 1 236 ? 49.74155 54.09031 46.44463 1.000 115.90637 268 SER B N 1
ATOM 4452 C CA . SER B 1 236 ? 50.46227 54.78117 47.50778 1.000 112.26690 268 SER B CA 1
ATOM 4453 C C . SER B 1 236 ? 51.30735 55.91775 46.94798 1.000 110.16350 268 SER B C 1
ATOM 4454 O O . SER B 1 236 ? 51.42208 56.97880 47.57053 1.000 104.21717 268 SER B O 1
ATOM 4457 N N . ASN B 1 237 ? 51.90230 55.71765 45.76884 1.000 112.80494 269 ASN B N 1
ATOM 4458 C CA . ASN B 1 237 ? 52.66845 56.78922 45.13999 1.000 107.50937 269 ASN B CA 1
ATOM 4459 C C . ASN B 1 237 ? 51.77353 57.96975 44.78532 1.000 100.75333 269 ASN B C 1
ATOM 4460 O O . ASN B 1 237 ? 52.14910 59.12897 44.99752 1.000 98.07943 269 ASN B O 1
ATOM 4465 N N . VAL B 1 238 ? 50.58180 57.69440 44.24941 1.000 106.85875 270 VAL B N 1
ATOM 4466 C CA . VAL B 1 238 ? 49.64896 58.77151 43.92254 1.000 103.15082 270 VAL B CA 1
ATOM 4467 C C . VAL B 1 238 ? 49.21529 59.50425 45.18788 1.000 98.45310 270 VAL B C 1
ATOM 4468 O O . VAL B 1 238 ? 49.13663 60.74026 45.21520 1.000 94.08521 270 VAL B O 1
ATOM 4472 N N . HIS B 1 239 ? 48.94105 58.75578 46.25939 1.000 97.88713 271 HIS B N 1
ATOM 4473 C CA . HIS B 1 239 ? 48.52385 59.37921 47.51190 1.000 94.70168 271 HIS B CA 1
ATOM 4474 C C . HIS B 1 239 ? 49.63405 60.24315 48.09829 1.000 101.22446 271 HIS B C 1
ATOM 4475 O O . HIS B 1 239 ? 49.37208 61.33373 48.61931 1.000 100.59459 271 HIS B O 1
ATOM 4482 N N . LYS B 1 240 ? 50.88210 59.77348 48.02190 1.000 102.97723 272 LYS B N 1
ATOM 4483 C CA . LYS B 1 240 ? 52.00168 60.55903 48.53087 1.000 105.06095 272 LYS B CA 1
ATOM 4484 C C . LYS B 1 240 ? 52.23359 61.80314 47.68337 1.000 105.04735 272 LYS B C 1
ATOM 4485 O O . LYS B 1 240 ? 52.57558 62.86654 48.21395 1.000 105.59788 272 LYS B O 1
ATOM 4491 N N . ALA B 1 241 ? 52.05673 61.69049 46.36442 1.000 101.95657 273 ALA B N 1
ATOM 4492 C CA . ALA B 1 241 ? 52.18727 62.86007 45.50276 1.000 107.23898 273 ALA B CA 1
ATOM 4493 C C . ALA B 1 241 ? 51.09645 63.88151 45.79531 1.000 110.09428 273 ALA B C 1
ATOM 4494 O O . ALA B 1 241 ? 51.33561 65.09264 45.72355 1.000 103.82295 273 ALA B O 1
ATOM 4496 N N . LEU B 1 242 ? 49.89198 63.41203 46.12779 1.000 97.07448 274 LEU B N 1
ATOM 4497 C CA . LEU B 1 242 ? 48.81279 64.33524 46.46463 1.000 98.49108 274 LEU B CA 1
ATOM 4498 C C . LEU B 1 242 ? 49.03903 64.97946 47.82719 1.000 98.22641 274 LEU B C 1
ATOM 4499 O O . LEU B 1 242 ? 48.72810 66.16078 48.02038 1.000 96.12575 274 LEU B O 1
ATOM 4504 N N . ASP B 1 243 ? 49.58051 64.22034 48.78363 1.000 100.43750 275 ASP B N 1
ATOM 4505 C CA . ASP B 1 243 ? 49.79699 64.75848 50.12261 1.000 98.49437 275 ASP B CA 1
ATOM 4506 C C . ASP B 1 243 ? 50.86473 65.84525 50.13051 1.000 103.26119 275 ASP B C 1
ATOM 4507 O O . ASP B 1 243 ? 50.78457 66.78295 50.93202 1.000 104.21227 275 ASP B O 1
ATOM 4512 N N . SER B 1 244 ? 51.86399 65.74075 49.25739 1.000 106.97634 276 SER B N 1
ATOM 4513 C CA . SER B 1 244 ? 52.90728 66.75122 49.14558 1.000 107.51963 276 SER B CA 1
ATOM 4514 C C . SER B 1 244 ? 52.52948 67.88906 48.20599 1.000 109.83096 276 SER B C 1
ATOM 4515 O O . SER B 1 244 ? 53.33926 68.80104 48.00696 1.000 120.37412 276 SER B O 1
ATOM 4518 N N . ASP B 1 245 ? 51.32922 67.84765 47.62241 1.000 110.60062 277 ASP B N 1
ATOM 4519 C CA . ASP B 1 245 ? 50.80373 68.92663 46.78291 1.000 109.10836 277 ASP B CA 1
ATOM 4520 C C . ASP B 1 245 ? 51.69136 69.17323 45.56288 1.000 111.10181 277 ASP B C 1
ATOM 4521 O O . ASP B 1 245 ? 52.11667 70.29741 45.28885 1.000 111.38218 277 ASP B O 1
ATOM 4526 N N . ASP B 1 246 ? 51.96415 68.10405 44.82024 1.000 117.70993 278 ASP B N 1
ATOM 4527 C CA . ASP B 1 246 ? 52.73181 68.16789 43.57857 1.000 113.82576 278 ASP B CA 1
ATOM 4528 C C . ASP B 1 246 ? 51.84591 67.58875 42.47948 1.000 113.53942 278 ASP B C 1
ATOM 4529 O O . ASP B 1 246 ? 51.89750 66.39012 42.19367 1.000 112.05264 278 ASP B O 1
ATOM 4534 N N . ILE B 1 247 ? 51.02998 68.44830 41.86313 1.000 113.15478 279 ILE B N 1
ATOM 4535 C CA . ILE B 1 247 ? 50.14619 67.99593 40.79645 1.000 112.70561 279 ILE B CA 1
ATOM 4536 C C . ILE B 1 247 ? 50.93369 67.54237 39.57361 1.000 116.80163 279 ILE B C 1
ATOM 4537 O O . ILE B 1 247 ? 50.44183 66.71716 38.79350 1.000 119.16015 279 ILE B O 1
ATOM 4542 N N . GLU B 1 248 ? 52.15911 68.04333 39.39524 1.000 118.21344 280 GLU B N 1
ATOM 4543 C CA . GLU B 1 248 ? 52.97845 67.60025 38.27300 1.000 115.81111 280 GLU B CA 1
ATOM 4544 C C . GLU B 1 248 ? 53.45219 66.16685 38.47440 1.000 114.14702 280 GLU B C 1
ATOM 4545 O O . GLU B 1 248 ? 53.52501 65.38913 37.51555 1.000 114.15815 280 GLU B O 1
ATOM 4551 N N . LEU B 1 249 ? 53.76738 65.79384 39.71662 1.000 114.96832 281 LEU B N 1
ATOM 4552 C CA . LEU B 1 249 ? 54.11135 64.40429 39.99629 1.000 112.94002 281 LEU B CA 1
ATOM 4553 C C . LEU B 1 249 ? 52.91037 63.49184 39.78040 1.000 107.41633 281 LEU B C 1
ATOM 4554 O O . LEU B 1 249 ? 53.06174 62.35628 39.31613 1.000 105.66984 281 LEU B O 1
ATOM 4559 N N . VAL B 1 250 ? 51.70689 63.97631 40.09699 1.000 110.55339 282 VAL B N 1
ATOM 4560 C CA . VAL B 1 250 ? 50.49982 63.20082 39.82359 1.000 112.86118 282 VAL B CA 1
ATOM 4561 C C . VAL B 1 250 ? 50.31202 63.02472 38.32243 1.000 111.55258 282 VAL B C 1
ATOM 4562 O O . VAL B 1 250 ? 49.93481 61.94458 37.85070 1.000 112.49680 282 VAL B O 1
ATOM 4566 N N . LYS B 1 251 ? 50.57214 64.08181 37.54792 1.000 113.70485 283 LYS B N 1
ATOM 4567 C CA . LYS B 1 251 ? 50.49542 63.96637 36.09472 1.000 108.49151 283 LYS B CA 1
ATOM 4568 C C . LYS B 1 251 ? 51.51095 62.95865 35.56935 1.000 115.88027 283 LYS B C 1
ATOM 4569 O O . LYS B 1 251 ? 51.20401 62.16640 34.67114 1.000 120.94595 283 LYS B O 1
ATOM 4575 N N . LEU B 1 252 ? 52.72630 62.97146 36.12262 1.000 110.11589 284 LEU B N 1
ATOM 4576 C CA . LEU B 1 252 ? 53.73757 61.99967 35.71466 1.000 106.61455 284 LEU B CA 1
ATOM 4577 C C . LEU B 1 252 ? 53.30423 60.57674 36.04531 1.000 106.82860 284 LEU B C 1
ATOM 4578 O O . LEU B 1 252 ? 53.48941 59.65978 35.23632 1.000 115.81296 284 LEU B O 1
ATOM 4583 N N . LEU B 1 253 ? 52.72931 60.37202 37.23283 1.000 112.57156 285 LEU B N 1
ATOM 4584 C CA . LEU B 1 253 ? 52.28290 59.03619 37.61750 1.000 110.53375 285 LEU B CA 1
ATOM 4585 C C . LEU B 1 253 ? 51.12530 58.56425 36.74608 1.000 116.18261 285 LEU B C 1
ATOM 4586 O O . LEU B 1 253 ? 51.01548 57.36971 36.44719 1.000 124.56673 285 LEU B O 1
ATOM 4591 N N . LEU B 1 254 ? 50.24876 59.48347 36.33388 1.000 118.25629 286 LEU B N 1
ATOM 4592 C CA . LEU B 1 254 ? 49.14408 59.10005 35.46113 1.000 120.94209 286 LEU B CA 1
ATOM 4593 C C . LEU B 1 254 ? 49.61020 58.86244 34.03060 1.000 131.41311 286 LEU B C 1
ATOM 4594 O O . LEU B 1 254 ? 48.98956 58.08127 33.30030 1.000 135.61989 286 LEU B O 1
ATOM 4599 N N . LYS B 1 255 ? 50.69288 59.52093 33.61259 1.000 147.98919 287 LYS B N 1
ATOM 4600 C CA . LYS B 1 255 ? 51.21639 59.32926 32.26593 1.000 148.87226 287 LYS B CA 1
ATOM 4601 C C . LYS B 1 255 ? 51.81047 57.94291 32.05240 1.000 152.18173 287 LYS B C 1
ATOM 4602 O O . LYS B 1 255 ? 52.09210 57.58042 30.90525 1.000 179.12770 287 LYS B O 1
ATOM 4608 N N . GLU B 1 256 ? 52.00745 57.16412 33.11652 1.000 140.71051 288 GLU B N 1
ATOM 4609 C CA . GLU B 1 256 ? 52.55030 55.81843 32.98728 1.000 145.05375 288 GLU B CA 1
ATOM 4610 C C . GLU B 1 256 ? 51.48966 54.77753 32.65454 1.000 151.87165 288 GLU B C 1
ATOM 4611 O O . GLU B 1 256 ? 51.84100 53.61003 32.45009 1.000 156.82066 288 GLU B O 1
ATOM 4613 N N . ASP B 1 257 ? 50.21125 55.16559 32.62126 1.000 158.49496 289 ASP B N 1
ATOM 4614 C CA . ASP B 1 257 ? 49.10016 54.28250 32.27136 1.000 158.15834 289 ASP B CA 1
ATOM 4615 C C . ASP B 1 257 ? 48.94102 53.12962 33.25846 1.000 154.73392 289 ASP B C 1
ATOM 4616 O O . ASP B 1 257 ? 48.05609 52.28368 33.09305 1.000 157.59125 289 ASP B O 1
ATOM 4618 N N . HIS B 1 258 ? 49.78653 53.08687 34.28598 1.000 150.16897 290 HIS B N 1
ATOM 4619 C CA . HIS B 1 258 ? 49.72861 52.04717 35.30254 1.000 155.76948 290 HIS B CA 1
ATOM 4620 C C . HIS B 1 258 ? 48.80811 52.40932 36.46098 1.000 158.18729 290 HIS B C 1
ATOM 4621 O O . HIS B 1 258 ? 48.57711 51.56940 37.33779 1.000 152.77365 290 HIS B O 1
ATOM 4628 N N . THR B 1 259 ? 48.26996 53.62674 36.47882 1.000 164.14232 291 THR B N 1
ATOM 4629 C CA . THR B 1 259 ? 47.42986 54.09822 37.56751 1.000 143.73672 291 THR B CA 1
ATOM 4630 C C . THR B 1 259 ? 46.12326 54.65146 37.01772 1.000 137.24026 291 THR B C 1
ATOM 4631 O O . THR B 1 259 ? 46.02415 55.03374 35.84898 1.000 140.03895 291 THR B O 1
ATOM 4635 N N . ASN B 1 260 ? 45.11730 54.69084 37.88824 1.000 128.97848 292 ASN B N 1
ATOM 4636 C CA . ASN B 1 260 ? 43.83524 55.31188 37.58685 1.000 121.45802 292 ASN B CA 1
ATOM 4637 C C . ASN B 1 260 ? 43.33920 56.00577 38.84455 1.000 116.15780 292 ASN B C 1
ATOM 4638 O O . ASN B 1 260 ? 43.35479 55.41289 39.92740 1.000 113.47633 292 ASN B O 1
ATOM 4643 N N . LEU B 1 261 ? 42.90684 57.26105 38.69972 1.000 118.26120 293 LEU B N 1
ATOM 4644 C CA . LEU B 1 261 ? 42.48930 58.03594 39.86370 1.000 109.05498 293 LEU B CA 1
ATOM 4645 C C . LEU B 1 261 ? 41.26494 57.42894 40.53675 1.000 103.45184 293 LEU B C 1
ATOM 4646 O O . LEU B 1 261 ? 41.12970 57.50714 41.76319 1.000 97.59848 293 LEU B O 1
ATOM 4651 N N . ASP B 1 262 ? 40.36492 56.82287 39.75851 1.000 104.23741 294 ASP B N 1
ATOM 4652 C CA . ASP B 1 262 ? 39.18372 56.19969 40.34764 1.000 106.62175 294 ASP B CA 1
ATOM 4653 C C . ASP B 1 262 ? 39.54999 54.93573 41.11536 1.000 109.32546 294 ASP B C 1
ATOM 4654 O O . ASP B 1 262 ? 38.97507 54.65751 42.17432 1.000 105.29917 294 ASP B O 1
ATOM 4659 N N . ASP B 1 263 ? 40.50267 54.15671 40.59748 1.000 117.12868 295 ASP B N 1
ATOM 4660 C CA . ASP B 1 263 ? 40.94367 52.95519 41.29520 1.000 110.04739 295 ASP B CA 1
ATOM 4661 C C . ASP B 1 263 ? 41.69214 53.27888 42.58045 1.000 105.71613 295 ASP B C 1
ATOM 4662 O O . ASP B 1 263 ? 41.77340 52.42436 43.46920 1.000 106.84965 295 ASP B O 1
ATOM 4667 N N . ALA B 1 264 ? 42.23643 54.48892 42.69749 1.000 107.16777 296 ALA B N 1
ATOM 4668 C CA . ALA B 1 264 ? 42.94946 54.91685 43.89106 1.000 100.79447 296 ALA B CA 1
ATOM 4669 C C . ALA B 1 264 ? 42.13115 55.84496 44.77612 1.000 98.81117 296 ALA B C 1
ATOM 4670 O O . ALA B 1 264 ? 42.58571 56.18026 45.87543 1.000 89.92461 296 ALA B O 1
ATOM 4672 N N . CYS B 1 265 ? 40.94352 56.25813 44.32851 1.000 97.17410 297 CYS B N 1
ATOM 4673 C CA . CYS B 1 265 ? 40.13678 57.25526 45.03241 1.000 87.08655 297 CYS B CA 1
ATOM 4674 C C . CYS B 1 265 ? 40.95095 58.51754 45.30144 1.000 83.87694 297 CYS B C 1
ATOM 4675 O O . CYS B 1 265 ? 40.92949 59.07901 46.39862 1.000 87.72297 297 CYS B O 1
ATOM 4678 N N . ALA B 1 266 ? 41.68710 58.96214 44.28013 1.000 84.94213 298 ALA B N 1
ATOM 4679 C CA . ALA B 1 266 ? 42.53886 60.13570 44.43270 1.000 84.48619 298 ALA B CA 1
ATOM 4680 C C . ALA B 1 266 ? 41.72267 61.39853 44.66740 1.000 81.46068 298 ALA B C 1
ATOM 4681 O O . ALA B 1 266 ? 42.15695 62.28355 45.41277 1.000 84.41924 298 ALA B O 1
ATOM 4683 N N . LEU B 1 267 ? 40.54505 61.50380 44.04654 1.000 85.57566 299 LEU B N 1
ATOM 4684 C CA . LEU B 1 267 ? 39.67468 62.64241 44.32186 1.000 82.19654 299 LEU B CA 1
ATOM 4685 C C . LEU B 1 267 ? 39.21817 62.63947 45.77353 1.000 82.15209 299 LEU B C 1
ATOM 4686 O O . LEU B 1 267 ? 39.22010 63.68433 46.43448 1.000 82.71209 299 LEU B O 1
ATOM 4691 N N . HIS B 1 268 ? 38.82358 61.47044 46.28588 1.000 88.06659 300 HIS B N 1
ATOM 4692 C CA . HIS B 1 268 ? 38.42304 61.36791 47.68523 1.000 83.63624 300 HIS B CA 1
ATOM 4693 C C . HIS B 1 268 ? 39.56597 61.76113 48.61209 1.000 84.17060 300 HIS B C 1
ATOM 4694 O O . HIS B 1 268 ? 39.36541 62.50942 49.57563 1.000 84.64001 300 HIS B O 1
ATOM 4701 N N . PHE B 1 269 ? 40.77434 61.26821 48.32994 1.000 83.91538 301 PHE B N 1
ATOM 4702 C CA . PHE B 1 269 ? 41.93442 61.59453 49.15411 1.000 83.16114 301 PHE B CA 1
ATOM 4703 C C . PHE B 1 269 ? 42.21894 63.09212 49.13386 1.000 86.06050 301 PHE B C 1
ATOM 4704 O O . PHE B 1 269 ? 42.42736 63.71299 50.18419 1.000 83.09248 301 PHE B O 1
ATOM 4712 N N . ALA B 1 270 ? 42.22885 63.69036 47.93917 1.000 83.08714 302 ALA B N 1
ATOM 4713 C CA . ALA B 1 270 ? 42.53309 65.11157 47.81816 1.000 81.35268 302 ALA B CA 1
ATOM 4714 C C . ALA B 1 270 ? 41.46819 65.97718 48.47607 1.000 82.23614 302 ALA B C 1
ATOM 4715 O O . ALA B 1 270 ? 41.78828 67.03303 49.03372 1.000 82.88393 302 ALA B O 1
ATOM 4717 N N . VAL B 1 271 ? 40.20575 65.55294 48.42775 1.000 84.64351 303 VAL B N 1
ATOM 4718 C CA . VAL B 1 271 ? 39.14758 66.34389 49.04192 1.000 85.43136 303 VAL B CA 1
ATOM 4719 C C . VAL B 1 271 ? 39.14438 66.17063 50.55828 1.000 85.27980 303 VAL B C 1
ATOM 4720 O O . VAL B 1 271 ? 38.82756 67.11336 51.29290 1.000 87.27946 303 VAL B O 1
ATOM 4724 N N . ALA B 1 272 ? 39.52358 64.99219 51.05690 1.000 85.25269 304 ALA B N 1
ATOM 4725 C CA . ALA B 1 272 ? 39.45661 64.74563 52.49223 1.000 82.73502 304 ALA B CA 1
ATOM 4726 C C . ALA B 1 272 ? 40.66689 65.30435 53.23127 1.000 87.44095 304 ALA B C 1
ATOM 4727 O O . ALA B 1 272 ? 40.51280 65.93295 54.28427 1.000 84.69276 304 ALA B O 1
ATOM 4729 N N . TYR B 1 273 ? 41.87597 65.09267 52.70431 1.000 87.28713 305 TYR B N 1
ATOM 4730 C CA . TYR B 1 273 ? 43.08625 65.35357 53.46922 1.000 83.42762 305 TYR B CA 1
ATOM 4731 C C . TYR B 1 273 ? 44.03051 66.37741 52.85573 1.000 88.67849 305 TYR B C 1
ATOM 4732 O O . TYR B 1 273 ? 44.92303 66.85697 53.56344 1.000 93.92029 305 TYR B O 1
ATOM 4741 N N . CYS B 1 274 ? 43.87208 66.72644 51.58304 1.000 92.14157 306 CYS B N 1
ATOM 4742 C CA . CYS B 1 274 ? 44.80876 67.61011 50.90867 1.000 87.34872 306 CYS B CA 1
ATOM 4743 C C . CYS B 1 274 ? 44.30708 69.05218 50.94163 1.000 88.06746 306 CYS B C 1
ATOM 4744 O O . CYS B 1 274 ? 43.22194 69.35520 51.44279 1.000 93.17242 306 CYS B O 1
ATOM 4747 N N . ASN B 1 275 ? 45.11955 69.95346 50.39509 1.000 91.84912 307 ASN B N 1
ATOM 4748 C CA . ASN B 1 275 ? 44.78442 71.36743 50.37873 1.000 93.85546 307 ASN B CA 1
ATOM 4749 C C . ASN B 1 275 ? 43.70922 71.65129 49.33019 1.000 92.71226 307 ASN B C 1
ATOM 4750 O O . ASN B 1 275 ? 43.40095 70.82325 48.46779 1.000 91.50300 307 ASN B O 1
ATOM 4755 N N . VAL B 1 276 ? 43.13800 72.85406 49.41317 1.000 97.18510 308 VAL B N 1
ATOM 4756 C CA . VAL B 1 276 ? 42.02748 73.21633 48.53710 1.000 95.65181 308 VAL B CA 1
ATOM 4757 C C . VAL B 1 276 ? 42.50192 73.34674 47.09453 1.000 93.87073 308 VAL B C 1
ATOM 4758 O O . VAL B 1 276 ? 41.86868 72.82781 46.16777 1.000 94.17620 308 VAL B O 1
ATOM 4762 N N . LYS B 1 277 ? 43.62480 74.03847 46.88157 1.000 100.11589 309 LYS B N 1
ATOM 4763 C CA . LYS B 1 277 ? 44.09593 74.26781 45.51941 1.000 105.26349 309 LYS B CA 1
ATOM 4764 C C . LYS B 1 277 ? 44.57599 72.98126 44.86015 1.000 104.87571 309 LYS B C 1
ATOM 4765 O O . LYS B 1 277 ? 44.42210 72.81881 43.64519 1.000 110.39005 309 LYS B O 1
ATOM 4771 N N . THR B 1 278 ? 45.14809 72.05677 45.63428 1.000 98.89746 310 THR B N 1
ATOM 4772 C CA . THR B 1 278 ? 45.57018 70.77936 45.06659 1.000 95.55544 310 THR B CA 1
ATOM 4773 C C . THR B 1 278 ? 44.37248 69.99103 44.54968 1.000 95.39795 310 THR B C 1
ATOM 4774 O O . THR B 1 278 ? 44.39859 69.45325 43.43493 1.000 95.50710 310 THR B O 1
ATOM 4778 N N . ALA B 1 279 ? 43.30712 69.91608 45.35112 1.000 97.45040 311 ALA B N 1
ATOM 4779 C CA . ALA B 1 279 ? 42.09415 69.23728 44.90941 1.000 97.84066 311 ALA B CA 1
ATOM 4780 C C . ALA B 1 279 ? 41.45613 69.96091 43.73055 1.000 91.57705 311 ALA B C 1
ATOM 4781 O O . ALA B 1 279 ? 40.94390 69.31948 42.80638 1.000 96.32813 311 ALA B O 1
ATOM 4783 N N . THR B 1 280 ? 41.48833 71.29639 43.73895 1.000 88.50099 312 THR B N 1
ATOM 4784 C CA . THR B 1 280 ? 40.93970 72.05760 42.62087 1.000 92.19826 312 THR B CA 1
ATOM 4785 C C . THR B 1 280 ? 41.68936 71.75709 41.32938 1.000 103.41901 312 THR B C 1
ATOM 4786 O O . THR B 1 280 ? 41.07436 71.57633 40.27317 1.000 101.66286 312 THR B O 1
ATOM 4790 N N . ASP B 1 281 ? 43.01992 71.68377 41.39676 1.000 94.77772 313 ASP B N 1
ATOM 4791 C CA . ASP B 1 281 ? 43.80515 71.38016 40.20499 1.000 98.91657 313 ASP B CA 1
ATOM 4792 C C . ASP B 1 281 ? 43.56994 69.94894 39.73671 1.000 100.48198 313 ASP B C 1
ATOM 4793 O O . ASP B 1 281 ? 43.39974 69.70334 38.53494 1.000 107.47394 313 ASP B O 1
ATOM 4798 N N . LEU B 1 282 ? 43.55305 68.99135 40.67009 1.000 95.21737 314 LEU B N 1
ATOM 4799 C CA . LEU B 1 282 ? 43.29175 67.60434 40.29791 1.000 98.37740 314 LEU B CA 1
ATOM 4800 C C . LEU B 1 282 ? 41.91035 67.44521 39.67534 1.000 105.08418 314 LEU B C 1
ATOM 4801 O O . LEU B 1 282 ? 41.72301 66.60994 38.78283 1.000 106.80407 314 LEU B O 1
ATOM 4806 N N . LEU B 1 283 ? 40.93562 68.23943 40.12402 1.000 101.91707 315 LEU B N 1
ATOM 4807 C CA . LEU B 1 283 ? 39.62205 68.22812 39.49090 1.000 101.39529 315 LEU B CA 1
ATOM 4808 C C . LEU B 1 283 ? 39.67112 68.88022 38.11527 1.000 103.49706 315 LEU B C 1
ATOM 4809 O O . LEU B 1 283 ? 39.00956 68.41862 37.17835 1.000 104.89960 315 LEU B O 1
ATOM 4814 N N . LYS B 1 284 ? 40.45003 69.95583 37.97657 1.000 102.18554 316 LYS B N 1
ATOM 4815 C CA . LYS B 1 284 ? 40.60187 70.61670 36.68711 1.000 98.63884 316 LYS B CA 1
ATOM 4816 C C . LYS B 1 284 ? 41.28880 69.72767 35.66019 1.000 107.54207 316 LYS B C 1
ATOM 4817 O O . LYS B 1 284 ? 41.12393 69.95388 34.45647 1.000 112.41835 316 LYS B O 1
ATOM 4823 N N . LEU B 1 285 ? 42.05883 68.72952 36.10410 1.000 105.47276 317 LEU B N 1
ATOM 4824 C CA . LEU B 1 285 ? 42.64414 67.78561 35.15515 1.000 106.57807 317 LEU B CA 1
ATOM 4825 C C . LEU B 1 285 ? 41.57434 66.97703 34.43083 1.000 105.89983 317 LEU B C 1
ATOM 4826 O O . LEU B 1 285 ? 41.80940 66.50580 33.31191 1.000 105.78956 317 LEU B O 1
ATOM 4831 N N . ASP B 1 286 ? 40.40232 66.80482 35.04927 1.000 112.53148 318 ASP B N 1
ATOM 4832 C CA . ASP B 1 286 ? 39.28553 66.06417 34.45593 1.000 111.67103 318 ASP B CA 1
ATOM 4833 C C . ASP B 1 286 ? 39.70164 64.64163 34.08121 1.000 102.30799 318 ASP B C 1
ATOM 4834 O O . ASP B 1 286 ? 39.45281 64.16634 32.97156 1.000 94.28906 318 ASP B O 1
ATOM 4839 N N . LEU B 1 287 ? 40.34159 63.95506 35.02943 1.000 103.07287 319 LEU B N 1
ATOM 4840 C CA . LEU B 1 287 ? 40.85824 62.61001 34.80309 1.000 104.25838 319 LEU B CA 1
ATOM 4841 C C . LEU B 1 287 ? 40.27513 61.59283 35.77796 1.000 102.80953 319 LEU B C 1
ATOM 4842 O O . LEU B 1 287 ? 40.84808 60.51319 35.95500 1.000 104.64631 319 LEU B O 1
ATOM 4847 N N . ALA B 1 288 ? 39.14863 61.90796 36.41331 1.000 108.37660 320 ALA B N 1
ATOM 4848 C CA . ALA B 1 288 ? 38.56064 61.00668 37.39204 1.000 106.74878 320 ALA B CA 1
ATOM 4849 C C . ALA B 1 288 ? 37.05725 61.22625 37.45396 1.000 107.59585 320 ALA B C 1
ATOM 4850 O O . ALA B 1 288 ? 36.56504 62.33438 37.22459 1.000 107.93485 320 ALA B O 1
ATOM 4852 N N . ASP B 1 289 ? 36.33514 60.15432 37.77234 1.000 112.13592 321 ASP B N 1
ATOM 4853 C CA . ASP B 1 289 ? 34.88491 60.22340 37.89590 1.000 110.43592 321 ASP B CA 1
ATOM 4854 C C . ASP B 1 289 ? 34.51417 60.97857 39.16639 1.000 106.40744 321 ASP B C 1
ATOM 4855 O O . ASP B 1 289 ? 34.94808 60.61386 40.26433 1.000 105.07779 321 ASP B O 1
ATOM 4860 N N . VAL B 1 290 ? 33.70883 62.03106 39.01598 1.000 108.21616 322 VAL B N 1
ATOM 4861 C CA . VAL B 1 290 ? 33.33653 62.85152 40.16354 1.000 97.87072 322 VAL B CA 1
ATOM 4862 C C . VAL B 1 290 ? 32.37579 62.09616 41.07492 1.000 97.27255 322 VAL B C 1
ATOM 4863 O O . VAL B 1 290 ? 32.47164 62.17749 42.30536 1.000 99.60045 322 VAL B O 1
ATOM 4867 N N . ASN B 1 291 ? 31.44646 61.33942 40.49326 1.000 96.78082 323 ASN B N 1
ATOM 4868 C CA . ASN B 1 291 ? 30.45550 60.59593 41.25799 1.000 98.36364 323 ASN B CA 1
ATOM 4869 C C . ASN B 1 291 ? 30.92732 59.19420 41.63488 1.000 104.64529 323 ASN B C 1
ATOM 4870 O O . ASN B 1 291 ? 30.09307 58.31927 41.89465 1.000 105.10580 323 ASN B O 1
ATOM 4875 N N . HIS B 1 292 ? 32.23671 58.96343 41.67507 1.000 108.83904 324 HIS B N 1
ATOM 4876 C CA . HIS B 1 292 ? 32.76466 57.65098 42.01543 1.000 103.30106 324 HIS B CA 1
ATOM 4877 C C . HIS B 1 292 ? 32.64137 57.39612 43.51366 1.000 99.23702 324 HIS B C 1
ATOM 4878 O O . HIS B 1 292 ? 32.74761 58.31228 44.33395 1.000 94.57598 324 HIS B O 1
ATOM 4885 N N . ARG B 1 293 ? 32.41662 56.13300 43.86452 1.000 105.39220 325 ARG B N 1
ATOM 4886 C CA . ARG B 1 293 ? 32.17070 55.72140 45.24034 1.000 107.54269 325 ARG B CA 1
ATOM 4887 C C . ARG B 1 293 ? 33.37354 54.95144 45.77053 1.000 111.92237 325 ARG B C 1
ATOM 4888 O O . ARG B 1 293 ? 33.84917 54.01247 45.12343 1.000 127.10716 325 ARG B O 1
ATOM 4896 N N . ASN B 1 294 ? 33.85343 55.34381 46.94651 1.000 109.89845 326 ASN B N 1
ATOM 4897 C CA . ASN B 1 294 ? 35.02910 54.73147 47.54963 1.000 117.02175 326 ASN B CA 1
ATOM 4898 C C . ASN B 1 294 ? 34.66157 53.40910 48.21557 1.000 126.48589 326 ASN B C 1
ATOM 4899 O O . ASN B 1 294 ? 33.48243 53.09051 48.38379 1.000 120.98531 326 ASN B O 1
ATOM 4904 N N . PRO B 1 295 ? 35.66131 52.59629 48.58092 1.000 143.56503 327 PRO B N 1
ATOM 4905 C CA . PRO B 1 295 ? 35.36858 51.35560 49.32191 1.000 149.42823 327 PRO B CA 1
ATOM 4906 C C . PRO B 1 295 ? 34.50922 51.55814 50.55901 1.000 140.97695 327 PRO B C 1
ATOM 4907 O O . PRO B 1 295 ? 33.72881 50.66459 50.91293 1.000 143.76239 327 PRO B O 1
ATOM 4911 N N . ARG B 1 296 ? 34.63207 52.70298 51.23480 1.000 124.63416 328 ARG B N 1
ATOM 4912 C CA . ARG B 1 296 ? 33.79072 52.96768 52.39703 1.000 117.26040 328 ARG B CA 1
ATOM 4913 C C . ARG B 1 296 ? 32.32542 53.11618 52.00399 1.000 114.39132 328 ARG B C 1
ATOM 4914 O O . ARG B 1 296 ? 31.43442 52.81063 52.80513 1.000 113.24830 328 ARG B O 1
ATOM 4922 N N . GLY B 1 297 ? 32.05727 53.56211 50.78012 1.000 120.65576 329 GLY B N 1
ATOM 4923 C CA . GLY B 1 297 ? 30.70463 53.74296 50.29904 1.000 113.67778 329 GLY B CA 1
ATOM 4924 C C . GLY B 1 297 ? 30.27843 55.17934 50.09068 1.000 110.78438 329 GLY B C 1
ATOM 4925 O O . GLY B 1 297 ? 29.07714 55.43313 49.94268 1.000 109.22807 329 GLY B O 1
ATOM 4926 N N . TYR B 1 298 ? 31.21507 56.12234 50.07061 1.000 112.94530 330 TYR B N 1
ATOM 4927 C CA . TYR B 1 298 ? 30.91404 57.53962 49.95006 1.000 107.17559 330 TYR B CA 1
ATOM 4928 C C . TYR B 1 298 ? 31.36798 58.05210 48.58943 1.000 101.68185 330 TYR B C 1
ATOM 4929 O O . TYR B 1 298 ? 32.36589 57.58501 48.03317 1.000 107.18041 330 TYR B O 1
ATOM 4938 N N . THR B 1 299 ? 30.62803 59.01802 48.05636 1.000 92.00060 331 THR B N 1
ATOM 4939 C CA . THR B 1 299 ? 31.04897 59.70281 46.84557 1.000 88.84322 331 THR B CA 1
ATOM 4940 C C . THR B 1 299 ? 31.92365 60.90027 47.20699 1.000 82.37013 331 THR B C 1
ATOM 4941 O O . THR B 1 299 ? 32.11378 61.23400 48.37838 1.000 86.69384 331 THR B O 1
ATOM 4945 N N . VAL B 1 300 ? 32.46525 61.55255 46.17654 1.000 82.66952 332 VAL B N 1
ATOM 4946 C CA . VAL B 1 300 ? 33.32134 62.70915 46.41879 1.000 83.95931 332 VAL B CA 1
ATOM 4947 C C . VAL B 1 300 ? 32.51306 63.86778 46.99216 1.000 80.20389 332 VAL B C 1
ATOM 4948 O O . VAL B 1 300 ? 33.03834 64.67717 47.76749 1.000 82.83559 332 VAL B O 1
ATOM 4952 N N . LEU B 1 301 ? 31.22643 63.95972 46.64534 1.000 80.95424 333 LEU B N 1
ATOM 4953 C CA . LEU B 1 301 ? 30.38911 65.01959 47.19882 1.000 78.51214 333 LEU B CA 1
ATOM 4954 C C . LEU B 1 301 ? 30.16834 64.82801 48.69480 1.000 78.55996 333 LEU B C 1
ATOM 4955 O O . LEU B 1 301 ? 30.15735 65.80283 49.45509 1.000 79.45137 333 LEU B O 1
ATOM 4960 N N . HIS B 1 302 ? 29.99399 63.58019 49.13788 1.000 83.91616 334 HIS B N 1
ATOM 4961 C CA . HIS B 1 302 ? 29.84910 63.32066 50.56732 1.000 83.45055 334 HIS B CA 1
ATOM 4962 C C . HIS B 1 302 ? 31.11974 63.69104 51.32330 1.000 81.71356 334 HIS B C 1
ATOM 4963 O O . HIS B 1 302 ? 31.05996 64.27085 52.41568 1.000 76.18918 334 HIS B O 1
ATOM 4970 N N . VAL B 1 303 ? 32.28172 63.36968 50.75200 1.000 78.35666 335 VAL B N 1
ATOM 4971 C CA . VAL B 1 303 ? 33.54582 63.71744 51.39125 1.000 82.16903 335 VAL B CA 1
ATOM 4972 C C . VAL B 1 303 ? 33.72297 65.23074 51.43294 1.000 85.09605 335 VAL B C 1
ATOM 4973 O O . VAL B 1 303 ? 34.23505 65.78298 52.41421 1.000 81.01518 335 VAL B O 1
ATOM 4977 N N . ALA B 1 304 ? 33.29243 65.92717 50.37776 1.000 80.21979 336 ALA B N 1
ATOM 4978 C CA . ALA B 1 304 ? 33.35942 67.38522 50.38072 1.000 81.04733 336 ALA B CA 1
ATOM 4979 C C . ALA B 1 304 ? 32.43487 67.97749 51.43634 1.000 85.55835 336 ALA B C 1
ATOM 4980 O O . ALA B 1 304 ? 32.77965 68.97276 52.08430 1.000 82.64783 336 ALA B O 1
ATOM 4982 N N . ALA B 1 305 ? 31.25499 67.38050 51.61966 1.000 81.73823 337 ALA B N 1
ATOM 4983 C CA . ALA B 1 305 ? 30.34254 67.84611 52.65889 1.000 78.41925 337 ALA B CA 1
ATOM 4984 C C . ALA B 1 305 ? 30.92439 67.61041 54.04667 1.000 80.76460 337 ALA B C 1
ATOM 4985 O O . ALA B 1 305 ? 30.72975 68.42652 54.95507 1.000 78.49766 337 ALA B O 1
ATOM 4987 N N . MET B 1 306 ? 31.63674 66.49623 54.23077 1.000 88.32696 338 MET B N 1
ATOM 4988 C CA . MET B 1 306 ? 32.29858 66.25277 55.51025 1.000 83.86535 338 MET B CA 1
ATOM 4989 C C . MET B 1 306 ? 33.43219 67.24433 55.74437 1.000 73.79232 338 MET B C 1
ATOM 4990 O O . MET B 1 306 ? 33.62923 67.71631 56.86992 1.000 76.04131 338 MET B O 1
ATOM 4995 N N . ARG B 1 307 ? 34.18863 67.56909 54.69285 1.000 74.30879 339 ARG B N 1
ATOM 4996 C CA . ARG B 1 307 ? 35.33275 68.46302 54.84092 1.000 80.57213 339 ARG B CA 1
ATOM 4997 C C . ARG B 1 307 ? 34.90027 69.88947 55.15860 1.000 91.04509 339 ARG B C 1
ATOM 4998 O O . ARG B 1 307 ? 35.63454 70.62055 55.83504 1.000 92.06260 339 ARG B O 1
ATOM 5006 N N . LYS B 1 308 ? 33.71754 70.29528 54.68803 1.000 81.72584 340 LYS B N 1
ATOM 5007 C CA . LYS B 1 308 ? 33.15387 71.62142 54.95696 1.000 84.73577 340 LYS B CA 1
ATOM 5008 C C . LYS B 1 308 ? 33.99279 72.72169 54.30092 1.000 84.58749 340 LYS B C 1
ATOM 5009 O O . LYS B 1 308 ? 34.40163 73.68799 54.94567 1.000 100.25388 340 LYS B O 1
ATOM 5015 N N . GLU B 1 309 ? 34.24395 72.56482 53.00282 1.000 88.35285 341 GLU B N 1
ATOM 5016 C CA . GLU B 1 309 ? 34.94197 73.56644 52.20441 1.000 79.87579 341 GLU B CA 1
ATOM 5017 C C . GLU B 1 309 ? 34.07522 73.93442 51.00760 1.000 76.21849 341 GLU B C 1
ATOM 5018 O O . GLU B 1 309 ? 33.82173 73.07457 50.14590 1.000 74.39283 341 GLU B O 1
ATOM 5024 N N . PRO B 1 310 ? 33.59970 75.17932 50.90690 1.000 88.60981 342 PRO B N 1
ATOM 5025 C CA . PRO B 1 310 ? 32.63894 75.51225 49.84122 1.000 85.46996 342 PRO B CA 1
ATOM 5026 C C . PRO B 1 310 ? 33.23489 75.49018 48.44448 1.000 87.38620 342 PRO B C 1
ATOM 5027 O O . PRO B 1 310 ? 32.52318 75.15156 47.48881 1.000 85.58294 342 PRO B O 1
ATOM 5031 N N . GLN B 1 311 ? 34.51007 75.85824 48.29350 1.000 92.15042 343 GLN B N 1
ATOM 5032 C CA . GLN B 1 311 ? 35.12849 75.86579 46.97115 1.000 98.58655 343 GLN B CA 1
ATOM 5033 C C . GLN B 1 311 ? 35.11820 74.47536 46.35023 1.000 96.29203 343 GLN B C 1
ATOM 5034 O O . GLN B 1 311 ? 34.84417 74.32203 45.15289 1.000 100.69472 343 GLN B O 1
ATOM 5040 N N . LEU B 1 312 ? 35.40682 73.44847 47.15323 1.000 84.27367 344 LEU B N 1
ATOM 5041 C CA . LEU B 1 312 ? 35.40278 72.08324 46.63976 1.000 87.12548 344 LEU B CA 1
ATOM 5042 C C . LEU B 1 312 ? 34.00644 71.66392 46.20008 1.000 86.07944 344 LEU B C 1
ATOM 5043 O O . LEU B 1 312 ? 33.84515 71.02133 45.15741 1.000 89.04056 344 LEU B O 1
ATOM 5048 N N . ILE B 1 313 ? 32.98259 72.03168 46.97335 1.000 76.75376 345 ILE B N 1
ATOM 5049 C CA . ILE B 1 313 ? 31.61406 71.67521 46.61084 1.000 83.57895 345 ILE B CA 1
ATOM 5050 C C . ILE B 1 313 ? 31.20140 72.37083 45.31948 1.000 88.92119 345 ILE B C 1
ATOM 5051 O O . ILE B 1 313 ? 30.56864 71.76379 44.44523 1.000 92.21290 345 ILE B O 1
ATOM 5056 N N . LEU B 1 314 ? 31.55250 73.65123 45.17524 1.000 89.93785 346 LEU B N 1
ATOM 5057 C CA . LEU B 1 314 ? 31.20351 74.37401 43.95614 1.000 82.95593 346 LEU B CA 1
ATOM 5058 C C . LEU B 1 314 ? 31.92129 73.79450 42.74268 1.000 92.76533 346 LEU B C 1
ATOM 5059 O O . LEU B 1 314 ? 31.31149 73.61829 41.68024 1.000 91.13013 346 LEU B O 1
ATOM 5064 N N . SER B 1 315 ? 33.21434 73.48501 42.88054 1.000 99.74080 347 SER B N 1
ATOM 5065 C CA . SER B 1 315 ? 33.95267 72.90276 41.76503 1.000 96.13080 347 SER B CA 1
ATOM 5066 C C . SER B 1 315 ? 33.44805 71.50560 41.42680 1.000 92.98263 347 SER B C 1
ATOM 5067 O O . SER B 1 315 ? 33.47963 71.10307 40.25817 1.000 99.01834 347 SER B O 1
ATOM 5070 N N . LEU B 1 316 ? 32.98028 70.75663 42.42771 1.000 91.22593 348 LEU B N 1
ATOM 5071 C CA . LEU B 1 316 ? 32.39614 69.44600 42.16922 1.000 95.55937 348 LEU B CA 1
ATOM 5072 C C . LEU B 1 316 ? 31.08817 69.57721 41.40181 1.000 92.71983 348 LEU B C 1
ATOM 5073 O O . LEU B 1 316 ? 30.86208 68.86994 40.41288 1.000 98.28711 348 LEU B O 1
ATOM 5078 N N . LEU B 1 317 ? 30.21263 70.48286 41.84673 1.000 97.55386 349 LEU B N 1
ATOM 5079 C CA . LEU B 1 317 ? 28.93328 70.67040 41.17019 1.000 90.90965 349 LEU B CA 1
ATOM 5080 C C . LEU B 1 317 ? 29.13083 71.16606 39.74306 1.000 100.91991 349 LEU B C 1
ATOM 5081 O O . LEU B 1 317 ? 28.41679 70.74201 38.82664 1.000 101.86831 349 LEU B O 1
ATOM 5086 N N . GLU B 1 318 ? 30.10193 72.05714 39.53093 1.000 102.79888 350 GLU B N 1
ATOM 5087 C CA . GLU B 1 318 ? 30.38818 72.53433 38.18376 1.000 104.73499 350 GLU B CA 1
ATOM 5088 C C . GLU B 1 318 ? 31.01909 71.46656 37.30113 1.000 105.00632 350 GLU B C 1
ATOM 5089 O O . GLU B 1 318 ? 31.08400 71.65650 36.08193 1.000 123.42847 350 GLU B O 1
ATOM 5091 N N . LYS B 1 319 ? 31.48212 70.35868 37.87910 1.000 98.47276 351 LYS B N 1
ATOM 5092 C CA . LYS B 1 319 ? 32.08383 69.27571 37.11526 1.000 105.85520 351 LYS B CA 1
ATOM 5093 C C . LYS B 1 319 ? 31.12354 68.12301 36.85312 1.000 105.37482 351 LYS B C 1
ATOM 5094 O O . LYS B 1 319 ? 31.44481 67.24363 36.04676 1.000 109.61728 351 LYS B O 1
ATOM 5097 N N . GLY B 1 320 ? 29.96477 68.10212 37.50856 1.000 107.59056 352 GLY B N 1
ATOM 5098 C CA . GLY B 1 320 ? 28.97637 67.07025 37.26276 1.000 110.18473 352 GLY B CA 1
ATOM 5099 C C . GLY B 1 320 ? 28.66454 66.20717 38.46829 1.000 102.29969 352 GLY B C 1
ATOM 5100 O O . GLY B 1 320 ? 28.35601 65.02049 38.32379 1.000 103.98424 352 GLY B O 1
ATOM 5101 N N . ALA B 1 321 ? 28.73601 66.78845 39.66296 1.000 102.89645 353 ALA B N 1
ATOM 5102 C CA . ALA B 1 321 ? 28.45480 66.04733 40.88457 1.000 98.05891 353 ALA B CA 1
ATOM 5103 C C . ALA B 1 321 ? 26.95151 65.91379 41.08506 1.000 93.16061 353 ALA B C 1
ATOM 5104 O O . ALA B 1 321 ? 26.22719 66.91383 41.10269 1.000 103.18729 353 ALA B O 1
ATOM 5106 N N . SER B 1 322 ? 26.48481 64.67743 41.23642 1.000 95.66407 354 SER B N 1
ATOM 5107 C CA . SER B 1 322 ? 25.07526 64.40556 41.48613 1.000 99.26260 354 SER B CA 1
ATOM 5108 C C . SER B 1 322 ? 24.81180 64.50470 42.98388 1.000 92.45645 354 SER B C 1
ATOM 5109 O O . SER B 1 322 ? 25.41742 63.77386 43.77571 1.000 91.75151 354 SER B O 1
ATOM 5112 N N . ALA B 1 323 ? 23.91268 65.40870 43.36921 1.000 97.10720 355 ALA B N 1
ATOM 5113 C CA . ALA B 1 323 ? 23.62961 65.66523 44.77445 1.000 93.34131 355 ALA B CA 1
ATOM 5114 C C . ALA B 1 323 ? 22.53640 64.77161 45.34378 1.000 90.04276 355 ALA B C 1
ATOM 5115 O O . ALA B 1 323 ? 22.35296 64.74994 46.56544 1.000 90.50151 355 ALA B O 1
ATOM 5117 N N . SER B 1 324 ? 21.81252 64.03594 44.50033 1.000 93.22843 356 SER B N 1
ATOM 5118 C CA . SER B 1 324 ? 20.72340 63.19170 44.97335 1.000 91.58592 356 SER B CA 1
ATOM 5119 C C . SER B 1 324 ? 21.19404 61.83678 45.48580 1.000 91.20757 356 SER B C 1
ATOM 5120 O O . SER B 1 324 ? 20.37619 61.08029 46.02047 1.000 96.33591 356 SER B O 1
ATOM 5123 N N . GLU B 1 325 ? 22.47645 61.51288 45.34331 1.000 88.80524 357 GLU B N 1
ATOM 5124 C CA . GLU B 1 325 ? 22.98510 60.22456 45.79167 1.000 89.32458 357 GLU B CA 1
ATOM 5125 C C . GLU B 1 325 ? 23.12993 60.19693 47.30804 1.000 95.37124 357 GLU B C 1
ATOM 5126 O O . GLU B 1 325 ? 23.48075 61.20173 47.93431 1.000 91.75395 357 GLU B O 1
ATOM 5132 N N . ALA B 1 326 ? 22.86103 59.03329 47.89445 1.000 93.51978 358 ALA B N 1
ATOM 5133 C CA . ALA B 1 326 ? 22.96503 58.82635 49.32956 1.000 91.73179 358 ALA B CA 1
ATOM 5134 C C . ALA B 1 326 ? 24.02558 57.77468 49.62874 1.000 93.68918 358 ALA B C 1
ATOM 5135 O O . ALA B 1 326 ? 24.39746 56.97147 48.76855 1.000 93.32425 358 ALA B O 1
ATOM 5137 N N . THR B 1 327 ? 24.51012 57.78695 50.86968 1.000 96.56495 359 THR B N 1
ATOM 5138 C CA . THR B 1 327 ? 25.53209 56.83830 51.29237 1.000 102.70695 359 THR B CA 1
ATOM 5139 C C . THR B 1 327 ? 24.90094 55.51487 51.70694 1.000 108.20414 359 THR B C 1
ATOM 5140 O O . THR B 1 327 ? 23.73240 55.25211 51.40391 1.000 109.32301 359 THR B O 1
ATOM 5144 N N . LEU B 1 328 ? 25.67032 54.67435 52.40182 1.000 117.85992 360 LEU B N 1
ATOM 5145 C CA . LEU B 1 328 ? 25.13872 53.39755 52.86563 1.000 121.85723 360 LEU B CA 1
ATOM 5146 C C . LEU B 1 328 ? 24.07550 53.58880 53.93886 1.000 128.75955 360 LEU B C 1
ATOM 5147 O O . LEU B 1 328 ? 23.11555 52.81251 54.00391 1.000 123.17617 360 LEU B O 1
ATOM 5152 N N . GLU B 1 329 ? 24.22446 54.60762 54.78118 1.000 121.87912 361 GLU B N 1
ATOM 5153 C CA . GLU B 1 329 ? 23.26179 54.89471 55.83470 1.000 125.94700 361 GLU B CA 1
ATOM 5154 C C . GLU B 1 329 ? 22.10360 55.76261 55.35968 1.000 124.50147 361 GLU B C 1
ATOM 5155 O O . GLU B 1 329 ? 21.22826 56.09683 56.16479 1.000 132.88224 361 GLU B O 1
ATOM 5161 N N . GLY B 1 330 ? 22.07661 56.13410 54.08287 1.000 114.37967 362 GLY B N 1
ATOM 5162 C CA . GLY B 1 330 ? 20.98129 56.90280 53.53150 1.000 103.91040 362 GLY B CA 1
ATOM 5163 C C . GLY B 1 330 ? 21.12743 58.40455 53.61169 1.000 96.65100 362 GLY B C 1
ATOM 5164 O O . GLY B 1 330 ? 20.15317 59.11762 53.34353 1.000 96.55047 362 GLY B O 1
ATOM 5165 N N . ARG B 1 331 ? 22.30471 58.91097 53.96545 1.000 95.14957 363 ARG B N 1
ATOM 5166 C CA . ARG B 1 331 ? 22.52167 60.34560 54.08572 1.000 91.67283 363 ARG B CA 1
ATOM 5167 C C . ARG B 1 331 ? 22.98974 60.92144 52.75566 1.000 87.40516 363 ARG B C 1
ATOM 5168 O O . ARG B 1 331 ? 23.91291 60.38939 52.13100 1.000 90.43914 363 ARG B O 1
ATOM 5176 N N . THR B 1 332 ? 22.34929 62.00336 52.32589 1.000 87.50313 364 THR B N 1
ATOM 5177 C CA . THR B 1 332 ? 22.82421 62.76197 51.18128 1.000 86.68345 364 THR B CA 1
ATOM 5178 C C . THR B 1 332 ? 23.83755 63.80616 51.64252 1.000 81.37924 364 THR B C 1
ATOM 5179 O O . THR B 1 332 ? 24.05840 64.00916 52.83814 1.000 83.68040 364 THR B O 1
ATOM 5183 N N . ALA B 1 333 ? 24.46189 64.47548 50.67050 1.000 80.55643 365 ALA B N 1
ATOM 5184 C CA . ALA B 1 333 ? 25.49324 65.45433 51.00030 1.000 78.13602 365 ALA B CA 1
ATOM 5185 C C . ALA B 1 333 ? 24.93438 66.60764 51.82606 1.000 77.55246 365 ALA B C 1
ATOM 5186 O O . ALA B 1 333 ? 25.62836 67.13639 52.70318 1.000 77.64937 365 ALA B O 1
ATOM 5188 N N . LEU B 1 334 ? 23.68553 67.00571 51.56919 1.000 78.21134 366 LEU B N 1
ATOM 5189 C CA . LEU B 1 334 ? 23.07291 68.07555 52.35115 1.000 83.19765 366 LEU B CA 1
ATOM 5190 C C . LEU B 1 334 ? 22.88477 67.65835 53.80443 1.000 82.93739 366 LEU B C 1
ATOM 5191 O O . LEU B 1 334 ? 23.18986 68.42891 54.72316 1.000 82.41803 366 LEU B O 1
ATOM 5196 N N . MET B 1 335 ? 22.38450 66.44221 54.03212 1.000 78.28901 367 MET B N 1
ATOM 5197 C CA . MET B 1 335 ? 22.19868 65.96539 55.39844 1.000 79.76748 367 MET B CA 1
ATOM 5198 C C . MET B 1 335 ? 23.53389 65.82351 56.11812 1.000 77.70881 367 MET B C 1
ATOM 5199 O O . MET B 1 335 ? 23.62695 66.08854 57.32209 1.000 89.80177 367 MET B O 1
ATOM 5204 N N . ILE B 1 336 ? 24.58039 65.42044 55.39485 1.000 75.27170 368 ILE B N 1
ATOM 5205 C CA . ILE B 1 336 ? 25.90664 65.31438 55.99572 1.000 76.73913 368 ILE B CA 1
ATOM 5206 C C . ILE B 1 336 ? 26.42455 66.69215 56.39127 1.000 79.17225 368 ILE B C 1
ATOM 5207 O O . ILE B 1 336 ? 26.94224 66.88444 57.49848 1.000 86.19119 368 ILE B O 1
ATOM 5212 N N . ALA B 1 337 ? 26.29361 67.67190 55.49180 1.000 75.37650 369 ALA B N 1
ATOM 5213 C CA . ALA B 1 337 ? 26.73316 69.02657 55.80966 1.000 74.50435 369 ALA B CA 1
ATOM 5214 C C . ALA B 1 337 ? 25.93691 69.61731 56.96535 1.000 84.53966 369 ALA B C 1
ATOM 5215 O O . ALA B 1 337 ? 26.47158 70.41509 57.74424 1.000 81.76775 369 ALA B O 1
ATOM 5217 N N . LYS B 1 338 ? 24.66281 69.24171 57.09250 1.000 82.58741 370 LYS B N 1
ATOM 5218 C CA . LYS B 1 338 ? 23.86273 69.70588 58.22139 1.000 79.43041 370 LYS B CA 1
ATOM 5219 C C . LYS B 1 338 ? 24.33514 69.07305 59.52487 1.000 78.80340 370 LYS B C 1
ATOM 5220 O O . LYS B 1 338 ? 24.59784 69.77402 60.50905 1.000 86.81805 370 LYS B O 1
ATOM 5226 N N . GLN B 1 339 ? 24.45306 67.74382 59.54834 1.000 77.16953 371 GLN B N 1
ATOM 5227 C CA . GLN B 1 339 ? 24.83928 67.03108 60.75918 1.000 79.86447 371 GLN B CA 1
ATOM 5228 C C . GLN B 1 339 ? 26.31085 67.20634 61.11072 1.000 78.70501 371 GLN B C 1
ATOM 5229 O O . GLN B 1 339 ? 26.72865 66.75699 62.18320 1.000 81.70275 371 GLN B O 1
ATOM 5235 N N . ALA B 1 340 ? 27.10336 67.83671 60.24348 1.000 83.61543 372 ALA B N 1
ATOM 5236 C CA . ALA B 1 340 ? 28.50299 68.10312 60.54431 1.000 77.99171 372 ALA B CA 1
ATOM 5237 C C . ALA B 1 340 ? 28.74847 69.50206 61.09213 1.000 75.74611 372 ALA B C 1
ATOM 5238 O O . ALA B 1 340 ? 29.82449 69.75134 61.64639 1.000 82.02378 372 ALA B O 1
ATOM 5240 N N . THR B 1 341 ? 27.78635 70.40965 60.95946 1.000 77.76564 373 THR B N 1
ATOM 5241 C CA . THR B 1 341 ? 27.93371 71.78910 61.39548 1.000 81.57042 373 THR B CA 1
ATOM 5242 C C . THR B 1 341 ? 27.10342 72.03979 62.64794 1.000 88.49490 373 THR B C 1
ATOM 5243 O O . THR B 1 341 ? 26.02436 71.46717 62.82409 1.000 82.89208 373 THR B O 1
ATOM 5247 N N . MET B 1 342 ? 27.62136 72.90214 63.51864 1.000 94.96541 374 MET B N 1
ATOM 5248 C CA . MET B 1 342 ? 26.90069 73.27673 64.72568 1.000 89.94326 374 MET B CA 1
ATOM 5249 C C . MET B 1 342 ? 25.70217 74.15513 64.38328 1.000 91.59479 374 MET B C 1
ATOM 5250 O O . MET B 1 342 ? 25.70885 74.90146 63.40054 1.000 101.55246 374 MET B O 1
ATOM 5255 N N . ALA B 1 343 ? 24.66222 74.06183 65.21565 1.000 101.13006 375 ALA B N 1
ATOM 5256 C CA . ALA B 1 343 ? 23.44327 74.82257 64.96190 1.000 92.96507 375 ALA B CA 1
ATOM 5257 C C . ALA B 1 343 ? 23.64384 76.31383 65.19924 1.000 105.16830 375 ALA B C 1
ATOM 5258 O O . ALA B 1 343 ? 22.94019 77.13423 64.59925 1.000 112.41755 375 ALA B O 1
ATOM 5260 N N . VAL B 1 344 ? 24.59217 76.68488 66.06331 1.000 106.89643 376 VAL B N 1
ATOM 5261 C CA . VAL B 1 344 ? 24.82753 78.09443 66.35114 1.000 105.79598 376 VAL B CA 1
ATOM 5262 C C . VAL B 1 344 ? 25.48138 78.80656 65.17233 1.000 105.97641 376 VAL B C 1
ATOM 5263 O O . VAL B 1 344 ? 25.36329 80.03149 65.04738 1.000 112.51502 376 VAL B O 1
ATOM 5267 N N . GLU B 1 345 ? 26.15481 78.06746 64.28715 1.000 101.66366 377 GLU B N 1
ATOM 5268 C CA . GLU B 1 345 ? 26.81339 78.68622 63.14270 1.000 104.04872 377 GLU B CA 1
ATOM 5269 C C . GLU B 1 345 ? 25.82402 79.16104 62.08699 1.000 108.31897 377 GLU B C 1
ATOM 5270 O O . GLU B 1 345 ? 26.17644 80.01434 61.26561 1.000 110.92079 377 GLU B O 1
ATOM 5276 N N . CYS B 1 346 ? 24.60061 78.63045 62.08750 1.000 109.86419 378 CYS B N 1
ATOM 5277 C CA . CYS B 1 346 ? 23.57325 79.01836 61.12946 1.000 116.81976 378 CYS B CA 1
ATOM 5278 C C . CYS B 1 346 ? 22.41415 79.75895 61.78879 1.000 128.84804 378 CYS B C 1
ATOM 5279 O O . CYS B 1 346 ? 21.31812 79.81587 61.22294 1.000 130.35782 378 CYS B O 1
ATOM 5282 N N . ASN B 1 347 ? 22.63417 80.33026 62.96855 1.000 148.96119 379 ASN B N 1
ATOM 5283 C CA . ASN B 1 347 ? 21.57862 81.02473 63.68216 1.000 147.13931 379 ASN B CA 1
ATOM 5284 C C . ASN B 1 347 ? 21.37834 82.42683 63.10764 1.000 163.83982 379 ASN B C 1
ATOM 5285 O O . ASN B 1 347 ? 22.13586 82.89842 62.25681 1.000 162.13492 379 ASN B O 1
ATOM 5290 N N . ASN B 1 348 ? 20.32736 83.09661 63.58727 1.000 170.54505 380 ASN B N 1
ATOM 5291 C CA . ASN B 1 348 ? 20.04167 84.48807 63.25134 1.000 177.90931 380 ASN B CA 1
ATOM 5292 C C . ASN B 1 348 ? 20.82629 85.47075 64.11434 1.000 191.22697 380 ASN B C 1
ATOM 5293 O O . ASN B 1 348 ? 20.39475 86.61572 64.30155 1.000 194.46586 380 ASN B O 1
ATOM 5295 N N . ILE B 1 349 ? 21.95795 85.04250 64.66081 1.000 201.78578 381 ILE B N 1
ATOM 5296 C CA . ILE B 1 349 ? 22.79720 85.89268 65.49910 1.000 209.11756 381 ILE B CA 1
ATOM 5297 C C . ILE B 1 349 ? 24.25575 85.63553 65.13096 1.000 216.00484 381 ILE B C 1
ATOM 5298 O O . ILE B 1 349 ? 24.89335 84.72437 65.68069 1.000 208.88053 381 ILE B O 1
ATOM 5303 N N . PRO B 1 350 ? 24.82405 86.40418 64.19564 1.000 221.99359 382 PRO B N 1
ATOM 5304 C CA . PRO B 1 350 ? 26.21696 86.15721 63.79399 1.000 210.93656 382 PRO B CA 1
ATOM 5305 C C . PRO B 1 350 ? 27.24515 86.70899 64.76404 1.000 204.46587 382 PRO B C 1
ATOM 5306 O O . PRO B 1 350 ? 28.41057 86.29564 64.70024 1.000 194.93862 382 PRO B O 1
ATOM 5310 N N . GLU B 1 351 ? 26.85914 87.61905 65.65455 1.000 205.06290 383 GLU B N 1
ATOM 5311 C CA . GLU B 1 351 ? 27.77894 88.19504 66.62564 1.000 202.05612 383 GLU B CA 1
ATOM 5312 C C . GLU B 1 351 ? 27.93686 87.33680 67.87498 1.000 202.07970 383 GLU B C 1
ATOM 5313 O O . GLU B 1 351 ? 28.52205 87.80398 68.85784 1.000 203.65384 383 GLU B O 1
ATOM 5315 N N . GLN B 1 352 ? 27.43337 86.10258 67.86179 1.000 202.31392 384 GLN B N 1
ATOM 5316 C CA . GLN B 1 352 ? 27.54093 85.20491 69.01295 1.000 199.21001 384 GLN B CA 1
ATOM 5317 C C . GLN B 1 352 ? 28.85216 84.42251 68.91321 1.000 201.66874 384 GLN B C 1
ATOM 5318 O O . GLN B 1 352 ? 28.89423 83.24076 68.56278 1.000 194.76834 384 GLN B O 1
ATOM 5324 N N . CYS B 1 353 ? 29.94473 85.13285 69.20721 1.000 194.79984 385 CYS B N 1
ATOM 5325 C CA . CYS B 1 353 ? 31.28964 84.56791 69.16120 1.000 188.29920 385 CYS B CA 1
ATOM 5326 C C . CYS B 1 353 ? 31.56896 84.00025 67.77583 1.000 185.37499 385 CYS B C 1
ATOM 5327 O O . CYS B 1 353 ? 31.41800 82.79371 67.55528 1.000 183.83882 385 CYS B O 1
ATOM 5330 N N . LYS B 1 354 ? 31.96793 84.86552 66.84264 1.000 184.12642 386 LYS B N 1
ATOM 5331 C CA . LYS B 1 354 ? 32.06990 84.48299 65.43977 1.000 174.53511 386 LYS B CA 1
ATOM 5332 C C . LYS B 1 354 ? 32.93672 83.24420 65.25683 1.000 175.11963 386 LYS B C 1
ATOM 5333 O O . LYS B 1 354 ? 33.96021 83.06976 65.92308 1.000 172.78764 386 LYS B O 1
ATOM 5339 N N . HIS B 1 355 ? 32.50691 82.38514 64.33888 1.000 173.86159 387 HIS B N 1
ATOM 5340 C CA . HIS B 1 355 ? 33.17935 81.14239 64.00262 1.000 167.37306 387 HIS B CA 1
ATOM 5341 C C . HIS B 1 355 ? 33.28595 81.06010 62.48832 1.000 156.09103 387 HIS B C 1
ATOM 5342 O O . HIS B 1 355 ? 32.71374 81.87860 61.76281 1.000 147.12834 387 HIS B O 1
ATOM 5349 N N . SER B 1 356 ? 34.05200 80.08223 62.00961 1.000 161.15611 388 SER B N 1
ATOM 5350 C CA . SER B 1 356 ? 34.09547 79.81689 60.57905 1.000 138.84581 388 SER B CA 1
ATOM 5351 C C . SER B 1 356 ? 32.68389 79.61296 60.04640 1.000 128.44614 388 SER B C 1
ATOM 5352 O O . SER B 1 356 ? 31.91240 78.81430 60.58489 1.000 126.83470 388 SER B O 1
ATOM 5354 N N . LEU B 1 357 ? 32.34927 80.33912 58.98103 1.000 123.07309 389 LEU B N 1
ATOM 5355 C CA . LEU B 1 357 ? 31.03496 80.24682 58.36190 1.000 114.33914 389 LEU B CA 1
ATOM 5356 C C . LEU B 1 357 ? 31.05873 79.40052 57.09643 1.000 103.63311 389 LEU B C 1
ATOM 5357 O O . LEU B 1 357 ? 30.14924 79.50391 56.26635 1.000 97.90309 389 LEU B O 1
ATOM 5362 N N . LYS B 1 358 ? 32.08390 78.56068 56.93893 1.000 101.09173 390 LYS B N 1
ATOM 5363 C CA . LYS B 1 358 ? 32.14555 77.66836 55.78884 1.000 92.84964 390 LYS B CA 1
ATOM 5364 C C . LYS B 1 358 ? 31.08912 76.57457 55.87330 1.000 96.50959 390 LYS B C 1
ATOM 5365 O O . LYS B 1 358 ? 30.60862 76.09926 54.83877 1.000 103.78446 390 LYS B O 1
ATOM 5371 N N . GLY B 1 359 ? 30.71332 76.16704 57.08697 1.000 93.93318 391 GLY B N 1
ATOM 5372 C CA . GLY B 1 359 ? 29.68269 75.14983 57.22565 1.000 91.71847 391 GLY B CA 1
ATOM 5373 C C . GLY B 1 359 ? 28.31350 75.65494 56.81275 1.000 93.68717 391 GLY B C 1
ATOM 5374 O O . GLY B 1 359 ? 27.59374 74.99244 56.05846 1.000 92.56330 391 GLY B O 1
ATOM 5375 N N . ARG B 1 360 ? 27.93238 76.83402 57.31133 1.000 98.98617 392 ARG B N 1
ATOM 5376 C CA . ARG B 1 360 ? 26.68720 77.45867 56.87742 1.000 97.89263 392 ARG B CA 1
ATOM 5377 C C . ARG B 1 360 ? 26.69082 77.68958 55.37146 1.000 97.14012 392 ARG B C 1
ATOM 5378 O O . ARG B 1 360 ? 25.67118 77.48839 54.69910 1.000 107.60085 392 ARG B O 1
ATOM 5386 N N . LEU B 1 361 ? 27.84219 78.08274 54.82175 1.000 99.18157 393 LEU B N 1
ATOM 5387 C CA . LEU B 1 361 ? 27.94478 78.32362 53.38638 1.000 97.99199 393 LEU B CA 1
ATOM 5388 C C . LEU B 1 361 ? 27.71854 77.04289 52.59260 1.000 91.11559 393 LEU B C 1
ATOM 5389 O O . LEU B 1 361 ? 26.97838 77.03731 51.60364 1.000 92.56205 393 LEU B O 1
ATOM 5394 N N . CYS B 1 362 ? 28.35928 75.94587 53.00560 1.000 88.71465 394 CYS B N 1
ATOM 5395 C CA . CYS B 1 362 ? 28.16728 74.67467 52.31270 1.000 84.42095 394 CYS B CA 1
ATOM 5396 C C . CYS B 1 362 ? 26.72478 74.19973 52.42393 1.000 84.37886 394 CYS B C 1
ATOM 5397 O O . CYS B 1 362 ? 26.13573 73.73284 51.43805 1.000 82.30624 394 CYS B O 1
ATOM 5400 N N . VAL B 1 363 ? 26.14322 74.30623 53.62213 1.000 89.09111 395 VAL B N 1
ATOM 5401 C CA . VAL B 1 363 ? 24.75884 73.89003 53.82313 1.000 88.95404 395 VAL B CA 1
ATOM 5402 C C . VAL B 1 363 ? 23.83019 74.67067 52.90375 1.000 93.32141 395 VAL B C 1
ATOM 5403 O O . VAL B 1 363 ? 22.94804 74.09604 52.25520 1.000 97.14866 395 VAL B O 1
ATOM 5407 N N . GLU B 1 364 ? 24.03053 75.98693 52.80657 1.000 85.88680 396 GLU B N 1
ATOM 5408 C CA . GLU B 1 364 ? 23.14469 76.79761 51.97905 1.000 97.96833 396 GLU B CA 1
ATOM 5409 C C . GLU B 1 364 ? 23.38618 76.57553 50.49131 1.000 93.20064 396 GLU B C 1
ATOM 5410 O O . GLU B 1 364 ? 22.43810 76.63345 49.70262 1.000 101.79837 396 GLU B O 1
ATOM 5412 N N . ILE B 1 365 ? 24.63375 76.32727 50.08458 1.000 92.17048 397 ILE B N 1
ATOM 5413 C CA . ILE B 1 365 ? 24.90241 75.99657 48.68708 1.000 92.70247 397 ILE B CA 1
ATOM 5414 C C . ILE B 1 365 ? 24.17960 74.71329 48.30255 1.000 94.95436 397 ILE B C 1
ATOM 5415 O O . ILE B 1 365 ? 23.55012 74.62641 47.23832 1.000 103.20495 397 ILE B O 1
ATOM 5420 N N . LEU B 1 366 ? 24.24248 73.70203 49.17150 1.000 97.06486 398 LEU B N 1
ATOM 5421 C CA . LEU B 1 366 ? 23.55896 72.44705 48.88407 1.000 94.94859 398 LEU B CA 1
ATOM 5422 C C . LEU B 1 366 ? 22.04404 72.60719 48.93389 1.000 98.88572 398 LEU B C 1
ATOM 5423 O O . LEU B 1 366 ? 21.32873 71.94886 48.17050 1.000 110.51448 398 LEU B O 1
ATOM 5428 N N . GLU B 1 367 ? 21.53941 73.48294 49.80726 1.000 101.37132 399 GLU B N 1
ATOM 5429 C CA . GLU B 1 367 ? 20.10583 73.75779 49.83893 1.000 107.62984 399 GLU B CA 1
ATOM 5430 C C . GLU B 1 367 ? 19.64755 74.44877 48.55999 1.000 116.77753 399 GLU B C 1
ATOM 5431 O O . GLU B 1 367 ? 18.57201 74.14226 48.03231 1.000 126.77083 399 GLU B O 1
ATOM 5437 N N . GLN B 1 368 ? 20.44938 75.38682 48.05056 1.000 119.31112 400 GLN B N 1
ATOM 5438 C CA . GLN B 1 368 ? 20.10132 76.07210 46.81051 1.000 115.01361 400 GLN B CA 1
ATOM 5439 C C . GLN B 1 368 ? 20.14991 75.12116 45.62260 1.000 117.50677 400 GLN B C 1
ATOM 5440 O O . GLN B 1 368 ? 19.28425 75.17688 44.74146 1.000 128.54792 400 GLN B O 1
ATOM 5446 N N . GLU B 1 369 ? 21.15607 74.24395 45.57642 1.000 118.79790 401 GLU B N 1
ATOM 5447 C CA . GLU B 1 369 ? 21.21000 73.26121 44.49904 1.000 126.32466 401 GLU B CA 1
ATOM 5448 C C . GLU B 1 369 ? 20.06096 72.26422 44.59747 1.000 133.28876 401 GLU B C 1
ATOM 5449 O O . GLU B 1 369 ? 19.54582 71.80929 43.56909 1.000 146.91477 401 GLU B O 1
ATOM 5455 N N . ASP B 1 370 ? 19.63415 71.92906 45.81827 1.000 136.46930 402 ASP B N 1
ATOM 5456 C CA . ASP B 1 370 ? 18.50549 71.02015 45.98742 1.000 144.11129 402 ASP B CA 1
ATOM 5457 C C . ASP B 1 370 ? 17.20329 71.64239 45.49813 1.000 148.67159 402 ASP B C 1
ATOM 5458 O O . ASP B 1 370 ? 16.28500 70.91923 45.09571 1.000 157.18682 402 ASP B O 1
ATOM 5463 N N . LYS B 1 371 ? 17.10463 72.97309 45.51743 1.000 147.72221 403 LYS B N 1
ATOM 5464 C CA . LYS B 1 371 ? 15.89649 73.64679 45.05780 1.000 143.98456 403 LYS B CA 1
ATOM 5465 C C . LYS B 1 371 ? 15.72481 73.59020 43.54552 1.000 147.38075 403 LYS B C 1
ATOM 5466 O O . LYS B 1 371 ? 14.66604 73.98663 43.04664 1.000 146.50257 403 LYS B O 1
ATOM 5468 N N . ARG B 1 372 ? 16.72736 73.11153 42.80949 1.000 149.44958 404 ARG B N 1
ATOM 5469 C CA . ARG B 1 372 ? 16.63573 73.02581 41.35754 1.000 156.75705 404 ARG B CA 1
ATOM 5470 C C . ARG B 1 372 ? 16.69595 71.57600 40.89277 1.000 164.68993 404 ARG B C 1
ATOM 5471 O O . ARG B 1 372 ? 17.60986 71.19138 40.15595 1.000 168.63759 404 ARG B O 1
ATOM 5473 N N . GLU B 1 373 ? 15.72982 70.76715 41.31643 1.000 167.11050 405 GLU B N 1
ATOM 5474 C CA . GLU B 1 373 ? 15.67626 69.36476 40.91851 1.000 169.16910 405 GLU B CA 1
ATOM 5475 C C . GLU B 1 373 ? 15.11122 69.21655 39.50980 1.000 163.56582 405 GLU B C 1
ATOM 5476 O O . GLU B 1 373 ? 14.26525 68.35862 39.25734 1.000 161.03680 405 GLU B O 1
#

InterPro domains:
  IPR000210 BTB/POZ domain [PF00651] (62-143)
  IPR000210 BTB/POZ domain [PS50097] (65-144)
  IPR000210 BTB/POZ domain [SM00225] (65-194)
  IPR002110 Ankyrin repeat [PS50088] (328-360)
  IPR002110 Ankyrin repeat [SM00248] (265-295)
  IPR002110 Ankyrin repeat [SM00248] (328-357)
  IPR011333 SKP1/BTB/POZ domain superfamily [G3DSA:3.30.710.10] (43-229)
  IPR011333 SKP1/BTB/POZ domain superfamily [SSF54695] (61-192)
  IPR021094 NPR1/NIM1-like, C-terminal [PF12313] (370-575)
  IPR024228 Regulatory protein NPR, central domain [PF11900] (231-271)
  IPR036770 Ankyrin repeat-containing domain superfamily [G3DSA:1.25.40.20] (238-408)
  IPR036770 Ankyrin repeat-containing domain superfamily [SSF48403] (266-371)
  IPR044292 Regulatory protein NPR [PTHR46475] (8-587)
  IPR057250 Zinc finger C2HC, NPR-type [PS52046] (147-161)

Secondary structure (DSSP, 8-state):
----HHHHHHHHHHHHHHHHSGGGGT--EEEE-SSS-EEEE-HHHHHHH-HHHHHHHHHHGGGT---EEEHHHHS-SS---HHHHHHHHHHHHHS--PPPPTTTS-BS-TT--SSSSHHHHHHHHHHHHHHHHTT-HHHHHHHHHHHHHHTTTS-HHHHHHHHHHHHHTGGGGHHHHHHHHHHHHHTT--HHHHHHHS-HHHHHHHHHHHHHTT---PPPPHHHHHHHHHHHTT-HHHHHHHHHTTS--HHHHTHHHHHHHTS-HHHHHHHHTT--S-TT---TTS--HHHHHHHHT-HHHHHHHHTTT--TT-B-TTS-BHHHHHHHHSBGGGGSS---TT---THHHHHHHHHHHHHH-/----HHHHHHHHHHHHHHHHSGGGG---EEEE-SSS-EEEE-HHHHHHH-HHHHHHHHHHHHH---SS--EEEHHHHT-SS---HHHHHHHHHHHHHSS--PPPTTTS-BS-TT--SSSSHHHHHHHHHHHHHHHHTT-HHHHHHHHHHHHHHGGGS-HHHHHHHHHHHHHTGGGGHHHHHHHHHHHHHTT--HHHHHHHS-HHHHHHHHHHHHHTT---PPPPHHHHHHHHHHHTT-HHHHHHHHTTSS--HHHHTHHHHHHHHS-HHHHHHHHHTT-S-TT-B-TTS-BHHHHHHHHT-HHHHHHHHHHT--TT-B-TTS-BHHHHHHHHSBGGGGSS-TTSS----HHHHHHHHHHHHHT--

Foldseek 3Di:
DDDDVVVLQVQLVVLLVCQVPVVVVDFQAWEAAPVGDIGTHHLVLLLPQFVLSVVVVVVQVVVVDNYYHYPCPLLPPDRADDQLVSQLVSCSRRVDRDDGDAFQQAFQDPPDPSLQFDSVLRSLLRNLSVCLSRVRLVSVVVSLVSCVVRVVPHDLLVLLVQLQSLVVSPPSNVPSNVVSLVVNLVDDDDLVSCPVRHDPVSSVVSLVVNVVVVHDDDDDDPLLVQLLVCLQVLNVVSNVVSCVVVPDACLVSVSLQSCLQHGDPVSSLVVVVVPRYDQQHADPQFHGSLQSNLLVLALSSNVSSVVVPHDQPDAGPVGHTSLNSLRSNHTCVLPPPDDCRVNPDNSSVSNNVVSVVVVVD/DDDDPVVLQVQLVVLLVCQVPVVVVQFQEWEAAPVGDIRGHHLVLLVVQFVLSVVVVVVQPVVHDDGSPHYHYPCPLLVPDRADDQLVSQLVSCSRRVDGDDGPAQQQHFQDPPDPSLAFDSVLNSLLRNLSVCLSRVPLVSVVVSLVSCVVRVVVHDLLVLLVQLQSLVVSPPSNVVSNVVSLVVNLVADDALVSCPVRHDPVSSVVSVVCNVVVVHDDDDDDPLLVVLLVCQAVLPVVSNVVSVVVVPDACLVSVSLLSCLQRGDPVSSLVVVVVVRHDQQRADPNFDGSLLSNLLNLAVSNNVSSVVSPHDQCDAGPVGDTSLNSLRSNHTNVLQDPDCPPPHDDNSSVVNNVVSVVVVVVD